Protein 1W25 (pdb70)

B-factor: mean 27.78, std 6.46, range [9.83, 86.11]

Radius of gyration: 30.54 Å; Cα contacts (8 Å, |Δi|>4): 1745; chains: 2; bounding box: 68×76×74 Å

Structure (mmCIF, N/CA/C/O backbone):
data_1W25
#
_entry.id   1W25
#
_cell.length_a   135.870
_cell.length_b   135.870
_cell.length_c   169.247
_cell.angle_alpha   90.00
_cell.angle_beta   90.00
_cell.angle_gamma   90.00
#
_symmetry.space_group_name_H-M   'P 42 21 2'
#
loop_
_entity.id
_entity.type
_entity.pdbx_description
1 polymer 'STALKED-CELL DIFFERENTIATION CONTROLLING PROTEIN'
2 non-polymer 'ZINC ION'
3 non-polymer 'MAGNESIUM ION'
4 non-polymer "9,9'-[(2R,3R,3aS,5S,7aR,9R,10R,10aS,12S,14aR)-3,5,10,12-tetrahydroxy-5,12-dioxidooctahydro-2H,7H-difuro[3,2-d:3',2'-j][1,3,7,9,2,8]tetraoxadiphosphacyclododecine-2,9-diyl]bis(2-amino-1,9-dihydro-6H-purin-6-one)"
5 water water
#
loop_
_atom_site.group_PDB
_atom_site.id
_atom_site.type_symbol
_atom_site.label_atom_id
_atom_site.label_alt_id
_atom_site.label_comp_id
_atom_site.label_asym_id
_atom_site.label_entity_id
_atom_site.label_seq_id
_atom_site.pdbx_PDB_ins_code
_atom_site.Cartn_x
_atom_site.Cartn_y
_atom_site.Cartn_z
_atom_site.occupancy
_atom_site.B_iso_or_equiv
_atom_site.auth_seq_id
_atom_site.auth_comp_id
_atom_site.auth_asym_id
_atom_site.auth_atom_id
_atom_site.pdbx_PDB_model_num
ATOM 1 N N . SER A 1 1 ? 113.040 32.000 41.158 1.00 32.97 2 SER A N 1
ATOM 2 C CA . SER A 1 1 ? 112.349 31.356 42.319 1.00 32.42 2 SER A CA 1
ATOM 3 C C . SER A 1 1 ? 113.280 30.446 43.114 1.00 32.09 2 SER A C 1
ATOM 4 O O . SER A 1 1 ? 113.196 30.394 44.347 1.00 33.78 2 SER A O 1
ATOM 7 N N . ALA A 1 2 ? 114.155 29.725 42.415 1.00 29.02 3 ALA A N 1
ATOM 8 C CA . ALA A 1 2 ? 115.071 28.814 43.075 1.00 26.86 3 ALA A CA 1
ATOM 9 C C . ALA A 1 2 ? 116.401 28.683 42.350 1.00 24.87 3 ALA A C 1
ATOM 10 O O . ALA A 1 2 ? 116.529 29.022 41.182 1.00 22.84 3 ALA A O 1
ATOM 12 N N . ARG A 1 3 ? 117.386 28.181 43.080 1.00 23.52 4 ARG A N 1
ATOM 13 C CA . ARG A 1 3 ? 118.695 27.893 42.545 1.00 22.42 4 ARG A CA 1
ATOM 14 C C . ARG A 1 3 ? 118.764 26.388 42.266 1.00 21.37 4 ARG A C 1
ATOM 15 O O . ARG A 1 3 ? 118.516 25.572 43.153 1.00 19.31 4 ARG A O 1
ATOM 23 N N . ILE A 1 4 ? 119.067 26.042 41.015 1.00 21.06 5 ILE A N 1
ATOM 24 C CA . ILE A 1 4 ? 119.105 24.654 40.548 1.00 20.97 5 ILE A CA 1
ATOM 25 C C . ILE A 1 4 ? 120.501 24.296 40.050 1.00 20.38 5 ILE A C 1
ATOM 26 O O . ILE A 1 4 ? 121.110 25.057 39.294 1.00 19.81 5 ILE A O 1
ATOM 31 N N . LEU A 1 5 ? 120.990 23.137 40.478 1.00 19.92 6 LEU A N 1
ATOM 32 C CA . LEU A 1 5 ? 122.243 22.579 39.987 1.00 20.09 6 LEU A CA 1
ATOM 33 C C . LEU A 1 5 ? 121.944 21.386 39.076 1.00 20.21 6 LEU A C 1
ATOM 34 O O . LEU A 1 5 ? 121.386 20.381 39.518 1.00 20.88 6 LEU A O 1
ATOM 39 N N . VAL A 1 6 ? 122.335 21.495 37.812 1.00 20.48 7 VAL A N 1
ATOM 40 C CA . VAL A 1 6 ? 122.095 20.452 36.823 1.00 20.43 7 VAL A CA 1
ATOM 41 C C . VAL A 1 6 ? 123.394 19.693 36.607 1.00 20.25 7 VAL A C 1
ATOM 42 O O . VAL A 1 6 ? 124.449 20.305 36.484 1.00 19.90 7 VAL A O 1
ATOM 46 N N . VAL A 1 7 ? 123.314 18.362 36.564 1.00 20.99 8 VAL A N 1
ATOM 47 C CA . VAL A 1 7 ? 124.507 17.507 36.467 1.00 21.77 8 VAL A CA 1
ATOM 48 C C . VAL A 1 7 ? 124.367 16.415 35.413 1.00 22.65 8 VAL A C 1
ATOM 49 O O . VAL A 1 7 ? 123.543 15.522 35.543 1.00 22.46 8 VAL A O 1
ATOM 53 N N . ASP A 1 8 ? 125.185 16.484 34.373 1.00 24.66 9 ASP A N 1
ATOM 54 C CA . ASP A 1 8 ? 125.198 15.450 33.348 1.00 25.38 9 ASP A CA 1
ATOM 55 C C . ASP A 1 8 ? 126.539 15.525 32.632 1.00 25.10 9 ASP A C 1
ATOM 56 O O . ASP A 1 8 ? 127.147 16.588 32.571 1.00 24.83 9 ASP A O 1
ATOM 61 N N . ASP A 1 9 ? 127.015 14.402 32.109 1.00 25.93 10 ASP A N 1
ATOM 62 C CA . ASP A 1 9 ? 128.343 14.382 31.463 1.00 27.04 10 ASP A CA 1
ATOM 63 C C . ASP A 1 9 ? 128.338 14.859 30.009 1.00 27.07 10 ASP A C 1
ATOM 64 O O . ASP A 1 9 ? 129.394 15.135 29.472 1.00 27.25 10 ASP A O 1
ATOM 69 N N . ILE A 1 10 ? 127.164 14.959 29.384 1.00 28.35 11 ILE A N 1
ATOM 70 C CA . ILE A 1 10 ? 127.052 15.366 27.979 1.00 29.05 11 ILE A CA 1
ATOM 71 C C . ILE A 1 10 ? 126.724 16.860 27.892 1.00 29.31 11 ILE A C 1
ATOM 72 O O . ILE A 1 10 ? 125.600 17.272 28.180 1.00 29.07 11 ILE A O 1
ATOM 77 N N . GLU A 1 11 ? 127.705 17.656 27.480 1.00 30.24 12 GLU A N 1
ATOM 78 C CA . GLU A 1 11 ? 127.553 19.108 27.387 1.00 31.01 12 GLU A CA 1
ATOM 79 C C . GLU A 1 11 ? 126.666 19.504 26.204 1.00 31.48 12 GLU A C 1
ATOM 80 O O . GLU A 1 11 ? 127.153 19.921 25.150 1.00 34.26 12 GLU A O 1
ATOM 86 N N . ALA A 1 12 ? 125.363 19.397 26.405 1.00 30.72 13 ALA A N 1
ATOM 87 C CA . ALA A 1 12 ? 124.368 19.572 25.345 1.00 30.47 13 ALA A CA 1
ATOM 88 C C . ALA A 1 12 ? 123.016 19.237 25.950 1.00 30.91 13 ALA A C 1
ATOM 89 O O . ALA A 1 12 ? 122.048 19.984 25.779 1.00 31.27 13 ALA A O 1
ATOM 91 N N . ASN A 1 13 ? 122.966 18.105 26.654 1.00 30.54 14 ASN A N 1
ATOM 92 C CA . ASN A 1 13 ? 121.870 17.818 27.567 1.00 31.11 14 ASN A CA 1
ATOM 93 C C . ASN A 1 13 ? 121.849 18.856 28.688 1.00 30.95 14 ASN A C 1
ATOM 94 O O . ASN A 1 13 ? 120.787 19.287 29.133 1.00 31.21 14 ASN A O 1
ATOM 99 N N . VAL A 1 14 ? 123.033 19.248 29.140 1.00 30.32 15 VAL A N 1
ATOM 100 C CA . VAL A 1 14 ? 123.168 20.260 30.186 1.00 30.06 15 VAL A CA 1
ATOM 101 C C . VAL A 1 14 ? 122.730 21.641 29.696 1.00 29.97 15 VAL A C 1
ATOM 102 O O . VAL A 1 14 ? 122.060 22.375 30.424 1.00 30.38 15 VAL A O 1
ATOM 106 N N . ARG A 1 15 ? 123.108 21.990 28.470 1.00 30.04 16 ARG A N 1
ATOM 107 C CA . ARG A 1 15 ? 122.739 23.285 27.898 1.00 30.00 16 ARG A CA 1
ATOM 108 C C . ARG A 1 15 ? 121.236 23.386 27.631 1.00 29.54 16 ARG A C 1
ATOM 109 O O . ARG A 1 15 ? 120.638 24.429 27.871 1.00 29.20 16 ARG A O 1
ATOM 117 N N . LEU A 1 16 ? 120.631 22.298 27.156 1.00 29.66 17 LEU A N 1
ATOM 118 C CA . LEU A 1 16 ? 119.198 22.271 26.872 1.00 29.59 17 LEU A CA 1
ATOM 119 C C . LEU A 1 16 ? 118.375 22.438 28.149 1.00 29.38 17 LEU A C 1
ATOM 120 O O . LEU A 1 16 ? 117.425 23.219 28.171 1.00 30.11 17 LEU A O 1
ATOM 125 N N . LEU A 1 17 ? 118.735 21.698 29.199 1.00 28.53 18 LEU A N 1
ATOM 126 C CA . LEU A 1 17 ? 118.104 21.851 30.510 1.00 27.95 18 LEU A CA 1
ATOM 127 C C . LEU A 1 17 ? 118.364 23.229 31.105 1.00 27.68 18 LEU A C 1
ATOM 128 O O . LEU A 1 17 ? 117.464 23.838 31.681 1.00 27.70 18 LEU A O 1
ATOM 133 N N . GLU A 1 18 ? 119.594 23.714 30.982 1.00 26.93 19 GLU A N 1
ATOM 134 C CA . GLU A 1 18 ? 119.923 25.033 31.494 1.00 27.26 19 GLU A CA 1
ATOM 135 C C . GLU A 1 18 ? 119.051 26.092 30.827 1.00 26.90 19 GLU A C 1
ATOM 136 O O . GLU A 1 18 ? 118.493 26.959 31.503 1.00 28.22 19 GLU A O 1
ATOM 142 N N . ALA A 1 19 ? 118.930 26.009 29.505 1.00 26.18 20 ALA A N 1
ATOM 143 C CA . ALA A 1 19 ? 118.157 26.982 28.736 1.00 25.38 20 ALA A CA 1
ATOM 144 C C . ALA A 1 19 ? 116.681 26.971 29.112 1.00 24.75 20 ALA A C 1
ATOM 145 O O . ALA A 1 19 ? 116.112 28.029 29.344 1.00 24.84 20 ALA A O 1
ATOM 147 N N . LYS A 1 20 ? 116.073 25.790 29.175 1.00 24.20 21 LYS A N 1
ATOM 148 C CA . LYS A 1 20 ? 114.661 25.662 29.563 1.00 24.87 21 LYS A CA 1
ATOM 149 C C . LYS A 1 20 ? 114.383 26.246 30.949 1.00 24.12 21 LYS A C 1
ATOM 150 O O . LYS A 1 20 ? 113.401 26.970 31.134 1.00 24.50 21 LYS A O 1
ATOM 156 N N . LEU A 1 21 ? 115.262 25.956 31.905 1.00 23.21 22 LEU A N 1
ATOM 157 C CA . LEU A 1 21 ? 115.083 26.405 33.280 1.00 23.09 22 LEU A CA 1
ATOM 158 C C . LEU A 1 21 ? 115.272 27.918 33.453 1.00 23.22 22 LEU A C 1
ATOM 159 O O . LEU A 1 21 ? 114.470 28.551 34.136 1.00 22.45 22 LEU A O 1
ATOM 164 N N . THR A 1 22 ? 116.294 28.508 32.832 1.00 23.46 23 THR A N 1
ATOM 165 C CA . THR A 1 22 ? 116.509 29.958 32.975 1.00 24.46 23 THR A CA 1
ATOM 166 C C . THR A 1 22 ? 115.486 30.774 32.171 1.00 23.84 23 THR A C 1
ATOM 167 O O . THR A 1 22 ? 115.265 31.934 32.466 1.00 23.31 23 THR A O 1
ATOM 171 N N . ALA A 1 23 ? 114.861 30.159 31.173 1.00 23.99 24 ALA A N 1
ATOM 172 C CA . ALA A 1 23 ? 113.744 30.773 30.467 1.00 24.06 24 ALA A CA 1
ATOM 173 C C . ALA A 1 23 ? 112.534 30.944 31.391 1.00 24.65 24 ALA A C 1
ATOM 174 O O . ALA A 1 23 ? 111.703 31.816 31.158 1.00 25.42 24 ALA A O 1
ATOM 176 N N . GLU A 1 24 ? 112.431 30.109 32.426 1.00 25.18 25 GLU A N 1
ATOM 177 C CA . GLU A 1 24 ? 111.428 30.295 33.482 1.00 25.41 25 GLU A CA 1
ATOM 178 C C . GLU A 1 24 ? 111.980 31.009 34.727 1.00 25.37 25 GLU A C 1
ATOM 179 O O . GLU A 1 24 ? 111.397 30.917 35.807 1.00 27.18 25 GLU A O 1
ATOM 185 N N . TYR A 1 25 ? 113.101 31.712 34.563 1.00 24.36 26 TYR A N 1
ATOM 186 C CA . TYR A 1 25 ? 113.688 32.582 35.590 1.00 23.42 26 TYR A CA 1
ATOM 187 C C . TYR A 1 25 ? 114.245 31.889 36.845 1.00 23.03 26 TYR A C 1
ATOM 188 O O . TYR A 1 25 ? 114.398 32.514 37.894 1.00 23.18 26 TYR A O 1
ATOM 197 N N . TYR A 1 26 ? 114.574 30.604 36.725 1.00 22.40 27 TYR A N 1
ATOM 198 C CA . TYR A 1 26 ? 115.377 29.912 37.740 1.00 22.18 27 TYR A CA 1
ATOM 199 C C . TYR A 1 26 ? 116.848 30.291 37.587 1.00 21.72 27 TYR A C 1
ATOM 200 O O . TYR A 1 26 ? 117.295 30.644 36.500 1.00 21.10 27 TYR A O 1
ATOM 209 N N . GLU A 1 27 ? 117.590 30.222 38.687 1.00 22.35 28 GLU A N 1
ATOM 210 C CA . GLU A 1 27 ? 119.028 30.466 38.681 1.00 22.79 28 GLU A CA 1
ATOM 211 C C . GLU A 1 27 ? 119.775 29.130 38.576 1.00 21.44 28 GLU A C 1
ATOM 212 O O . GLU A 1 27 ? 119.775 28.330 39.508 1.00 21.15 28 GLU A O 1
ATOM 218 N N . VAL A 1 28 ? 120.417 28.896 37.439 1.00 20.55 29 VAL A N 1
ATOM 219 C CA . VAL A 1 28 ? 120.950 27.577 37.112 1.00 19.82 29 VAL A CA 1
ATOM 220 C C . VAL A 1 28 ? 122.475 27.548 37.069 1.00 18.85 29 VAL A C 1
ATOM 221 O O . VAL A 1 28 ? 123.098 28.363 36.409 1.00 18.72 29 VAL A O 1
ATOM 225 N N . SER A 1 29 ? 123.065 26.596 37.776 1.00 18.66 30 SER A N 1
ATOM 226 C CA . SER A 1 29 ? 124.478 26.275 37.627 1.00 18.86 30 SER A CA 1
ATOM 227 C C . SER A 1 29 ? 124.629 24.836 37.117 1.00 19.21 30 SER A C 1
ATOM 228 O O . SER A 1 29 ? 123.695 24.030 37.215 1.00 18.56 30 SER A O 1
ATOM 231 N N . THR A 1 30 ? 125.804 24.514 36.573 1.00 19.51 31 THR A N 1
ATOM 232 C CA . THR A 1 30 ? 126.034 23.203 35.953 1.00 19.93 31 THR A CA 1
ATOM 233 C C . THR A 1 30 ? 127.322 22.525 36.390 1.00 19.87 31 THR A C 1
ATOM 234 O O . THR A 1 30 ? 128.259 23.162 36.831 1.00 19.61 31 THR A O 1
ATOM 238 N N . ALA A 1 31 ? 127.356 21.212 36.235 1.00 21.06 32 ALA A N 1
ATOM 239 C CA . ALA A 1 31 ? 128.543 20.422 36.516 1.00 21.58 32 ALA A CA 1
ATOM 240 C C . ALA A 1 31 ? 128.573 19.243 35.555 1.00 21.80 32 ALA A C 1
ATOM 241 O O . ALA A 1 31 ? 127.547 18.626 35.302 1.00 21.39 32 ALA A O 1
ATOM 243 N N . MET A 1 32 ? 129.750 18.933 35.026 1.00 23.00 33 MET A N 1
ATOM 244 C CA . MET A 1 32 ? 129.880 17.931 33.973 1.00 23.82 33 MET A CA 1
ATOM 245 C C . MET A 1 32 ? 130.368 16.585 34.502 1.00 23.72 33 MET A C 1
ATOM 246 O O . MET A 1 32 ? 130.556 15.651 33.726 1.00 24.02 33 MET A O 1
ATOM 251 N N . ASP A 1 33 ? 130.571 16.487 35.815 1.00 23.13 34 ASP A N 1
ATOM 252 C CA . ASP A 1 33 ? 131.032 15.248 36.440 1.00 22.32 34 ASP A CA 1
ATOM 253 C C . ASP A 1 33 ? 130.751 15.266 37.940 1.00 21.55 34 ASP A C 1
ATOM 254 O O . ASP A 1 33 ? 130.350 16.295 38.482 1.00 21.04 34 ASP A O 1
ATOM 259 N N . GLY A 1 34 ? 130.990 14.130 38.595 1.00 20.76 35 GLY A N 1
ATOM 260 C CA . GLY A 1 34 ? 130.605 13.917 39.992 1.00 19.92 35 GLY A CA 1
ATOM 261 C C . GLY A 1 34 ? 131.332 14.767 41.017 1.00 19.28 35 GLY A C 1
ATOM 262 O O . GLY A 1 34 ? 130.699 15.487 41.791 1.00 20.08 35 GLY A O 1
ATOM 263 N N . PRO A 1 35 ? 132.656 14.682 41.057 1.00 18.50 36 PRO A N 1
ATOM 264 C CA . PRO A 1 35 ? 133.444 15.518 41.959 1.00 18.49 36 PRO A CA 1
ATOM 265 C C . PRO A 1 35 ? 133.116 17.013 41.868 1.00 17.85 36 PRO A C 1
ATOM 266 O O . PRO A 1 35 ? 132.997 17.665 42.899 1.00 17.69 36 PRO A O 1
ATOM 270 N N . THR A 1 36 ? 132.944 17.537 40.656 1.00 17.20 37 THR A N 1
ATOM 271 C CA . THR A 1 36 ? 132.527 18.925 40.469 1.00 17.63 37 THR A CA 1
ATOM 272 C C . THR A 1 36 ? 131.181 19.193 41.142 1.00 18.15 37 THR A C 1
ATOM 273 O O . THR A 1 36 ? 131.034 20.180 41.860 1.00 17.75 37 THR A O 1
ATOM 277 N N . ALA A 1 37 ? 130.210 18.314 40.905 1.00 18.23 38 ALA A N 1
ATOM 278 C CA . ALA A 1 37 ? 128.863 18.493 41.452 1.00 18.97 38 ALA A CA 1
ATOM 279 C C . ALA A 1 37 ? 128.859 18.534 42.985 1.00 19.58 38 ALA A C 1
ATOM 280 O O . ALA A 1 37 ? 128.164 19.354 43.599 1.00 19.08 38 ALA A O 1
ATOM 282 N N . LEU A 1 38 ? 129.638 17.647 43.593 1.00 19.01 39 LEU A N 1
ATOM 283 C CA . LEU A 1 38 ? 129.711 17.568 45.048 1.00 18.43 39 LEU A CA 1
ATOM 284 C C . LEU A 1 38 ? 130.336 18.813 45.649 1.00 18.45 39 LEU A C 1
ATOM 285 O O . LEU A 1 38 ? 129.877 19.303 46.682 1.00 18.66 39 LEU A O 1
ATOM 290 N N . ALA A 1 39 ? 131.383 19.317 44.999 1.00 18.20 40 ALA A N 1
ATOM 291 C CA . ALA A 1 39 ? 132.049 20.545 45.422 1.00 17.79 40 ALA A CA 1
ATOM 292 C C . ALA A 1 39 ? 131.122 21.759 45.301 1.00 17.05 40 ALA A C 1
ATOM 293 O O . ALA A 1 39 ? 131.087 22.599 46.195 1.00 17.69 40 ALA A O 1
ATOM 295 N N . MET A 1 40 ? 130.377 21.838 44.200 1.00 16.94 41 MET A N 1
ATOM 296 C CA . MET A 1 40 ? 129.446 22.949 43.945 1.00 17.39 41 MET A CA 1
ATOM 297 C C . MET A 1 40 ? 128.221 22.915 44.851 1.00 16.86 41 MET A C 1
ATOM 298 O O . MET A 1 40 ? 127.759 23.956 45.307 1.00 15.95 41 MET A O 1
ATOM 303 N N . ALA A 1 41 ? 127.703 21.724 45.118 1.00 17.13 42 ALA A N 1
ATOM 304 C CA . ALA A 1 41 ? 126.576 21.589 46.022 1.00 17.92 42 ALA A CA 1
ATOM 305 C C . ALA A 1 41 ? 126.953 22.062 47.425 1.00 18.31 42 ALA A C 1
ATOM 306 O O . ALA A 1 41 ? 126.190 22.776 48.062 1.00 19.78 42 ALA A O 1
ATOM 308 N N . ALA A 1 42 ? 128.131 21.673 47.899 1.00 18.59 43 ALA A N 1
ATOM 309 C CA . ALA A 1 42 ? 128.602 22.080 49.224 1.00 18.95 43 ALA A CA 1
ATOM 310 C C . ALA A 1 42 ? 128.877 23.583 49.300 1.00 19.62 43 ALA A C 1
ATOM 311 O O . ALA A 1 42 ? 128.593 24.209 50.313 1.00 20.34 43 ALA A O 1
ATOM 313 N N . ARG A 1 43 ? 129.417 24.149 48.222 1.00 20.20 44 ARG A N 1
ATOM 314 C CA . ARG A 1 43 ? 129.752 25.568 48.147 1.00 20.05 44 ARG A CA 1
ATOM 315 C C . ARG A 1 43 ? 128.517 26.467 47.970 1.00 20.84 44 ARG A C 1
ATOM 316 O O . ARG A 1 43 ? 128.418 27.510 48.616 1.00 21.39 44 ARG A O 1
ATOM 324 N N . ASP A 1 44 ? 127.591 26.070 47.091 1.00 21.15 45 ASP A N 1
ATOM 325 C CA . ASP A 1 44 ? 126.425 26.895 46.729 1.00 21.11 45 ASP A CA 1
ATOM 326 C C . ASP A 1 44 ? 125.161 26.586 47.520 1.00 21.91 45 ASP A C 1
ATOM 327 O O . ASP A 1 44 ? 124.284 27.435 47.632 1.00 22.67 45 ASP A O 1
ATOM 332 N N . LEU A 1 45 ? 125.044 25.368 48.039 1.00 22.68 46 LEU A N 1
ATOM 333 C CA . LEU A 1 45 ? 123.816 24.918 48.724 1.00 22.38 46 LEU A CA 1
ATOM 334 C C . LEU A 1 45 ? 122.549 25.181 47.892 1.00 22.23 46 LEU A C 1
ATOM 335 O O . LEU A 1 45 ? 121.657 25.888 48.334 1.00 21.79 46 LEU A O 1
ATOM 340 N N . PRO A 1 46 ? 122.462 24.592 46.701 1.00 22.12 47 PRO A N 1
ATOM 341 C CA . PRO A 1 46 ? 121.340 24.842 45.811 1.00 22.31 47 PRO A CA 1
ATOM 342 C C . PRO A 1 46 ? 120.002 24.379 46.412 1.00 22.79 47 PRO A C 1
ATOM 343 O O . PRO A 1 46 ? 119.984 23.612 47.371 1.00 23.12 47 PRO A O 1
ATOM 347 N N . ASP A 1 47 ? 118.894 24.851 45.846 1.00 22.79 48 ASP A N 1
ATOM 348 C CA . ASP A 1 47 ? 117.581 24.475 46.345 1.00 23.82 48 ASP A CA 1
ATOM 349 C C . ASP A 1 47 ? 117.218 23.065 45.892 1.00 24.49 48 ASP A C 1
ATOM 350 O O . ASP A 1 47 ? 116.664 22.299 46.675 1.00 24.54 48 ASP A O 1
ATOM 355 N N . ILE A 1 48 ? 117.509 22.720 44.637 1.00 24.02 49 ILE A N 1
ATOM 356 C CA . ILE A 1 48 ? 117.400 21.323 44.196 1.00 25.02 49 ILE A CA 1
ATOM 357 C C . ILE A 1 48 ? 118.500 20.942 43.198 1.00 23.61 49 ILE A C 1
ATOM 358 O O . ILE A 1 48 ? 119.129 21.818 42.608 1.00 21.60 49 ILE A O 1
ATOM 363 N N . ILE A 1 49 ? 118.713 19.633 43.032 1.00 22.57 50 ILE A N 1
ATOM 364 C CA . ILE A 1 49 ? 119.739 19.089 42.144 1.00 22.26 50 ILE A CA 1
ATOM 365 C C . ILE A 1 49 ? 119.108 18.129 41.141 1.00 21.33 50 ILE A C 1
ATOM 366 O O . ILE A 1 49 ? 118.443 17.163 41.526 1.00 19.84 50 ILE A O 1
ATOM 371 N N . LEU A 1 50 ? 119.319 18.407 39.857 1.00 21.67 51 LEU A N 1
ATOM 372 C CA . LEU A 1 50 ? 118.901 17.510 38.776 1.00 22.52 51 LEU A CA 1
ATOM 373 C C . LEU A 1 50 ? 120.129 16.724 38.354 1.00 22.29 51 LEU A C 1
ATOM 374 O O . LEU A 1 50 ? 121.120 17.307 37.927 1.00 21.54 51 LEU A O 1
ATOM 379 N N . LEU A 1 51 ? 120.053 15.404 38.460 1.00 22.74 52 LEU A N 1
ATOM 380 C CA . LEU A 1 51 ? 121.234 14.546 38.395 1.00 23.11 52 LEU A CA 1
ATOM 381 C C . LEU A 1 51 ? 121.019 13.375 37.459 1.00 23.18 52 LEU A C 1
ATOM 382 O O . LEU A 1 51 ? 120.146 12.561 37.698 1.00 22.93 52 LEU A O 1
ATOM 387 N N . ASP A 1 52 ? 121.825 13.279 36.409 1.00 25.23 53 ASP A N 1
ATOM 388 C CA . ASP A 1 52 ? 121.766 12.142 35.494 1.00 25.72 53 ASP A CA 1
ATOM 389 C C . ASP A 1 52 ? 122.412 10.917 36.138 1.00 26.13 53 ASP A C 1
ATOM 390 O O . ASP A 1 52 ? 123.463 11.019 36.766 1.00 25.87 53 ASP A O 1
ATOM 395 N N . VAL A 1 53 ? 121.785 9.755 35.979 1.00 26.57 54 VAL A N 1
ATOM 396 C CA . VAL A 1 53 ? 122.327 8.517 36.560 1.00 27.35 54 VAL A CA 1
ATOM 397 C C . VAL A 1 53 ? 123.576 7.983 35.840 1.00 27.58 54 VAL A C 1
ATOM 398 O O . VAL A 1 53 ? 124.440 7.399 36.486 1.00 27.45 54 VAL A O 1
ATOM 402 N N . MET A 1 54 ? 123.674 8.197 34.526 1.00 28.75 55 MET A N 1
ATOM 403 C CA . MET A 1 54 ? 124.790 7.669 33.707 1.00 29.94 55 MET A CA 1
ATOM 404 C C . MET A 1 54 ? 125.945 8.652 33.613 1.00 28.50 55 MET A C 1
ATOM 405 O O . MET A 1 54 ? 125.825 9.675 32.925 1.00 29.31 55 MET A O 1
ATOM 410 N N . MET A 1 55 ? 127.060 8.346 34.274 1.00 27.14 56 MET A N 1
ATOM 411 C CA . MET A 1 55 ? 128.301 9.116 34.095 1.00 26.67 56 MET A CA 1
ATOM 412 C C . MET A 1 55 ? 129.507 8.205 34.270 1.00 24.69 56 MET A C 1
ATOM 413 O O . MET A 1 55 ? 129.511 7.345 35.142 1.00 24.85 56 MET A O 1
ATOM 418 N N . PRO A 1 56 ? 130.540 8.399 33.461 1.00 23.60 57 PRO A N 1
ATOM 419 C CA . PRO A 1 56 ? 131.737 7.582 33.562 1.00 23.21 57 PRO A CA 1
ATOM 420 C C . PRO A 1 56 ? 132.570 7.949 34.800 1.00 22.21 57 PRO A C 1
ATOM 421 O O . PRO A 1 56 ? 132.612 9.117 35.190 1.00 20.31 57 PRO A O 1
ATOM 425 N N . GLY A 1 57 ? 133.201 6.951 35.416 1.00 21.92 58 GLY A N 1
ATOM 426 C CA . GLY A 1 57 ? 134.012 7.163 36.619 1.00 22.08 58 GLY A CA 1
ATOM 427 C C . GLY A 1 57 ? 133.186 7.169 37.901 1.00 22.23 58 GLY A C 1
ATOM 428 O O . GLY A 1 57 ? 133.330 6.293 38.752 1.00 22.49 58 GLY A O 1
ATOM 429 N N . MET A 1 58 ? 132.325 8.165 38.053 1.00 21.49 59 MET A N 1
ATOM 430 C CA . MET A 1 58 ? 131.431 8.230 39.204 1.00 21.64 59 MET A CA 1
ATOM 431 C C . MET A 1 58 ? 129.998 8.513 38.732 1.00 21.69 59 MET A C 1
ATOM 432 O O . MET A 1 58 ? 129.697 9.607 38.246 1.00 21.39 59 MET A O 1
ATOM 437 N N . ASP A 1 59 ? 129.122 7.517 38.867 1.00 21.61 60 ASP A N 1
ATOM 438 C CA . ASP A 1 59 ? 127.761 7.631 38.344 1.00 21.27 60 ASP A CA 1
ATOM 439 C C . ASP A 1 59 ? 126.837 8.401 39.307 1.00 20.52 60 ASP A C 1
ATOM 440 O O . ASP A 1 59 ? 127.204 8.694 40.446 1.00 20.09 60 ASP A O 1
ATOM 445 N N . GLY A 1 60 ? 125.639 8.722 38.836 1.00 19.55 61 GLY A N 1
ATOM 446 C CA . GLY A 1 60 ? 124.692 9.507 39.609 1.00 19.43 61 GLY A CA 1
ATOM 447 C C . GLY A 1 60 ? 124.267 8.877 40.921 1.00 19.10 61 GLY A C 1
ATOM 448 O O . GLY A 1 60 ? 123.993 9.578 41.891 1.00 19.71 61 GLY A O 1
ATOM 449 N N . PHE A 1 61 ? 124.195 7.555 40.964 1.00 19.26 62 PHE A N 1
ATOM 450 C CA . PHE A 1 61 ? 123.838 6.870 42.202 1.00 19.77 62 PHE A CA 1
ATOM 451 C C . PHE A 1 61 ? 124.887 7.144 43.282 1.00 20.14 62 PHE A C 1
ATOM 452 O O . PHE A 1 61 ? 124.536 7.464 44.422 1.00 20.05 62 PHE A O 1
ATOM 460 N N . THR A 1 62 ? 126.168 7.024 42.915 1.00 20.09 63 THR A N 1
ATOM 461 C CA . THR A 1 62 ? 127.270 7.346 43.820 1.00 19.97 63 THR A CA 1
ATOM 462 C C . THR A 1 62 ? 127.197 8.806 44.291 1.00 20.23 63 THR A C 1
ATOM 463 O O . THR A 1 62 ? 127.304 9.087 45.481 1.00 19.84 63 THR A O 1
ATOM 467 N N . VAL A 1 63 ? 127.013 9.724 43.348 1.00 20.35 64 VAL A N 1
ATOM 468 C CA . VAL A 1 63 ? 126.907 11.149 43.659 1.00 21.14 64 VAL A CA 1
ATOM 469 C C . VAL A 1 63 ? 125.760 11.412 44.631 1.00 21.36 64 VAL A C 1
ATOM 470 O O . VAL A 1 63 ? 125.918 12.092 45.641 1.00 20.43 64 VAL A O 1
ATOM 474 N N . CYS A 1 64 ? 124.596 10.875 44.303 1.00 22.87 65 CYS A N 1
ATOM 475 C CA . CYS A 1 64 ? 123.431 10.965 45.176 1.00 23.63 65 CYS A CA 1
ATOM 476 C C . CYS A 1 64 ? 123.710 10.457 46.591 1.00 24.31 65 CYS A C 1
ATOM 477 O O . CYS A 1 64 ? 123.414 11.141 47.557 1.00 23.94 65 CYS A O 1
ATOM 480 N N . ARG A 1 65 ? 124.282 9.261 46.708 1.00 26.11 66 ARG A N 1
ATOM 481 C CA . ARG A 1 65 ? 124.676 8.732 48.013 1.00 27.85 66 ARG A CA 1
ATOM 482 C C . ARG A 1 65 ? 125.615 9.681 48.732 1.00 26.64 66 ARG A C 1
ATOM 483 O O . ARG A 1 65 ? 125.388 10.003 49.890 1.00 26.72 66 ARG A O 1
ATOM 491 N N . LYS A 1 66 ? 126.659 10.133 48.043 1.00 26.25 67 LYS A N 1
ATOM 492 C CA . LYS A 1 66 ? 127.628 11.054 48.643 1.00 25.76 67 LYS A CA 1
ATOM 493 C C . LYS A 1 66 ? 126.986 12.379 49.085 1.00 24.86 67 LYS A C 1
ATOM 494 O O . LYS A 1 66 ? 127.363 12.921 50.105 1.00 24.45 67 LYS A O 1
ATOM 500 N N . LEU A 1 67 ? 126.000 12.874 48.345 1.00 25.34 68 LEU A N 1
ATOM 501 C CA . LEU A 1 67 ? 125.257 14.085 48.757 1.00 25.94 68 LEU A CA 1
ATOM 502 C C . LEU A 1 67 ? 124.510 13.896 50.071 1.00 27.02 68 LEU A C 1
ATOM 503 O O . LEU A 1 67 ? 124.312 14.863 50.817 1.00 25.83 68 LEU A O 1
ATOM 508 N N . LYS A 1 68 ? 124.069 12.660 50.331 1.00 28.81 69 LYS A N 1
ATOM 509 C CA . LYS A 1 68 ? 123.396 12.325 51.590 1.00 29.61 69 LYS A CA 1
ATOM 510 C C . LYS A 1 68 ? 124.393 12.007 52.715 1.00 31.30 69 LYS A C 1
ATOM 511 O O . LYS A 1 68 ? 124.056 12.149 53.881 1.00 33.22 69 LYS A O 1
ATOM 517 N N . ASP A 1 69 ? 125.615 11.596 52.381 1.00 31.84 70 ASP A N 1
ATOM 518 C CA . ASP A 1 69 ? 126.638 11.354 53.405 1.00 32.83 70 ASP A CA 1
ATOM 519 C C . ASP A 1 69 ? 127.124 12.662 54.022 1.00 33.25 70 ASP A C 1
ATOM 520 O O . ASP A 1 69 ? 127.493 12.702 55.191 1.00 34.21 70 ASP A O 1
ATOM 525 N N . ASP A 1 70 ? 127.148 13.723 53.225 1.00 33.48 71 ASP A N 1
ATOM 526 C CA . ASP A 1 70 ? 127.603 15.021 53.689 1.00 32.60 71 ASP A CA 1
ATOM 527 C C . ASP A 1 70 ? 126.465 15.667 54.494 1.00 31.67 71 ASP A C 1
ATOM 528 O O . ASP A 1 70 ? 125.373 15.871 53.962 1.00 31.54 71 ASP A O 1
ATOM 533 N N . PRO A 1 71 ? 126.700 15.981 55.770 1.00 30.84 72 PRO A N 1
ATOM 534 C CA . PRO A 1 71 ? 125.661 16.623 56.599 1.00 30.46 72 PRO A CA 1
ATOM 535 C C . PRO A 1 71 ? 125.233 18.011 56.087 1.00 29.39 72 PRO A C 1
ATOM 536 O O . PRO A 1 71 ? 124.144 18.467 56.410 1.00 28.63 72 PRO A O 1
ATOM 540 N N . THR A 1 72 ? 126.093 18.652 55.293 1.00 29.17 73 THR A N 1
ATOM 541 C CA . THR A 1 72 ? 125.821 19.954 54.679 1.00 28.21 73 THR A CA 1
ATOM 542 C C . THR A 1 72 ? 124.807 19.925 53.527 1.00 27.26 73 THR A C 1
ATOM 543 O O . THR A 1 72 ? 124.103 20.910 53.311 1.00 26.84 73 THR A O 1
ATOM 547 N N . THR A 1 73 ? 124.757 18.821 52.772 1.00 26.63 74 THR A N 1
ATOM 548 C CA . THR A 1 73 ? 123.922 18.729 51.554 1.00 25.99 74 THR A CA 1
ATOM 549 C C . THR A 1 73 ? 122.774 17.728 51.663 1.00 25.57 74 THR A C 1
ATOM 550 O O . THR A 1 73 ? 121.901 17.677 50.798 1.00 23.85 74 THR A O 1
ATOM 554 N N . ARG A 1 74 ? 122.787 16.934 52.727 1.00 26.68 75 ARG A N 1
ATOM 555 C CA . ARG A 1 74 ? 121.755 15.922 53.010 1.00 26.69 75 ARG A CA 1
ATOM 556 C C . ARG A 1 74 ? 120.338 16.412 52.744 1.00 25.55 75 ARG A C 1
ATOM 557 O O . ARG A 1 74 ? 119.513 15.699 52.185 1.00 25.36 75 ARG A O 1
ATOM 565 N N . HIS A 1 75 ? 120.068 17.645 53.151 1.00 25.39 76 HIS A N 1
ATOM 566 C CA . HIS A 1 75 ? 118.718 18.213 53.091 1.00 24.76 76 HIS A CA 1
ATOM 567 C C . HIS A 1 75 ? 118.214 18.591 51.687 1.00 24.40 76 HIS A C 1
ATOM 568 O O . HIS A 1 75 ? 117.027 18.899 51.528 1.00 24.43 76 HIS A O 1
ATOM 575 N N . ILE A 1 76 ? 119.098 18.590 50.685 1.00 22.97 77 ILE A N 1
ATOM 576 C CA . ILE A 1 76 ? 118.741 19.071 49.349 1.00 22.02 77 ILE A CA 1
ATOM 577 C C . ILE A 1 76 ? 118.081 17.980 48.510 1.00 21.33 77 ILE A C 1
ATOM 578 O O . ILE A 1 76 ? 118.688 16.939 48.267 1.00 22.39 77 ILE A O 1
ATOM 583 N N . PRO A 1 77 ? 116.845 18.210 48.072 1.00 20.64 78 PRO A N 1
ATOM 584 C CA . PRO A 1 77 ? 116.156 17.285 47.167 1.00 20.95 78 PRO A CA 1
ATOM 585 C C . PRO A 1 77 ? 116.922 16.995 45.877 1.00 20.89 78 PRO A C 1
ATOM 586 O O . PRO A 1 77 ? 117.372 17.920 45.192 1.00 21.54 78 PRO A O 1
ATOM 590 N N . VAL A 1 78 ? 117.043 15.714 45.552 1.00 20.80 79 VAL A N 1
ATOM 591 C CA . VAL A 1 78 ? 117.752 15.270 44.362 1.00 21.13 79 VAL A CA 1
ATOM 592 C C . VAL A 1 78 ? 116.764 14.563 43.441 1.00 21.22 79 VAL A C 1
ATOM 593 O O . VAL A 1 78 ? 116.063 13.649 43.863 1.00 21.94 79 VAL A O 1
ATOM 597 N N . VAL A 1 79 ? 116.703 15.004 42.192 1.00 21.30 80 VAL A N 1
ATOM 598 C CA . VAL A 1 79 ? 115.920 14.332 41.172 1.00 21.50 80 VAL A CA 1
ATOM 599 C C . VAL A 1 79 ? 116.873 13.580 40.255 1.00 21.93 80 VAL A C 1
ATOM 600 O O . VAL A 1 79 ? 117.791 14.173 39.711 1.00 21.54 80 VAL A O 1
ATOM 604 N N . LEU A 1 80 ? 116.659 12.282 40.070 1.00 23.72 81 LEU A N 1
ATOM 605 C CA . LEU A 1 80 ? 117.472 11.508 39.134 1.00 24.85 81 LEU A CA 1
ATOM 606 C C . LEU A 1 80 ? 116.833 11.451 37.745 1.00 25.70 81 LEU A C 1
ATOM 607 O O . LEU A 1 80 ? 115.620 11.248 37.612 1.00 24.58 81 LEU A O 1
ATOM 612 N N . ILE A 1 81 ? 117.663 11.642 36.720 1.00 26.94 82 ILE A N 1
ATOM 613 C CA . ILE A 1 81 ? 117.231 11.546 35.328 1.00 28.27 82 ILE A CA 1
ATOM 614 C C . ILE A 1 81 ? 117.570 10.144 34.838 1.00 28.65 82 ILE A C 1
ATOM 615 O O . ILE A 1 81 ? 118.733 9.791 34.738 1.00 28.39 82 ILE A O 1
ATOM 620 N N . THR A 1 82 ? 116.551 9.354 34.529 1.00 31.02 83 THR A N 1
ATOM 621 C CA . THR A 1 82 ? 116.731 7.963 34.099 1.00 32.35 83 THR A CA 1
ATOM 622 C C . THR A 1 82 ? 116.438 7.811 32.623 1.00 33.79 83 THR A C 1
ATOM 623 O O . THR A 1 82 ? 115.889 8.705 31.992 1.00 34.83 83 THR A O 1
ATOM 627 N N . ALA A 1 83 ? 116.782 6.652 32.080 1.00 35.89 84 ALA A N 1
ATOM 628 C CA . ALA A 1 83 ? 116.417 6.308 30.706 1.00 36.37 84 ALA A CA 1
ATOM 629 C C . ALA A 1 83 ? 114.935 5.900 30.624 1.00 37.79 84 ALA A C 1
ATOM 630 O O . ALA A 1 83 ? 114.230 5.848 31.645 1.00 37.30 84 ALA A O 1
ATOM 632 N N . LEU A 1 84 ? 114.477 5.618 29.402 1.00 39.76 85 LEU A N 1
ATOM 633 C CA . LEU A 1 84 ? 113.067 5.270 29.130 1.00 40.05 85 LEU A CA 1
ATOM 634 C C . LEU A 1 84 ? 112.619 4.058 29.967 1.00 40.77 85 LEU A C 1
ATOM 635 O O . LEU A 1 84 ? 111.680 4.154 30.782 1.00 41.75 85 LEU A O 1
ATOM 640 N N . ASP A 1 85 ? 113.315 2.939 29.777 1.00 40.26 86 ASP A N 1
ATOM 641 C CA . ASP A 1 85 ? 113.120 1.749 30.604 1.00 39.96 86 ASP A CA 1
ATOM 642 C C . ASP A 1 85 ? 113.985 1.861 31.858 1.00 39.51 86 ASP A C 1
ATOM 643 O O . ASP A 1 85 ? 115.095 1.330 31.909 1.00 39.78 86 ASP A O 1
ATOM 648 N N . GLY A 1 86 ? 113.462 2.545 32.871 1.00 38.65 87 GLY A N 1
ATOM 649 C CA . GLY A 1 86 ? 114.264 2.938 34.023 1.00 37.84 87 GLY A CA 1
ATOM 650 C C . GLY A 1 86 ? 113.874 2.280 35.327 1.00 37.10 87 GLY A C 1
ATOM 651 O O . GLY A 1 86 ? 114.079 2.861 36.396 1.00 37.87 87 GLY A O 1
ATOM 652 N N . ARG A 1 87 ? 113.318 1.074 35.252 1.00 35.74 88 ARG A N 1
ATOM 653 C CA . ARG A 1 87 ? 112.860 0.383 36.452 1.00 34.96 88 ARG A CA 1
ATOM 654 C C . ARG A 1 87 ? 114.037 0.116 37.381 1.00 33.84 88 ARG A C 1
ATOM 655 O O . ARG A 1 87 ? 114.011 0.505 38.551 1.00 34.05 88 ARG A O 1
ATOM 663 N N . GLY A 1 88 ? 115.069 -0.536 36.850 1.00 32.84 89 GLY A N 1
ATOM 664 C CA . GLY A 1 88 ? 116.286 -0.810 37.607 1.00 32.12 89 GLY A CA 1
ATOM 665 C C . GLY A 1 88 ? 116.881 0.458 38.191 1.00 31.55 89 GLY A C 1
ATOM 666 O O . GLY A 1 88 ? 117.275 0.476 39.358 1.00 31.48 89 GLY A O 1
ATOM 667 N N . ASP A 1 89 ? 116.929 1.514 37.376 1.00 30.85 90 ASP A N 1
ATOM 668 C CA . ASP A 1 89 ? 117.449 2.821 37.793 1.00 30.95 90 ASP A CA 1
ATOM 669 C C . ASP A 1 89 ? 116.646 3.446 38.937 1.00 30.85 90 ASP A C 1
ATOM 670 O O . ASP A 1 89 ? 117.225 3.985 39.884 1.00 31.32 90 ASP A O 1
ATOM 675 N N . ARG A 1 90 ? 115.319 3.395 38.843 1.00 30.01 91 ARG A N 1
ATOM 676 C CA . ARG A 1 90 ? 114.462 3.961 39.887 1.00 29.64 91 ARG A CA 1
ATOM 677 C C . ARG A 1 90 ? 114.540 3.205 41.205 1.00 28.71 91 ARG A C 1
ATOM 678 O O . ARG A 1 90 ? 114.483 3.812 42.273 1.00 27.37 91 ARG A O 1
ATOM 686 N N . ILE A 1 91 ? 114.655 1.881 41.135 1.00 28.23 92 ILE A N 1
ATOM 687 C CA . ILE A 1 91 ? 114.801 1.080 42.347 1.00 28.38 92 ILE A CA 1
ATOM 688 C C . ILE A 1 91 ? 116.130 1.394 43.029 1.00 27.63 92 ILE A C 1
ATOM 689 O O . ILE A 1 91 ? 116.172 1.592 44.243 1.00 26.79 92 ILE A O 1
ATOM 694 N N . GLN A 1 92 ? 117.204 1.450 42.249 1.00 27.29 93 GLN A N 1
ATOM 695 C CA . GLN A 1 92 ? 118.512 1.841 42.781 1.00 28.08 93 GLN A CA 1
ATOM 696 C C . GLN A 1 92 ? 118.542 3.306 43.221 1.00 27.74 93 GLN A C 1
ATOM 697 O O . GLN A 1 92 ? 119.240 3.659 44.171 1.00 27.49 93 GLN A O 1
ATOM 703 N N . GLY A 1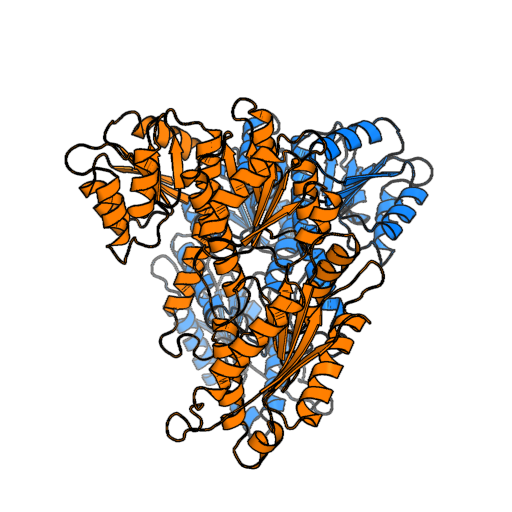 93 ? 117.794 4.152 42.520 1.00 27.16 94 GLY A N 1
ATOM 704 C CA . GLY A 1 93 ? 117.697 5.556 42.878 1.00 28.06 94 GLY A CA 1
ATOM 705 C C . GLY A 1 93 ? 117.079 5.754 44.248 1.00 28.47 94 GLY A C 1
ATOM 706 O O . GLY A 1 93 ? 117.529 6.599 45.015 1.00 27.56 94 GLY A O 1
ATOM 707 N N . LEU A 1 94 ? 116.036 4.980 44.545 1.00 29.59 95 LEU A N 1
ATOM 708 C CA . LEU A 1 94 ? 115.373 5.038 45.851 1.00 30.37 95 LEU A CA 1
ATOM 709 C C . LEU A 1 94 ? 116.334 4.635 46.966 1.00 31.47 95 LEU A C 1
ATOM 710 O O . LEU A 1 94 ? 116.446 5.334 47.968 1.00 32.99 95 LEU A O 1
ATOM 715 N N . GLU A 1 95 ? 117.049 3.526 46.806 1.00 32.45 96 GLU A N 1
ATOM 716 C CA . GLU A 1 95 ? 117.963 3.121 47.873 1.00 33.27 96 GLU A CA 1
ATOM 717 C C . GLU A 1 95 ? 119.191 4.047 47.993 1.00 32.92 96 GLU A C 1
ATOM 718 O O . GLU A 1 95 ? 119.859 4.039 49.023 1.00 34.46 96 GLU A O 1
ATOM 724 N N . SER A 1 96 ? 119.484 4.857 46.976 1.00 31.72 97 SER A N 1
ATOM 725 C CA . SER A 1 96 ? 120.625 5.771 47.075 1.00 31.59 97 SER A CA 1
ATOM 726 C C . SER A 1 96 ? 120.228 7.166 47.560 1.00 30.62 97 SER A C 1
ATOM 727 O O . SER A 1 96 ? 121.085 8.009 47.761 1.00 31.46 97 SER A O 1
ATOM 730 N N . GLY A 1 97 ? 118.936 7.398 47.761 1.00 29.69 98 GLY A N 1
ATOM 731 C CA . GLY A 1 97 ? 118.448 8.577 48.472 1.00 28.34 98 GLY A CA 1
ATOM 732 C C . GLY A 1 97 ? 117.663 9.596 47.665 1.00 27.99 98 GLY A C 1
ATOM 733 O O . GLY A 1 97 ? 117.348 10.677 48.178 1.00 27.56 98 GLY A O 1
ATOM 734 N N . ALA A 1 98 ? 117.324 9.276 46.419 1.00 27.37 99 ALA A N 1
ATOM 735 C CA . ALA A 1 98 ? 116.678 10.247 45.528 1.00 26.96 99 ALA A CA 1
ATOM 736 C C . ALA A 1 98 ? 115.277 10.622 45.982 1.00 27.37 99 ALA A C 1
ATOM 737 O O . ALA A 1 98 ? 114.554 9.800 46.527 1.00 27.85 99 ALA A O 1
ATOM 739 N N . SER A 1 99 ? 114.900 11.870 45.717 1.00 27.46 100 SER A N 1
ATOM 740 C CA . SER A 1 99 ? 113.611 12.410 46.111 1.00 27.01 100 SER A CA 1
ATOM 741 C C . SER A 1 99 ? 112.529 12.124 45.075 1.00 27.74 100 SER A C 1
ATOM 742 O O . SER A 1 99 ? 111.353 11.947 45.425 1.00 28.25 100 SER A O 1
ATOM 745 N N . ASP A 1 100 ? 112.913 12.108 43.801 1.00 27.38 101 ASP A N 1
ATOM 746 C CA . ASP A 1 100 ? 111.967 11.816 42.725 1.00 26.89 101 ASP A CA 1
ATOM 747 C C . ASP A 1 100 ? 112.702 11.573 41.417 1.00 25.45 101 ASP A C 1
ATOM 748 O O . ASP A 1 100 ? 113.925 11.527 41.393 1.00 24.57 101 ASP A O 1
ATOM 753 N N . PHE A 1 101 ? 111.948 11.433 40.332 1.00 24.95 102 PHE A N 1
ATOM 754 C CA . PHE A 1 101 ? 112.509 11.049 39.050 1.00 25.98 102 PHE A CA 1
ATOM 755 C C . PHE A 1 101 ? 111.958 11.822 37.872 1.00 26.36 102 PHE A C 1
ATOM 756 O O . PHE A 1 101 ? 110.894 12.419 37.944 1.00 27.35 102 PHE A O 1
ATOM 764 N N . LEU A 1 102 ? 112.708 11.764 36.781 1.00 27.46 103 LEU A N 1
ATOM 765 C CA . LEU A 1 102 ? 112.343 12.325 35.494 1.00 28.30 103 LEU A CA 1
ATOM 766 C C . LEU A 1 102 ? 112.864 11.356 34.435 1.00 29.36 103 LEU A C 1
ATOM 767 O O . LEU A 1 102 ? 113.951 10.781 34.587 1.00 28.61 103 LEU A O 1
ATOM 772 N N . THR A 1 103 ? 112.090 11.179 33.368 1.00 31.17 104 THR A N 1
ATOM 773 C CA . THR A 1 103 ? 112.416 10.219 32.311 1.00 31.78 104 THR A CA 1
ATOM 774 C C . THR A 1 103 ? 112.864 10.933 31.047 1.00 32.28 104 THR A C 1
ATOM 775 O O . THR A 1 103 ? 112.225 11.893 30.619 1.00 32.60 104 THR A O 1
ATOM 779 N N . LYS A 1 104 ? 113.966 10.473 30.460 1.00 33.20 105 LYS A N 1
ATOM 780 C CA . LYS A 1 104 ? 114.387 10.935 29.133 1.00 34.17 105 LYS A CA 1
ATOM 781 C C . LYS A 1 104 ? 113.591 10.186 28.061 1.00 34.48 105 LYS A C 1
ATOM 782 O O . LYS A 1 104 ? 113.287 9.008 28.249 1.00 34.84 105 LYS A O 1
ATOM 788 N N . PRO A 1 105 ? 113.244 10.846 26.948 1.00 35.25 106 PRO A N 1
ATOM 789 C CA . PRO A 1 105 ? 113.537 12.273 26.714 1.00 34.65 106 PRO A CA 1
ATOM 790 C C . PRO A 1 105 ? 112.624 13.154 27.565 1.00 34.01 106 PRO A C 1
ATOM 791 O O . PRO A 1 105 ? 111.473 12.792 27.809 1.00 34.43 106 PRO A O 1
ATOM 795 N N . ILE A 1 106 ? 113.144 14.286 28.022 1.00 33.32 107 ILE A N 1
ATOM 796 C CA . ILE A 1 106 ? 112.481 15.050 29.070 1.00 32.58 107 ILE A CA 1
ATOM 797 C C . ILE A 1 106 ? 111.245 15.785 28.573 1.00 31.77 107 ILE A C 1
ATOM 798 O O . ILE A 1 106 ? 111.284 16.502 27.573 1.00 31.27 107 ILE A O 1
ATOM 803 N N . ASP A 1 107 ? 110.154 15.576 29.305 1.00 31.24 108 ASP A N 1
ATOM 804 C CA . ASP A 1 107 ? 108.895 16.253 29.081 1.00 30.29 108 ASP A CA 1
ATOM 805 C C . ASP A 1 107 ? 108.887 17.541 29.904 1.00 29.12 108 ASP A C 1
ATOM 806 O O . ASP A 1 107 ? 109.040 17.514 31.129 1.00 26.78 108 ASP A O 1
ATOM 811 N N . ASP A 1 108 ? 108.703 18.664 29.218 1.00 29.02 109 ASP A N 1
ATOM 812 C CA . ASP A 1 108 ? 108.733 19.983 29.852 1.00 29.27 109 ASP A CA 1
ATOM 813 C C . ASP A 1 108 ? 107.695 20.122 30.961 1.00 28.24 109 ASP A C 1
ATOM 814 O O . ASP A 1 108 ? 107.992 20.681 32.015 1.00 28.42 109 ASP A O 1
ATOM 819 N N . VAL A 1 109 ? 106.490 19.610 30.745 1.00 26.79 110 VAL A N 1
ATOM 820 C CA . VAL A 1 109 ? 105.465 19.713 31.776 1.00 26.89 110 VAL A CA 1
ATOM 821 C C . VAL A 1 109 ? 105.859 18.901 33.017 1.00 26.23 110 VAL A C 1
ATOM 822 O O . VAL A 1 109 ? 105.684 19.369 34.138 1.00 25.34 110 VAL A O 1
ATOM 826 N N . MET A 1 110 ? 106.391 17.695 32.828 1.00 26.68 111 MET A N 1
ATOM 827 C CA . MET A 1 110 ? 106.888 16.930 33.976 1.00 27.53 111 MET A CA 1
ATOM 828 C C . MET A 1 110 ? 108.038 17.690 34.647 1.00 27.42 111 MET A C 1
ATOM 829 O O . MET A 1 110 ? 108.052 17.860 35.868 1.00 28.34 111 MET A O 1
ATOM 834 N N . LEU A 1 111 ? 108.988 18.158 33.845 1.00 26.14 112 LEU A N 1
ATOM 835 C CA . LEU A 1 111 ? 110.126 18.889 34.372 1.00 25.38 112 LEU A CA 1
ATOM 836 C C . LEU A 1 111 ? 109.684 19.943 35.376 1.00 25.02 112 LEU A C 1
ATOM 837 O O . LEU A 1 111 ? 110.127 19.930 36.517 1.00 24.73 112 LEU A O 1
ATOM 842 N N . PHE A 1 112 ? 108.781 20.829 34.968 1.00 24.96 113 PHE A N 1
ATOM 843 C CA . PHE A 1 112 ? 108.406 21.955 35.811 1.00 25.20 113 PHE A CA 1
ATOM 844 C C . PHE A 1 112 ? 107.452 21.570 36.923 1.00 25.36 113 PHE A C 1
ATOM 845 O O . PHE A 1 112 ? 107.479 22.155 38.003 1.00 25.70 113 PHE A O 1
ATOM 853 N N . ALA A 1 113 ? 106.617 20.572 36.677 1.00 26.30 114 ALA A N 1
ATOM 854 C CA . ALA A 1 113 ? 105.784 20.036 37.745 1.00 26.61 114 ALA A CA 1
ATOM 855 C C . ALA A 1 113 ? 106.696 19.564 38.869 1.00 26.81 114 ALA A C 1
ATOM 856 O O . ALA A 1 113 ? 106.485 19.888 40.038 1.00 28.02 114 ALA A O 1
ATOM 858 N N . ARG A 1 114 ? 107.741 18.843 38.492 1.00 26.24 115 ARG A N 1
ATOM 859 C CA . ARG A 1 114 ? 108.677 18.307 39.459 1.00 26.63 115 ARG A CA 1
ATOM 860 C C . ARG A 1 114 ? 109.497 19.355 40.209 1.00 26.50 115 ARG A C 1
ATOM 861 O O . ARG A 1 114 ? 109.721 19.225 41.419 1.00 26.20 115 ARG A O 1
ATOM 869 N N . VAL A 1 115 ? 109.949 20.381 39.496 1.00 26.03 116 VAL A N 1
ATOM 870 C CA . VAL A 1 115 ? 110.746 21.427 40.110 1.00 26.04 116 VAL A CA 1
ATOM 871 C C . VAL A 1 115 ? 109.881 22.257 41.058 1.00 26.37 116 VAL A C 1
ATOM 872 O O . VAL A 1 115 ? 110.307 22.576 42.170 1.00 26.12 116 VAL A O 1
ATOM 876 N N . ARG A 1 116 ? 108.674 22.608 40.619 1.00 27.11 117 ARG A N 1
ATOM 877 C CA . ARG A 1 116 ? 107.775 23.414 41.448 1.00 27.60 117 ARG A CA 1
ATOM 878 C C . ARG A 1 116 ? 107.429 22.673 42.728 1.00 26.26 117 ARG A C 1
ATOM 879 O O . ARG A 1 116 ? 107.494 23.225 43.814 1.00 26.04 117 ARG A O 1
ATOM 887 N N . SER A 1 117 ? 107.105 21.399 42.598 1.00 25.91 118 SER A N 1
ATOM 888 C CA . SER A 1 117 ? 106.781 20.581 43.749 1.00 25.66 118 SER A CA 1
ATOM 889 C C . SER A 1 117 ? 107.895 20.567 44.796 1.00 25.71 118 SER A C 1
ATOM 890 O O . SER A 1 117 ? 107.644 20.863 45.968 1.00 25.66 118 SER A O 1
ATOM 893 N N . LEU A 1 118 ? 109.121 20.251 44.367 1.00 25.57 119 LEU A N 1
ATOM 894 C CA . LEU A 1 118 ? 110.253 20.104 45.289 1.00 25.34 119 LEU A CA 1
ATOM 895 C C . LEU A 1 118 ? 110.768 21.443 45.805 1.00 25.66 119 LEU A C 1
ATOM 896 O O . LEU A 1 118 ? 111.317 21.526 46.897 1.00 26.34 119 LEU A O 1
ATOM 901 N N . THR A 1 119 ? 110.594 22.484 45.004 1.00 26.55 120 THR A N 1
ATOM 902 C CA . THR A 1 119 ? 110.852 23.852 45.423 1.00 27.18 120 THR A CA 1
ATOM 903 C C . THR A 1 119 ? 109.989 24.231 46.621 1.00 27.18 120 THR A C 1
ATOM 904 O O . THR A 1 119 ? 110.467 24.759 47.621 1.00 27.08 120 THR A O 1
ATOM 908 N N . ARG A 1 120 ? 108.702 23.964 46.491 1.00 28.59 121 ARG A N 1
ATOM 909 C CA . ARG A 1 120 ? 107.741 24.235 47.546 1.00 29.65 121 ARG A CA 1
ATOM 910 C C . ARG A 1 120 ? 108.114 23.461 48.811 1.00 27.86 121 ARG A C 1
ATOM 911 O O . ARG A 1 120 ? 108.063 23.996 49.914 1.00 29.30 121 ARG A O 1
ATOM 919 N N . PHE A 1 121 ? 108.519 22.211 48.635 1.00 26.03 122 PHE A N 1
ATOM 920 C CA . PHE A 1 121 ? 108.997 21.389 49.737 1.00 25.22 122 PHE A CA 1
ATOM 921 C C . PHE A 1 121 ? 110.283 21.955 50.365 1.00 24.94 122 PHE A C 1
ATOM 922 O O . PHE A 1 121 ? 110.449 21.916 51.583 1.00 26.21 122 PHE A O 1
ATOM 930 N N . LYS A 1 122 ? 111.172 22.500 49.538 1.00 23.90 123 LYS A N 1
ATOM 931 C CA . LYS A 1 122 ? 112.432 23.053 50.013 1.00 23.62 123 LYS A CA 1
ATOM 932 C C . LYS A 1 122 ? 112.221 24.245 50.951 1.00 23.37 123 LYS A C 1
ATOM 933 O O . LYS A 1 122 ? 112.973 24.435 51.908 1.00 22.09 123 LYS A O 1
ATOM 939 N N . LEU A 1 123 ? 111.195 25.045 50.681 1.00 24.35 124 LEU A N 1
ATOM 940 C CA . LEU A 1 123 ? 110.845 26.163 51.566 1.00 24.79 124 LEU A CA 1
ATOM 941 C C . LEU A 1 123 ? 110.652 25.700 53.001 1.00 24.66 124 LEU A C 1
ATOM 942 O O . LEU A 1 123 ? 111.231 26.273 53.920 1.00 23.75 124 LEU A O 1
ATOM 947 N N . VAL A 1 124 ? 109.865 24.641 53.180 1.00 25.40 125 VAL A N 1
ATOM 948 C CA . VAL A 1 124 ? 109.569 24.131 54.517 1.00 26.51 125 VAL A CA 1
ATOM 949 C C . VAL A 1 124 ? 110.764 23.391 55.131 1.00 26.08 125 VAL A C 1
ATOM 950 O O . VAL A 1 124 ? 110.962 23.451 56.344 1.00 25.34 125 VAL A O 1
ATOM 954 N N . ILE A 1 125 ? 111.555 22.700 54.306 1.00 25.26 126 ILE A N 1
ATOM 955 C CA . ILE A 1 125 ? 112.798 22.077 54.780 1.00 26.00 126 ILE A CA 1
ATOM 956 C C . ILE A 1 125 ? 113.713 23.122 55.408 1.00 25.85 126 ILE A C 1
ATOM 957 O O . ILE A 1 125 ? 114.252 22.910 56.489 1.00 25.81 126 ILE A O 1
ATOM 962 N N . ASP A 1 126 ? 113.889 24.244 54.716 1.00 26.67 127 ASP A N 1
ATOM 963 C CA . ASP A 1 126 ? 114.735 25.331 55.208 1.00 27.56 127 ASP A CA 1
ATOM 964 C C . ASP A 1 126 ? 114.198 25.963 56.484 1.00 27.43 127 ASP A C 1
ATOM 965 O O . ASP A 1 126 ? 114.957 26.281 57.396 1.00 27.55 127 ASP A O 1
ATOM 970 N N . GLU A 1 127 ? 112.888 26.148 56.539 1.00 28.58 128 GLU A N 1
ATOM 971 C CA . GLU A 1 127 ? 112.253 26.746 57.703 1.00 29.75 128 GLU A CA 1
ATOM 972 C C . GLU A 1 127 ? 112.445 25.852 58.928 1.00 30.12 128 GLU A C 1
ATOM 973 O O . GLU A 1 127 ? 112.830 26.329 59.988 1.00 29.75 128 GLU A O 1
ATOM 979 N N . LEU A 1 128 ? 112.213 24.551 58.772 1.00 31.72 129 LEU A N 1
ATOM 980 C CA . LEU A 1 128 ? 112.407 23.606 59.870 1.00 32.41 129 LEU A CA 1
ATOM 981 C C . LEU A 1 128 ? 113.862 23.565 60.339 1.00 33.25 129 LEU A C 1
ATOM 982 O O . LEU A 1 128 ? 114.125 23.478 61.543 1.00 33.72 129 LEU A O 1
ATOM 987 N N . ARG A 1 129 ? 114.799 23.627 59.394 1.00 34.02 130 ARG A N 1
ATOM 988 C CA . ARG A 1 129 ? 116.226 23.660 59.727 1.00 35.02 130 ARG A CA 1
ATOM 989 C C . ARG A 1 129 ? 116.614 24.903 60.535 1.00 35.38 130 ARG A C 1
ATOM 990 O O . ARG A 1 129 ? 117.472 24.824 61.417 1.00 36.06 130 ARG A O 1
ATOM 998 N N . GLN A 1 130 ? 115.985 26.039 60.239 1.00 36.37 131 GLN A N 1
ATOM 999 C CA . GLN A 1 130 ? 116.205 27.265 61.016 1.00 38.03 131 GLN A CA 1
ATOM 1000 C C . GLN A 1 130 ? 115.792 27.105 62.472 1.00 37.97 131 GLN A C 1
ATOM 1001 O O . GLN A 1 130 ? 116.516 27.535 63.363 1.00 38.37 131 GLN A O 1
ATOM 1007 N N . ARG A 1 131 ? 114.621 26.506 62.703 1.00 38.85 132 ARG A N 1
ATOM 1008 C CA . ARG A 1 131 ? 114.135 26.242 64.063 1.00 39.61 132 ARG A CA 1
ATOM 1009 C C . ARG A 1 131 ? 115.179 25.431 64.816 1.00 39.96 132 ARG A C 1
ATOM 1010 O O . ARG A 1 131 ? 115.699 25.872 65.843 1.00 40.46 132 ARG A O 1
ATOM 1018 N N . GLU A 1 132 ? 115.504 24.259 64.275 1.00 40.22 133 GLU A N 1
ATOM 1019 C CA . GLU A 1 132 ? 116.457 23.340 64.902 1.00 40.98 133 GLU A CA 1
ATOM 1020 C C . GLU A 1 132 ? 117.818 23.990 65.188 1.00 40.93 133 GLU A C 1
ATOM 1021 O O . GLU A 1 132 ? 118.507 23.590 66.125 1.00 41.69 133 GLU A O 1
ATOM 1027 N N . ALA A 1 133 ? 118.181 25.013 64.413 1.00 41.16 134 ALA A N 1
ATOM 1028 C CA . ALA A 1 133 ? 119.406 25.784 64.667 1.00 41.37 134 ALA A CA 1
ATOM 1029 C C . ALA A 1 133 ? 119.324 26.731 65.880 1.00 41.91 134 ALA A C 1
ATOM 1030 O O . ALA A 1 133 ? 120.288 27.443 66.159 1.00 42.62 134 ALA A O 1
ATOM 1032 N N . SER A 1 134 ? 118.188 26.751 66.587 1.00 42.77 135 SER A N 1
ATOM 1033 C CA . SER A 1 134 ? 118.012 27.580 67.800 1.00 43.23 135 SER A CA 1
ATOM 1034 C C . SER A 1 134 ? 118.250 26.781 69.096 1.00 43.82 135 SER A C 1
ATOM 1035 O O . SER A 1 134 ? 118.993 27.231 69.980 1.00 44.17 135 SER A O 1
ATOM 1038 N N . GLY A 1 135 ? 117.613 25.608 69.203 1.00 43.99 136 GLY A N 1
ATOM 1039 C CA . GLY A 1 135 ? 117.745 24.742 70.384 1.00 43.65 136 GLY A CA 1
ATOM 1040 C C . GLY A 1 135 ? 119.170 24.280 70.649 1.00 43.42 136 GLY A C 1
ATOM 1041 O O . GLY A 1 135 ? 119.882 23.868 69.731 1.00 42.82 136 GLY A O 1
ATOM 1042 N N . ARG A 1 136 ? 119.294 24.135 71.288 0.0000 25.00 137 ARG A N 1
ATOM 1043 C CA . ARG A 1 136 ? 120.282 23.326 71.970 0.0000 25.00 137 ARG A CA 1
ATOM 1044 C C . ARG A 1 136 ? 119.786 23.385 73.380 0.0000 25.00 137 ARG A C 1
ATOM 1045 O O . ARG A 1 136 ? 119.787 22.370 74.090 0.0000 25.00 137 ARG A O 1
ATOM 1053 N N . ARG A 1 137 ? 119.360 24.557 73.803 0.0000 20.00 138 ARG A N 1
ATOM 1054 C CA . ARG A 1 137 ? 118.842 24.748 75.132 0.0000 20.00 138 ARG A CA 1
ATOM 1055 C C . ARG A 1 137 ? 117.761 23.758 75.422 0.0000 20.00 138 ARG A C 1
ATOM 1056 O O . ARG A 1 137 ? 117.978 22.942 76.328 0.0000 20.00 138 ARG A O 1
ATOM 1064 N N . MET A 1 138 ? 116.593 23.719 74.812 0.0000 20.00 139 MET A N 1
ATOM 1065 C CA . MET A 1 138 ? 115.895 22.547 75.316 0.0000 20.00 139 MET A CA 1
ATOM 1066 C C . MET A 1 138 ? 115.299 21.684 74.223 0.0000 20.00 139 MET A C 1
ATOM 1067 O O . MET A 1 138 ? 114.329 20.953 74.420 0.0000 20.00 139 MET A O 1
ATOM 1072 N N . GLY A 1 139 ? 115.931 21.794 73.068 0.0000 20.00 140 GLY A N 1
ATOM 1073 C CA . GLY A 1 139 ? 115.538 21.049 71.872 0.0000 20.00 140 GLY A CA 1
ATOM 1074 C C . GLY A 1 139 ? 114.111 20.585 71.981 0.0000 20.00 140 GLY A C 1
ATOM 1075 O O . GLY A 1 139 ? 113.786 19.411 71.818 0.0000 20.00 140 GLY A O 1
ATOM 1076 N N . VAL A 1 140 ? 113.240 21.581 72.278 0.0000 20.00 141 VAL A N 1
ATOM 1077 C CA . VAL A 1 140 ? 111.798 21.482 72.528 0.0000 20.00 141 VAL A CA 1
ATOM 1078 C C . VAL A 1 140 ? 111.503 20.460 73.637 0.0000 20.00 141 VAL A C 1
ATOM 1079 O O . VAL A 1 140 ? 110.434 19.844 73.588 0.0000 20.00 141 VAL A O 1
ATOM 1083 N N . ILE A 1 141 ? 112.405 20.257 74.589 0.0000 20.00 142 ILE A N 1
ATOM 1084 C CA . ILE A 1 141 ? 112.047 19.262 75.591 0.0000 20.00 142 ILE A CA 1
ATOM 1085 C C . ILE A 1 141 ? 110.614 19.484 76.033 0.0000 20.00 142 ILE A C 1
ATOM 1086 O O . ILE A 1 141 ? 110.079 18.700 76.813 0.0000 20.00 142 ILE A O 1
ATOM 1091 N N . ALA A 1 142 ? 109.969 20.549 75.546 0.0000 20.00 143 ALA A N 1
ATOM 1092 C CA . ALA A 1 142 ? 108.596 20.854 75.978 0.0000 20.00 143 ALA A CA 1
ATOM 1093 C C . ALA A 1 142 ? 107.587 20.292 75.003 0.0000 20.00 143 ALA A C 1
ATOM 1094 O O . ALA A 1 142 ? 106.436 20.712 74.943 0.0000 20.00 143 ALA A O 1
ATOM 1096 N N . GLY A 1 143 ? 108.065 19.336 74.243 0.0000 20.00 144 GLY A N 1
ATOM 1097 C CA . GLY A 1 143 ? 107.257 18.708 73.233 0.0000 20.00 144 GLY A CA 1
ATOM 1098 C C . GLY A 1 143 ? 107.808 17.365 72.764 0.0000 20.00 144 GLY A C 1
ATOM 1099 O O . GLY A 1 143 ? 109.010 17.151 72.560 0.0000 20.00 144 GLY A O 1
ATOM 1100 N N . ALA A 1 144 ? 106.829 16.494 72.612 0.0000 20.00 145 ALA A N 1
ATOM 1101 C CA . ALA A 1 144 ? 107.075 15.150 72.250 0.0000 20.00 145 ALA A CA 1
ATOM 1102 C C . ALA A 1 144 ? 105.882 14.399 71.763 0.0000 20.00 145 ALA A C 1
ATOM 1103 O O . ALA A 1 144 ? 104.780 14.290 72.312 0.0000 20.00 145 ALA A O 1
ATOM 1105 N N . ALA A 1 145 ? 106.329 13.896 70.669 0.0000 20.00 146 ALA A N 1
ATOM 1106 C CA . ALA A 1 145 ? 105.690 13.097 69.720 0.0000 20.00 146 ALA A CA 1
ATOM 1107 C C . ALA A 1 145 ? 105.782 13.890 68.458 0.0000 20.00 146 ALA A C 1
ATOM 1108 O O . ALA A 1 145 ? 105.152 14.929 68.335 0.0000 20.00 146 ALA A O 1
ATOM 1110 N N . ALA A 1 146 ? 106.544 13.235 67.711 1.00 36.54 147 ALA A N 1
ATOM 1111 C CA . ALA A 1 146 ? 106.708 14.120 66.557 1.00 36.55 147 ALA A CA 1
ATOM 1112 C C . ALA A 1 146 ? 107.232 13.359 65.329 1.00 36.25 147 ALA A C 1
ATOM 1113 O O . ALA A 1 146 ? 108.452 13.208 65.144 1.00 36.31 147 ALA A O 1
ATOM 1115 N N . ARG A 1 147 ? 106.311 12.894 64.489 1.00 35.42 148 ARG A N 1
ATOM 1116 C CA . ARG A 1 147 ? 106.667 12.053 63.345 1.00 35.07 148 ARG A CA 1
ATOM 1117 C C . ARG A 1 147 ? 106.926 12.855 62.066 1.00 34.66 148 ARG A C 1
ATOM 1118 O O . ARG A 1 147 ? 106.048 13.578 61.599 1.00 33.95 148 ARG A O 1
ATOM 1126 N N . LEU A 1 148 ? 108.120 12.703 61.491 1.00 34.55 149 LEU A N 1
ATOM 1127 C CA . LEU A 1 148 ? 108.535 13.519 60.338 1.00 34.64 149 LEU A CA 1
ATOM 1128 C C . LEU A 1 148 ? 109.077 12.719 59.147 1.00 34.62 149 LEU A C 1
ATOM 1129 O O . LEU A 1 148 ? 109.653 13.298 58.228 1.00 34.79 149 LEU A O 1
ATOM 1134 N N . ASP A 1 149 ? 108.875 11.401 59.159 1.00 35.21 150 ASP A N 1
ATOM 1135 C CA . ASP A 1 149 ? 109.012 10.566 57.960 1.00 35.70 150 ASP A CA 1
ATOM 1136 C C . ASP A 1 149 ? 108.035 11.040 56.899 1.00 34.55 150 ASP A C 1
ATOM 1137 O O . ASP A 1 149 ? 107.162 11.872 57.160 1.00 34.33 150 ASP A O 1
ATOM 1142 N N . GLY A 1 150 ? 108.140 10.449 55.719 1.00 33.19 151 GLY A N 1
ATOM 1143 C CA . GLY A 1 150 ? 107.063 10.504 54.746 1.00 32.74 151 GLY A CA 1
ATOM 1144 C C . GLY A 1 150 ? 106.212 9.241 54.760 1.00 32.44 151 GLY A C 1
ATOM 1145 O O . GLY A 1 150 ? 105.366 9.059 53.884 1.00 33.58 151 GLY A O 1
ATOM 1146 N N . LEU A 1 151 ? 106.417 8.396 55.772 1.00 31.35 152 LEU A N 1
ATOM 1147 C CA . LEU A 1 151 ? 105.886 7.041 55.825 1.00 29.99 152 LEU A CA 1
ATOM 1148 C C . LEU A 1 151 ? 104.739 6.917 56.820 1.00 28.81 152 LEU A C 1
ATOM 1149 O O . LEU A 1 151 ? 104.537 7.794 57.647 1.00 28.84 152 LEU A O 1
ATOM 1154 N N . GLY A 1 152 ? 104.002 5.812 56.754 1.00 28.15 153 GLY A N 1
ATOM 1155 C CA . GLY A 1 152 ? 102.723 5.700 57.465 1.00 27.77 153 GLY A CA 1
ATOM 1156 C C . GLY A 1 152 ? 101.785 6.581 56.680 1.00 28.13 153 GLY A C 1
ATOM 1157 O O . GLY A 1 152 ? 101.974 6.791 55.482 1.00 33.16 153 GLY A O 1
ATOM 1158 N N . GLY A 1 153 ? 100.774 7.134 57.299 1.00 25.97 154 GLY A N 1
ATOM 1159 C CA . GLY A 1 153 ? 99.992 8.119 56.552 1.00 24.96 154 GLY A CA 1
ATOM 1160 C C . GLY A 1 153 ? 98.809 7.576 55.772 1.00 23.16 154 GLY A C 1
ATOM 1161 O O . GLY A 1 153 ? 98.902 6.574 55.065 1.00 22.62 154 GLY A O 1
ATOM 1162 N N . ARG A 1 154 ? 97.689 8.273 55.917 1.00 21.85 155 ARG A N 1
ATOM 1163 C CA . ARG A 1 154 ? 96.410 7.849 55.378 1.00 21.63 155 ARG A CA 1
ATOM 1164 C C . ARG A 1 154 ? 96.198 8.462 54.004 1.00 20.59 155 ARG A C 1
ATOM 1165 O O . ARG A 1 154 ? 96.083 9.680 53.871 1.00 20.62 155 ARG A O 1
ATOM 1173 N N . VAL A 1 155 ? 96.139 7.609 52.988 1.00 19.12 156 VAL A N 1
ATOM 1174 C CA . VAL A 1 155 ? 96.094 8.059 51.619 1.00 18.29 156 VAL A CA 1
ATOM 1175 C C . VAL A 1 155 ? 94.735 7.718 51.026 1.00 17.01 156 VAL A C 1
ATOM 1176 O O . VAL A 1 155 ? 94.380 6.558 50.904 1.00 15.84 156 VAL A O 1
ATOM 1180 N N . LEU A 1 156 ? 93.989 8.752 50.657 1.00 17.28 157 LEU A N 1
ATOM 1181 C CA . LEU A 1 156 ? 92.651 8.612 50.094 1.00 17.97 157 LEU A CA 1
ATOM 1182 C C . LEU A 1 156 ? 92.716 8.531 48.562 1.00 17.70 157 LEU A C 1
ATOM 1183 O O . LEU A 1 156 ? 93.142 9.483 47.915 1.00 18.58 157 LEU A O 1
ATOM 1188 N N . ILE A 1 157 ? 92.314 7.392 47.994 1.00 17.28 158 ILE A N 1
ATOM 1189 C CA . ILE A 1 157 ? 92.369 7.176 46.552 1.00 18.06 158 ILE A CA 1
ATOM 1190 C C . ILE A 1 157 ? 90.991 7.380 45.975 1.00 19.12 158 ILE A C 1
ATOM 1191 O O . ILE A 1 157 ? 90.080 6.606 46.246 1.00 19.57 158 ILE A O 1
ATOM 1196 N N . VAL A 1 158 ? 90.835 8.429 45.182 1.00 20.84 159 VAL A N 1
ATOM 1197 C CA . VAL A 1 158 ? 89.536 8.801 44.641 1.00 21.82 159 VAL A CA 1
ATOM 1198 C C . VAL A 1 158 ? 89.499 8.416 43.168 1.00 22.67 159 VAL A C 1
ATOM 1199 O O . VAL A 1 158 ? 89.996 9.139 42.316 1.00 22.16 159 VAL A O 1
ATOM 1203 N N . ASP A 1 159 ? 88.923 7.252 42.885 1.00 25.28 160 ASP A N 1
ATOM 1204 C CA . ASP A 1 159 ? 88.970 6.662 41.552 1.00 25.45 160 ASP A CA 1
ATOM 1205 C C . ASP A 1 159 ? 87.831 5.666 41.366 1.00 25.20 160 ASP A C 1
ATOM 1206 O O . ASP A 1 159 ? 87.551 4.878 42.260 1.00 25.95 160 ASP A O 1
ATOM 1211 N N . ASP A 1 160 ? 87.182 5.708 40.205 1.00 25.47 161 ASP A N 1
ATOM 1212 C CA . ASP A 1 160 ? 86.098 4.757 39.877 1.00 25.40 161 ASP A CA 1
ATOM 1213 C C . ASP A 1 160 ? 86.589 3.578 39.018 1.00 25.16 161 ASP A C 1
ATOM 1214 O O . ASP A 1 160 ? 85.815 2.674 38.708 1.00 25.12 161 ASP A O 1
ATOM 1219 N N . ASN A 1 161 ? 87.872 3.609 38.644 1.00 24.82 162 ASN A N 1
ATOM 1220 C CA . ASN A 1 161 ? 88.551 2.491 38.009 1.00 24.66 162 ASN A CA 1
ATOM 1221 C C . ASN A 1 161 ? 89.006 1.507 39.097 1.00 24.40 162 ASN A C 1
ATOM 1222 O O . ASN A 1 161 ? 90.107 1.608 39.638 1.00 23.90 162 ASN A O 1
ATOM 1227 N N . GLU A 1 162 ? 88.120 0.568 39.405 1.00 25.73 163 GLU A N 1
ATOM 1228 C CA . GLU A 1 162 ? 88.306 -0.455 40.435 1.00 25.74 163 GLU A CA 1
ATOM 1229 C C . GLU A 1 162 ? 89.676 -1.137 40.370 1.00 25.28 163 GLU A C 1
ATOM 1230 O O . GLU A 1 162 ? 90.411 -1.180 41.350 1.00 24.04 163 GLU A O 1
ATOM 1236 N N . ARG A 1 163 ? 89.993 -1.663 39.196 1.00 26.85 164 ARG A N 1
ATOM 1237 C CA . ARG A 1 163 ? 91.249 -2.360 38.943 1.00 26.85 164 ARG A CA 1
ATOM 1238 C C . ARG A 1 163 ? 92.470 -1.520 39.351 1.00 25.86 164 ARG A C 1
ATOM 1239 O O . ARG A 1 163 ? 93.292 -1.968 40.144 1.00 26.27 164 ARG A O 1
ATOM 1247 N N . GLN A 1 164 ? 92.565 -0.301 38.823 1.00 24.93 165 GLN A N 1
ATOM 1248 C CA . GLN A 1 164 ? 93.695 0.605 39.079 1.00 24.16 165 GLN A CA 1
ATOM 1249 C C . GLN A 1 164 ? 93.739 1.076 40.534 1.00 22.86 165 GLN A C 1
ATOM 1250 O O . GLN A 1 164 ? 94.805 1.140 41.148 1.00 22.75 165 GLN A O 1
ATOM 1256 N N . ALA A 1 165 ? 92.582 1.430 41.079 1.00 22.00 166 ALA A N 1
ATOM 1257 C CA . ALA A 1 165 ? 92.501 1.899 42.467 1.00 21.95 166 ALA A CA 1
ATOM 1258 C C . ALA A 1 165 ? 93.060 0.859 43.416 1.00 21.29 166 ALA A C 1
ATOM 1259 O O . ALA A 1 165 ? 93.761 1.167 44.375 1.00 21.22 166 ALA A O 1
ATOM 1261 N N . GLN A 1 166 ? 92.729 -0.382 43.114 1.00 21.24 167 GLN A N 1
ATOM 1262 C CA . GLN A 1 166 ? 93.079 -1.512 43.928 1.00 21.07 167 GLN A CA 1
ATOM 1263 C C . GLN A 1 166 ? 94.581 -1.803 43.818 1.00 20.46 167 GLN A C 1
ATOM 1264 O O . GLN A 1 166 ? 95.213 -2.156 44.809 1.00 20.84 167 GLN A O 1
ATOM 1270 N N . ARG A 1 167 ? 95.143 -1.651 42.620 1.00 19.35 168 ARG A N 1
ATOM 1271 C CA . ARG A 1 167 ? 96.585 -1.804 42.426 1.00 19.63 168 ARG A CA 1
ATOM 1272 C C . ARG A 1 167 ? 97.347 -0.704 43.179 1.00 19.47 168 ARG A C 1
ATOM 1273 O O . ARG A 1 167 ? 98.325 -0.989 43.861 1.00 19.83 168 ARG A O 1
ATOM 1281 N N . VAL A 1 168 ? 96.895 0.543 43.068 1.00 19.40 169 VAL A N 1
ATOM 1282 C CA . VAL A 1 168 ? 97.554 1.653 43.759 1.00 19.65 169 VAL A CA 1
ATOM 1283 C C . VAL A 1 168 ? 97.528 1.417 45.276 1.00 20.02 169 VAL A C 1
ATOM 1284 O O . VAL A 1 168 ? 98.545 1.586 45.953 1.00 19.31 169 VAL A O 1
ATOM 1288 N N . ALA A 1 169 ? 96.377 0.995 45.800 1.00 20.05 170 ALA A N 1
ATOM 1289 C CA . ALA A 1 169 ? 96.262 0.650 47.229 1.00 20.02 170 ALA A CA 1
ATOM 1290 C C . ALA A 1 169 ? 97.256 -0.430 47.668 1.00 20.02 170 ALA A C 1
ATOM 1291 O O . ALA A 1 169 ? 97.863 -0.324 48.727 1.00 20.31 170 ALA A O 1
ATOM 1293 N N . ALA A 1 170 ? 97.409 -1.468 46.857 1.00 20.76 171 ALA A N 1
ATOM 1294 C CA . ALA A 1 170 ? 98.322 -2.569 47.163 1.00 20.58 171 ALA A CA 1
ATOM 1295 C C . ALA A 1 170 ? 99.778 -2.111 47.145 1.00 21.62 171 ALA A C 1
ATOM 1296 O O . ALA A 1 170 ? 100.581 -2.534 47.974 1.00 22.85 171 ALA A O 1
ATOM 1298 N N . GLU A 1 171 ? 100.121 -1.233 46.209 1.00 22.06 172 GLU A N 1
ATOM 1299 C CA . GLU A 1 171 ? 101.476 -0.692 46.153 1.00 23.12 172 GLU A CA 1
ATOM 1300 C C . GLU A 1 171 ? 101.779 0.157 47.397 1.00 23.12 172 GLU A C 1
ATOM 1301 O O . GLU A 1 171 ? 102.815 -0.012 48.022 1.00 24.81 172 GLU A O 1
ATOM 1307 N N . LEU A 1 172 ? 100.868 1.056 47.757 1.00 22.35 173 LEU A N 1
ATOM 1308 C CA . LEU A 1 172 ? 101.058 1.931 48.915 1.00 22.57 173 LEU A CA 1
ATOM 1309 C C . LEU A 1 172 ? 100.830 1.239 50.247 1.00 22.07 173 LEU A C 1
ATOM 1310 O O . LEU A 1 172 ? 101.136 1.805 51.283 1.00 21.97 173 LEU A O 1
ATOM 1315 N N . GLY A 1 173 ? 100.289 0.028 50.223 1.00 23.15 174 GLY A N 1
ATOM 1316 C CA . GLY A 1 173 ? 99.875 -0.666 51.441 1.00 24.20 174 GLY A CA 1
ATOM 1317 C C . GLY A 1 173 ? 100.958 -1.203 52.349 1.00 24.26 174 GLY A C 1
ATOM 1318 O O . GLY A 1 173 ? 100.681 -1.567 53.474 1.00 25.46 174 GLY A O 1
ATOM 1319 N N . VAL A 1 174 ? 102.183 -1.290 51.859 1.00 26.20 175 VAL A N 1
ATOM 1320 C CA . VAL A 1 174 ? 103.293 -1.751 52.679 1.00 27.73 175 VAL A CA 1
ATOM 1321 C C . VAL A 1 174 ? 103.803 -0.629 53.588 1.00 28.69 175 VAL A C 1
ATOM 1322 O O . VAL A 1 174 ? 104.116 -0.866 54.751 1.00 29.92 175 VAL A O 1
ATOM 1326 N N . GLU A 1 175 ? 103.882 0.582 53.047 1.00 28.79 176 GLU A N 1
ATOM 1327 C CA . GLU A 1 175 ? 104.418 1.733 53.763 1.00 29.55 176 GLU A CA 1
ATOM 1328 C C . GLU A 1 175 ? 103.375 2.770 54.177 1.00 28.38 176 GLU A C 1
ATOM 1329 O O . GLU A 1 175 ? 103.708 3.740 54.861 1.00 29.48 176 GLU A O 1
ATOM 1335 N N . HIS A 1 176 ? 102.133 2.606 53.733 1.00 26.67 177 HIS A N 1
ATOM 1336 C CA . HIS A 1 176 ? 101.072 3.559 54.068 1.00 25.58 177 HIS A CA 1
ATOM 1337 C C . HIS A 1 176 ? 99.802 2.813 54.427 1.00 24.66 177 HIS A C 1
ATOM 1338 O O . HIS A 1 176 ? 99.791 1.590 54.485 1.00 23.17 177 HIS A O 1
ATOM 1345 N N . ARG A 1 177 ? 98.753 3.587 54.690 1.00 24.50 178 ARG A N 1
ATOM 1346 C CA . ARG A 1 177 ? 97.450 3.094 55.084 1.00 23.51 178 ARG A CA 1
ATOM 1347 C C . ARG A 1 177 ? 96.419 3.620 54.084 1.00 22.52 178 ARG A C 1
ATOM 1348 O O . ARG A 1 177 ? 95.760 4.613 54.349 1.00 23.65 178 ARG A O 1
ATOM 1356 N N . PRO A 1 178 ? 96.301 3.003 52.915 1.00 22.58 179 PRO A N 1
ATOM 1357 C CA . PRO A 1 178 ? 95.416 3.537 51.874 1.00 22.05 179 PRO A CA 1
ATOM 1358 C C . PRO A 1 178 ? 93.925 3.284 52.113 1.00 22.18 179 PRO A C 1
ATOM 1359 O O . PRO A 1 178 ? 93.557 2.367 52.836 1.00 22.92 179 PRO A O 1
ATOM 1363 N N . VAL A 1 179 ? 93.090 4.112 51.492 1.00 22.54 180 VAL A N 1
ATOM 1364 C CA . VAL A 1 179 ? 91.638 4.034 51.585 1.00 22.11 180 VAL A CA 1
ATOM 1365 C C . VAL A 1 179 ? 91.073 4.413 50.222 1.00 21.85 180 VAL A C 1
ATOM 1366 O O . VAL A 1 179 ? 91.514 5.390 49.638 1.00 22.21 180 VAL A O 1
ATOM 1370 N N . ILE A 1 180 ? 90.088 3.663 49.728 1.00 21.95 181 ILE A N 1
ATOM 1371 C CA . ILE A 1 180 ? 89.506 3.904 48.406 1.00 22.04 181 ILE A CA 1
ATOM 1372 C C . ILE A 1 180 ? 88.065 4.444 48.470 1.00 22.76 181 ILE A C 1
ATOM 1373 O O . ILE A 1 180 ? 87.233 3.930 49.209 1.00 23.01 181 ILE A O 1
ATOM 1378 N N . GLU A 1 181 ? 87.790 5.473 47.668 1.00 23.05 182 GLU A N 1
ATOM 1379 C CA . GLU A 1 181 ? 86.448 6.019 47.471 1.00 23.22 182 GLU A CA 1
ATOM 1380 C C . GLU A 1 181 ? 86.169 6.145 45.984 1.00 23.30 182 GLU A C 1
ATOM 1381 O O . GLU A 1 181 ? 86.946 6.765 45.261 1.00 22.81 182 GLU A O 1
ATOM 1387 N N . SER A 1 182 ? 85.056 5.589 45.525 1.00 23.67 183 SER A N 1
ATOM 1388 C CA . SER A 1 182 ? 84.668 5.725 44.122 1.00 24.01 183 SER A CA 1
ATOM 1389 C C . SER A 1 182 ? 83.536 6.744 43.930 1.00 23.88 183 SER A C 1
ATOM 1390 O O . SER A 1 182 ? 83.317 7.224 42.821 1.00 23.82 183 SER A O 1
ATOM 1393 N N . ASP A 1 183 ? 82.819 7.061 45.005 1.00 25.07 184 ASP A N 1
ATOM 1394 C CA . ASP A 1 183 ? 81.800 8.122 44.990 1.00 25.23 184 ASP A CA 1
ATOM 1395 C C . ASP A 1 183 ? 82.458 9.455 45.405 1.00 25.08 184 ASP A C 1
ATOM 1396 O O . ASP A 1 183 ? 82.987 9.560 46.515 1.00 23.72 184 ASP A O 1
ATOM 1401 N N . PRO A 1 184 ? 82.438 10.465 44.530 1.00 25.73 185 PRO A N 1
ATOM 1402 C CA . PRO A 1 184 ? 83.089 11.743 44.837 1.00 26.33 185 PRO A CA 1
ATOM 1403 C C . PRO A 1 184 ? 82.410 12.531 45.967 1.00 26.76 185 PRO A C 1
ATOM 1404 O O . PRO A 1 184 ? 83.099 13.236 46.714 1.00 26.80 185 PRO A O 1
ATOM 1408 N N . GLU A 1 185 ? 81.090 12.414 46.104 1.00 26.14 186 GLU A N 1
ATOM 1409 C CA . GLU A 1 185 ? 80.406 13.065 47.224 1.00 27.01 186 GLU A CA 1
ATOM 1410 C C . GLU A 1 185 ? 80.816 12.446 48.569 1.00 26.73 186 GLU A C 1
ATOM 1411 O O . GLU A 1 185 ? 81.054 13.176 49.538 1.00 27.90 186 GLU A O 1
ATOM 1417 N N . LYS A 1 186 ? 80.915 11.119 48.630 1.00 25.40 187 LYS A N 1
ATOM 1418 C CA . LYS A 1 186 ? 81.427 10.448 49.831 1.00 25.07 187 LYS A CA 1
ATOM 1419 C C . LYS A 1 186 ? 82.894 10.804 50.096 1.00 24.38 187 LYS A C 1
ATOM 1420 O O . LYS A 1 186 ? 83.297 10.958 51.248 1.00 24.19 187 LYS A O 1
ATOM 1426 N N . ALA A 1 187 ? 83.686 10.932 49.032 1.00 23.87 188 ALA A N 1
ATOM 1427 C CA . ALA A 1 187 ? 85.104 11.296 49.164 1.00 23.53 188 ALA A CA 1
ATOM 1428 C C . ALA A 1 187 ? 85.303 12.681 49.766 1.00 23.48 188 ALA A C 1
ATOM 1429 O O . ALA A 1 187 ? 86.280 12.899 50.485 1.00 22.30 188 ALA A O 1
ATOM 1431 N N . LYS A 1 188 ? 84.388 13.610 49.462 1.00 23.84 189 LYS A N 1
ATOM 1432 C CA . LYS A 1 188 ? 84.448 14.972 50.011 1.00 24.73 189 LYS A CA 1
ATOM 1433 C C . LYS A 1 188 ? 84.402 14.959 51.533 1.00 24.24 189 LYS A C 1
ATOM 1434 O O . LYS A 1 188 ? 85.061 15.769 52.193 1.00 24.53 189 LYS A O 1
ATOM 1440 N N . ILE A 1 189 ? 83.624 14.034 52.081 1.00 23.84 190 ILE A N 1
ATOM 1441 C CA . ILE A 1 189 ? 83.469 13.906 53.524 1.00 23.97 190 ILE A CA 1
ATOM 1442 C C . ILE A 1 189 ? 84.731 13.288 54.129 1.00 24.08 190 ILE A C 1
ATOM 1443 O O . ILE A 1 189 ? 85.367 13.895 54.985 1.00 25.78 190 ILE A O 1
ATOM 1448 N N . SER A 1 190 ? 85.103 12.095 53.672 1.00 23.71 191 SER A N 1
ATOM 1449 C CA . SER A 1 190 ? 86.355 11.455 54.095 1.00 23.10 191 SER A CA 1
ATOM 1450 C C . SER A 1 190 ? 87.531 12.419 54.101 1.00 22.70 191 SER A C 1
ATOM 1451 O O . SER A 1 190 ? 88.343 12.406 55.026 1.00 22.37 191 SER A O 1
ATOM 1454 N N . ALA A 1 191 ? 87.617 13.242 53.061 1.00 22.68 192 ALA A N 1
ATOM 1455 C CA . ALA A 1 191 ? 88.772 14.108 52.848 1.00 23.86 192 ALA A CA 1
ATOM 1456 C C . ALA A 1 191 ? 88.913 15.207 53.905 1.00 24.46 192 ALA A C 1
ATOM 1457 O O . ALA A 1 191 ? 90.008 15.721 54.124 1.00 23.91 192 ALA A O 1
ATOM 1459 N N . GLY A 1 192 ? 87.807 15.572 54.550 1.00 25.03 193 GLY A N 1
ATOM 1460 C CA . GLY A 1 192 ? 87.846 16.526 55.663 1.00 25.07 193 GLY A CA 1
ATOM 1461 C C . GLY A 1 192 ? 88.234 15.887 56.989 1.00 25.14 193 GLY A C 1
ATOM 1462 O O . GLY A 1 192 ? 88.477 16.582 57.970 1.00 25.53 193 GLY A O 1
ATOM 1463 N N . GLY A 1 193 ? 88.243 14.558 57.028 1.00 25.23 194 GLY A N 1
ATOM 1464 C CA . GLY A 1 193 ? 88.793 13.811 58.158 1.00 25.08 194 GLY A CA 1
ATOM 1465 C C . GLY A 1 193 ? 90.311 13.716 58.076 1.00 24.61 194 GLY A C 1
ATOM 1466 O O . GLY A 1 193 ? 90.935 14.362 57.232 1.00 23.61 194 GLY A O 1
ATOM 1467 N N . PRO A 1 194 ? 90.905 12.892 58.936 1.00 24.53 195 PRO A N 1
ATOM 1468 C CA . PRO A 1 194 ? 92.360 12.808 59.049 1.00 24.44 195 PRO A CA 1
ATOM 1469 C C . PRO A 1 194 ? 93.000 12.097 57.844 1.00 24.65 195 PRO A C 1
ATOM 1470 O O . PRO A 1 194 ? 93.211 10.879 57.845 1.00 22.79 195 PRO A O 1
ATOM 1474 N N . VAL A 1 195 ? 93.289 12.892 56.819 1.00 24.95 196 VAL A N 1
ATOM 1475 C CA . VAL A 1 195 ? 93.869 12.412 55.579 1.00 24.24 196 VAL A CA 1
ATOM 1476 C C . VAL A 1 195 ? 95.153 13.185 55.338 1.00 24.07 196 VAL A C 1
ATOM 1477 O O . VAL A 1 195 ? 95.209 14.388 55.549 1.00 25.39 196 VAL A O 1
ATOM 1481 N N . ASP A 1 196 ? 96.180 12.475 54.893 1.00 24.46 197 ASP A N 1
ATOM 1482 C CA . ASP A 1 196 ? 97.495 13.059 54.642 1.00 24.32 197 ASP A CA 1
ATOM 1483 C C . ASP A 1 196 ? 97.710 13.404 53.181 1.00 23.25 197 ASP A C 1
ATOM 1484 O O . ASP A 1 196 ? 98.523 14.271 52.860 1.00 24.12 197 ASP A O 1
ATOM 1489 N N . LEU A 1 197 ? 96.990 12.724 52.303 1.00 21.74 198 LEU A N 1
ATOM 1490 C CA . LEU A 1 197 ? 97.163 12.900 50.878 1.00 21.57 198 LEU A CA 1
ATOM 1491 C C . LEU A 1 197 ? 95.954 12.345 50.148 1.00 20.51 198 LEU A C 1
ATOM 1492 O O . LEU A 1 197 ? 95.418 11.305 50.523 1.00 20.89 198 LEU A O 1
ATOM 1497 N N . VAL A 1 198 ? 95.526 13.057 49.115 1.00 20.14 199 VAL A N 1
ATOM 1498 C CA . VAL A 1 198 ? 94.500 12.590 48.203 1.00 20.32 199 VAL A CA 1
ATOM 1499 C C . VAL A 1 198 ? 95.162 12.252 46.869 1.00 20.48 199 VAL A C 1
ATOM 1500 O O . VAL A 1 198 ? 95.952 13.037 46.358 1.00 20.55 199 VAL A O 1
ATOM 1504 N N . ILE A 1 199 ? 94.862 11.077 46.317 1.00 21.34 200 ILE A N 1
ATOM 1505 C CA . ILE A 1 199 ? 95.257 10.741 44.938 1.00 21.22 200 ILE A CA 1
ATOM 1506 C C . ILE A 1 199 ? 93.988 10.640 44.122 1.00 21.28 200 ILE A C 1
ATOM 1507 O O . ILE A 1 199 ? 93.134 9.807 44.436 1.00 21.39 200 ILE A O 1
ATOM 1512 N N . VAL A 1 200 ? 93.872 11.476 43.085 1.00 20.85 201 VAL A N 1
ATOM 1513 C CA . VAL A 1 200 ? 92.653 11.564 42.280 1.00 21.82 201 VAL A CA 1
ATOM 1514 C C . VAL A 1 200 ? 92.894 11.133 40.852 1.00 21.75 201 VAL A C 1
ATOM 1515 O O . VAL A 1 200 ? 93.889 11.527 40.239 1.00 20.35 201 VAL A O 1
ATOM 1519 N N . ASN A 1 201 ? 91.957 10.367 40.307 1.00 21.78 202 ASN A N 1
ATOM 1520 C CA . ASN A 1 201 ? 92.015 10.021 38.902 1.00 22.77 202 ASN A CA 1
ATOM 1521 C C . ASN A 1 201 ? 91.463 11.177 38.081 1.00 23.54 202 ASN A C 1
ATOM 1522 O O . ASN A 1 201 ? 90.266 11.465 38.133 1.00 25.20 202 ASN A O 1
ATOM 1527 N N . ALA A 1 202 ? 92.336 11.837 37.324 1.00 23.82 203 ALA A N 1
ATOM 1528 C CA . ALA A 1 202 ? 91.934 12.954 36.472 1.00 23.05 203 ALA A CA 1
ATOM 1529 C C . ALA A 1 202 ? 91.329 12.478 35.168 1.00 23.32 203 ALA A C 1
ATOM 1530 O O . ALA A 1 202 ? 90.908 13.293 34.367 1.00 24.24 203 ALA A O 1
ATOM 1532 N N . ALA A 1 203 ? 91.299 11.168 34.942 1.00 24.00 204 ALA A N 1
ATOM 1533 C CA . ALA A 1 203 ? 90.714 10.606 33.728 1.00 23.91 204 ALA A CA 1
ATOM 1534 C C . ALA A 1 203 ? 89.558 9.663 34.042 1.00 23.97 204 ALA A C 1
ATOM 1535 O O . ALA A 1 203 ? 89.309 8.729 33.289 1.00 24.14 204 ALA A O 1
ATOM 1537 N N . ALA A 1 204 ? 88.847 9.915 35.140 1.00 24.60 205 ALA A N 1
ATOM 1538 C CA . ALA A 1 204 ? 87.721 9.069 35.550 1.00 25.03 205 ALA A CA 1
ATOM 1539 C C . ALA A 1 204 ? 86.532 9.167 34.586 1.00 25.98 205 ALA A C 1
ATOM 1540 O O . ALA A 1 204 ? 86.415 10.125 33.822 1.00 25.64 205 ALA A O 1
ATOM 1542 N N . LYS A 1 205 ? 85.657 8.161 34.635 1.00 26.40 206 LYS A N 1
ATOM 1543 C CA . LYS A 1 205 ? 84.562 8.037 33.686 1.00 26.06 206 LYS A CA 1
ATOM 1544 C C . LYS A 1 205 ? 83.292 8.683 34.211 1.00 26.57 206 LYS A C 1
ATOM 1545 O O . LYS A 1 205 ? 82.526 9.247 33.431 1.00 26.41 206 LYS A O 1
ATOM 1551 N N . ASN A 1 206 ? 83.068 8.612 35.525 1.00 26.71 207 ASN A N 1
ATOM 1552 C CA . ASN A 1 206 ? 81.793 9.054 36.121 1.00 26.32 207 ASN A CA 1
ATOM 1553 C C . ASN A 1 206 ? 81.844 10.386 36.882 1.00 26.22 207 ASN A C 1
ATOM 1554 O O . ASN A 1 206 ? 80.805 10.922 37.270 1.00 27.24 207 ASN A O 1
ATOM 1559 N N . PHE A 1 207 ? 83.035 10.928 37.091 1.00 25.66 208 PHE A N 1
ATOM 1560 C CA . PHE A 1 207 ? 83.159 12.263 37.664 1.00 25.01 208 PHE A CA 1
ATOM 1561 C C . PHE A 1 207 ? 84.377 12.974 37.095 1.00 24.65 208 PHE A C 1
ATOM 1562 O O . PHE A 1 207 ? 85.287 12.329 36.562 1.00 24.79 208 PHE A O 1
ATOM 1570 N N . ASP A 1 208 ? 84.376 14.300 37.205 1.00 23.58 209 ASP A N 1
ATOM 1571 C CA . ASP A 1 208 ? 85.524 15.117 36.830 1.00 23.46 209 ASP A CA 1
ATOM 1572 C C . ASP A 1 208 ? 86.429 15.287 38.061 1.00 23.26 209 ASP A C 1
ATOM 1573 O O . ASP A 1 208 ? 86.094 16.013 39.000 1.00 22.90 209 ASP A O 1
ATOM 1578 N N . GLY A 1 209 ? 87.566 14.595 38.052 1.00 23.48 210 GLY A N 1
ATOM 1579 C CA . GLY A 1 209 ? 88.549 14.650 39.143 1.00 23.34 210 GLY A CA 1
ATOM 1580 C C . GLY A 1 209 ? 89.208 16.007 39.349 1.00 23.00 210 GLY A C 1
ATOM 1581 O O . GLY A 1 209 ? 89.701 16.301 40.434 1.00 21.95 210 GLY A O 1
ATOM 1582 N N . LEU A 1 210 ? 89.224 16.836 38.311 1.00 23.28 211 LEU A N 1
ATOM 1583 C CA . LEU A 1 210 ? 89.667 18.226 38.456 1.00 23.95 211 LEU A CA 1
ATOM 1584 C C . LEU A 1 210 ? 88.595 19.093 39.136 1.00 23.38 211 LEU A C 1
ATOM 1585 O O . LEU A 1 210 ? 88.914 19.916 39.985 1.00 23.67 211 LEU A O 1
ATOM 1590 N N . ARG A 1 211 ? 87.333 18.895 38.781 1.00 23.57 212 ARG A N 1
ATOM 1591 C CA . ARG A 1 211 ? 86.228 19.556 39.489 1.00 24.17 212 ARG A CA 1
ATOM 1592 C C . ARG A 1 211 ? 86.199 19.160 40.971 1.00 23.12 212 ARG A C 1
ATOM 1593 O O . ARG A 1 211 ? 85.805 19.949 41.825 1.00 23.39 212 ARG A O 1
ATOM 1601 N N . PHE A 1 212 ? 86.606 17.931 41.265 1.00 21.39 213 PHE A N 1
ATOM 1602 C CA . PHE A 1 212 ? 86.677 17.464 42.636 1.00 21.08 213 PHE A CA 1
ATOM 1603 C C . PHE A 1 212 ? 87.830 18.151 43.378 1.00 21.36 213 PHE A C 1
ATOM 1604 O O . PHE A 1 212 ? 87.692 18.521 44.542 1.00 20.90 213 PHE A O 1
ATOM 1612 N N . THR A 1 213 ? 88.964 18.320 42.707 1.00 21.72 214 THR A N 1
ATOM 1613 C CA . THR A 1 213 ? 90.098 19.009 43.309 1.00 21.71 214 THR A CA 1
ATOM 1614 C C . THR A 1 213 ? 89.757 20.468 43.646 1.00 22.55 214 THR A C 1
ATOM 1615 O O . THR A 1 213 ? 90.010 20.926 44.764 1.00 22.97 214 THR A O 1
ATOM 1619 N N . ALA A 1 214 ? 89.189 21.183 42.672 1.00 22.00 215 ALA A N 1
ATOM 1620 C CA . ALA A 1 214 ? 88.721 22.564 42.862 1.00 21.56 215 ALA A CA 1
ATOM 1621 C C . ALA A 1 214 ? 87.782 22.683 44.061 1.00 21.33 215 ALA A C 1
ATOM 1622 O O . ALA A 1 214 ? 87.840 23.655 44.810 1.00 20.24 215 ALA A O 1
ATOM 1624 N N . ALA A 1 215 ? 86.915 21.689 44.232 1.00 21.98 216 ALA A N 1
ATOM 1625 C CA . ALA A 1 215 ? 86.016 21.644 45.385 1.00 21.96 216 ALA A CA 1
ATOM 1626 C C . ALA A 1 215 ? 86.826 21.561 46.680 1.00 22.16 216 ALA A C 1
ATOM 1627 O O . ALA A 1 215 ? 86.568 22.309 47.614 1.00 23.85 216 ALA A O 1
ATOM 1629 N N . LEU A 1 216 ? 87.817 20.676 46.729 1.00 21.91 217 LEU A N 1
ATOM 1630 C CA . LEU A 1 216 ? 88.665 20.553 47.914 1.00 22.70 217 LEU A CA 1
ATOM 1631 C C . LEU A 1 216 ? 89.311 21.878 48.255 1.00 23.12 217 LEU A C 1
ATOM 1632 O O . LEU A 1 216 ? 89.402 22.243 49.421 1.00 23.25 217 LEU A O 1
ATOM 1637 N N . ARG A 1 217 ? 89.744 22.591 47.219 1.00 23.47 218 ARG A N 1
ATOM 1638 C CA . ARG A 1 217 ? 90.442 23.868 47.368 1.00 23.31 218 ARG A CA 1
ATOM 1639 C C . ARG A 1 217 ? 89.568 25.040 47.820 1.00 22.89 218 ARG A C 1
ATOM 1640 O O . ARG A 1 217 ? 90.098 26.045 48.271 1.00 22.84 218 ARG A O 1
ATOM 1648 N N . SER A 1 218 ? 88.248 24.914 47.719 1.00 23.42 219 SER A N 1
ATOM 1649 C CA . SER A 1 218 ? 87.349 26.013 48.060 1.00 24.84 219 SER A CA 1
ATOM 1650 C C . SER A 1 218 ? 86.692 25.891 49.450 1.00 25.22 219 SER A C 1
ATOM 1651 O O . SER A 1 218 ? 85.807 26.675 49.793 1.00 24.31 219 SER A O 1
ATOM 1654 N N . GLU A 1 219 ? 87.127 24.921 50.246 1.00 27.56 220 GLU A N 1
ATOM 1655 C CA . GLU A 1 219 ? 86.599 24.731 51.598 1.00 28.98 220 GLU A CA 1
ATOM 1656 C C . GLU A 1 219 ? 87.739 24.645 52.617 1.00 29.72 220 GLU A C 1
ATOM 1657 O O . GLU A 1 219 ? 88.745 23.958 52.399 1.00 30.32 220 GLU A O 1
ATOM 1663 N N . GLU A 1 220 ? 87.565 25.364 53.721 1.00 30.31 221 GLU A N 1
ATOM 1664 C CA . GLU A 1 220 ? 88.575 25.497 54.771 1.00 31.10 221 GLU A CA 1
ATOM 1665 C C . GLU A 1 220 ? 89.232 24.172 55.175 1.00 29.96 221 GLU A C 1
ATOM 1666 O O . GLU A 1 220 ? 90.444 24.079 55.250 1.00 27.61 221 GLU A O 1
ATOM 1672 N N . ARG A 1 221 ? 88.413 23.158 55.427 1.00 31.05 222 ARG A N 1
ATOM 1673 C CA . ARG A 1 221 ? 88.883 21.891 55.987 1.00 31.33 222 ARG A CA 1
ATOM 1674 C C . ARG A 1 221 ? 89.785 21.088 55.049 1.00 30.84 222 ARG A C 1
ATOM 1675 O O . ARG A 1 221 ? 90.554 20.263 55.522 1.00 31.01 222 ARG A O 1
ATOM 1683 N N . THR A 1 222 ? 89.689 21.321 53.738 1.00 29.95 223 THR A N 1
ATOM 1684 C CA . THR A 1 222 ? 90.465 20.563 52.743 1.00 29.32 223 THR A CA 1
ATOM 1685 C C . THR A 1 222 ? 91.419 21.418 51.904 1.00 28.59 223 THR A C 1
ATOM 1686 O O . THR A 1 222 ? 92.077 20.910 50.998 1.00 26.60 223 THR A O 1
ATOM 1690 N N . ARG A 1 223 ? 91.499 22.712 52.195 1.00 28.96 224 ARG A N 1
ATOM 1691 C CA . ARG A 1 223 ? 92.224 23.628 51.327 1.00 28.87 224 ARG A CA 1
ATOM 1692 C C . ARG A 1 223 ? 93.723 23.352 51.276 1.00 29.14 224 ARG A C 1
ATOM 1693 O O . ARG A 1 223 ? 94.326 23.492 50.222 1.00 30.57 224 ARG A O 1
ATOM 1701 N N . GLN A 1 224 ? 94.313 22.942 52.400 1.00 29.58 225 GLN A N 1
ATOM 1702 C CA . GLN A 1 224 ? 95.766 22.678 52.491 1.00 29.10 225 GLN A CA 1
ATOM 1703 C C . GLN A 1 224 ? 96.134 21.220 52.210 1.00 28.99 225 GLN A C 1
ATOM 1704 O O . GLN A 1 224 ? 97.290 20.828 52.348 1.00 30.77 225 GLN A O 1
ATOM 1710 N N . LEU A 1 225 ? 95.154 20.416 51.828 1.00 28.11 226 LEU A N 1
ATOM 1711 C CA . LEU A 1 225 ? 95.343 18.986 51.647 1.00 26.86 226 LEU A CA 1
ATOM 1712 C C . LEU A 1 225 ? 96.108 18.693 50.358 1.00 25.48 226 LEU A C 1
ATOM 1713 O O . LEU A 1 225 ? 95.670 19.073 49.281 1.00 24.16 226 LEU A O 1
ATOM 1718 N N . PRO A 1 226 ? 97.247 18.017 50.450 1.00 25.36 227 PRO A N 1
ATOM 1719 C CA . PRO A 1 226 ? 97.996 17.633 49.256 1.00 25.08 227 PRO A CA 1
ATOM 1720 C C . PRO A 1 226 ? 97.190 16.752 48.310 1.00 25.21 227 PRO A C 1
ATOM 1721 O O . PRO A 1 226 ? 96.393 15.921 48.760 1.00 24.55 227 PRO A O 1
ATOM 1725 N N . VAL A 1 227 ? 97.413 16.933 47.008 1.00 24.73 228 VAL A N 1
ATOM 1726 C CA . VAL A 1 227 ? 96.692 16.198 45.979 1.00 23.54 228 VAL A CA 1
ATOM 1727 C C . VAL A 1 227 ? 97.642 15.808 44.870 1.00 22.97 228 VAL A C 1
ATOM 1728 O O . VAL A 1 227 ? 98.275 16.668 44.276 1.00 22.44 228 VAL A O 1
ATOM 1732 N N . LEU A 1 228 ? 97.726 14.509 44.595 1.00 22.70 229 LEU A N 1
ATOM 1733 C CA . LEU A 1 228 ? 98.355 14.004 43.383 1.00 23.45 229 LEU A CA 1
ATOM 1734 C C . LEU A 1 228 ? 97.260 13.604 42.420 1.00 23.01 229 LEU A C 1
ATOM 1735 O O . LEU A 1 228 ? 96.309 12.961 42.821 1.00 23.27 229 LEU A O 1
ATOM 1740 N N . ALA A 1 229 ? 97.402 13.985 41.156 1.00 23.70 230 ALA A N 1
ATOM 1741 C CA . ALA A 1 229 ? 96.464 13.592 40.114 1.00 24.25 230 ALA A CA 1
ATOM 1742 C C . ALA A 1 229 ? 97.092 12.555 39.190 1.00 24.37 230 ALA A C 1
ATOM 1743 O O . ALA A 1 229 ? 98.220 12.719 38.745 1.00 24.56 230 ALA A O 1
ATOM 1745 N N . MET A 1 230 ? 96.350 11.493 38.904 1.00 25.65 231 MET A N 1
ATOM 1746 C CA . MET A 1 230 ? 96.756 10.499 37.916 1.00 27.11 231 MET A CA 1
ATOM 1747 C C . MET A 1 230 ? 96.236 10.990 36.572 1.00 27.57 231 MET A C 1
ATOM 1748 O O . MET A 1 230 ? 95.061 11.340 36.461 1.00 28.32 231 MET A O 1
ATOM 1753 N N . VAL A 1 231 ? 97.089 11.028 35.554 1.00 28.33 232 VAL A N 1
ATOM 1754 C CA . VAL A 1 231 ? 96.704 11.609 34.258 1.00 28.85 232 VAL A CA 1
ATOM 1755 C C . VAL A 1 231 ? 97.096 10.725 33.081 1.00 29.78 232 VAL A C 1
ATOM 1756 O O . VAL A 1 231 ? 98.038 9.948 33.171 1.00 29.56 232 VAL A O 1
ATOM 1760 N N . ASP A 1 232 ? 96.371 10.861 31.975 1.00 31.60 233 ASP A N 1
ATOM 1761 C CA . ASP A 1 232 ? 96.744 10.205 30.725 1.00 32.92 233 ASP A CA 1
ATOM 1762 C C . ASP A 1 232 ? 97.866 11.005 30.062 1.00 33.97 233 ASP A C 1
ATOM 1763 O O . ASP A 1 232 ? 97.733 12.222 29.887 1.00 33.53 233 ASP A O 1
ATOM 1768 N N . PRO A 1 233 ? 98.952 10.332 29.666 1.00 35.49 234 PRO A N 1
ATOM 1769 C CA . PRO A 1 233 ? 100.144 11.027 29.155 1.00 36.04 234 PRO A CA 1
ATOM 1770 C C . PRO A 1 233 ? 99.943 11.629 27.758 1.00 36.54 234 PRO A C 1
ATOM 1771 O O . PRO A 1 233 ? 100.689 12.528 27.358 1.00 37.26 234 PRO A O 1
ATOM 1775 N N . ASP A 1 234 ? 98.943 11.143 27.035 1.00 36.42 235 ASP A N 1
ATOM 1776 C CA . ASP A 1 234 ? 98.604 11.688 25.718 1.00 37.87 235 ASP A CA 1
ATOM 1777 C C . ASP A 1 234 ? 97.772 12.995 25.765 1.00 38.18 235 ASP A C 1
ATOM 1778 O O . ASP A 1 234 ? 97.719 13.725 24.770 1.00 38.76 235 ASP A O 1
ATOM 1783 N N . ASP A 1 235 ? 97.128 13.286 26.901 1.00 37.34 236 ASP A N 1
ATOM 1784 C CA . ASP A 1 235 ? 96.260 14.466 27.024 1.00 36.28 236 ASP A CA 1
ATOM 1785 C C . ASP A 1 235 ? 96.959 15.601 27.785 1.00 35.26 236 ASP A C 1
ATOM 1786 O O . ASP A 1 235 ? 96.887 15.705 29.011 1.00 34.69 236 ASP A O 1
ATOM 1791 N N . ARG A 1 236 ? 97.596 16.478 27.024 1.00 34.40 237 ARG A N 1
ATOM 1792 C CA . ARG A 1 236 ? 98.555 17.426 27.563 1.00 34.27 237 ARG A CA 1
ATOM 1793 C C . ARG A 1 236 ? 97.877 18.636 28.211 1.00 32.99 237 ARG A C 1
ATOM 1794 O O . ARG A 1 236 ? 98.326 19.130 29.251 1.00 32.73 237 ARG A O 1
ATOM 1802 N N . GLY A 1 237 ? 96.805 19.121 27.590 1.00 31.25 238 GLY A N 1
ATOM 1803 C CA . GLY A 1 237 ? 96.049 20.240 28.140 1.00 30.30 238 GLY A CA 1
ATOM 1804 C C . GLY A 1 237 ? 95.505 19.903 29.514 1.00 29.26 238 GLY A C 1
ATOM 1805 O O . GLY A 1 237 ? 95.535 20.724 30.430 1.00 30.08 238 GLY A O 1
ATOM 1806 N N . ARG A 1 238 ? 95.022 18.677 29.648 1.00 27.44 239 ARG A N 1
ATOM 1807 C CA . ARG A 1 238 ? 94.497 18.173 30.898 1.00 27.38 239 ARG A CA 1
ATOM 1808 C C . ARG A 1 238 ? 95.541 18.155 32.022 1.00 26.69 239 ARG A C 1
ATOM 1809 O O . ARG A 1 238 ? 95.212 18.439 33.168 1.00 25.77 239 ARG A O 1
ATOM 1817 N N . MET A 1 239 ? 96.787 17.811 31.699 1.00 27.73 240 MET A N 1
ATOM 1818 C CA . MET A 1 239 ? 97.883 17.833 32.684 1.00 28.65 240 MET A CA 1
ATOM 1819 C C . MET A 1 239 ? 98.201 19.261 33.112 1.00 28.10 240 MET A C 1
ATOM 1820 O O . MET A 1 239 ? 98.445 19.535 34.292 1.00 28.52 240 MET A O 1
ATOM 1825 N N . VAL A 1 240 ? 98.229 20.159 32.134 1.00 26.74 241 VAL A N 1
ATOM 1826 C CA . VAL A 1 240 ? 98.435 21.570 32.404 1.00 26.13 241 VAL A CA 1
ATOM 1827 C C . VAL A 1 240 ? 97.309 22.103 33.287 1.00 25.31 241 VAL A C 1
ATOM 1828 O O . VAL A 1 240 ? 97.567 22.751 34.297 1.00 25.46 241 VAL A O 1
ATOM 1832 N N . LYS A 1 241 ? 96.067 21.814 32.920 1.00 24.60 242 LYS A N 1
ATOM 1833 C CA . LYS A 1 241 ? 94.923 22.248 33.722 1.00 25.11 242 LYS A CA 1
ATOM 1834 C C . LYS A 1 241 ? 95.058 21.849 35.181 1.00 24.29 242 LYS A C 1
ATOM 1835 O O . LYS A 1 241 ? 94.867 22.665 36.078 1.00 22.79 242 LYS A O 1
ATOM 1841 N N . ALA A 1 242 ? 95.365 20.578 35.406 1.00 24.05 243 ALA A N 1
ATOM 1842 C CA . ALA A 1 242 ? 95.435 20.036 36.754 1.00 24.41 243 ALA A CA 1
ATOM 1843 C C . ALA A 1 242 ? 96.422 20.817 37.627 1.00 23.89 243 ALA A C 1
ATOM 1844 O O . ALA A 1 242 ? 96.130 21.129 38.777 1.00 22.48 243 ALA A O 1
ATOM 1846 N N . LEU A 1 243 ? 97.581 21.143 37.064 1.00 24.67 244 LEU A N 1
ATOM 1847 C CA . LEU A 1 243 ? 98.592 21.931 37.767 1.00 25.28 244 LEU A CA 1
ATOM 1848 C C . LEU A 1 243 ? 98.141 23.379 38.022 1.00 25.36 244 LEU A C 1
ATOM 1849 O O . LEU A 1 243 ? 98.418 23.914 39.084 1.00 26.24 244 LEU A O 1
ATOM 1854 N N . GLU A 1 244 ? 97.438 23.995 37.069 1.00 26.21 245 GLU A N 1
ATOM 1855 C CA . GLU A 1 244 ? 96.845 25.343 37.258 1.00 27.63 245 GLU A CA 1
ATOM 1856 C C . GLU A 1 244 ? 95.790 25.402 38.370 1.00 28.53 245 GLU A C 1
ATOM 1857 O O . GLU A 1 244 ? 95.584 26.456 38.967 1.00 30.27 245 GLU A O 1
ATOM 1863 N N . ILE A 1 245 ? 95.095 24.290 38.603 1.00 29.16 246 ILE A N 1
ATOM 1864 C CA . ILE A 1 245 ? 93.968 24.220 39.544 1.00 29.40 246 ILE A CA 1
ATOM 1865 C C . ILE A 1 245 ? 94.430 23.967 40.986 1.00 29.66 246 ILE A C 1
ATOM 1866 O O . ILE A 1 245 ? 93.622 24.014 41.924 1.00 29.54 246 ILE A O 1
ATOM 1871 N N . GLY A 1 246 ? 95.726 23.699 41.157 1.00 29.77 247 GLY A N 1
ATOM 1872 C CA . GLY A 1 246 ? 96.302 23.437 42.475 1.00 29.88 247 GLY A CA 1
ATOM 1873 C C . GLY A 1 246 ? 96.585 21.975 42.794 1.00 30.59 247 GLY A C 1
ATOM 1874 O O . GLY A 1 246 ? 96.675 21.603 43.960 1.00 31.89 247 GLY A O 1
ATOM 1875 N N . VAL A 1 247 ? 96.714 21.129 41.775 1.00 29.79 248 VAL A N 1
ATOM 1876 C CA . VAL A 1 247 ? 97.232 19.788 41.989 1.00 28.45 248 VAL A CA 1
ATOM 1877 C C . VAL A 1 247 ? 98.710 19.973 42.311 1.00 28.13 248 VAL A C 1
ATOM 1878 O O . VAL A 1 247 ? 99.396 20.730 41.641 1.00 29.21 248 VAL A O 1
ATOM 1882 N N . ASN A 1 248 ? 99.193 19.296 43.342 1.00 28.00 249 ASN A N 1
ATOM 1883 C CA . ASN A 1 248 ? 100.571 19.465 43.788 1.00 27.89 249 ASN A CA 1
ATOM 1884 C C . ASN A 1 248 ? 101.573 18.833 42.839 1.00 29.00 249 ASN A C 1
ATOM 1885 O O . ASN A 1 248 ? 102.636 19.408 42.569 1.00 30.62 249 ASN A O 1
ATOM 1890 N N . ASP A 1 249 ? 101.240 17.650 42.333 1.00 28.85 250 ASP A N 1
ATOM 1891 C CA . ASP A 1 249 ? 102.074 16.981 41.339 1.00 28.04 250 ASP A CA 1
ATOM 1892 C C . ASP A 1 249 ? 101.233 15.942 40.613 1.00 26.84 250 ASP A C 1
ATOM 1893 O O . ASP A 1 249 ? 100.130 15.640 41.036 1.00 25.55 250 ASP A O 1
ATOM 1898 N N . ILE A 1 250 ? 101.761 15.400 39.524 1.00 26.52 251 ILE A N 1
ATOM 1899 C CA . ILE A 1 250 ? 101.002 14.489 38.680 1.00 27.26 251 ILE A CA 1
ATOM 1900 C C . ILE A 1 250 ? 101.726 13.162 38.480 1.00 26.64 251 ILE A C 1
ATOM 1901 O O . ILE A 1 250 ? 102.950 13.115 38.454 1.00 26.04 251 ILE A O 1
ATOM 1906 N N . LEU A 1 251 ? 100.939 12.095 38.348 1.00 27.38 252 LEU A N 1
ATOM 1907 C CA . LEU A 1 251 ? 101.438 10.739 38.094 1.00 27.54 252 LEU A CA 1
ATOM 1908 C C . LEU A 1 251 ? 100.935 10.261 36.763 1.00 26.20 252 LEU A C 1
ATOM 1909 O O . LEU A 1 251 ? 99.743 10.061 36.581 1.00 26.20 252 LEU A O 1
ATOM 1914 N N . SER A 1 252 ? 101.849 10.054 35.834 1.00 26.94 253 SER A N 1
ATOM 1915 C CA . SER A 1 252 ? 101.485 9.541 34.531 1.00 28.52 253 SER A CA 1
ATOM 1916 C C . SER A 1 252 ? 101.039 8.077 34.612 1.00 28.33 253 SER A C 1
ATOM 1917 O O . SER A 1 252 ? 101.561 7.299 35.416 1.00 28.18 253 SER A O 1
ATOM 1920 N N . ARG A 1 253 ? 100.072 7.706 33.782 1.00 28.31 254 ARG A N 1
ATOM 1921 C CA . ARG A 1 253 ? 99.627 6.324 33.708 1.00 29.16 254 ARG A CA 1
ATOM 1922 C C . ARG A 1 253 ? 100.337 5.641 32.544 1.00 28.99 254 ARG A C 1
ATOM 1923 O O . ARG A 1 253 ? 100.721 6.314 31.588 1.00 30.70 254 ARG A O 1
ATOM 1931 N N . PRO A 1 254 ? 100.573 4.332 32.634 1.00 28.40 255 PRO A N 1
ATOM 1932 C CA . PRO A 1 254 ? 100.270 3.521 33.829 1.00 27.79 255 PRO A CA 1
ATOM 1933 C C . PRO A 1 254 ? 101.180 3.898 34.990 1.00 26.88 255 PRO A C 1
ATOM 1934 O O . PRO A 1 254 ? 102.323 4.312 34.773 1.00 26.04 255 PRO A O 1
ATOM 1938 N N . ILE A 1 255 ? 100.672 3.740 36.205 1.00 26.21 256 ILE A N 1
ATOM 1939 C CA . ILE A 1 255 ? 101.359 4.227 37.386 1.00 26.80 256 ILE A CA 1
ATOM 1940 C C . ILE A 1 255 ? 102.576 3.399 37.764 1.00 26.03 256 ILE A C 1
ATOM 1941 O O . ILE A 1 255 ? 102.482 2.200 38.007 1.00 26.83 256 ILE A O 1
ATOM 1946 N N . ASP A 1 256 ? 103.725 4.062 37.794 1.00 26.30 257 ASP A N 1
ATOM 1947 C CA . ASP A 1 256 ? 104.972 3.414 38.139 1.00 26.51 257 ASP A CA 1
ATOM 1948 C C . ASP A 1 256 ? 105.130 3.310 39.656 1.00 26.31 257 ASP A C 1
ATOM 1949 O O . ASP A 1 256 ? 105.086 4.326 40.354 1.00 27.09 257 ASP A O 1
ATOM 1954 N N . PRO A 1 257 ? 105.326 2.098 40.171 1.00 25.58 258 PRO A N 1
ATOM 1955 C CA . PRO A 1 257 ? 105.432 1.895 41.622 1.00 25.51 258 PRO A CA 1
ATOM 1956 C C . PRO A 1 257 ? 106.478 2.778 42.313 1.00 24.69 258 PRO A C 1
ATOM 1957 O O . PRO A 1 257 ? 106.215 3.311 43.382 1.00 23.28 258 PRO A O 1
ATOM 1961 N N . GLN A 1 258 ? 107.640 2.942 41.689 1.00 25.56 259 GLN A N 1
ATOM 1962 C CA . GLN A 1 258 ? 108.726 3.737 42.268 1.00 25.66 259 GLN A CA 1
ATOM 1963 C C . GLN A 1 258 ? 108.450 5.247 42.210 1.00 25.60 259 GLN A C 1
ATOM 1964 O O . GLN A 1 258 ? 108.744 5.956 43.171 1.00 25.38 259 GLN A O 1
ATOM 1970 N N . GLU A 1 259 ? 107.893 5.735 41.100 1.00 25.41 260 GLU A N 1
ATOM 1971 C CA . GLU A 1 259 ? 107.414 7.125 41.024 1.00 26.63 260 GLU A CA 1
ATOM 1972 C C . GLU A 1 259 ? 106.320 7.392 42.063 1.00 25.39 260 GLU A C 1
ATOM 1973 O O . GLU A 1 259 ? 106.297 8.443 42.718 1.00 24.24 260 GLU A O 1
ATOM 1979 N N . LEU A 1 260 ? 105.391 6.447 42.178 1.00 24.12 261 LEU A N 1
ATOM 1980 C CA . LEU A 1 260 ? 104.294 6.568 43.133 1.00 23.97 261 LEU A CA 1
ATOM 1981 C C . LEU A 1 260 ? 104.847 6.689 44.552 1.00 23.44 261 LEU A C 1
ATOM 1982 O O . LEU A 1 260 ? 104.501 7.608 45.278 1.00 24.20 261 LEU A O 1
ATOM 1987 N N . SER A 1 261 ? 105.729 5.769 44.923 1.00 23.90 262 SER A N 1
ATOM 1988 C CA . SER A 1 261 ? 106.352 5.753 46.250 1.00 23.97 262 SER A CA 1
ATOM 1989 C C . SER A 1 261 ? 107.047 7.071 46.570 1.00 24.19 262 SER A C 1
ATOM 1990 O O . SER A 1 261 ? 106.957 7.583 47.682 1.00 26.20 262 SER A O 1
ATOM 1993 N N . ALA A 1 262 ? 107.726 7.616 45.569 1.00 24.49 263 ALA A N 1
ATOM 1994 C CA . ALA A 1 262 ? 108.489 8.837 45.707 1.00 23.54 263 ALA A CA 1
ATOM 1995 C C . ALA A 1 262 ? 107.624 10.084 45.834 1.00 23.58 263 ALA A C 1
ATOM 1996 O O . ALA A 1 262 ? 107.843 10.864 46.757 1.00 24.58 263 ALA A O 1
ATOM 1998 N N . ARG A 1 263 ? 106.651 10.288 44.937 1.00 23.81 264 ARG A N 1
ATOM 1999 C CA . ARG A 1 263 ? 105.824 11.514 44.997 1.00 24.33 264 ARG A CA 1
ATOM 2000 C C . ARG A 1 263 ? 105.018 11.538 46.272 1.00 24.41 264 ARG A C 1
ATOM 2001 O O . ARG A 1 263 ? 104.803 12.594 46.850 1.00 25.67 264 ARG A O 1
ATOM 2009 N N . VAL A 1 264 ? 104.532 10.368 46.670 1.00 24.06 265 VAL A N 1
ATOM 2010 C CA . VAL A 1 264 ? 103.757 10.226 47.891 1.00 24.57 265 VAL A CA 1
ATOM 2011 C C . VAL A 1 264 ? 104.571 10.594 49.138 1.00 24.50 265 VAL A C 1
ATOM 2012 O O . VAL A 1 264 ? 104.104 11.395 49.934 1.00 24.60 265 VAL A O 1
ATOM 2016 N N . LYS A 1 265 ? 105.771 10.033 49.300 1.00 24.98 266 LYS A N 1
ATOM 2017 C CA . LYS A 1 265 ? 106.672 10.441 50.391 1.00 26.45 266 LYS A CA 1
ATOM 2018 C C . LYS A 1 265 ? 106.864 11.960 50.435 1.00 24.90 266 LYS A C 1
ATOM 2019 O O . LYS A 1 265 ? 106.820 12.567 51.500 1.00 23.77 266 LYS A O 1
ATOM 2025 N N . THR A 1 266 ? 107.103 12.558 49.272 1.00 24.90 267 THR A N 1
ATOM 2026 C CA . THR A 1 266 ? 107.351 13.989 49.185 1.00 25.04 267 THR A CA 1
ATOM 2027 C C . THR A 1 266 ? 106.200 14.747 49.817 1.00 24.77 267 THR A C 1
ATOM 2028 O O . THR A 1 266 ? 106.396 15.528 50.745 1.00 25.04 267 THR A O 1
ATOM 2032 N N . GLN A 1 267 ? 104.995 14.503 49.307 1.00 24.28 268 GLN A N 1
ATOM 2033 C CA . GLN A 1 267 ? 103.834 15.275 49.712 1.00 24.33 268 GLN A CA 1
ATOM 2034 C C . GLN A 1 267 ? 103.481 15.059 51.182 1.00 24.16 268 GLN A C 1
ATOM 2035 O O . GLN A 1 267 ? 103.115 15.999 51.877 1.00 23.33 268 GLN A O 1
ATOM 2041 N N . ILE A 1 268 ? 103.587 13.824 51.655 1.00 24.60 269 ILE A N 1
ATOM 2042 C CA . ILE A 1 268 ? 103.309 13.553 53.054 1.00 25.30 269 ILE A CA 1
ATOM 2043 C C . ILE A 1 268 ? 104.346 14.247 53.965 1.00 26.54 269 ILE A C 1
ATOM 2044 O O . ILE A 1 268 ? 103.977 14.912 54.945 1.00 26.56 269 ILE A O 1
ATOM 2049 N N . GLN A 1 269 ? 105.626 14.145 53.622 1.00 26.86 270 GLN A N 1
ATOM 2050 C CA . GLN A 1 269 ? 106.665 14.860 54.379 1.00 26.45 270 GLN A CA 1
ATOM 2051 C C . GLN A 1 269 ? 106.461 16.390 54.373 1.00 26.30 270 GLN A C 1
ATOM 2052 O O . GLN A 1 269 ? 106.619 17.055 55.410 1.00 25.51 270 GLN A O 1
ATOM 2058 N N . ARG A 1 270 ? 106.092 16.951 53.224 1.00 25.47 271 ARG A N 1
ATOM 2059 C CA . ARG A 1 270 ? 105.862 18.387 53.156 1.00 25.50 271 ARG A CA 1
ATOM 2060 C C . ARG A 1 270 ? 104.763 18.779 54.134 1.00 25.73 271 ARG A C 1
ATOM 2061 O O . ARG A 1 270 ? 104.901 19.741 54.887 1.00 26.30 271 ARG A O 1
ATOM 2069 N N . LYS A 1 271 ? 103.672 18.020 54.113 1.00 26.25 272 LYS A N 1
ATOM 2070 C CA . LYS A 1 271 ? 102.539 18.246 54.998 1.00 25.84 272 LYS A CA 1
ATOM 2071 C C . LYS A 1 271 ? 102.972 18.180 56.462 1.00 25.42 272 LYS A C 1
ATOM 2072 O O . LYS A 1 271 ? 102.652 19.074 57.242 1.00 24.80 272 LYS A O 1
ATOM 2078 N N . ARG A 1 272 ? 103.721 17.146 56.834 1.00 24.27 273 ARG A N 1
ATOM 2079 C CA . ARG A 1 272 ? 104.062 16.958 58.245 1.00 24.97 273 ARG A CA 1
ATOM 2080 C C . ARG A 1 272 ? 104.985 18.037 58.788 1.00 25.56 273 ARG A C 1
ATOM 2081 O O . ARG A 1 272 ? 104.800 18.498 59.915 1.00 25.41 273 ARG A O 1
ATOM 2089 N N . TYR A 1 273 ? 105.985 18.412 57.993 1.00 26.87 274 TYR A N 1
ATOM 2090 C CA . TYR A 1 273 ? 106.848 19.549 58.311 1.00 26.71 274 TYR A CA 1
ATOM 2091 C C . TYR A 1 273 ? 105.991 20.790 58.469 1.00 26.51 274 TYR A C 1
ATOM 2092 O O . TYR A 1 273 ? 106.130 21.513 59.444 1.00 27.07 274 TYR A O 1
ATOM 2101 N N . THR A 1 274 ? 105.109 21.040 57.504 1.00 26.84 275 THR A N 1
ATOM 2102 C CA . THR A 1 274 ? 104.241 22.223 57.550 1.00 28.17 275 THR A CA 1
ATOM 2103 C C . THR A 1 274 ? 103.431 22.251 58.840 1.00 28.32 275 THR A C 1
ATOM 2104 O O . THR A 1 274 ? 103.418 23.262 59.533 1.00 28.93 275 THR A O 1
ATOM 2108 N N . ASP A 1 275 ? 102.784 21.132 59.159 1.00 29.24 276 ASP A N 1
ATOM 2109 C CA . ASP A 1 275 ? 101.969 21.018 60.370 1.00 30.11 276 ASP A CA 1
ATOM 2110 C C . ASP A 1 275 ? 102.807 21.247 61.622 1.00 30.68 276 ASP A C 1
ATOM 2111 O O . ASP A 1 275 ? 102.405 21.992 62.522 1.00 31.07 276 ASP A O 1
ATOM 2116 N N . TYR A 1 276 ? 103.970 20.611 61.668 1.00 31.50 277 TYR A N 1
ATOM 2117 C CA . TYR A 1 276 ? 104.868 20.718 62.815 1.00 32.33 277 TYR A CA 1
ATOM 2118 C C . TYR A 1 276 ? 105.272 22.154 63.096 1.00 33.14 277 TYR A C 1
ATOM 2119 O O . TYR A 1 276 ? 105.399 22.560 64.256 1.00 33.46 277 TYR A O 1
ATOM 2128 N N . LEU A 1 277 ? 105.487 22.910 62.024 1.00 33.50 278 LEU A N 1
ATOM 2129 C CA . LEU A 1 277 ? 105.793 24.322 62.137 1.00 34.00 278 LEU A CA 1
ATOM 2130 C C . LEU A 1 277 ? 104.584 25.087 62.658 1.00 34.20 278 LEU A C 1
ATOM 2131 O O . LEU A 1 277 ? 104.695 25.780 63.662 1.00 33.85 278 LEU A O 1
ATOM 2136 N N . ARG A 1 278 ? 103.431 24.940 62.005 1.00 35.38 279 ARG A N 1
ATOM 2137 C CA . ARG A 1 278 ? 102.200 25.615 62.467 1.00 36.47 279 ARG A CA 1
ATOM 2138 C C . ARG A 1 278 ? 102.001 25.454 63.974 1.00 37.00 279 ARG A C 1
ATOM 2139 O O . ARG A 1 278 ? 101.637 26.409 64.643 1.00 37.04 279 ARG A O 1
ATOM 2147 N N . ASN A 1 279 ? 102.258 24.256 64.499 1.00 37.99 280 ASN A N 1
ATOM 2148 C CA . ASN A 1 279 ? 102.069 23.970 65.924 1.00 38.60 280 ASN A CA 1
ATOM 2149 C C . ASN A 1 279 ? 103.326 24.387 66.712 1.00 39.94 280 ASN A C 1
ATOM 2150 O O . ASN A 1 279 ? 103.755 25.538 66.589 1.00 41.34 280 ASN A O 1
ATOM 2155 N N . ASN A 1 280 ? 103.925 23.507 67.512 1.00 40.27 281 ASN A N 1
ATOM 2156 C CA . ASN A 1 280 ? 105.132 23.881 68.276 1.00 40.12 281 ASN A CA 1
ATOM 2157 C C . ASN A 1 280 ? 105.031 25.275 68.922 1.00 40.50 281 ASN A C 1
ATOM 2158 O O . ASN A 1 280 ? 105.612 26.255 68.436 1.00 40.61 281 ASN A O 1
ATOM 2163 N N . LEU A 1 281 ? 105.157 25.670 68.243 0.0000 29.83 282 LEU A N 1
ATOM 2164 C CA . LEU A 1 281 ? 105.846 26.968 68.236 0.0000 29.12 282 LEU A CA 1
ATOM 2165 C C . LEU A 1 281 ? 104.914 28.021 68.872 0.0000 29.14 282 LEU A C 1
ATOM 2166 O O . LEU A 1 281 ? 104.071 28.656 68.193 0.0000 29.23 282 LEU A O 1
ATOM 2171 N N . ASP A 1 282 ? 105.132 28.218 70.171 0.0000 25.00 283 ASP A N 1
ATOM 2172 C CA . ASP A 1 282 ? 104.319 29.183 70.933 0.0000 25.00 283 ASP A CA 1
ATOM 2173 C C . ASP A 1 282 ? 102.941 28.567 71.214 0.0000 25.00 283 ASP A C 1
ATOM 2174 O O . ASP A 1 282 ? 102.663 27.361 71.135 0.0000 25.00 283 ASP A O 1
ATOM 2179 N N . HIS A 1 283 ? 101.921 29.663 71.387 0.0000 25.00 284 HIS A N 1
ATOM 2180 C CA . HIS A 1 283 ? 100.614 29.328 71.979 0.0000 25.00 284 HIS A CA 1
ATOM 2181 C C . HIS A 1 283 ? 99.437 30.108 71.374 0.0000 25.00 284 HIS A C 1
ATOM 2182 O O . HIS A 1 283 ? 99.663 31.111 70.653 0.0000 25.00 284 HIS A O 1
ATOM 2189 N N . SER A 1 284 ? 98.201 29.681 71.664 0.0000 25.00 285 SER A N 1
ATOM 2190 C CA . SER A 1 284 ? 96.961 30.405 71.236 0.0000 25.00 285 SER A CA 1
ATOM 2191 C C . SER A 1 284 ? 95.637 29.639 71.387 0.0000 25.00 285 SER A C 1
ATOM 2192 O O . SER A 1 284 ? 95.690 28.402 71.574 0.0000 25.00 285 SER A O 1
ATOM 2195 N N . LEU A 1 285 ? 94.491 30.353 71.390 0.0000 27.76 286 LEU A N 1
ATOM 2196 C CA . LEU A 1 285 ? 93.127 29.886 71.632 0.0000 27.82 286 LEU A CA 1
ATOM 2197 C C . LEU A 1 285 ? 92.572 28.848 70.686 0.0000 28.30 286 LEU A C 1
ATOM 2198 O O . LEU A 1 285 ? 92.969 27.695 70.615 0.0000 28.72 286 LEU A O 1
ATOM 2203 N N . GLU A 1 286 ? 91.626 29.389 69.973 0.0000 28.75 287 GLU A N 1
ATOM 2204 C CA . GLU A 1 286 ? 90.830 28.682 68.990 0.0000 29.08 287 GLU A CA 1
ATOM 2205 C C . GLU A 1 286 ? 91.614 28.234 67.827 0.0000 30.07 287 GLU A C 1
ATOM 2206 O O . GLU A 1 286 ? 91.189 27.440 66.992 0.0000 30.54 287 GLU A O 1
ATOM 2212 N N . LEU A 1 287 ? 92.786 28.783 67.821 0.0000 31.16 288 LEU A N 1
ATOM 2213 C CA . LEU A 1 287 ? 93.775 28.635 66.747 0.0000 31.46 288 LEU A CA 1
ATOM 2214 C C . LEU A 1 287 ? 94.302 27.242 66.714 0.0000 32.24 288 LEU A C 1
ATOM 2215 O O . LEU A 1 287 ? 94.454 26.591 65.670 0.0000 33.10 288 LEU A O 1
ATOM 2220 N N . ALA A 1 288 ? 94.335 26.902 67.907 1.00 33.63 289 ALA A N 1
ATOM 2221 C CA . ALA A 1 288 ? 95.286 25.958 68.499 1.00 33.91 289 ALA A CA 1
ATOM 2222 C C . ALA A 1 288 ? 94.770 24.534 68.353 1.00 33.56 289 ALA A C 1
ATOM 2223 O O . ALA A 1 288 ? 93.594 24.282 68.607 1.00 33.71 289 ALA A O 1
ATOM 2225 N N . VAL A 1 289 ? 95.649 23.612 67.952 1.00 33.44 290 VAL A N 1
ATOM 2226 C CA . VAL A 1 289 ? 95.247 22.219 67.666 1.00 33.32 290 VAL A CA 1
ATOM 2227 C C . VAL A 1 289 ? 96.017 21.127 68.412 1.00 32.60 290 VAL A C 1
ATOM 2228 O O . VAL A 1 289 ? 95.652 19.958 68.304 1.00 32.82 290 VAL A O 1
ATOM 2232 N N . THR A 1 290 ? 97.071 21.479 69.147 1.00 32.36 291 THR A N 1
ATOM 2233 C CA . THR A 1 290 ? 97.762 20.499 69.998 1.00 32.48 291 THR A CA 1
ATOM 2234 C C . THR A 1 290 ? 97.700 20.889 71.466 1.00 31.84 291 THR A C 1
ATOM 2235 O O . THR A 1 290 ? 97.437 22.042 71.804 1.00 31.68 291 THR A O 1
ATOM 2239 N N . ASP A 1 291 ? 97.939 19.903 72.325 1.00 31.64 292 ASP A N 1
ATOM 2240 C CA . ASP A 1 291 ? 98.035 20.107 73.767 1.00 31.36 292 ASP A CA 1
ATOM 2241 C C . ASP A 1 291 ? 99.486 20.465 74.115 1.00 31.03 292 ASP A C 1
ATOM 2242 O O . ASP A 1 291 ? 100.416 19.768 73.697 1.00 31.12 292 ASP A O 1
ATOM 2247 N N . GLN A 1 292 ? 99.673 21.547 74.872 1.00 30.63 293 GLN A N 1
ATOM 2248 C CA . GLN A 1 292 ? 101.010 22.066 75.186 1.00 29.79 293 GLN A CA 1
ATOM 2249 C C . GLN A 1 292 ? 101.850 21.052 75.961 1.00 29.10 293 GLN A C 1
ATOM 2250 O O . GLN A 1 292 ? 102.982 20.759 75.582 1.00 28.31 293 GLN A O 1
ATOM 2256 N N . LEU A 1 293 ? 101.276 20.505 77.029 1.00 28.56 294 LEU A N 1
ATOM 2257 C CA . LEU A 1 293 ? 101.987 19.575 77.914 1.00 28.09 294 LEU A CA 1
ATOM 2258 C C . LEU A 1 293 ? 102.408 18.259 77.248 1.00 27.50 294 LEU A C 1
ATOM 2259 O O . LEU A 1 293 ? 103.563 17.853 77.380 1.00 27.72 294 LEU A O 1
ATOM 2264 N N . THR A 1 294 ? 101.480 17.591 76.560 1.00 26.58 295 THR A N 1
ATOM 2265 C CA . THR A 1 294 ? 101.730 16.229 76.038 1.00 26.19 295 THR A CA 1
ATOM 2266 C C . THR A 1 294 ? 102.193 16.193 74.590 1.00 25.46 295 THR A C 1
ATOM 2267 O O . THR A 1 294 ? 102.860 15.251 74.184 1.00 23.51 295 THR A O 1
ATOM 2271 N N . GLY A 1 295 ? 101.811 17.201 73.812 1.00 25.88 296 GLY A N 1
ATOM 2272 C CA . GLY A 1 295 ? 102.045 17.191 72.378 1.00 26.28 296 GLY A CA 1
ATOM 2273 C C . GLY A 1 295 ? 101.100 16.256 71.643 1.00 27.05 296 GLY A C 1
ATOM 2274 O O . GLY A 1 295 ? 101.385 15.829 70.534 1.00 28.10 296 GLY A O 1
ATOM 2275 N N . LEU A 1 296 ? 99.979 15.914 72.263 1.00 27.58 297 LEU A N 1
ATOM 2276 C CA . LEU A 1 296 ? 98.931 15.195 71.570 1.00 27.69 297 LEU A CA 1
ATOM 2277 C C . LEU A 1 296 ? 97.989 16.233 70.979 1.00 28.28 297 LEU A C 1
ATOM 2278 O O . LEU A 1 296 ? 98.158 17.433 71.196 1.00 27.89 297 LEU A O 1
ATOM 2283 N N . HIS A 1 297 ? 96.994 15.763 70.238 1.00 29.14 298 HIS A N 1
ATOM 2284 C CA . HIS A 1 297 ? 95.976 16.631 69.660 1.00 29.36 298 HIS A CA 1
ATOM 2285 C C . HIS A 1 297 ? 95.045 17.185 70.739 1.00 29.05 298 HIS A C 1
ATOM 2286 O O . HIS A 1 297 ? 94.885 16.584 71.801 1.00 29.14 298 HIS A O 1
ATOM 2293 N N . ASN A 1 298 ? 94.448 18.341 70.450 1.00 29.73 299 ASN A N 1
ATOM 2294 C CA . ASN A 1 298 ? 93.366 18.938 71.256 1.00 29.71 299 ASN A CA 1
ATOM 2295 C C . ASN A 1 298 ? 92.102 18.108 71.246 1.00 29.06 299 ASN A C 1
ATOM 2296 O O . ASN A 1 298 ? 91.942 17.227 70.415 1.00 29.05 299 ASN A O 1
ATOM 2301 N N . ARG A 1 299 ? 91.179 18.434 72.140 1.00 29.13 300 ARG A N 1
ATOM 2302 C CA . ARG A 1 299 ? 89.813 17.958 72.000 1.00 29.63 300 ARG A CA 1
ATOM 2303 C C . ARG A 1 299 ? 89.140 18.674 70.820 1.00 29.31 300 ARG A C 1
ATOM 2304 O O . ARG A 1 299 ? 88.468 18.038 70.008 1.00 29.22 300 ARG A O 1
ATOM 2312 N N . ARG A 1 300 ? 89.326 19.991 70.747 1.00 29.62 301 ARG A N 1
ATOM 2313 C CA . ARG A 1 300 ? 88.815 20.820 69.650 1.00 29.81 301 ARG A CA 1
ATOM 2314 C C . ARG A 1 300 ? 89.121 20.197 68.292 1.00 29.99 301 ARG A C 1
ATOM 2315 O O . ARG A 1 300 ? 88.226 19.995 67.465 1.00 29.78 301 ARG A O 1
ATOM 2323 N N . TYR A 1 301 ? 90.393 19.878 68.079 1.00 29.82 302 TYR A N 1
ATOM 2324 C CA . TYR A 1 301 ? 90.841 19.294 66.824 1.00 29.86 302 TYR A CA 1
ATOM 2325 C C . TYR A 1 301 ? 90.221 17.922 66.591 1.00 30.12 302 TYR A C 1
ATOM 2326 O O . TYR A 1 301 ? 89.828 17.594 65.470 1.00 31.07 302 TYR A O 1
ATOM 2335 N N . MET A 1 302 ? 90.144 17.129 67.658 1.00 30.00 303 MET A N 1
ATOM 2336 C CA . MET A 1 302 ? 89.632 15.761 67.592 1.00 29.13 303 MET A CA 1
ATOM 2337 C C . MET A 1 302 ? 88.158 15.715 67.196 1.00 28.38 303 MET A C 1
ATOM 2338 O O . MET A 1 302 ? 87.792 14.969 66.294 1.00 27.60 303 MET A O 1
ATOM 2343 N N . THR A 1 303 ? 87.320 16.502 67.870 1.00 27.75 304 THR A N 1
ATOM 2344 C CA . THR A 1 303 ? 85.886 16.517 67.566 1.00 27.83 304 THR A CA 1
ATOM 2345 C C . THR A 1 303 ? 85.620 16.978 66.124 1.00 27.24 304 THR A C 1
ATOM 2346 O O . THR A 1 303 ? 84.710 16.469 65.470 1.00 27.03 304 THR A O 1
ATOM 2350 N N . GLY A 1 304 ? 86.419 17.918 65.627 1.00 26.30 305 GLY A N 1
ATOM 2351 C CA . GLY A 1 304 ? 86.359 18.283 64.220 1.00 26.16 305 GLY A CA 1
ATOM 2352 C C . GLY A 1 304 ? 86.567 17.064 63.335 1.00 26.04 305 GLY A C 1
ATOM 2353 O O . GLY A 1 304 ? 85.741 16.759 62.482 1.00 26.06 305 GLY A O 1
ATOM 2354 N N . GLN A 1 305 ? 87.660 16.346 63.563 1.00 25.95 306 GLN A N 1
ATOM 2355 C CA . GLN A 1 305 ? 87.995 15.172 62.757 1.00 25.76 306 GLN A CA 1
ATOM 2356 C C . GLN A 1 305 ? 86.988 14.028 62.932 1.00 25.52 306 GLN A C 1
ATOM 2357 O O . GLN A 1 305 ? 86.672 13.319 61.972 1.00 24.91 306 GLN A O 1
ATOM 2363 N N . LEU A 1 306 ? 86.484 13.863 64.153 1.00 25.15 307 LEU A N 1
ATOM 2364 C CA . LEU A 1 306 ? 85.548 12.788 64.478 1.00 25.65 307 LEU A CA 1
ATOM 2365 C C . LEU A 1 306 ? 84.198 13.030 63.823 1.00 25.83 307 LEU A C 1
ATOM 2366 O O . LEU A 1 306 ? 83.473 12.093 63.524 1.00 25.61 307 LEU A O 1
ATOM 2371 N N . ASP A 1 307 ? 83.853 14.298 63.634 1.00 27.34 308 ASP A N 1
ATOM 2372 C CA . ASP A 1 307 ? 82.620 14.677 62.957 1.00 27.11 308 ASP A CA 1
ATOM 2373 C C . ASP A 1 307 ? 82.576 14.089 61.542 1.00 27.34 308 ASP A C 1
ATOM 2374 O O . ASP A 1 307 ? 81.604 13.429 61.170 1.00 27.68 308 ASP A O 1
ATOM 2379 N N . SER A 1 308 ? 83.635 14.325 60.767 1.00 26.53 309 SER A N 1
ATOM 2380 C CA . SER A 1 308 ? 83.734 13.823 59.401 1.00 25.53 309 SER A CA 1
ATOM 2381 C C . SER A 1 308 ? 83.776 12.288 59.377 1.00 25.94 309 SER A C 1
ATOM 2382 O O . SER A 1 308 ? 83.069 11.641 58.600 1.00 26.18 309 SER A O 1
ATOM 2385 N N . LEU A 1 309 ? 84.605 11.704 60.230 1.00 25.19 310 LEU A N 1
ATOM 2386 C CA . LEU A 1 309 ? 84.712 10.252 60.303 1.00 24.76 310 LEU A CA 1
ATOM 2387 C C . LEU A 1 309 ? 83.368 9.544 60.552 1.00 24.34 310 LEU A C 1
ATOM 2388 O O . LEU A 1 309 ? 83.049 8.559 59.885 1.00 23.67 310 LEU A O 1
ATOM 2393 N N . VAL A 1 310 ? 82.585 10.039 61.507 1.00 25.17 311 VAL A N 1
ATOM 2394 C CA . VAL A 1 310 ? 81.299 9.406 61.845 1.00 25.44 311 VAL A CA 1
ATOM 2395 C C . VAL A 1 310 ? 80.269 9.640 60.741 1.00 25.34 311 VAL A C 1
ATOM 2396 O O . VAL A 1 310 ? 79.479 8.749 60.426 1.00 24.99 311 VAL A O 1
ATOM 2400 N N . LYS A 1 311 ? 80.296 10.830 60.151 1.00 25.74 312 LYS A N 1
ATOM 2401 C CA . LYS A 1 311 ? 79.429 11.152 59.027 1.00 26.16 312 LYS A CA 1
ATOM 2402 C C . LYS A 1 311 ? 79.669 10.195 57.858 1.00 26.10 312 LYS A C 1
ATOM 2403 O O . LYS A 1 311 ? 78.712 9.716 57.249 1.00 25.92 312 LYS A O 1
ATOM 2409 N N . ARG A 1 312 ? 80.941 9.914 57.558 1.00 25.83 313 ARG A N 1
ATOM 2410 C CA . ARG A 1 312 ? 81.295 8.975 56.496 1.00 25.22 313 ARG A CA 1
ATOM 2411 C C . ARG A 1 312 ? 80.833 7.564 56.821 1.00 24.95 313 ARG A C 1
ATOM 2412 O O . ARG A 1 312 ? 80.369 6.855 55.938 1.00 24.05 313 ARG A O 1
ATOM 2420 N N . ALA A 1 313 ? 80.958 7.155 58.080 1.00 25.20 314 ALA A N 1
ATOM 2421 C CA . ALA A 1 313 ? 80.542 5.811 58.479 1.00 26.72 314 ALA A CA 1
ATOM 2422 C C . ALA A 1 313 ? 79.021 5.583 58.400 1.00 27.80 314 ALA A C 1
ATOM 2423 O O . ALA A 1 313 ? 78.585 4.454 58.153 1.00 27.62 314 ALA A O 1
ATOM 2425 N N . THR A 1 314 ? 78.223 6.637 58.600 1.00 28.90 315 THR A N 1
ATOM 2426 C CA . THR A 1 314 ? 76.755 6.511 58.533 1.00 29.90 315 THR A CA 1
ATOM 2427 C C . THR A 1 314 ? 76.213 6.390 57.106 1.00 30.82 315 THR A C 1
ATOM 2428 O O . THR A 1 314 ? 75.051 6.029 56.920 1.00 31.37 315 THR A O 1
ATOM 2432 N N . LEU A 1 315 ? 77.041 6.698 56.110 1.00 31.81 316 LEU A N 1
ATOM 2433 C CA . LEU A 1 315 ? 76.682 6.500 54.702 1.00 32.49 316 LEU A CA 1
ATOM 2434 C C . LEU A 1 315 ? 77.211 5.164 54.162 1.00 33.22 316 LEU A C 1
ATOM 2435 O O . LEU A 1 315 ? 77.616 5.079 52.998 1.00 33.93 316 LEU A O 1
ATOM 2440 N N . GLY A 1 316 ? 77.205 4.126 54.999 1.00 33.62 317 GLY A N 1
ATOM 2441 C CA . GLY A 1 316 ? 77.855 2.855 54.665 1.00 34.12 317 GLY A CA 1
ATOM 2442 C C . GLY A 1 316 ? 79.374 2.938 54.795 1.00 35.10 317 GLY A C 1
ATOM 2443 O O . GLY A 1 316 ? 79.930 3.974 55.177 1.00 35.55 317 GLY A O 1
ATOM 2444 N N . GLY A 1 317 ? 80.060 1.846 54.484 1.00 35.10 318 GLY A N 1
ATOM 2445 C CA . GLY A 1 317 ? 81.519 1.843 54.562 1.00 35.22 318 GLY A CA 1
ATOM 2446 C C . GLY A 1 317 ? 82.041 1.643 55.975 1.00 35.31 318 GLY A C 1
ATOM 2447 O O . GLY A 1 317 ? 81.263 1.481 56.915 1.00 35.56 318 GLY A O 1
ATOM 2448 N N . ASP A 1 318 ? 83.367 1.670 56.121 1.00 34.73 319 ASP A N 1
ATOM 2449 C CA . ASP A 1 318 ? 84.020 1.180 57.341 1.00 33.51 319 ASP A CA 1
ATOM 2450 C C . ASP A 1 318 ? 83.662 1.977 58.608 1.00 31.69 319 ASP A C 1
ATOM 2451 O O . ASP A 1 318 ? 83.448 3.194 58.553 1.00 29.75 319 ASP A O 1
ATOM 2456 N N . PRO A 1 319 ? 83.587 1.277 59.741 1.00 29.89 320 PRO A N 1
ATOM 2457 C CA . PRO A 1 319 ? 83.313 1.916 61.019 1.00 29.12 320 PRO A CA 1
ATOM 2458 C C . PRO A 1 319 ? 84.528 2.623 61.625 1.00 28.33 320 PRO A C 1
ATOM 2459 O O . PRO A 1 319 ? 85.673 2.336 61.255 1.00 26.07 320 PRO A O 1
ATOM 2463 N N . VAL A 1 320 ? 84.249 3.540 62.551 1.00 27.52 321 VAL A N 1
ATOM 2464 C CA . VAL A 1 320 ? 85.266 4.211 63.347 1.00 27.18 321 VAL A CA 1
ATOM 2465 C C . VAL A 1 320 ? 85.204 3.673 64.758 1.00 26.24 321 VAL A C 1
ATOM 2466 O O . VAL A 1 320 ? 84.126 3.443 65.283 1.00 26.96 321 VAL A O 1
ATOM 2470 N N . SER A 1 321 ? 86.359 3.495 65.381 1.00 25.79 322 SER A N 1
ATOM 2471 C CA . SER A 1 321 ? 86.414 3.088 66.775 1.00 25.16 322 SER A CA 1
ATOM 2472 C C . SER A 1 321 ? 86.983 4.196 67.656 1.00 24.47 322 SER A C 1
ATOM 2473 O O . SER A 1 321 ? 87.744 5.049 67.194 1.00 23.50 322 SER A O 1
ATOM 2476 N N . ALA A 1 322 ? 86.575 4.191 68.921 1.00 23.97 323 ALA A N 1
ATOM 2477 C CA . ALA A 1 322 ? 86.991 5.207 69.873 1.00 23.80 323 ALA A CA 1
ATOM 2478 C C . ALA A 1 322 ? 87.423 4.549 71.166 1.00 23.29 323 ALA A C 1
ATOM 2479 O O . ALA A 1 322 ? 86.744 3.658 71.665 1.00 23.28 323 ALA A O 1
ATOM 2481 N N . LEU A 1 323 ? 88.566 4.982 71.687 1.00 23.41 324 LEU A N 1
ATOM 2482 C CA . LEU A 1 323 ? 89.050 4.551 72.997 1.00 24.12 324 LEU A CA 1
ATOM 2483 C C . LEU A 1 323 ? 88.964 5.727 73.940 1.00 24.13 324 LEU A C 1
ATOM 2484 O O . LEU A 1 323 ? 89.313 6.841 73.569 1.00 25.19 324 LEU A O 1
ATOM 2489 N N . LEU A 1 324 ? 88.495 5.480 75.154 1.00 24.18 325 LEU A N 1
ATOM 2490 C CA . LEU A 1 324 ? 88.520 6.485 76.200 1.00 24.00 325 LEU A CA 1
ATOM 2491 C C . LEU A 1 324 ? 89.372 5.906 77.317 1.00 23.64 325 LEU A C 1
ATOM 2492 O O . LEU A 1 324 ? 89.006 4.911 77.925 1.00 23.55 325 LEU A O 1
ATOM 2497 N N . ILE A 1 325 ? 90.536 6.508 77.539 1.00 23.68 326 ILE A N 1
ATOM 2498 C CA . ILE A 1 325 ? 91.488 6.035 78.530 1.00 23.49 326 ILE A CA 1
ATOM 2499 C C . ILE A 1 325 ? 91.389 6.927 79.744 1.00 23.43 326 ILE A C 1
ATOM 2500 O O . ILE A 1 325 ? 91.334 8.147 79.621 1.00 23.23 326 ILE A O 1
ATOM 2505 N N . ASP A 1 326 ? 91.383 6.318 80.920 1.00 23.81 327 ASP A N 1
ATOM 2506 C CA . ASP A 1 326 ? 91.567 7.067 82.146 1.00 23.91 327 ASP A CA 1
ATOM 2507 C C . ASP A 1 326 ? 92.712 6.441 82.930 1.00 23.17 327 ASP A C 1
ATOM 2508 O O . ASP A 1 326 ? 92.756 5.226 83.107 1.00 23.04 327 ASP A O 1
ATOM 2513 N N . ILE A 1 327 ? 93.647 7.276 83.368 1.00 22.17 328 ILE A N 1
ATOM 2514 C CA . ILE A 1 327 ? 94.749 6.822 84.210 1.00 22.01 328 ILE A CA 1
ATOM 2515 C C . ILE A 1 327 ? 94.225 6.582 85.627 1.00 21.37 328 ILE A C 1
ATOM 2516 O O . ILE A 1 327 ? 93.584 7.454 86.214 1.00 21.01 328 ILE A O 1
ATOM 2521 N N . ASP A 1 328 ? 94.498 5.399 86.168 1.00 20.96 329 ASP A N 1
ATOM 2522 C CA . ASP A 1 328 ? 93.941 5.005 87.459 1.00 21.01 329 ASP A CA 1
ATOM 2523 C C . ASP A 1 328 ? 94.533 5.820 88.606 1.00 20.25 329 ASP A C 1
ATOM 2524 O O . ASP A 1 328 ? 95.738 6.046 88.656 1.00 19.42 329 ASP A O 1
ATOM 2529 N N . PHE A 1 329 ? 93.664 6.264 89.514 1.00 20.00 330 PHE A N 1
ATOM 2530 C CA . PHE A 1 329 ? 94.063 7.022 90.702 1.00 19.85 330 PHE A CA 1
ATOM 2531 C C . PHE A 1 329 ? 94.979 8.197 90.380 1.00 19.21 330 PHE A C 1
ATOM 2532 O O . PHE A 1 329 ? 95.928 8.463 91.118 1.00 19.19 330 PHE A O 1
ATOM 2540 N N . PHE A 1 330 ? 94.702 8.902 89.288 1.00 18.41 331 PHE A N 1
ATOM 2541 C CA . PHE A 1 330 ? 95.580 9.992 88.875 1.00 18.71 331 PHE A CA 1
ATOM 2542 C C . PHE A 1 330 ? 95.495 11.199 89.812 1.00 18.73 331 PHE A C 1
ATOM 2543 O O . PHE A 1 330 ? 96.515 11.814 90.120 1.00 18.88 331 PHE A O 1
ATOM 2551 N N . LYS A 1 331 ? 94.290 11.545 90.255 1.00 19.14 332 LYS A N 1
ATOM 2552 C CA . LYS A 1 331 ? 94.131 12.644 91.207 1.00 19.18 332 LYS A CA 1
ATOM 2553 C C . LYS A 1 331 ? 94.887 12.344 92.503 1.00 19.08 332 LYS A C 1
ATOM 2554 O O . LYS A 1 331 ? 95.499 13.244 93.082 1.00 19.12 332 LYS A O 1
ATOM 2560 N N . LYS A 1 332 ? 94.875 11.079 92.929 1.00 19.03 333 LYS A N 1
ATOM 2561 C CA . LYS A 1 332 ? 95.619 10.645 94.121 1.00 19.39 333 LYS A CA 1
ATOM 2562 C C . LYS A 1 332 ? 97.144 10.756 93.930 1.00 19.61 333 LYS A C 1
ATOM 2563 O O . LYS A 1 332 ? 97.885 10.882 94.903 1.00 20.07 333 LYS A O 1
ATOM 2569 N N . ILE A 1 333 ? 97.606 10.713 92.682 1.00 19.99 334 ILE A N 1
ATOM 2570 C CA . ILE A 1 333 ? 99.019 10.955 92.365 1.00 20.31 334 ILE A CA 1
ATOM 2571 C C . ILE A 1 333 ? 99.371 12.435 92.487 1.00 20.50 334 ILE A C 1
ATOM 2572 O O . ILE A 1 333 ? 100.449 12.779 92.962 1.00 20.45 334 ILE A O 1
ATOM 2577 N N . ASN A 1 334 ? 98.469 13.304 92.037 1.00 21.17 335 ASN A N 1
ATOM 2578 C CA . ASN A 1 334 ? 98.663 14.749 92.171 1.00 21.62 335 ASN A CA 1
ATOM 2579 C C . ASN A 1 334 ? 98.673 15.235 93.623 1.00 22.22 335 ASN A C 1
ATOM 2580 O O . ASN A 1 334 ? 99.183 16.321 93.893 1.00 22.60 335 ASN A O 1
ATOM 2585 N N . ASP A 1 335 ? 98.120 14.445 94.547 1.00 22.46 336 ASP A N 1
ATOM 2586 C CA . ASP A 1 335 ? 98.079 14.819 95.967 1.00 23.05 336 ASP A CA 1
ATOM 2587 C C . ASP A 1 335 ? 99.279 14.297 96.748 1.00 23.36 336 ASP A C 1
ATOM 2588 O O . ASP A 1 335 ? 100.015 15.082 97.345 1.00 23.72 336 ASP A O 1
ATOM 2593 N N . THR A 1 336 ? 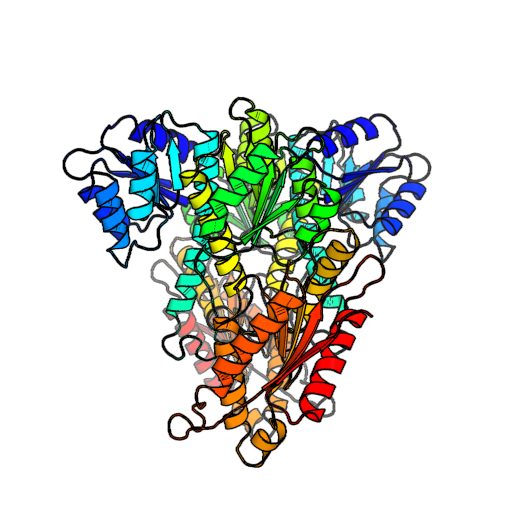99.467 12.978 96.755 1.00 23.57 337 THR A N 1
ATOM 2594 C CA . THR A 1 336 ? 100.533 12.359 97.552 1.00 23.54 337 THR A CA 1
ATOM 2595 C C . THR A 1 336 ? 101.922 12.589 96.944 1.00 23.54 337 THR A C 1
ATOM 2596 O O . THR A 1 336 ? 102.915 12.593 97.666 1.00 23.64 337 THR A O 1
ATOM 2600 N N . PHE A 1 337 ? 101.986 12.775 95.626 1.00 23.57 338 PHE A N 1
ATOM 2601 C CA . PHE A 1 337 ? 103.181 13.318 94.963 1.00 23.97 338 PHE A CA 1
ATOM 2602 C C . PHE A 1 337 ? 102.811 14.687 94.390 1.00 24.31 338 PHE A C 1
ATOM 2603 O O . PHE A 1 337 ? 101.655 15.092 94.473 1.00 25.17 338 PHE A O 1
ATOM 2611 N N . GLY A 1 338 ? 103.775 15.401 93.814 1.00 24.15 339 GLY A N 1
ATOM 2612 C CA . GLY A 1 338 ? 103.522 16.763 93.323 1.00 24.35 339 GLY A CA 1
ATOM 2613 C C . GLY A 1 338 ? 102.736 16.820 92.021 1.00 24.72 339 GLY A C 1
ATOM 2614 O O . GLY A 1 338 ? 102.482 15.791 91.396 1.00 24.66 339 GLY A O 1
ATOM 2615 N N . HIS A 1 339 ? 102.341 18.030 91.619 1.00 25.08 340 HIS A N 1
ATOM 2616 C CA . HIS A 1 339 ? 101.795 18.268 90.273 1.00 24.99 340 HIS A CA 1
ATOM 2617 C C . HIS A 1 339 ? 102.886 18.167 89.209 1.00 25.07 340 HIS A C 1
ATOM 2618 O O . HIS A 1 339 ? 102.589 17.896 88.049 1.00 25.43 340 HIS A O 1
ATOM 2625 N N . ASP A 1 340 ? 104.139 18.400 89.599 1.00 25.08 341 ASP A N 1
ATOM 2626 C CA . ASP A 1 340 ? 105.281 18.231 88.689 1.00 25.09 341 ASP A CA 1
ATOM 2627 C C . ASP A 1 340 ? 105.507 16.752 88.367 1.00 24.90 341 ASP A C 1
ATOM 2628 O O . ASP A 1 340 ? 105.822 16.395 87.229 1.00 24.31 341 ASP A O 1
ATOM 2633 N N . ILE A 1 341 ? 105.338 15.903 89.379 1.00 24.63 342 ILE A N 1
ATOM 2634 C CA . ILE A 1 341 ? 105.341 14.454 89.184 1.00 24.64 342 ILE A CA 1
ATOM 2635 C C . ILE A 1 341 ? 104.163 14.050 88.294 1.00 24.70 342 ILE A C 1
ATOM 2636 O O . ILE A 1 341 ? 104.295 13.168 87.450 1.00 24.53 342 ILE A O 1
ATOM 2641 N N . GLY A 1 342 ? 103.015 14.698 88.498 1.00 24.65 343 GLY A N 1
ATOM 2642 C CA . GLY A 1 342 ? 101.826 14.472 87.679 1.00 24.38 343 GLY A CA 1
ATOM 2643 C C . GLY A 1 342 ? 102.059 14.738 86.203 1.00 24.09 343 GLY A C 1
ATOM 2644 O O . GLY A 1 342 ? 101.610 13.970 85.358 1.00 23.90 343 GLY A O 1
ATOM 2645 N N . ASP A 1 343 ? 102.762 15.828 85.897 1.00 24.17 344 ASP A N 1
ATOM 2646 C CA . ASP A 1 343 ? 103.122 16.164 84.513 1.00 24.29 344 ASP A CA 1
ATOM 2647 C C . ASP A 1 343 ? 103.991 15.082 83.894 1.00 24.20 344 ASP A C 1
ATOM 2648 O O . ASP A 1 343 ? 103.774 14.677 82.749 1.00 24.39 344 ASP A O 1
ATOM 2653 N N . GLU A 1 344 ? 104.981 14.627 84.658 1.00 24.02 345 GLU A N 1
ATOM 2654 C CA . GLU A 1 344 ? 105.883 13.574 84.209 1.00 24.06 345 GLU A CA 1
ATOM 2655 C C . GLU A 1 344 ? 105.101 12.327 83.805 1.00 23.25 345 GLU A C 1
ATOM 2656 O O . GLU A 1 344 ? 105.378 11.737 82.758 1.00 23.83 345 GLU A O 1
ATOM 2662 N N . VAL A 1 345 ? 104.110 11.953 84.614 1.00 22.56 346 VAL A N 1
ATOM 2663 C CA . VAL A 1 345 ? 103.262 10.796 84.319 1.00 22.39 346 VAL A CA 1
ATOM 2664 C C . VAL A 1 345 ? 102.419 11.032 83.066 1.00 22.16 346 VAL A C 1
ATOM 2665 O O . VAL A 1 345 ? 102.326 10.154 82.208 1.00 21.81 346 VAL A O 1
ATOM 2669 N N . LEU A 1 346 ? 101.814 12.213 82.959 1.00 22.37 347 LEU A N 1
ATOM 2670 C CA . LEU A 1 346 ? 101.014 12.556 81.778 1.00 22.90 347 LEU A CA 1
ATOM 2671 C C . LEU A 1 346 ? 101.839 12.532 80.487 1.00 23.13 347 LEU A C 1
ATOM 2672 O O . LEU A 1 346 ? 101.372 12.023 79.471 1.00 22.63 347 LEU A O 1
ATOM 2677 N N . ARG A 1 347 ? 103.057 13.071 80.534 1.00 24.29 348 ARG A N 1
ATOM 2678 C CA . ARG A 1 347 ? 103.955 13.069 79.372 1.00 25.07 348 ARG A CA 1
ATOM 2679 C C . ARG A 1 347 ? 104.387 11.657 78.994 1.00 25.20 348 ARG A C 1
ATOM 2680 O O . ARG A 1 347 ? 104.399 11.300 77.817 1.00 24.59 348 ARG A O 1
ATOM 2688 N N . GLU A 1 348 ? 104.760 10.865 79.993 1.00 25.61 349 GLU A N 1
ATOM 2689 C CA . GLU A 1 348 ? 105.183 9.488 79.753 1.00 26.38 349 GLU A CA 1
ATOM 2690 C C . GLU A 1 348 ? 104.064 8.659 79.141 1.00 26.16 349 GLU A C 1
ATOM 2691 O O . GLU A 1 348 ? 104.300 7.863 78.227 1.00 25.91 349 GLU A O 1
ATOM 2697 N N . PHE A 1 349 ? 102.849 8.841 79.649 1.00 26.13 350 PHE A N 1
ATOM 2698 C CA . PHE A 1 349 ? 101.707 8.117 79.119 1.00 26.24 350 PHE A CA 1
ATOM 2699 C C . PHE A 1 349 ? 101.458 8.494 77.665 1.00 26.08 350 PHE A C 1
ATOM 2700 O O . PHE A 1 349 ? 101.245 7.623 76.821 1.00 26.08 350 PHE A O 1
ATOM 2708 N N . ALA A 1 350 ? 101.476 9.795 77.386 1.00 26.04 351 ALA A N 1
ATOM 2709 C CA . ALA A 1 350 ? 101.273 10.311 76.027 1.00 26.45 351 ALA A CA 1
ATOM 2710 C C . ALA A 1 350 ? 102.265 9.718 75.032 1.00 26.20 351 ALA A C 1
ATOM 2711 O O . ALA A 1 350 ? 101.925 9.439 73.887 1.00 25.67 351 ALA A O 1
ATOM 2713 N N . LEU A 1 351 ? 103.491 9.525 75.491 1.00 27.13 352 LEU A N 1
ATOM 2714 C CA . LEU A 1 351 ? 104.547 8.982 74.661 1.00 27.37 352 LEU A CA 1
ATOM 2715 C C . LEU A 1 351 ? 104.292 7.509 74.347 1.00 27.15 352 LEU A C 1
ATOM 2716 O O . LEU A 1 351 ? 104.337 7.103 73.186 1.00 27.54 352 LEU A O 1
ATOM 2721 N N . ARG A 1 352 ? 104.012 6.713 75.375 1.00 26.34 353 ARG A N 1
ATOM 2722 C CA . ARG A 1 352 ? 103.726 5.292 75.176 1.00 25.92 353 ARG A CA 1
ATOM 2723 C C . ARG A 1 352 ? 102.470 5.089 74.338 1.00 25.48 353 ARG A C 1
ATOM 2724 O O . ARG A 1 352 ? 102.441 4.229 73.462 1.00 25.51 353 ARG A O 1
ATOM 2732 N N . LEU A 1 353 ? 101.436 5.880 74.612 1.00 25.16 354 LEU A N 1
ATOM 2733 C CA . LEU A 1 353 ? 100.198 5.811 73.846 1.00 25.70 354 LEU A CA 1
ATOM 2734 C C . LEU A 1 353 ? 100.466 6.017 72.356 1.00 26.26 354 LEU A C 1
ATOM 2735 O O . LEU A 1 353 ? 100.138 5.154 71.541 1.00 26.55 354 LEU A O 1
ATOM 2740 N N . ALA A 1 354 ? 101.072 7.155 72.020 1.00 26.63 355 ALA A N 1
ATOM 2741 C CA . ALA A 1 354 ? 101.331 7.527 70.626 1.00 27.33 355 ALA A CA 1
ATOM 2742 C C . ALA A 1 354 ? 102.290 6.563 69.925 1.00 28.40 355 ALA A C 1
ATOM 2743 O O . ALA A 1 354 ? 102.200 6.362 68.715 1.00 30.06 355 ALA A O 1
ATOM 2745 N N . SER A 1 355 ? 103.201 5.970 70.690 1.00 29.02 356 SER A N 1
ATOM 2746 C CA . SER A 1 355 ? 104.127 4.961 70.169 1.00 28.62 356 SER A CA 1
ATOM 2747 C C . SER A 1 355 ? 103.434 3.678 69.727 1.00 28.50 356 SER A C 1
ATOM 2748 O O . SER A 1 355 ? 103.893 3.031 68.795 1.00 29.60 356 SER A O 1
ATOM 2751 N N . ASN A 1 356 ? 102.361 3.290 70.415 1.00 27.39 357 ASN A N 1
ATOM 2752 C CA . ASN A 1 356 ? 101.757 1.966 70.221 1.00 26.64 357 ASN A CA 1
ATOM 2753 C C . ASN A 1 356 ? 100.446 1.992 69.469 1.00 24.77 357 ASN A C 1
ATOM 2754 O O . ASN A 1 356 ? 99.711 1.013 69.441 1.00 23.62 357 ASN A O 1
ATOM 2759 N N . VAL A 1 357 ? 100.181 3.124 68.845 1.00 23.64 358 VAL A N 1
ATOM 2760 C CA . VAL A 1 357 ? 98.982 3.331 68.068 1.00 23.12 358 VAL A CA 1
ATOM 2761 C C . VAL A 1 357 ? 99.457 3.942 66.750 1.00 22.27 358 VAL A C 1
ATOM 2762 O O . VAL A 1 357 ? 100.541 4.517 66.694 1.00 23.08 358 VAL A O 1
ATOM 2766 N N . ARG A 1 358 ? 98.682 3.788 65.685 1.00 21.16 359 ARG A N 1
ATOM 2767 C CA . ARG A 1 358 ? 99.135 4.240 64.371 1.00 20.55 359 ARG A CA 1
ATOM 2768 C C . ARG A 1 358 ? 99.219 5.749 64.284 1.00 19.51 359 ARG A C 1
ATOM 2769 O O . ARG A 1 358 ? 98.490 6.463 64.976 1.00 18.98 359 ARG A O 1
ATOM 2777 N N . ALA A 1 359 ? 100.101 6.226 63.410 1.00 19.48 360 ALA A N 1
ATOM 2778 C CA . ALA A 1 359 ? 100.185 7.659 63.080 1.00 19.31 360 ALA A CA 1
ATOM 2779 C C . ALA A 1 359 ? 98.859 8.199 62.502 1.00 18.75 360 ALA A C 1
ATOM 2780 O O . ALA A 1 359 ? 98.499 9.338 62.747 1.00 20.26 360 ALA A O 1
ATOM 2782 N N . ILE A 1 360 ? 98.121 7.372 61.767 1.00 18.38 361 ILE A N 1
ATOM 2783 C CA . ILE A 1 360 ? 96.818 7.782 61.233 1.00 19.21 361 ILE A CA 1
ATOM 2784 C C . ILE A 1 360 ? 95.686 7.787 62.270 1.00 20.22 361 ILE A C 1
ATOM 2785 O O . ILE A 1 360 ? 94.590 8.241 61.978 1.00 21.37 361 ILE A O 1
ATOM 2790 N N . ASP A 1 361 ? 95.930 7.258 63.461 1.00 21.74 362 ASP A N 1
ATOM 2791 C CA . ASP A 1 361 ? 94.963 7.382 64.542 1.00 23.23 362 ASP A CA 1
ATOM 2792 C C . ASP A 1 361 ? 95.140 8.739 65.174 1.00 23.07 362 ASP A C 1
ATOM 2793 O O . ASP A 1 361 ? 96.081 9.443 64.855 1.00 24.45 362 ASP A O 1
ATOM 2798 N N . LEU A 1 362 ? 94.230 9.084 66.073 1.00 23.88 363 LEU A N 1
ATOM 2799 C CA . LEU A 1 362 ? 94.187 10.399 66.690 1.00 24.89 363 LEU A CA 1
ATOM 2800 C C . LEU A 1 362 ? 94.196 10.252 68.201 1.00 24.77 363 LEU A C 1
ATOM 2801 O O . LEU A 1 362 ? 93.140 10.174 68.806 1.00 24.04 363 LEU A O 1
ATOM 2806 N N . PRO A 1 363 ? 95.375 10.173 68.814 1.00 25.11 364 PRO A N 1
ATOM 2807 C CA . PRO A 1 363 ? 95.470 10.200 70.272 1.00 25.50 364 PRO A CA 1
ATOM 2808 C C . PRO A 1 363 ? 95.344 11.636 70.788 1.00 25.71 364 PRO A C 1
ATOM 2809 O O . PRO A 1 363 ? 96.029 12.509 70.283 1.00 26.03 364 PRO A O 1
ATOM 2813 N N . CYS A 1 364 ? 94.466 11.873 71.765 1.00 27.12 365 CYS A N 1
ATOM 2814 C CA . CYS A 1 364 ? 94.158 13.227 72.247 1.00 28.90 365 CYS A CA 1
ATOM 2815 C C . CYS A 1 364 ? 94.115 13.365 73.744 1.00 28.12 365 CYS A C 1
ATOM 2816 O O . CYS A 1 364 ? 93.675 12.467 74.449 1.00 26.88 365 CYS A O 1
ATOM 2819 N N . ARG A 1 365 ? 94.543 14.533 74.208 1.00 28.86 366 ARG A N 1
ATOM 2820 C CA . ARG A 1 365 ? 94.227 14.991 75.539 1.00 28.63 366 ARG A CA 1
ATOM 2821 C C . ARG A 1 365 ? 92.767 15.425 75.461 1.00 28.41 366 ARG A C 1
ATOM 2822 O O . ARG A 1 365 ? 92.452 16.513 74.973 1.00 28.28 366 ARG A O 1
ATOM 2830 N N . TYR A 1 366 ? 91.881 14.541 75.906 1.00 28.47 367 TYR A N 1
ATOM 2831 C CA . TYR A 1 366 ? 90.445 14.773 75.822 1.00 28.35 367 TYR A CA 1
ATOM 2832 C C . TYR A 1 366 ? 90.000 15.690 76.951 1.00 28.04 367 TYR A C 1
ATOM 2833 O O . TYR A 1 366 ? 89.131 16.543 76.769 1.00 27.86 367 TYR A O 1
ATOM 2842 N N . GLY A 1 367 ? 90.599 15.492 78.118 1.00 27.71 368 GLY A N 1
ATOM 2843 C CA . GLY A 1 367 ? 90.417 16.380 79.259 1.00 27.68 368 GLY A CA 1
ATOM 2844 C C . GLY A 1 367 ? 91.707 16.476 80.049 1.00 27.46 368 GLY A C 1
ATOM 2845 O O . GLY A 1 367 ? 92.763 16.068 79.580 1.00 27.41 368 GLY A O 1
ATOM 2846 N N . GLY A 1 368 ? 91.618 17.008 81.259 1.00 27.45 369 GLY A N 1
ATOM 2847 C CA . GLY A 1 368 ? 92.783 17.166 82.122 1.00 27.32 369 GLY A CA 1
ATOM 2848 C C . GLY A 1 368 ? 93.523 15.869 82.395 1.00 26.91 369 GLY A C 1
ATOM 2849 O O . GLY A 1 368 ? 94.752 15.821 82.332 1.00 26.27 369 GLY A O 1
ATOM 2850 N N . GLU A 1 369 ? 92.758 14.821 82.698 1.00 26.92 370 GLU A N 1
ATOM 2851 C CA . GLU A 1 369 ? 93.307 13.517 83.082 1.00 27.47 370 GLU A CA 1
ATOM 2852 C C . GLU A 1 369 ? 92.907 12.361 82.159 1.00 27.20 370 GLU A C 1
ATOM 2853 O O . GLU A 1 369 ? 93.447 11.261 82.287 1.00 27.60 370 GLU A O 1
ATOM 2859 N N . GLU A 1 370 ? 91.972 12.605 81.242 1.00 26.91 371 GLU A N 1
ATOM 2860 C CA . GLU A 1 370 ? 91.463 11.554 80.351 1.00 26.43 371 GLU A CA 1
ATOM 2861 C C . GLU A 1 370 ? 91.964 11.731 78.918 1.00 24.98 371 GLU A C 1
ATOM 2862 O O . GLU A 1 370 ? 92.127 12.846 78.433 1.00 24.53 371 GLU A O 1
ATOM 2868 N N . PHE A 1 371 ? 92.213 10.612 78.254 1.00 24.03 372 PHE A N 1
ATOM 2869 C CA . PHE A 1 371 ? 92.735 10.608 76.894 1.00 23.35 372 PHE A CA 1
ATOM 2870 C C . PHE A 1 371 ? 91.800 9.838 75.984 1.00 22.83 372 PHE A C 1
ATOM 2871 O O . PHE A 1 371 ? 91.107 8.925 76.429 1.00 23.54 372 PHE A O 1
ATOM 2879 N N . VAL A 1 372 ? 91.782 10.204 74.709 1.00 22.28 373 VAL A N 1
ATOM 2880 C CA . VAL A 1 372 ? 90.954 9.514 73.729 1.00 22.08 373 VAL A CA 1
ATOM 2881 C C . VAL A 1 372 ? 91.770 9.134 72.497 1.00 21.47 373 VAL A C 1
ATOM 2882 O O . VAL A 1 372 ? 92.613 9.898 72.061 1.00 21.39 373 VAL A O 1
ATOM 2886 N N . VAL A 1 373 ? 91.525 7.946 71.951 1.00 21.25 374 VAL A N 1
ATOM 2887 C CA . VAL A 1 373 ? 92.086 7.571 70.658 1.00 21.56 374 VAL A CA 1
ATOM 2888 C C . VAL A 1 373 ? 90.970 7.264 69.671 1.00 21.98 374 VAL A C 1
ATOM 2889 O O . VAL A 1 373 ? 90.197 6.327 69.888 1.00 21.95 374 VAL A O 1
ATOM 2893 N N . ILE A 1 374 ? 90.885 8.059 68.601 1.00 22.15 375 ILE A N 1
ATOM 2894 C CA . ILE A 1 374 ? 90.004 7.753 67.479 1.00 22.53 375 ILE A CA 1
ATOM 2895 C C . ILE A 1 374 ? 90.803 6.966 66.450 1.00 22.69 375 ILE A C 1
ATOM 2896 O O . ILE A 1 374 ? 91.924 7.342 66.087 1.00 22.00 375 ILE A O 1
ATOM 2901 N N . MET A 1 375 ? 90.202 5.883 65.975 1.00 23.24 376 MET A N 1
ATOM 2902 C CA . MET A 1 375 ? 90.847 4.987 65.034 1.00 24.30 376 MET A CA 1
ATOM 2903 C C . MET A 1 375 ? 89.975 4.784 63.802 1.00 23.96 376 MET A C 1
ATOM 2904 O O . MET A 1 375 ? 88.979 4.065 63.861 1.00 22.44 376 MET A O 1
ATOM 2909 N N . PRO A 1 376 ? 90.337 5.439 62.698 1.00 24.20 377 PRO A N 1
ATOM 2910 C CA . PRO A 1 376 ? 89.651 5.252 61.424 1.00 24.62 377 PRO A CA 1
ATOM 2911 C C . PRO A 1 376 ? 89.629 3.806 60.933 1.00 24.46 377 PRO A C 1
ATOM 2912 O O . PRO A 1 376 ? 90.560 3.050 61.186 1.00 24.75 377 PRO A O 1
ATOM 2916 N N . ASP A 1 377 ? 88.556 3.441 60.242 1.00 24.79 378 ASP A N 1
ATOM 2917 C CA . ASP A 1 377 ? 88.457 2.156 59.544 1.00 24.89 378 ASP A CA 1
ATOM 2918 C C . ASP A 1 377 ? 88.799 0.972 60.444 1.00 24.30 378 ASP A C 1
ATOM 2919 O O . ASP A 1 377 ? 89.557 0.092 60.068 1.00 26.01 378 ASP A O 1
ATOM 2924 N N . THR A 1 378 ? 88.222 0.961 61.635 1.00 23.93 379 THR A N 1
ATOM 2925 C CA . THR A 1 378 ? 88.513 -0.048 62.628 1.00 23.90 379 THR A CA 1
ATOM 2926 C C . THR A 1 378 ? 87.211 -0.542 63.244 1.00 24.89 379 THR A C 1
ATOM 2927 O O . THR A 1 378 ? 86.358 0.264 63.648 1.00 25.23 379 THR A O 1
ATOM 2931 N N . ALA A 1 379 ? 87.062 -1.865 63.310 1.00 25.23 380 ALA A N 1
ATOM 2932 C CA . ALA A 1 379 ? 85.895 -2.503 63.923 1.00 25.34 380 ALA A CA 1
ATOM 2933 C C . ALA A 1 379 ? 86.119 -2.736 65.415 1.00 25.49 380 ALA A C 1
ATOM 2934 O O . ALA A 1 379 ? 87.255 -2.870 65.868 1.00 24.88 380 ALA A O 1
ATOM 2936 N N . LEU A 1 380 ? 85.024 -2.803 66.165 1.00 26.27 381 LEU A N 1
ATOM 2937 C CA . LEU A 1 380 ? 85.068 -3.044 67.609 1.00 26.73 381 LEU A CA 1
ATOM 2938 C C . LEU A 1 380 ? 86.022 -4.173 68.006 1.00 27.04 381 LEU A C 1
ATOM 2939 O O . LEU A 1 380 ? 86.845 -4.004 68.909 1.00 27.15 381 LEU A O 1
ATOM 2944 N N . ALA A 1 381 ? 85.911 -5.317 67.331 1.00 27.10 382 ALA A N 1
ATOM 2945 C CA . ALA A 1 381 ? 86.722 -6.488 67.671 1.00 27.66 382 ALA A CA 1
ATOM 2946 C C . ALA A 1 381 ? 88.226 -6.176 67.624 1.00 28.45 382 ALA A C 1
ATOM 2947 O O . ALA A 1 381 ? 88.994 -6.666 68.454 1.00 28.90 382 ALA A O 1
ATOM 2949 N N . ASP A 1 382 ? 88.639 -5.351 66.663 1.00 29.11 383 ASP A N 1
ATOM 2950 C CA . ASP A 1 382 ? 90.042 -4.926 66.555 1.00 28.86 383 ASP A CA 1
ATOM 2951 C C . ASP A 1 382 ? 90.413 -3.892 67.618 1.00 28.06 383 ASP A C 1
ATOM 2952 O O . ASP A 1 382 ? 91.509 -3.927 68.166 1.00 26.98 383 ASP A O 1
ATOM 2957 N N . ALA A 1 383 ? 89.494 -2.975 67.905 1.00 28.11 384 ALA A N 1
ATOM 2958 C CA . ALA A 1 383 ? 89.736 -1.919 68.891 1.00 28.31 384 ALA A CA 1
ATOM 2959 C C . ALA A 1 383 ? 89.935 -2.456 70.307 1.00 28.18 384 ALA A C 1
ATOM 2960 O O . ALA A 1 383 ? 90.714 -1.888 71.069 1.00 27.95 384 ALA A O 1
ATOM 2962 N N . LEU A 1 384 ? 89.229 -3.533 70.659 1.00 28.68 385 LEU A N 1
ATOM 2963 C CA . LEU A 1 384 ? 89.434 -4.211 71.947 1.00 28.96 385 LEU A CA 1
ATOM 2964 C C . LEU A 1 384 ? 90.872 -4.708 72.063 1.00 29.17 385 LEU A C 1
ATOM 2965 O O . LEU A 1 384 ? 91.539 -4.517 73.082 1.00 29.60 385 LEU A O 1
ATOM 2970 N N . ARG A 1 385 ? 91.338 -5.345 70.995 1.00 29.13 386 ARG A N 1
ATOM 2971 C CA . ARG A 1 385 ? 92.687 -5.889 70.930 1.00 29.41 386 ARG A CA 1
ATOM 2972 C C . ARG A 1 385 ? 93.750 -4.785 71.044 1.00 28.76 386 ARG A C 1
ATOM 2973 O O . ARG A 1 385 ? 94.762 -4.966 71.726 1.00 28.64 386 ARG A O 1
ATOM 2981 N N . ILE A 1 386 ? 93.511 -3.644 70.388 1.00 27.66 387 ILE A N 1
ATOM 2982 C CA . ILE A 1 386 ? 94.428 -2.491 70.448 1.00 27.00 387 ILE A CA 1
ATOM 2983 C C . ILE A 1 386 ? 94.478 -1.929 71.865 1.00 26.41 387 ILE A C 1
ATOM 2984 O O . ILE A 1 386 ? 95.542 -1.558 72.360 1.00 24.91 387 ILE A O 1
ATOM 2989 N N . ALA A 1 387 ? 93.316 -1.866 72.510 1.00 26.45 388 ALA A N 1
ATOM 2990 C CA . ALA A 1 387 ? 93.225 -1.369 73.879 1.00 27.23 388 ALA A CA 1
ATOM 2991 C C . ALA A 1 387 ? 94.032 -2.250 74.820 1.00 27.08 388 ALA A C 1
ATOM 2992 O O . ALA A 1 387 ? 94.740 -1.742 75.686 1.00 26.73 388 ALA A O 1
ATOM 2994 N N . GLU A 1 388 ? 93.938 -3.565 74.642 1.00 27.78 389 GLU A N 1
ATOM 2995 C CA . GLU A 1 388 ? 94.730 -4.498 75.451 1.00 28.09 389 GLU A CA 1
ATOM 2996 C C . GLU A 1 388 ? 96.230 -4.283 75.227 1.00 27.89 389 GLU A C 1
ATOM 2997 O O . GLU A 1 388 ? 97.025 -4.398 76.156 1.00 28.04 389 GLU A O 1
ATOM 3003 N N . ARG A 1 389 ? 96.603 -3.968 73.992 1.00 27.29 390 ARG A N 1
ATOM 3004 C CA . ARG A 1 389 ? 97.988 -3.668 73.655 1.00 27.62 390 ARG A CA 1
ATOM 3005 C C . ARG A 1 389 ? 98.490 -2.433 74.396 1.00 27.97 390 ARG A C 1
ATOM 3006 O O . ARG A 1 389 ? 99.603 -2.431 74.928 1.00 28.73 390 ARG A O 1
ATOM 3014 N N . ILE A 1 390 ? 97.671 -1.385 74.422 1.00 27.69 391 ILE A N 1
ATOM 3015 C CA . ILE A 1 390 ? 98.020 -0.164 75.144 1.00 27.79 391 ILE A CA 1
ATOM 3016 C C . ILE A 1 390 ? 98.098 -0.458 76.641 1.00 27.86 391 ILE A C 1
ATOM 3017 O O . ILE A 1 390 ? 99.033 -0.035 77.318 1.00 27.83 391 ILE A O 1
ATOM 3022 N N . ARG A 1 391 ? 97.121 -1.203 77.142 1.00 28.45 392 ARG A N 1
ATOM 3023 C CA . ARG A 1 391 ? 97.042 -1.529 78.561 1.00 29.67 392 ARG A CA 1
ATOM 3024 C C . ARG A 1 391 ? 98.296 -2.239 79.076 1.00 30.25 392 ARG A C 1
ATOM 3025 O O . ARG A 1 391 ? 98.767 -1.953 80.174 1.00 29.78 392 ARG A O 1
ATOM 3033 N N . MET A 1 392 ? 98.825 -3.164 78.280 1.00 31.79 393 MET A N 1
ATOM 3034 C CA . MET A 1 392 ? 100.025 -3.906 78.651 1.00 33.40 393 MET A CA 1
ATOM 3035 C C . MET A 1 392 ? 101.287 -3.043 78.665 1.00 33.24 393 MET A C 1
ATOM 3036 O O . MET A 1 392 ? 102.134 -3.202 79.544 1.00 33.23 393 MET A O 1
ATOM 3041 N N . HIS A 1 393 ? 101.426 -2.141 77.699 1.00 33.37 394 HIS A N 1
ATOM 3042 C CA . HIS A 1 393 ? 102.623 -1.304 77.642 1.00 34.00 394 HIS A CA 1
ATOM 3043 C C . HIS A 1 393 ? 102.727 -0.332 78.808 1.00 34.00 394 HIS A C 1
ATOM 3044 O O . HIS A 1 393 ? 103.833 -0.046 79.258 1.00 34.19 394 HIS A O 1
ATOM 3051 N N . VAL A 1 394 ? 101.594 0.160 79.309 1.00 33.65 395 VAL A N 1
ATOM 3052 C CA . VAL A 1 394 ? 101.619 1.041 80.480 1.00 33.62 395 VAL A CA 1
ATOM 3053 C C . VAL A 1 394 ? 101.797 0.257 81.781 1.00 33.12 395 VAL A C 1
ATOM 3054 O O . VAL A 1 394 ? 102.583 0.657 82.634 1.00 33.61 395 VAL A O 1
ATOM 3058 N N . SER A 1 395 ? 101.087 -0.860 81.927 1.00 32.67 396 SER A N 1
ATOM 3059 C CA . SER A 1 395 ? 101.165 -1.666 83.158 1.00 32.60 396 SER A CA 1
ATOM 3060 C C . SER A 1 395 ? 102.424 -2.533 83.214 1.00 32.16 396 SER A C 1
ATOM 3061 O O . SER A 1 395 ? 102.885 -2.891 84.294 1.00 31.91 396 SER A O 1
ATOM 3064 N N . GLY A 1 396 ? 102.980 -2.855 82.051 1.00 32.12 397 GLY A N 1
ATOM 3065 C CA . GLY A 1 396 ? 104.130 -3.745 81.963 1.00 31.78 397 GLY A CA 1
ATOM 3066 C C . GLY A 1 396 ? 105.477 -3.128 82.294 1.00 31.54 397 GLY A C 1
ATOM 3067 O O . GLY A 1 396 ? 106.491 -3.823 82.265 1.00 31.99 397 GLY A O 1
ATOM 3068 N N . SER A 1 397 ? 105.507 -1.837 82.614 1.00 31.13 398 SER A N 1
ATOM 3069 C CA . SER A 1 397 ? 106.770 -1.141 82.859 1.00 30.73 398 SER A CA 1
ATOM 3070 C C . SER A 1 397 ? 106.545 0.062 83.782 1.00 30.17 398 SER A C 1
ATOM 3071 O O . SER A 1 397 ? 105.658 0.868 83.521 1.00 30.03 398 SER A O 1
ATOM 3074 N N . PRO A 1 398 ? 107.310 0.187 84.866 1.00 29.82 399 PRO A N 1
ATOM 3075 C CA . PRO A 1 398 ? 107.153 1.335 85.766 1.00 29.72 399 PRO A CA 1
ATOM 3076 C C . PRO A 1 398 ? 107.523 2.664 85.111 1.00 29.30 399 PRO A C 1
ATOM 3077 O O . PRO A 1 398 ? 108.387 2.698 84.240 1.00 28.96 399 PRO A O 1
ATOM 3081 N N . PHE A 1 399 ? 106.860 3.738 85.535 1.00 29.12 400 PHE A N 1
ATOM 3082 C CA . PHE A 1 399 ? 107.133 5.088 85.039 1.00 29.18 400 PHE A CA 1
ATOM 3083 C C . PHE A 1 399 ? 108.287 5.698 85.830 1.00 29.16 400 PHE A C 1
ATOM 3084 O O . PHE A 1 399 ? 108.477 5.379 87.000 1.00 29.27 400 PHE A O 1
ATOM 3092 N N . THR A 1 400 ? 109.043 6.585 85.188 1.00 29.82 401 THR A N 1
ATOM 3093 C CA . THR A 1 400 ? 110.132 7.308 85.845 1.00 30.18 401 THR A CA 1
ATOM 3094 C C . THR A 1 400 ? 109.636 8.670 86.332 1.00 30.42 401 THR A C 1
ATOM 3095 O O . THR A 1 400 ? 109.552 9.627 85.557 1.00 30.23 401 THR A O 1
ATOM 3099 N N . VAL A 1 401 ? 109.308 8.753 87.618 1.00 31.06 402 VAL A N 1
ATOM 3100 C CA . VAL A 1 401 ? 108.787 9.989 88.196 1.00 31.76 402 VAL A CA 1
ATOM 3101 C C . VAL A 1 401 ? 109.935 10.946 88.565 1.00 32.42 402 VAL A C 1
ATOM 3102 O O . VAL A 1 401 ? 110.608 11.468 87.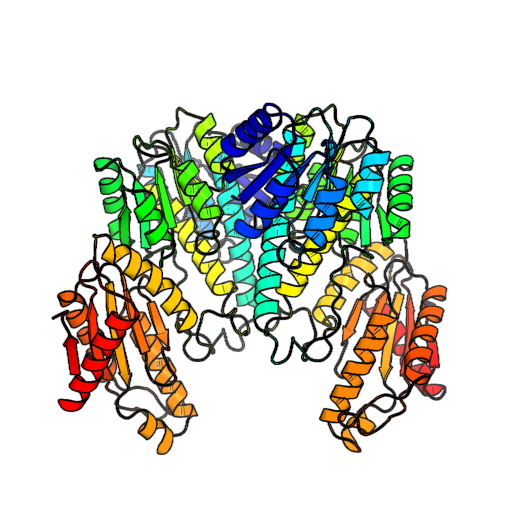676 1.00 32.81 402 VAL A O 1
ATOM 3106 N N . ALA A 1 402 ? 110.172 11.138 89.863 1.00 33.24 403 ALA A N 1
ATOM 3107 C CA . ALA A 1 402 ? 111.031 12.217 90.381 1.00 33.81 403 ALA A CA 1
ATOM 3108 C C . ALA A 1 402 ? 112.365 12.393 89.645 1.00 34.47 403 ALA A C 1
ATOM 3109 O O . ALA A 1 402 ? 113.384 11.815 90.029 1.00 34.57 403 ALA A O 1
ATOM 3111 N N . HIS A 1 403 ? 112.338 13.215 88.598 1.00 35.63 404 HIS A N 1
ATOM 3112 C CA . HIS A 1 403 ? 113.504 13.500 87.757 1.00 35.91 404 HIS A CA 1
ATOM 3113 C C . HIS A 1 403 ? 114.597 12.421 87.860 1.00 36.25 404 HIS A C 1
ATOM 3114 O O . HIS A 1 403 ? 115.699 12.665 88.361 1.00 36.13 404 HIS A O 1
ATOM 3121 N N . GLY A 1 404 ? 114.252 11.216 87.407 1.00 36.24 405 GLY A N 1
ATOM 3122 C CA . GLY A 1 404 ? 115.195 10.103 87.320 1.00 36.03 405 GLY A CA 1
ATOM 3123 C C . GLY A 1 404 ? 115.332 9.216 88.549 1.00 35.99 405 GLY A C 1
ATOM 3124 O O . GLY A 1 404 ? 115.738 8.060 88.430 1.00 36.25 405 GLY A O 1
ATOM 3125 N N . ARG A 1 405 ? 114.989 9.731 89.726 1.00 35.68 406 ARG A N 1
ATOM 3126 C CA . ARG A 1 405 ? 115.336 9.058 90.980 1.00 35.60 406 ARG A CA 1
ATOM 3127 C C . ARG A 1 405 ? 114.265 8.122 91.558 1.00 34.95 406 ARG A C 1
ATOM 3128 O O . ARG A 1 405 ? 114.509 7.482 92.577 1.00 35.17 406 ARG A O 1
ATOM 3136 N N . GLU A 1 406 ? 113.100 8.021 90.923 1.00 34.61 407 GLU A N 1
ATOM 3137 C CA . GLU A 1 406 ? 112.040 7.133 91.423 1.00 34.35 407 GLU A CA 1
ATOM 3138 C C . GLU A 1 406 ? 111.228 6.443 90.321 1.00 34.26 407 GLU A C 1
ATOM 3139 O O . GLU A 1 406 ? 111.052 6.979 89.222 1.00 33.75 407 GLU A O 1
ATOM 3145 N N . MET A 1 407 ? 110.741 5.244 90.649 1.00 34.33 408 MET A N 1
ATOM 3146 C CA . MET A 1 407 ? 109.907 4.436 89.759 1.00 33.91 408 MET A CA 1
ATOM 3147 C C . MET A 1 407 ? 108.479 4.504 90.275 1.00 33.13 408 MET A C 1
ATOM 3148 O O . MET A 1 407 ? 108.262 4.663 91.479 1.00 32.43 408 MET A O 1
ATOM 3153 N N . LEU A 1 408 ? 107.512 4.365 89.372 1.00 31.97 409 LEU A N 1
ATOM 3154 C CA . LEU A 1 408 ? 106.102 4.462 89.741 1.00 31.18 409 LEU A CA 1
ATOM 3155 C C . LEU A 1 408 ? 105.220 3.583 88.856 1.00 30.27 409 LEU A C 1
ATOM 3156 O O . LEU A 1 408 ? 105.162 3.779 87.644 1.00 30.16 409 LEU A O 1
ATOM 3161 N N . ASN A 1 409 ? 104.535 2.619 89.469 1.00 29.28 410 ASN A N 1
ATOM 3162 C CA . ASN A 1 409 ? 103.625 1.737 88.740 1.00 28.69 410 ASN A CA 1
ATOM 3163 C C . ASN A 1 409 ? 102.330 2.454 88.406 1.00 28.14 410 ASN A C 1
ATOM 3164 O O . ASN A 1 409 ? 101.764 3.145 89.246 1.00 28.20 410 ASN A O 1
ATOM 3169 N N . VAL A 1 410 ? 101.875 2.282 87.169 1.00 27.91 411 VAL A N 1
ATOM 3170 C CA . VAL A 1 410 ? 100.690 2.960 86.660 1.00 27.64 411 VAL A CA 1
ATOM 3171 C C . VAL A 1 410 ? 99.837 1.965 85.877 1.00 27.38 411 VAL A C 1
ATOM 3172 O O . VAL A 1 410 ? 100.368 1.141 85.132 1.00 27.91 411 VAL A O 1
ATOM 3176 N N . THR A 1 411 ? 98.521 2.046 86.051 1.00 26.96 412 THR A N 1
ATOM 3177 C CA . THR A 1 411 ? 97.571 1.242 85.282 1.00 26.87 412 THR A CA 1
ATOM 3178 C C . THR A 1 411 ? 96.482 2.141 84.708 1.00 26.93 412 THR A C 1
ATOM 3179 O O . THR A 1 411 ? 96.269 3.258 85.190 1.00 27.19 412 THR A O 1
ATOM 3183 N N . ILE A 1 412 ? 95.790 1.650 83.684 1.00 26.41 413 ILE A N 1
ATOM 3184 C CA . ILE A 1 412 ? 94.708 2.410 83.061 1.00 26.12 413 ILE A CA 1
ATOM 3185 C C . ILE A 1 412 ? 93.447 1.569 82.888 1.00 25.98 413 ILE A C 1
ATOM 3186 O O . ILE A 1 412 ? 93.513 0.346 82.781 1.00 25.88 413 ILE A O 1
ATOM 3191 N N . SER A 1 413 ? 92.300 2.244 82.883 1.00 25.85 414 SER A N 1
ATOM 3192 C CA . SER A 1 413 ? 91.035 1.647 82.480 1.00 25.58 414 SER A CA 1
ATOM 3193 C C . SER A 1 413 ? 90.699 2.186 81.096 1.00 25.51 414 SER A C 1
ATOM 3194 O O . SER A 1 413 ? 90.920 3.370 80.817 1.00 25.69 414 SER A O 1
ATOM 3197 N N . ILE A 1 414 ? 90.186 1.318 80.227 1.00 24.95 415 ILE A N 1
ATOM 3198 C CA . ILE A 1 414 ? 89.845 1.703 78.862 1.00 24.63 415 ILE A CA 1
ATOM 3199 C C . ILE A 1 414 ? 88.418 1.291 78.538 1.00 24.50 415 ILE A C 1
ATOM 3200 O O . ILE A 1 414 ? 88.006 0.168 78.829 1.00 23.87 415 ILE A O 1
ATOM 3205 N N . GLY A 1 415 ? 87.673 2.216 77.936 1.00 24.59 416 GLY A N 1
ATOM 3206 C CA . GLY A 1 415 ? 86.356 1.930 77.375 1.00 24.66 416 GLY A CA 1
ATOM 3207 C C . GLY A 1 415 ? 86.453 1.998 75.867 1.00 24.52 416 GLY A C 1
ATOM 3208 O O . GLY A 1 415 ? 87.171 2.843 75.332 1.00 24.85 416 GLY A O 1
ATOM 3209 N N . VAL A 1 416 ? 85.741 1.107 75.182 1.00 24.60 417 VAL A N 1
ATOM 3210 C CA . VAL A 1 416 ? 85.868 0.968 73.734 1.00 24.88 417 VAL A CA 1
ATOM 3211 C C . VAL A 1 416 ? 84.509 0.924 73.050 1.00 25.27 417 VAL A C 1
ATOM 3212 O O . VAL A 1 416 ? 83.557 0.350 73.575 1.00 25.83 417 VAL A O 1
ATOM 3216 N N . SER A 1 417 ? 84.418 1.539 71.878 1.00 25.53 418 SER A N 1
ATOM 3217 C CA . SER A 1 417 ? 83.218 1.416 71.061 1.00 25.83 418 SER A CA 1
ATOM 3218 C C . SER A 1 417 ? 83.501 1.693 69.595 1.00 26.00 418 SER A C 1
ATOM 3219 O O . SER A 1 417 ? 84.578 2.170 69.244 1.00 25.75 418 SER A O 1
ATOM 3222 N N . ALA A 1 418 ? 82.516 1.393 68.752 1.00 26.33 419 ALA A N 1
ATOM 3223 C CA . ALA A 1 418 ? 82.621 1.584 67.308 1.00 26.91 419 ALA A CA 1
ATOM 3224 C C . ALA A 1 418 ? 81.303 2.105 66.744 1.00 27.25 419 ALA A C 1
ATOM 3225 O O . ALA A 1 418 ? 80.253 1.878 67.327 1.00 27.94 419 ALA A O 1
ATOM 3227 N N . THR A 1 419 ? 81.346 2.786 65.603 1.00 27.85 420 THR A N 1
ATOM 3228 C CA . THR A 1 419 ? 80.113 3.304 64.998 1.00 28.57 420 THR A CA 1
ATOM 3229 C C . THR A 1 419 ? 79.209 2.177 64.519 1.00 28.97 420 THR A C 1
ATOM 3230 O O . THR A 1 419 ? 79.657 1.051 64.320 1.00 28.30 420 THR A O 1
ATOM 3234 N N . ALA A 1 420 ? 77.938 2.506 64.314 1.00 30.79 421 ALA A N 1
ATOM 3235 C CA . ALA A 1 420 ? 76.921 1.505 63.996 1.00 31.98 421 ALA A CA 1
ATOM 3236 C C . ALA A 1 420 ? 75.771 2.084 63.174 1.00 33.01 421 ALA A C 1
ATOM 3237 O O . ALA A 1 420 ? 74.713 2.423 63.707 1.00 32.56 421 ALA A O 1
ATOM 3239 N N . GLY A 1 421 ? 75.993 2.206 61.870 1.00 34.25 422 GLY A N 1
ATOM 3240 C CA . GLY A 1 421 ? 74.908 2.471 60.935 1.00 34.99 422 GLY A CA 1
ATOM 3241 C C . GLY A 1 421 ? 74.471 3.917 60.815 1.00 35.68 422 GLY A C 1
ATOM 3242 O O . GLY A 1 421 ? 75.197 4.841 61.190 1.00 35.83 422 GLY A O 1
ATOM 3243 N N . GLU A 1 422 ? 73.255 4.092 60.305 1.00 36.29 423 GLU A N 1
ATOM 3244 C CA . GLU A 1 422 ? 72.803 5.374 59.758 1.00 36.28 423 GLU A CA 1
ATOM 3245 C C . GLU A 1 422 ? 72.461 6.413 60.834 1.00 35.84 423 GLU A C 1
ATOM 3246 O O . GLU A 1 422 ? 72.628 7.619 60.618 1.00 35.53 423 GLU A O 1
ATOM 3252 N N . GLY A 1 423 ? 71.993 5.949 61.989 1.00 35.25 424 GLY A N 1
ATOM 3253 C CA . GLY A 1 423 ? 71.578 6.848 63.067 1.00 34.61 424 GLY A CA 1
ATOM 3254 C C . GLY A 1 423 ? 72.686 7.370 63.968 1.00 34.18 424 GLY A C 1
ATOM 3255 O O . GLY A 1 423 ? 72.472 8.330 64.707 1.00 33.83 424 GLY A O 1
ATOM 3256 N N . ASP A 1 424 ? 73.872 6.762 63.902 1.00 33.39 425 ASP A N 1
ATOM 3257 C CA . ASP A 1 424 ? 74.886 6.950 64.947 1.00 32.59 425 ASP A CA 1
ATOM 3258 C C . ASP A 1 424 ? 75.503 8.353 64.951 1.00 31.54 425 ASP A C 1
ATOM 3259 O O . ASP A 1 424 ? 75.509 9.037 63.932 1.00 31.53 425 ASP A O 1
ATOM 3264 N N . THR A 1 425 ? 76.020 8.757 66.111 1.00 30.58 426 THR A N 1
ATOM 3265 C CA . THR A 1 425 ? 76.478 10.131 66.362 1.00 30.17 426 THR A CA 1
ATOM 3266 C C . THR A 1 425 ? 77.845 10.129 67.066 1.00 29.29 426 THR A C 1
ATOM 3267 O O . THR A 1 425 ? 78.166 9.181 67.785 1.00 29.07 426 THR A O 1
ATOM 3271 N N . PRO A 1 426 ? 78.665 11.160 66.860 1.00 28.71 427 PRO A N 1
ATOM 3272 C CA . PRO A 1 426 ? 79.874 11.333 67.677 1.00 28.89 427 PRO A CA 1
ATOM 3273 C C . PRO A 1 426 ? 79.577 11.340 69.179 1.00 28.45 427 PRO A C 1
ATOM 3274 O O . PRO A 1 426 ? 80.276 10.686 69.950 1.00 28.39 427 PRO A O 1
ATOM 3278 N N . GLU A 1 427 ? 78.538 12.072 69.571 1.00 28.67 428 GLU A N 1
ATOM 3279 C CA . GLU A 1 427 ? 78.061 12.118 70.959 1.00 28.74 428 GLU A CA 1
ATOM 3280 C C . GLU A 1 427 ? 77.753 10.709 71.484 1.00 27.96 428 GLU A C 1
ATOM 3281 O O . GLU A 1 427 ? 78.199 10.327 72.567 1.00 27.35 428 GLU A O 1
ATOM 3287 N N . ALA A 1 428 ? 77.003 9.947 70.692 1.00 27.25 429 ALA A N 1
ATOM 3288 C CA . ALA A 1 428 ? 76.588 8.589 71.049 1.00 26.91 429 ALA A CA 1
ATOM 3289 C C . ALA A 1 428 ? 77.756 7.595 71.138 1.00 26.71 429 ALA A C 1
ATOM 3290 O O . ALA A 1 428 ? 77.752 6.707 71.995 1.00 26.33 429 ALA A O 1
ATOM 3292 N N . LEU A 1 429 ? 78.740 7.742 70.248 1.00 26.35 430 LEU A N 1
ATOM 3293 C CA . LEU A 1 429 ? 79.931 6.881 70.243 1.00 25.64 430 LEU A CA 1
ATOM 3294 C C . LEU A 1 429 ? 80.763 7.064 71.503 1.00 24.80 430 LEU A C 1
ATOM 3295 O O . LEU A 1 429 ? 81.130 6.093 72.154 1.00 23.77 430 LEU A O 1
ATOM 3300 N N . LEU A 1 430 ? 81.065 8.317 71.826 1.00 24.73 431 LEU A N 1
ATOM 3301 C CA . LEU A 1 430 ? 81.820 8.645 73.031 1.00 24.66 431 LEU A CA 1
ATOM 3302 C C . LEU A 1 430 ? 81.041 8.345 74.315 1.00 24.72 431 LEU A C 1
ATOM 3303 O O . LEU A 1 430 ? 81.652 8.047 75.336 1.00 25.00 431 LEU A O 1
ATOM 3308 N N . LYS A 1 431 ? 79.708 8.415 74.272 1.00 24.54 432 LYS A N 1
ATOM 3309 C CA . LYS A 1 431 ? 78.891 8.057 75.438 1.00 24.56 432 LYS A CA 1
ATOM 3310 C C . LYS A 1 431 ? 78.995 6.559 75.722 1.00 24.70 432 LYS A C 1
ATOM 3311 O O . LYS A 1 431 ? 79.043 6.150 76.879 1.00 24.79 432 LYS A O 1
ATOM 3317 N N . ARG A 1 432 ? 79.037 5.750 74.665 1.00 25.07 433 ARG A N 1
ATOM 3318 C CA . ARG A 1 432 ? 79.241 4.301 74.795 1.00 25.71 433 ARG A CA 1
ATOM 3319 C C . ARG A 1 432 ? 80.617 3.963 75.352 1.00 26.36 433 ARG A C 1
ATOM 3320 O O . ARG A 1 432 ? 80.747 3.074 76.195 1.00 27.27 433 ARG A O 1
ATOM 3328 N N . ALA A 1 433 ? 81.638 4.666 74.866 1.00 27.03 434 ALA A N 1
ATOM 3329 C CA . ALA A 1 433 ? 83.003 4.528 75.375 1.00 27.18 434 ALA A CA 1
ATOM 3330 C C . ALA A 1 433 ? 83.085 4.949 76.843 1.00 27.47 434 ALA A C 1
ATOM 3331 O O . ALA A 1 433 ? 83.817 4.346 77.628 1.00 26.77 434 ALA A O 1
ATOM 3333 N N . ASP A 1 434 ? 82.322 5.984 77.196 1.00 28.05 435 ASP A N 1
ATOM 3334 C CA . ASP A 1 434 ? 82.267 6.506 78.565 1.00 28.34 435 ASP A CA 1
ATOM 3335 C C . ASP A 1 434 ? 81.635 5.496 79.526 1.00 28.50 435 ASP A C 1
ATOM 3336 O O . ASP A 1 434 ? 82.118 5.311 80.640 1.00 28.73 435 ASP A O 1
ATOM 3341 N N . GLU A 1 435 ? 80.558 4.849 79.089 1.00 28.72 436 GLU A N 1
ATOM 3342 C CA . GLU A 1 435 ? 79.958 3.748 79.843 1.00 29.18 436 GLU A CA 1
ATOM 3343 C C . GLU A 1 435 ? 80.967 2.617 80.038 1.00 29.22 436 GLU A C 1
ATOM 3344 O O . GLU A 1 435 ? 81.019 1.993 81.099 1.00 28.97 436 GLU A O 1
ATOM 3350 N N . GLY A 1 436 ? 81.761 2.362 78.999 1.00 29.39 437 GLY A N 1
ATOM 3351 C CA . GLY A 1 436 ? 82.786 1.324 79.025 1.00 29.40 437 GLY A CA 1
ATOM 3352 C C . GLY A 1 436 ? 83.869 1.565 80.059 1.00 29.60 437 GLY A C 1
ATOM 3353 O O . GLY A 1 436 ? 84.322 0.622 80.711 1.00 29.81 437 GLY A O 1
ATOM 3354 N N . VAL A 1 437 ? 84.291 2.821 80.209 1.00 29.56 438 VAL A N 1
ATOM 3355 C CA . VAL A 1 437 ? 85.266 3.184 81.243 1.00 29.78 438 VAL A CA 1
ATOM 3356 C C . VAL A 1 437 ? 84.658 3.041 82.640 1.00 29.79 438 VAL A C 1
ATOM 3357 O O . VAL A 1 437 ? 85.327 2.574 83.564 1.00 29.50 438 VAL A O 1
ATOM 3361 N N . TYR A 1 438 ? 83.396 3.442 82.785 1.00 29.90 439 TYR A N 1
ATOM 3362 C CA . TYR A 1 438 ? 82.699 3.360 84.071 1.00 30.02 439 TYR A CA 1
ATOM 3363 C C . TYR A 1 438 ? 82.612 1.906 84.562 1.00 30.10 439 TYR A C 1
ATOM 3364 O O . TYR A 1 438 ? 82.841 1.633 85.740 1.00 29.95 439 TYR A O 1
ATOM 3373 N N . GLN A 1 439 ? 82.309 0.982 83.652 1.00 30.28 440 GLN A N 1
ATOM 3374 C CA . GLN A 1 439 ? 82.236 -0.444 83.986 1.00 30.41 440 GLN A CA 1
ATOM 3375 C C . GLN A 1 439 ? 83.617 -1.077 84.204 1.00 30.35 440 GLN A C 1
ATOM 3376 O O . GLN A 1 439 ? 83.738 -2.068 84.924 1.00 30.20 440 GLN A O 1
ATOM 3382 N N . ALA A 1 440 ? 84.648 -0.513 83.577 1.00 30.67 441 ALA A N 1
ATOM 3383 C CA . ALA A 1 440 ? 86.021 -1.001 83.750 1.00 30.69 441 ALA A CA 1
ATOM 3384 C C . ALA A 1 440 ? 86.566 -0.700 85.151 1.00 30.82 441 ALA A C 1
ATOM 3385 O O . ALA A 1 440 ? 87.405 -1.443 85.663 1.00 31.16 441 ALA A O 1
ATOM 3387 N N . LYS A 1 441 ? 86.089 0.385 85.761 1.00 30.94 442 LYS A N 1
ATOM 3388 C CA . LYS A 1 441 ? 86.419 0.713 87.154 1.00 30.87 442 LYS A CA 1
ATOM 3389 C C . LYS A 1 441 ? 85.519 -0.035 88.145 1.00 31.00 442 LYS A C 1
ATOM 3390 O O . LYS A 1 441 ? 85.898 -0.235 89.300 1.00 31.31 442 LYS A O 1
ATOM 3396 N N . ALA A 1 442 ? 84.330 -0.436 87.692 1.00 30.93 443 ALA A N 1
ATOM 3397 C CA . ALA A 1 442 ? 83.427 -1.282 88.482 1.00 30.58 443 ALA A CA 1
ATOM 3398 C C . ALA A 1 442 ? 83.952 -2.719 88.640 1.00 30.44 443 ALA A C 1
ATOM 3399 O O . ALA A 1 442 ? 83.712 -3.353 89.667 1.00 30.89 443 ALA A O 1
ATOM 3401 N N . SER A 1 443 ? 84.653 -3.227 87.625 1.00 30.29 444 SER A N 1
ATOM 3402 C CA . SER A 1 443 ? 85.253 -4.567 87.683 1.00 30.11 444 SER A CA 1
ATOM 3403 C C . SER A 1 443 ? 86.510 -4.596 88.558 1.00 30.19 444 SER A C 1
ATOM 3404 O O . SER A 1 443 ? 86.908 -5.661 89.033 1.00 30.59 444 SER A O 1
ATOM 3407 N N . GLY A 1 444 ? 87.128 -3.432 88.762 1.00 30.06 445 GLY A N 1
ATOM 3408 C CA . GLY A 1 444 ? 88.317 -3.303 89.614 1.00 29.93 445 GLY A CA 1
ATOM 3409 C C . GLY A 1 444 ? 89.523 -2.643 88.960 1.00 30.03 445 GLY A C 1
ATOM 3410 O O . GLY A 1 444 ? 90.660 -2.928 89.340 1.00 29.70 445 GLY A O 1
ATOM 3411 N N . ARG A 1 445 ? 89.276 -1.761 87.987 1.00 30.05 446 ARG A N 1
ATOM 3412 C CA . ARG A 1 445 ? 90.322 -1.004 87.279 1.00 30.10 446 ARG A CA 1
ATOM 3413 C C . ARG A 1 445 ? 91.298 -1.892 86.498 1.00 29.59 446 ARG A C 1
ATOM 3414 O O . ARG A 1 445 ? 91.201 -3.114 86.537 1.00 29.59 446 ARG A O 1
ATOM 3422 N N . ASN A 1 446 ? 92.214 -1.261 85.765 1.00 29.17 447 ASN A N 1
ATOM 3423 C CA . ASN A 1 446 ? 93.210 -1.967 84.956 1.00 29.26 447 ASN A CA 1
ATOM 3424 C C . ASN A 1 446 ? 92.584 -3.023 84.037 1.00 29.37 447 ASN A C 1
ATOM 3425 O O . ASN A 1 446 ? 92.946 -4.200 84.085 1.00 29.58 447 ASN A O 1
ATOM 3430 N N . ALA A 1 447 ? 91.645 -2.591 83.199 1.00 29.22 448 ALA A N 1
ATOM 3431 C CA . ALA A 1 447 ? 90.934 -3.505 82.305 1.00 28.74 448 ALA A CA 1
ATOM 3432 C C . ALA A 1 447 ? 90.375 -2.796 81.066 1.00 28.18 448 ALA A C 1
ATOM 3433 O O . ALA A 1 447 ? 90.470 -1.575 80.933 1.00 26.42 448 ALA A O 1
ATOM 3435 N N . VAL A 1 448 ? 89.797 -3.596 80.171 1.00 28.32 449 VAL A N 1
ATOM 3436 C CA . VAL A 1 448 ? 89.179 -3.123 78.937 1.00 28.63 449 VAL A CA 1
ATOM 3437 C C . VAL A 1 448 ? 87.735 -3.621 78.869 1.00 28.77 449 VAL A C 1
ATOM 3438 O O . VAL A 1 448 ? 87.472 -4.792 79.128 1.00 29.05 449 VAL A O 1
ATOM 3442 N N . VAL A 1 449 ? 86.810 -2.730 78.518 1.00 28.90 450 VAL A N 1
ATOM 3443 C CA . VAL A 1 449 ? 85.404 -3.092 78.348 1.00 28.94 450 VAL A CA 1
ATOM 3444 C C . VAL A 1 449 ? 84.851 -2.435 77.083 1.00 28.83 450 VAL A C 1
ATOM 3445 O O . VAL A 1 449 ? 84.893 -1.213 76.945 1.00 28.31 450 VAL A O 1
ATOM 3449 N N . GLY A 1 450 ? 84.343 -3.258 76.167 1.00 29.17 451 GLY A N 1
ATOM 3450 C CA . GLY A 1 450 ? 83.691 -2.775 74.953 1.00 29.90 451 GLY A CA 1
ATOM 3451 C C . GLY A 1 450 ? 82.201 -2.580 75.152 1.00 30.13 451 GLY A C 1
ATOM 3452 O O . GLY A 1 450 ? 81.577 -3.301 75.922 1.00 30.01 451 GLY A O 1
ATOM 3453 N N . LYS A 1 451 ? 81.639 -1.591 74.464 1.00 31.26 452 LYS A N 1
ATOM 3454 C CA . LYS A 1 451 ? 80.201 -1.321 74.496 1.00 32.17 452 LYS A CA 1
ATOM 3455 C C . LYS A 1 451 ? 79.698 -1.110 73.076 1.00 33.18 452 LYS A C 1
ATOM 3456 O O . LYS A 1 451 ? 80.106 -0.156 72.404 1.00 33.72 452 LYS A O 1
ATOM 3462 N N . ALA A 1 452 ? 78.815 -2.005 72.630 1.00 34.01 453 ALA A N 1
ATOM 3463 C CA . ALA A 1 452 ? 78.254 -1.968 71.277 1.00 34.09 453 ALA A CA 1
ATOM 3464 C C . ALA A 1 452 ? 76.814 -1.457 71.287 1.00 34.71 453 ALA A C 1
ATOM 3465 O O . ALA A 1 452 ? 76.151 -1.452 72.326 1.00 35.00 453 ALA A O 1
ATOM 3467 N N . ALA A 1 453 ? 76.346 -1.028 70.117 1.00 34.77 454 ALA A N 1
ATOM 3468 C CA . ALA A 1 453 ? 74.960 -0.620 69.927 1.00 34.42 454 ALA A CA 1
ATOM 3469 C C . ALA A 1 453 ? 74.095 -1.841 69.626 1.00 33.87 454 ALA A C 1
ATOM 3470 O O . ALA A 1 453 ? 73.140 -2.124 70.348 1.00 33.90 454 ALA A O 1
ATOM 3472 N N . HIS A 1 454 ? 73.932 -2.575 70.251 0.0000 25.00 455 HIS A N 1
ATOM 3473 C CA . HIS A 1 454 ? 72.840 -2.563 71.169 0.0000 25.00 455 HIS A CA 1
ATOM 3474 C C . HIS A 1 454 ? 72.481 -3.893 71.802 0.0000 25.00 455 HIS A C 1
ATOM 3475 O O . HIS A 1 454 ? 72.590 -4.059 73.022 0.0000 25.00 455 HIS A O 1
ATOM 3482 N N . SER B 1 1 ? 87.742 26.674 43.060 1.00 32.88 2 SER B N 1
ATOM 3483 C CA . SER B 1 1 ? 88.565 27.465 44.030 1.00 32.50 2 SER B CA 1
ATOM 3484 C C . SER B 1 1 ? 87.710 28.476 44.796 1.00 32.13 2 SER B C 1
ATOM 3485 O O . SER B 1 1 ? 87.924 28.706 45.995 1.00 33.88 2 SER B O 1
ATOM 3488 N N . ALA B 1 2 ? 86.767 29.103 44.102 1.00 28.96 3 ALA B N 1
ATOM 3489 C CA . ALA B 1 2 ? 85.943 30.122 44.726 1.00 26.99 3 ALA B CA 1
ATOM 3490 C C . ALA B 1 2 ? 84.528 30.165 44.159 1.00 25.01 3 ALA B C 1
ATOM 3491 O O . ALA B 1 2 ? 84.243 29.616 43.094 1.00 22.80 3 ALA B O 1
ATOM 3493 N N . ARG B 1 3 ? 83.649 30.817 44.913 1.00 23.54 4 ARG B N 1
ATOM 3494 C CA . ARG B 1 3 ? 82.266 31.037 44.513 1.00 22.46 4 ARG B CA 1
ATOM 3495 C C . ARG B 1 3 ? 82.116 32.487 44.033 1.00 21.30 4 ARG B C 1
ATOM 3496 O O . ARG B 1 3 ? 82.377 33.430 44.778 1.00 19.30 4 ARG B O 1
ATOM 3504 N N . ILE B 1 4 ? 81.723 32.641 42.772 1.00 20.96 5 ILE B N 1
ATOM 3505 C CA . ILE B 1 4 ? 81.632 33.935 42.120 1.00 20.81 5 ILE B CA 1
ATOM 3506 C C . ILE B 1 4 ? 80.189 34.231 41.757 1.00 20.37 5 ILE B C 1
ATOM 3507 O O . ILE B 1 4 ? 79.503 33.378 41.196 1.00 19.72 5 ILE B O 1
ATOM 3512 N N . LEU B 1 5 ? 79.743 35.447 42.077 1.00 20.09 6 LEU B N 1
ATOM 3513 C CA . LEU B 1 5 ? 78.434 35.936 41.665 1.00 20.08 6 LEU B CA 1
ATOM 3514 C C . LEU B 1 5 ? 78.643 36.973 40.567 1.00 20.13 6 LEU B C 1
ATOM 3515 O O . LEU B 1 5 ? 79.301 37.981 40.785 1.00 20.85 6 LEU B O 1
ATOM 3520 N N . VAL B 1 6 ? 78.073 36.716 39.392 1.00 20.59 7 VAL B N 1
ATOM 3521 C CA . VAL B 1 6 ? 78.189 37.606 38.236 1.00 20.47 7 VAL B CA 1
ATOM 3522 C C . VAL B 1 6 ? 76.868 38.328 38.043 1.00 20.31 7 VAL B C 1
ATOM 3523 O O . VAL B 1 6 ? 75.816 37.704 38.109 1.00 20.16 7 VAL B O 1
ATOM 3527 N N . VAL B 1 7 ? 76.924 39.634 37.792 1.00 20.96 8 VAL B N 1
ATOM 3528 C CA . VAL B 1 7 ? 75.722 40.465 37.715 1.00 21.80 8 VAL B CA 1
ATOM 3529 C C . VAL B 1 7 ? 75.751 41.390 36.502 1.00 22.88 8 VAL B C 1
ATOM 3530 O O . VAL B 1 7 ? 76.602 42.265 36.398 1.00 22.65 8 VAL B O 1
ATOM 3534 N N . ASP B 1 8 ? 74.797 41.206 35.598 1.00 24.93 9 ASP B N 1
ATOM 3535 C CA . ASP B 1 8 ? 74.666 42.071 34.430 1.00 25.36 9 ASP B CA 1
ATOM 3536 C C . ASP B 1 8 ? 73.269 41.880 33.849 1.00 25.01 9 ASP B C 1
ATOM 3537 O O . ASP B 1 8 ? 72.711 40.792 33.927 1.00 24.68 9 ASP B O 1
ATOM 3542 N N . ASP B 1 9 ? 72.703 42.939 33.281 1.00 25.85 10 ASP B N 1
ATOM 3543 C CA . ASP B 1 9 ? 71.316 42.894 32.804 1.00 27.11 10 ASP B CA 1
ATOM 3544 C C . ASP B 1 9 ? 71.153 42.202 31.449 1.00 27.19 10 ASP B C 1
ATOM 3545 O O . ASP B 1 9 ? 70.046 41.843 31.087 1.00 27.20 10 ASP B O 1
ATOM 3550 N N . ILE B 1 10 ? 72.246 42.004 30.717 1.00 28.29 11 ILE B N 1
ATOM 3551 C CA . ILE B 1 10 ? 72.179 41.402 29.384 1.00 29.00 11 ILE B CA 1
ATOM 3552 C C . ILE B 1 10 ? 72.491 39.909 29.458 1.00 29.36 11 ILE B C 1
ATOM 3553 O O . ILE B 1 10 ? 73.638 39.524 29.659 1.00 29.06 11 ILE B O 1
ATOM 3558 N N . GLU B 1 11 ? 71.465 39.075 29.296 1.00 30.46 12 GLU B N 1
ATOM 3559 C CA . GLU B 1 11 ? 71.609 37.622 29.420 1.00 30.97 12 GLU B CA 1
ATOM 3560 C C . GLU B 1 11 ? 72.334 37.055 28.211 1.00 31.44 12 GLU B C 1
ATOM 3561 O O . GLU B 1 11 ? 71.704 36.521 27.295 1.00 34.27 12 GLU B O 1
ATOM 3567 N N . ALA B 1 12 ? 73.655 37.164 28.231 1.00 30.56 13 ALA B N 1
ATOM 3568 C CA . ALA B 1 12 ? 74.516 36.829 27.095 1.00 30.31 13 ALA B CA 1
ATOM 3569 C C . ALA B 1 12 ? 75.933 37.229 27.471 1.00 30.83 13 ALA B C 1
ATOM 3570 O O . ALA B 1 12 ? 76.875 36.463 27.293 1.00 31.21 13 ALA B O 1
ATOM 3572 N N . ASN B 1 13 ? 76.073 38.446 27.984 1.00 30.61 14 ASN B N 1
ATOM 3573 C CA . ASN B 1 13 ? 77.277 38.839 28.698 1.00 31.09 14 ASN B CA 1
ATOM 3574 C C . ASN B 1 13 ? 77.440 37.965 29.938 1.00 30.91 14 ASN B C 1
ATOM 3575 O O . ASN B 1 13 ? 78.554 37.585 30.293 1.00 31.11 14 ASN B O 1
ATOM 3580 N N . VAL B 1 14 ? 76.322 37.670 30.599 1.00 30.24 15 VAL B N 1
ATOM 3581 C CA . VAL B 1 14 ? 76.319 36.835 31.796 1.00 29.99 15 VAL B CA 1
ATOM 3582 C C . VAL B 1 14 ? 76.713 35.397 31.460 1.00 30.13 15 VAL B C 1
ATOM 3583 O O . VAL B 1 14 ? 77.506 34.784 32.177 1.00 30.53 15 VAL B O 1
ATOM 3587 N N . ARG B 1 15 ? 76.169 34.866 30.367 1.00 30.16 16 ARG B N 1
ATOM 3588 C CA . ARG B 1 15 ? 76.474 33.501 29.945 1.00 29.85 16 ARG B CA 1
ATOM 3589 C C . ARG B 1 15 ? 77.936 33.342 29.497 1.00 29.48 16 ARG B C 1
ATOM 3590 O O . ARG B 1 15 ? 78.568 32.330 29.777 1.00 29.08 16 ARG B O 1
ATOM 3598 N N . LEU B 1 16 ? 78.475 34.344 28.818 1.00 29.57 17 LEU B N 1
ATOM 3599 C CA . LEU B 1 16 ? 79.866 34.303 28.365 1.00 29.61 17 LEU B CA 1
ATOM 3600 C C . LEU B 1 16 ? 80.859 34.316 29.543 1.00 29.49 17 LEU B C 1
ATOM 3601 O O . LEU B 1 16 ? 81.818 33.540 29.572 1.00 29.97 17 LEU B O 1
ATOM 3606 N N . LEU B 1 17 ? 80.627 35.209 30.504 1.00 28.69 18 LEU B N 1
ATOM 3607 C CA . LEU B 1 17 ? 81.410 35.236 31.740 1.00 27.91 18 LEU B CA 1
ATOM 3608 C C . LEU B 1 17 ? 81.233 33.950 32.543 1.00 27.68 18 LEU B C 1
ATOM 3609 O O . LEU B 1 17 ? 82.207 33.424 33.072 1.00 27.56 18 LEU B O 1
ATOM 3614 N N . GLU B 1 18 ? 79.996 33.460 32.646 1.00 26.89 19 GLU B N 1
ATOM 3615 C CA . GLU B 1 18 ? 79.729 32.241 33.395 1.00 27.12 19 GLU B CA 1
ATOM 3616 C C . GLU B 1 18 ? 80.519 31.085 32.792 1.00 26.92 19 GLU B C 1
ATOM 3617 O O . GLU B 1 18 ? 81.171 30.336 33.507 1.00 28.16 19 GLU B O 1
ATOM 3623 N N . ALA B 1 19 ? 80.474 30.962 31.469 1.00 26.38 20 ALA B N 1
ATOM 3624 C CA . ALA B 1 19 ? 81.154 29.877 30.763 1.00 25.27 20 ALA B CA 1
ATOM 3625 C C . ALA B 1 19 ? 82.672 29.938 30.965 1.00 24.82 20 ALA B C 1
ATOM 3626 O O . ALA B 1 19 ? 83.292 28.934 31.314 1.00 24.47 20 ALA B O 1
ATOM 3628 N N . LYS B 1 20 ? 83.264 31.114 30.761 1.00 24.31 21 LYS B N 1
ATOM 3629 C CA . LYS B 1 20 ? 84.710 31.280 30.943 1.00 24.88 21 LYS B CA 1
ATOM 3630 C C . LYS B 1 20 ? 85.168 30.886 32.354 1.00 24.18 21 LYS B C 1
ATOM 3631 O O . LYS B 1 20 ? 86.181 30.196 32.516 1.00 24.13 21 LYS B O 1
ATOM 3637 N N . LEU B 1 21 ? 84.406 31.318 33.359 1.00 23.39 22 LEU B N 1
ATOM 3638 C CA . LEU B 1 21 ? 84.752 31.089 34.759 1.00 23.09 22 LEU B CA 1
ATOM 3639 C C . LEU B 1 21 ? 84.592 29.639 35.203 1.00 23.27 22 LEU B C 1
ATOM 3640 O O . LEU B 1 21 ? 85.456 29.126 35.912 1.00 22.29 22 LEU B O 1
ATOM 3645 N N . THR B 1 22 ? 83.514 28.965 34.787 1.00 23.75 23 THR B N 1
ATOM 3646 C CA . THR B 1 22 ? 83.324 27.558 35.175 1.00 24.33 23 THR B CA 1
ATOM 3647 C C . THR B 1 22 ? 84.267 26.638 34.393 1.00 23.90 23 THR B C 1
ATOM 3648 O O . THR B 1 22 ? 84.567 25.533 34.842 1.00 23.31 23 THR B O 1
ATOM 3652 N N . ALA B 1 23 ? 84.746 27.092 33.236 1.00 24.11 24 ALA B N 1
ATOM 3653 C CA . ALA B 1 23 ? 85.763 26.345 32.480 1.00 24.10 24 ALA B CA 1
ATOM 3654 C C . ALA B 1 23 ? 87.072 26.281 33.271 1.00 24.73 24 ALA B C 1
ATOM 3655 O O . ALA B 1 23 ? 87.845 25.340 33.109 1.00 25.65 24 ALA B O 1
ATOM 3657 N N . GLU B 1 24 ? 87.311 27.271 34.132 1.00 25.11 25 GLU B N 1
ATOM 3658 C CA . GLU B 1 24 ? 88.437 27.228 35.072 1.00 25.36 25 GLU B CA 1
ATOM 3659 C C . GLU B 1 24 ? 88.062 26.668 36.466 1.00 25.33 25 GLU B C 1
ATOM 3660 O O . GLU B 1 24 ? 88.806 26.826 37.431 1.00 26.96 25 GLU B O 1
ATOM 3666 N N . TYR B 1 25 ? 86.914 26.001 36.555 1.00 24.44 26 TYR B N 1
ATOM 3667 C CA . TYR B 1 25 ? 86.471 25.303 37.766 1.00 23.46 26 TYR B CA 1
ATOM 3668 C C . TYR B 1 25 ? 86.095 26.182 38.979 1.00 23.06 26 TYR B C 1
ATOM 3669 O O . TYR B 1 25 ? 86.086 25.714 40.122 1.00 23.12 26 TYR B O 1
ATOM 3678 N N . TYR B 1 26 ? 85.742 27.439 38.720 1.00 22.36 27 TYR B N 1
ATOM 3679 C CA . TYR B 1 26 ? 85.047 28.262 39.713 1.00 22.12 27 TYR B CA 1
ATOM 3680 C C . TYR B 1 26 ? 83.561 27.882 39.774 1.00 21.69 27 TYR B C 1
ATOM 3681 O O . TYR B 1 26 ? 82.998 27.379 38.805 1.00 20.82 27 TYR B O 1
ATOM 3690 N N . GLU B 1 27 ? 82.942 28.132 40.922 1.00 22.44 28 GLU B N 1
ATOM 3691 C CA . GLU B 1 27 ? 81.509 27.917 41.123 1.00 22.76 28 GLU B CA 1
ATOM 3692 C C . GLU B 1 27 ? 80.760 29.249 40.930 1.00 21.47 28 GLU B C 1
ATOM 3693 O O . GLU B 1 27 ? 80.888 30.178 41.730 1.00 20.83 28 GLU B O 1
ATOM 3699 N N . VAL B 1 28 ? 79.974 29.332 39.862 1.00 20.67 29 VAL B N 1
ATOM 3700 C CA . VAL B 1 28 ? 79.412 30.603 39.415 1.00 19.80 29 VAL B CA 1
ATOM 3701 C C . VAL B 1 28 ? 77.897 30.616 39.541 1.00 18.89 29 VAL B C 1
ATOM 3702 O O . VAL B 1 28 ? 77.234 29.699 39.078 1.00 18.76 29 VAL B O 1
ATOM 3706 N N . SER B 1 29 ? 77.366 31.655 40.177 1.00 18.54 30 SER B N 1
ATOM 3707 C CA . SER B 1 29 ? 75.945 31.949 40.145 1.00 18.79 30 SER B CA 1
ATOM 3708 C C . SER B 1 29 ? 75.736 33.299 39.440 1.00 19.30 30 SER B C 1
ATOM 3709 O O . SER B 1 29 ? 76.689 34.089 39.300 1.00 18.70 30 SER B O 1
ATOM 3712 N N . THR B 1 30 ? 74.503 33.563 38.999 1.00 19.40 31 THR B N 1
ATOM 3713 C CA . THR B 1 30 ? 74.193 34.782 38.239 1.00 19.96 31 THR B CA 1
ATOM 3714 C C . THR B 1 30 ? 72.948 35.521 38.712 1.00 19.86 31 THR B C 1
ATOM 3715 O O . THR B 1 30 ? 72.063 34.957 39.338 1.00 19.32 31 THR B O 1
ATOM 3719 N N . ALA B 1 31 ? 72.897 36.802 38.374 1.00 21.02 32 ALA B N 1
ATOM 3720 C CA . ALA B 1 31 ? 71.755 37.639 38.666 1.00 21.51 32 ALA B CA 1
ATOM 3721 C C . ALA B 1 31 ? 71.641 38.626 37.526 1.00 21.88 32 ALA B C 1
ATOM 3722 O O . ALA B 1 31 ? 72.652 39.116 37.015 1.00 21.45 32 ALA B O 1
ATOM 3724 N N . MET B 1 32 ? 70.411 38.913 37.125 1.00 22.99 33 MET B N 1
ATOM 3725 C CA . MET B 1 32 ? 70.160 39.766 35.974 1.00 23.83 33 MET B CA 1
ATOM 3726 C C . MET B 1 32 ? 69.760 41.194 36.372 1.00 23.67 33 MET B C 1
ATOM 3727 O O . MET B 1 32 ? 69.489 42.017 35.505 1.00 23.89 33 MET B O 1
ATOM 3732 N N . ASP B 1 33 ? 69.698 41.481 37.672 1.00 23.08 34 ASP B N 1
ATOM 3733 C CA . ASP B 1 33 ? 69.286 42.801 38.153 1.00 22.32 34 ASP B CA 1
ATOM 3734 C C . ASP B 1 33 ? 69.734 42.992 39.594 1.00 21.48 34 ASP B C 1
ATOM 3735 O O . ASP B 1 33 ? 70.177 42.043 40.238 1.00 21.25 34 ASP B O 1
ATOM 3740 N N . GLY B 1 34 ? 69.572 44.212 40.100 1.00 20.91 35 GLY B N 1
ATOM 3741 C CA . GLY B 1 34 ? 70.104 44.608 41.401 1.00 20.03 35 GLY B CA 1
ATOM 3742 C C . GLY B 1 34 ? 69.501 43.895 42.593 1.00 19.21 35 GLY B C 1
ATOM 3743 O O . GLY B 1 34 ? 70.226 43.249 43.344 1.00 19.99 35 GLY B O 1
ATOM 3744 N N . PRO B 1 35 ? 68.190 44.023 42.795 1.00 18.54 36 PRO B N 1
ATOM 3745 C CA . PRO B 1 35 ? 67.515 43.340 43.906 1.00 18.42 36 PRO B CA 1
ATOM 3746 C C . PRO B 1 35 ? 67.810 41.843 44.003 1.00 17.71 36 PRO B C 1
ATOM 3747 O O . PRO B 1 35 ? 67.978 41.337 45.103 1.00 17.73 36 PRO B O 1
ATOM 3751 N N . THR B 1 36 ? 67.880 41.154 42.866 1.00 17.11 37 THR B N 1
ATOM 3752 C CA . THR B 1 36 ? 68.265 39.739 42.834 1.00 17.62 37 THR B CA 1
ATOM 3753 C C . THR B 1 36 ? 69.684 39.530 43.350 1.00 18.13 37 THR B C 1
ATOM 3754 O O . THR B 1 36 ? 69.929 38.636 44.153 1.00 17.83 37 THR B O 1
ATOM 3758 N N . ALA B 1 37 ? 70.617 40.350 42.874 1.00 18.31 38 ALA B N 1
ATOM 3759 C CA . ALA B 1 37 ? 72.022 40.243 43.277 1.00 18.83 38 ALA B CA 1
ATOM 3760 C C . ALA B 1 37 ? 72.186 40.429 44.787 1.00 19.51 38 ALA B C 1
ATOM 3761 O O . ALA B 1 37 ? 72.941 39.687 45.428 1.00 18.69 38 ALA B O 1
ATOM 3763 N N . LEU B 1 38 ? 71.474 41.418 45.345 1.00 19.07 39 LEU B N 1
ATOM 3764 C CA . LEU B 1 38 ? 71.565 41.720 46.778 1.00 18.64 39 LEU B CA 1
ATOM 3765 C C . LEU B 1 38 ? 71.023 40.573 47.622 1.00 18.35 39 LEU B C 1
ATOM 3766 O O . LEU B 1 38 ? 71.600 40.217 48.644 1.00 18.66 39 LEU B O 1
ATOM 3771 N N . ALA B 1 39 ? 69.916 39.996 47.177 1.00 17.95 40 ALA B N 1
ATOM 3772 C CA . ALA B 1 39 ? 69.320 38.852 47.852 1.00 17.92 40 ALA B CA 1
ATOM 3773 C C . ALA B 1 39 ? 70.229 37.619 47.778 1.00 17.23 40 ALA B C 1
ATOM 3774 O O . ALA B 1 39 ? 70.348 36.888 48.752 1.00 17.88 40 ALA B O 1
ATOM 3776 N N . MET B 1 40 ? 70.868 37.405 46.631 1.00 16.82 41 MET B N 1
ATOM 3777 C CA . MET B 1 40 ? 71.764 36.264 46.445 1.00 17.52 41 MET B CA 1
ATOM 3778 C C . MET B 1 40 ? 73.076 36.409 47.202 1.00 16.88 41 MET B C 1
ATOM 3779 O O . MET B 1 40 ? 73.600 35.430 47.725 1.00 16.13 41 MET B O 1
ATOM 3784 N N . ALA B 1 41 ? 73.612 37.621 47.250 1.00 17.14 42 ALA B N 1
ATOM 3785 C CA . ALA B 1 41 ? 74.852 37.858 47.972 1.00 17.94 42 ALA B CA 1
ATOM 3786 C C . ALA B 1 41 ? 74.658 37.585 49.458 1.00 18.36 42 ALA B C 1
ATOM 3787 O O . ALA B 1 41 ? 75.484 36.915 50.085 1.00 19.64 42 ALA B O 1
ATOM 3789 N N . ALA B 1 42 ? 73.554 38.080 50.008 1.00 18.47 43 ALA B N 1
ATOM 3790 C CA . ALA B 1 42 ? 73.236 37.863 51.420 1.00 19.07 43 ALA B CA 1
ATOM 3791 C C . ALA B 1 42 ? 72.963 36.374 51.743 1.00 19.63 43 ALA B C 1
ATOM 3792 O O . ALA B 1 42 ? 73.337 35.888 52.805 1.00 20.42 43 ALA B O 1
ATOM 3794 N N . ARG B 1 43 ? 72.323 35.666 50.819 1.00 19.92 44 ARG B N 1
ATOM 3795 C CA . ARG B 1 43 ? 71.970 34.266 51.014 1.00 20.30 44 ARG B CA 1
ATOM 3796 C C . ARG B 1 43 ? 73.154 33.320 50.813 1.00 20.80 44 ARG B C 1
ATOM 3797 O O . ARG B 1 43 ? 73.294 32.365 51.570 1.00 21.28 44 ARG B O 1
ATOM 3805 N N . ASP B 1 44 ? 73.984 33.585 49.797 1.00 21.20 45 ASP B N 1
ATOM 3806 C CA . ASP B 1 44 ? 75.103 32.700 49.412 1.00 21.20 45 ASP B CA 1
ATOM 3807 C C . ASP B 1 44 ? 76.446 33.098 49.996 1.00 22.07 45 ASP B C 1
ATOM 3808 O O . ASP B 1 44 ? 77.327 32.249 50.126 1.00 22.79 45 ASP B O 1
ATOM 3813 N N . LEU B 1 45 ? 76.619 34.381 50.312 1.00 22.66 46 LEU B N 1
ATOM 3814 C CA . LEU B 1 45 ? 77.909 34.905 50.754 1.00 22.29 46 LEU B CA 1
ATOM 3815 C C . LEU B 1 45 ? 79.045 34.476 49.813 1.00 22.19 46 LEU B C 1
ATOM 3816 O O . LEU B 1 45 ? 79.981 33.810 50.234 1.00 21.99 46 LEU B O 1
ATOM 3821 N N . PRO B 1 46 ? 78.983 34.883 48.547 1.00 22.17 47 PRO B N 1
ATOM 3822 C CA . PRO B 1 46 ? 80.005 34.497 47.577 1.00 22.35 47 PRO B CA 1
ATOM 3823 C C . PRO B 1 46 ? 81.379 35.020 47.962 1.00 22.63 47 PRO B C 1
ATOM 3824 O O . PRO B 1 46 ? 81.478 35.891 48.828 1.00 23.27 47 PRO B O 1
ATOM 3828 N N . ASP B 1 47 ? 82.420 34.489 47.328 1.00 22.88 48 ASP B N 1
ATOM 3829 C CA . ASP B 1 47 ? 83.787 34.929 47.605 1.00 23.90 48 ASP B CA 1
ATOM 3830 C C . ASP B 1 47 ? 84.076 36.273 46.950 1.00 24.49 48 ASP B C 1
ATOM 3831 O O . ASP B 1 47 ? 84.689 37.127 47.587 1.00 24.45 48 ASP B O 1
ATOM 3836 N N . ILE B 1 48 ? 83.664 36.442 45.688 1.00 23.96 49 ILE B N 1
ATOM 3837 C CA . ILE B 1 48 ? 83.712 37.743 45.027 1.00 24.91 49 ILE B CA 1
ATOM 3838 C C . ILE B 1 48 ? 82.500 37.976 44.121 1.00 23.51 49 ILE B C 1
ATOM 3839 O O . ILE B 1 48 ? 81.813 37.036 43.731 1.00 21.26 49 ILE B O 1
ATOM 3844 N N . ILE B 1 49 ? 82.267 39.249 43.793 1.00 22.62 50 ILE B N 1
ATOM 3845 C CA . ILE B 1 49 ? 81.147 39.672 42.958 1.00 22.21 50 ILE B CA 1
ATOM 3846 C C . ILE B 1 49 ? 81.644 40.458 41.750 1.00 21.27 50 ILE B C 1
ATOM 3847 O O . ILE B 1 49 ? 82.343 41.453 41.902 1.00 19.92 50 ILE B O 1
ATOM 3852 N N . LEU B 1 50 ? 81.283 40.004 40.556 1.00 21.43 51 LEU B N 1
ATOM 3853 C CA . LEU B 1 50 ? 81.568 40.736 39.321 1.00 22.44 51 LEU B CA 1
ATOM 3854 C C . LEU B 1 50 ? 80.301 41.469 38.930 1.00 22.25 51 LEU B C 1
ATOM 3855 O O . LEU B 1 50 ? 79.274 40.837 38.727 1.00 21.58 51 LEU B O 1
ATOM 3860 N N . LEU B 1 51 ? 80.381 42.796 38.820 1.00 22.81 52 LEU B N 1
ATOM 3861 C CA . LEU B 1 51 ? 79.195 43.659 38.783 1.00 23.21 52 LEU B CA 1
ATOM 3862 C C . LEU B 1 51 ? 79.285 44.679 37.654 1.00 23.40 52 LEU B C 1
ATOM 3863 O O . LEU B 1 51 ? 80.186 45.509 37.636 1.00 23.16 52 LEU B O 1
ATOM 3868 N N . ASP B 1 52 ? 78.351 44.628 36.716 1.00 25.20 53 ASP B N 1
ATOM 3869 C CA . ASP B 1 52 ? 78.302 45.619 35.647 1.00 25.75 53 ASP B CA 1
ATOM 3870 C C . ASP B 1 52 ? 77.715 46.927 36.173 1.00 26.14 53 ASP B C 1
ATOM 3871 O O . ASP B 1 52 ? 76.735 46.915 36.914 1.00 26.01 53 ASP B O 1
ATOM 3876 N N . VAL B 1 53 ? 78.310 48.051 35.788 1.00 26.51 54 VAL B N 1
ATOM 3877 C CA . VAL B 1 53 ? 77.842 49.362 36.255 1.00 27.28 54 VAL B CA 1
ATOM 3878 C C . VAL B 1 53 ? 76.522 49.831 35.623 1.00 27.58 54 VAL B C 1
ATOM 3879 O O . VAL B 1 53 ? 75.783 50.570 36.258 1.00 27.24 54 VAL B O 1
ATOM 3883 N N . MET B 1 54 ? 76.244 49.402 34.389 1.00 28.68 55 MET B N 1
ATOM 3884 C CA . MET B 1 54 ? 75.035 49.809 33.642 1.00 29.93 55 MET B CA 1
ATOM 3885 C C . MET B 1 54 ? 73.859 48.855 33.798 1.00 28.35 55 MET B C 1
ATOM 3886 O O . MET B 1 54 ? 73.852 47.787 33.192 1.00 29.18 55 MET B O 1
ATOM 3891 N N . MET B 1 55 ? 72.853 49.250 34.567 1.00 27.03 56 MET B N 1
ATOM 3892 C CA . MET B 1 55 ? 71.608 48.481 34.652 1.00 26.69 56 MET B CA 1
ATOM 3893 C C . MET B 1 55 ? 70.436 49.425 34.843 1.00 24.62 56 MET B C 1
ATOM 3894 O O . MET B 1 55 ? 70.548 50.403 35.558 1.00 24.88 56 MET B O 1
ATOM 3899 N N . PRO B 1 56 ? 69.310 49.131 34.215 1.00 23.53 57 PRO B N 1
ATOM 3900 C CA . PRO B 1 56 ? 68.138 49.972 34.343 1.00 23.19 57 PRO B CA 1
ATOM 3901 C C . PRO B 1 56 ? 67.480 49.815 35.721 1.00 22.11 57 PRO B C 1
ATOM 3902 O O . PRO B 1 56 ? 67.507 48.730 36.300 1.00 19.89 57 PRO B O 1
ATOM 3906 N N . GLY B 1 57 ? 66.915 50.906 36.237 1.00 21.89 58 GLY B N 1
ATOM 3907 C CA . GLY B 1 57 ? 66.241 50.904 37.533 1.00 22.06 58 GLY B CA 1
ATOM 3908 C C . GLY B 1 57 ? 67.196 51.092 38.689 1.00 22.09 58 GLY B C 1
ATOM 3909 O O . GLY B 1 57 ? 67.125 52.099 39.395 1.00 21.94 58 GLY B O 1
ATOM 3910 N N . MET B 1 58 ? 68.063 50.101 38.900 1.00 21.38 59 MET B N 1
ATOM 3911 C CA . MET B 1 58 ? 69.098 50.179 39.912 1.00 21.48 59 MET B CA 1
ATOM 3912 C C . MET B 1 58 ? 70.427 49.810 39.262 1.00 21.59 59 MET B C 1
ATOM 3913 O O . MET B 1 58 ? 70.611 48.668 38.838 1.00 21.44 59 MET B O 1
ATOM 3918 N N . ASP B 1 59 ? 71.343 50.779 39.175 1.00 21.53 60 ASP B N 1
ATOM 3919 C CA . ASP B 1 59 ? 72.643 50.563 38.525 1.00 21.10 60 ASP B CA 1
ATOM 3920 C C . ASP B 1 59 ? 73.670 49.927 39.463 1.00 20.31 60 ASP B C 1
ATOM 3921 O O . ASP B 1 59 ? 73.429 49.786 40.660 1.00 19.80 60 ASP B O 1
ATOM 3926 N N . GLY B 1 60 ? 74.819 49.554 38.909 1.00 19.45 61 GLY B N 1
ATOM 3927 C CA . GLY B 1 60 ? 75.850 48.858 39.668 1.00 19.42 61 GLY B CA 1
ATOM 3928 C C . GLY B 1 60 ? 76.409 49.641 40.831 1.00 19.21 61 GLY B C 1
ATOM 3929 O O . GLY B 1 60 ? 76.785 49.048 41.849 1.00 19.70 61 GLY B O 1
ATOM 3930 N N . PHE B 1 61 ? 76.479 50.964 40.683 1.00 19.29 62 PHE B N 1
ATOM 3931 C CA . PHE B 1 61 ? 76.991 51.824 41.749 1.00 19.76 62 PHE B CA 1
ATOM 3932 C C . PHE B 1 61 ? 76.102 51.713 42.971 1.00 19.93 62 PHE B C 1
ATOM 3933 O O . PHE B 1 61 ? 76.594 51.504 44.080 1.00 19.99 62 PHE B O 1
ATOM 3941 N N . THR B 1 62 ? 74.793 51.802 42.749 1.00 19.98 63 THR B N 1
ATOM 3942 C CA . THR B 1 62 ? 73.810 51.647 43.812 1.00 19.90 63 THR B CA 1
ATOM 3943 C C . THR B 1 62 ? 73.930 50.282 44.479 1.00 20.36 63 THR B C 1
ATOM 3944 O O . THR B 1 62 ? 73.934 50.194 45.711 1.00 20.14 63 THR B O 1
ATOM 3948 N N . VAL B 1 63 ? 74.013 49.228 43.665 1.00 20.52 64 VAL B N 1
ATOM 3949 C CA . VAL B 1 63 ? 74.149 47.859 44.164 1.00 21.08 64 VAL B CA 1
ATOM 3950 C C . VAL B 1 63 ? 75.393 47.756 45.036 1.00 21.33 64 VAL B C 1
ATOM 3951 O O . VAL B 1 63 ? 75.323 47.309 46.175 1.00 20.25 64 VAL B O 1
ATOM 3955 N N . CYS B 1 64 ? 76.526 48.178 44.481 1.00 22.81 65 CYS B N 1
ATOM 3956 C CA . CYS B 1 64 ? 77.792 48.193 45.204 1.00 23.60 65 CYS B CA 1
ATOM 3957 C C . CYS B 1 64 ? 77.672 48.896 46.559 1.00 24.40 65 CYS B C 1
ATOM 3958 O O . CYS B 1 64 ? 78.058 48.337 47.581 1.00 23.84 65 CYS B O 1
ATOM 3961 N N . ARG B 1 65 ? 77.131 50.115 46.567 1.00 26.00 66 ARG B N 1
ATOM 3962 C CA . ARG B 1 65 ? 76.896 50.838 47.826 1.00 27.91 66 ARG B CA 1
ATOM 3963 C C . ARG B 1 65 ? 76.046 50.022 48.803 1.00 26.75 66 ARG B C 1
ATOM 3964 O O . ARG B 1 65 ? 76.391 49.886 49.977 1.00 26.68 66 ARG B O 1
ATOM 3972 N N . LYS B 1 66 ? 74.939 49.475 48.310 1.00 26.35 67 LYS B N 1
ATOM 3973 C CA . LYS B 1 66 ? 74.062 48.651 49.144 1.00 25.74 67 LYS B CA 1
ATOM 3974 C C . LYS B 1 66 ? 74.752 47.393 49.681 1.00 24.92 67 LYS B C 1
ATOM 3975 O O . LYS B 1 66 ? 74.470 46.974 50.795 1.00 24.45 67 LYS B O 1
ATOM 3981 N N . LEU B 1 67 ? 75.665 46.809 48.907 1.00 25.44 68 LEU B N 1
ATOM 3982 C CA . LEU B 1 67 ? 76.467 45.675 49.382 1.00 25.87 68 LEU B CA 1
ATOM 3983 C C . LEU B 1 67 ? 77.361 46.044 50.557 1.00 26.82 68 LEU B C 1
ATOM 3984 O O . LEU B 1 67 ? 77.640 45.200 51.408 1.00 26.08 68 LEU B O 1
ATOM 3989 N N . LYS B 1 68 ? 77.819 47.293 50.587 1.00 28.81 69 LYS B N 1
ATOM 3990 C CA . LYS B 1 68 ? 78.641 47.801 51.694 1.00 29.74 69 LYS B CA 1
ATOM 3991 C C . LYS B 1 68 ? 77.805 48.325 52.870 1.00 31.22 69 LYS B C 1
ATOM 3992 O O . LYS B 1 68 ? 78.313 48.421 53.979 1.00 33.13 69 LYS B O 1
ATOM 3998 N N . ASP B 1 69 ? 76.538 48.661 52.640 1.00 31.82 70 ASP B N 1
ATOM 3999 C CA . ASP B 1 69 ? 75.641 49.048 53.750 1.00 32.96 70 ASP B CA 1
ATOM 4000 C C . ASP B 1 69 ? 75.229 47.841 54.606 1.00 33.21 70 ASP B C 1
ATOM 4001 O O . ASP B 1 69 ? 74.985 47.966 55.806 1.00 34.03 70 ASP B O 1
ATOM 4006 N N . ASP B 1 70 ? 75.125 46.680 53.978 1.00 33.38 71 ASP B N 1
ATOM 4007 C CA . ASP B 1 70 ? 74.735 45.465 54.678 1.00 32.70 71 ASP B CA 1
ATOM 4008 C C . ASP B 1 70 ? 75.965 44.919 55.422 1.00 31.69 71 ASP B C 1
ATOM 4009 O O . ASP B 1 70 ? 76.975 44.605 54.788 1.00 31.50 71 ASP B O 1
ATOM 4014 N N . PRO B 1 71 ? 75.894 44.806 56.750 1.00 30.77 72 PRO B N 1
ATOM 4015 C CA . PRO B 1 71 ? 77.024 44.277 57.530 1.00 30.50 72 PRO B CA 1
ATOM 4016 C C . PRO B 1 71 ? 77.367 42.819 57.204 1.00 29.29 72 PRO B C 1
ATOM 4017 O O . PRO B 1 71 ? 78.467 42.374 57.506 1.00 28.59 72 PRO B O 1
ATOM 4021 N N . THR B 1 72 ? 76.427 42.105 56.585 1.00 29.07 73 THR B N 1
ATOM 4022 C CA . THR B 1 72 ? 76.633 40.725 56.120 1.00 28.39 73 THR B CA 1
ATOM 4023 C C . THR B 1 72 ? 77.497 40.568 54.858 1.00 27.20 73 THR B C 1
ATOM 4024 O O . THR B 1 72 ? 78.176 39.553 54.713 1.00 27.03 73 THR B O 1
ATOM 4028 N N . THR B 1 73 ? 77.447 41.548 53.954 1.00 26.38 74 THR B N 1
ATOM 4029 C CA . THR B 1 73 ? 78.131 41.475 52.656 1.00 26.05 74 THR B CA 1
ATOM 4030 C C . THR B 1 73 ? 79.268 42.478 52.468 1.00 25.56 74 THR B C 1
ATOM 4031 O O . THR B 1 73 ? 80.008 42.401 51.491 1.00 23.95 74 THR B O 1
ATOM 4035 N N . ARG B 1 74 ? 79.389 43.412 53.404 1.00 26.58 75 ARG B N 1
ATOM 4036 C CA . ARG B 1 74 ? 80.445 44.428 53.417 1.00 26.58 75 ARG B CA 1
ATOM 4037 C C . ARG B 1 74 ? 81.822 43.891 53.054 1.00 25.48 75 ARG B C 1
ATOM 4038 O O . ARG B 1 74 ? 82.557 44.519 52.298 1.00 25.23 75 ARG B O 1
ATOM 4046 N N . HIS B 1 75 ? 82.153 42.723 53.599 1.00 25.37 76 HIS B N 1
ATOM 4047 C CA . HIS B 1 75 ? 83.478 42.121 53.455 1.00 24.74 76 HIS B CA 1
ATOM 4048 C C . HIS B 1 75 ? 83.796 41.528 52.078 1.00 24.21 76 HIS B C 1
ATOM 4049 O O . HIS B 1 75 ? 84.946 41.190 51.821 1.00 24.65 76 HIS B O 1
ATOM 4056 N N . ILE B 1 76 ? 82.801 41.399 51.205 1.00 22.71 77 ILE B N 1
ATOM 4057 C CA . ILE B 1 76 ? 83.000 40.748 49.910 1.00 22.16 77 ILE B CA 1
ATOM 4058 C C . ILE B 1 76 ? 83.554 41.709 48.847 1.00 21.42 77 ILE B C 1
ATOM 4059 O O . ILE B 1 76 ? 82.916 42.710 48.520 1.00 21.96 77 ILE B O 1
ATOM 4064 N N . PRO B 1 77 ? 84.728 41.395 48.302 1.00 20.55 78 PRO B N 1
ATOM 4065 C CA . PRO B 1 77 ? 85.300 42.173 47.200 1.00 20.97 78 PRO B CA 1
ATOM 4066 C C . PRO B 1 77 ? 84.365 42.274 45.996 1.00 20.75 78 PRO B C 1
ATOM 4067 O O . PRO B 1 77 ? 83.833 41.260 45.539 1.00 21.69 78 PRO B O 1
ATOM 4071 N N . VAL B 1 78 ? 84.194 43.486 45.487 1.00 20.54 79 VAL B N 1
ATOM 4072 C CA . VAL B 1 78 ? 83.333 43.760 44.344 1.00 20.89 79 VAL B CA 1
ATOM 4073 C C . VAL B 1 78 ? 84.161 44.356 43.231 1.00 21.03 79 VAL B C 1
ATOM 4074 O O . VAL B 1 78 ? 84.836 45.357 43.439 1.00 22.01 79 VAL B O 1
ATOM 4078 N N . VAL B 1 79 ? 84.113 43.731 42.059 1.00 21.42 80 VAL B N 1
ATOM 4079 C CA . VAL B 1 79 ? 84.786 44.224 40.864 1.00 21.54 80 VAL B CA 1
ATOM 4080 C C . VAL B 1 79 ? 83.736 44.816 39.951 1.00 21.93 80 VAL B C 1
ATOM 4081 O O . VAL B 1 79 ? 82.777 44.137 39.597 1.00 21.38 80 VAL B O 1
ATOM 4085 N N . LEU B 1 80 ? 83.919 46.077 39.557 1.00 23.79 81 LEU B N 1
ATOM 4086 C CA . LEU B 1 80 ? 83.003 46.724 38.628 1.00 24.75 81 LEU B CA 1
ATOM 4087 C C . LEU B 1 80 ? 83.471 46.569 37.183 1.00 25.70 81 LEU B C 1
ATOM 4088 O O . LEU B 1 80 ? 84.651 46.757 36.883 1.00 24.79 81 LEU B O 1
ATOM 4093 N N . ILE B 1 81 ? 82.536 46.209 36.302 1.00 26.91 82 ILE B N 1
ATOM 4094 C CA . ILE B 1 81 ? 82.799 46.109 34.867 1.00 28.22 82 ILE B CA 1
ATOM 4095 C C . ILE B 1 81 ? 82.396 47.430 34.210 1.00 28.71 82 ILE B C 1
ATOM 4096 O O . ILE B 1 81 ? 81.225 47.770 34.183 1.00 28.47 82 ILE B O 1
ATOM 4101 N N . THR B 1 82 ? 83.367 48.166 33.683 1.00 30.95 83 THR B N 1
ATOM 4102 C CA . THR B 1 82 ? 83.116 49.476 33.077 1.00 32.48 83 THR B CA 1
ATOM 4103 C C . THR B 1 82 ? 83.214 49.406 31.563 1.00 33.99 83 THR B C 1
ATOM 4104 O O . THR B 1 82 ? 83.657 48.403 31.001 1.00 34.94 83 THR B O 1
ATOM 4108 N N . ALA B 1 83 ? 82.819 50.495 30.909 1.00 35.97 84 ALA B N 1
ATOM 4109 C CA . ALA B 1 83 ? 83.000 50.638 29.469 1.00 36.31 84 ALA B CA 1
ATOM 4110 C C . ALA B 1 83 ? 84.455 51.016 29.152 1.00 37.77 84 ALA B C 1
ATOM 4111 O O . ALA B 1 83 ? 85.279 51.213 30.062 1.00 37.31 84 ALA B O 1
ATOM 4113 N N . LEU B 1 84 ? 84.758 51.105 27.856 1.00 39.77 85 LEU B N 1
ATOM 4114 C CA . LEU B 1 84 ? 86.119 51.387 27.360 1.00 39.97 85 LEU B CA 1
ATOM 4115 C C . LEU B 1 84 ? 86.667 52.696 27.941 1.00 40.78 85 LEU B C 1
ATOM 4116 O O . LEU B 1 84 ? 87.715 52.704 28.613 1.00 41.83 85 LEU B O 1
ATOM 4121 N N . ASP B 1 85 ? 85.942 53.788 27.689 1.00 40.40 86 ASP B N 1
ATOM 4122 C CA . ASP B 1 85 ? 86.227 55.084 28.306 1.00 39.98 86 ASP B CA 1
ATOM 4123 C C . ASP B 1 85 ? 85.510 55.148 29.659 1.00 39.62 86 ASP B C 1
ATOM 4124 O O . ASP B 1 85 ? 84.388 55.665 29.769 1.00 39.76 86 ASP B O 1
ATOM 4129 N N . GLY B 1 86 ? 86.166 54.624 30.687 1.00 38.68 87 GLY B N 1
ATOM 4130 C CA . GLY B 1 86 ? 85.514 54.415 31.973 1.00 37.92 87 GLY B CA 1
ATOM 4131 C C . GLY B 1 86 ? 86.044 55.261 33.105 1.00 37.09 87 GLY B C 1
ATOM 4132 O O . GLY B 1 86 ? 85.906 54.880 34.268 1.00 37.91 87 GLY B O 1
ATOM 4133 N N . ARG B 1 87 ? 86.622 56.415 32.785 1.00 35.71 88 ARG B N 1
ATOM 4134 C CA . ARG B 1 87 ? 87.202 57.268 33.812 1.00 34.97 88 ARG B CA 1
ATOM 4135 C C . ARG B 1 87 ? 86.130 57.672 34.832 1.00 33.73 88 ARG B C 1
ATOM 4136 O O . ARG B 1 87 ? 86.282 57.433 36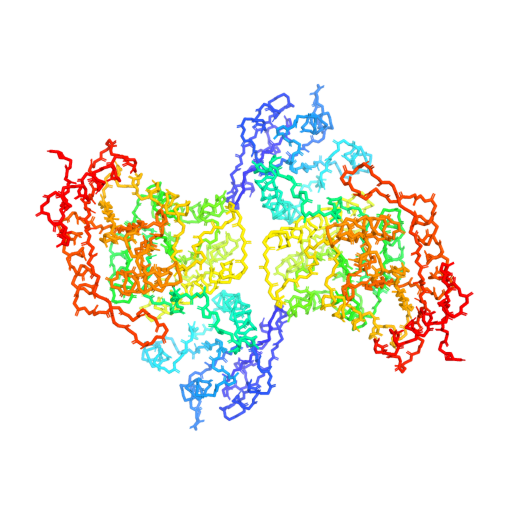.032 1.00 33.99 88 ARG B O 1
ATOM 4144 N N . GLY B 1 88 ? 85.043 58.263 34.346 1.00 32.78 89 GLY B N 1
ATOM 4145 C CA . GLY B 1 88 ? 83.921 58.665 35.199 1.00 32.15 89 GLY B CA 1
ATOM 4146 C C . GLY B 1 88 ? 83.403 57.511 36.026 1.00 31.52 89 GLY B C 1
ATOM 4147 O O . GLY B 1 88 ? 83.183 57.657 37.227 1.00 31.45 89 GLY B O 1
ATOM 4148 N N . ASP B 1 89 ? 83.245 56.355 35.379 1.00 30.95 90 ASP B N 1
ATOM 4149 C CA . ASP B 1 89 ? 82.800 55.130 36.044 1.00 30.90 90 ASP B CA 1
ATOM 4150 C C . ASP B 1 89 ? 83.726 54.693 37.169 1.00 30.73 90 ASP B C 1
ATOM 4151 O O . ASP B 1 89 ? 83.255 54.352 38.250 1.00 31.26 90 ASP B O 1
ATOM 4156 N N . ARG B 1 90 ? 85.036 54.686 36.912 1.00 30.18 91 ARG B N 1
ATOM 4157 C CA . ARG B 1 90 ? 86.016 54.238 37.908 1.00 29.60 91 ARG B CA 1
ATOM 4158 C C . ARG B 1 90 ? 86.072 55.159 39.110 1.00 28.76 91 ARG B C 1
ATOM 4159 O O . ARG B 1 90 ? 86.193 54.684 40.247 1.00 27.36 91 ARG B O 1
ATOM 4167 N N . ILE B 1 91 ? 85.977 56.470 38.861 1.00 28.38 92 ILE B N 1
ATOM 4168 C CA . ILE B 1 91 ? 85.970 57.453 39.949 1.00 28.57 92 ILE B CA 1
ATOM 4169 C C . ILE B 1 91 ? 84.726 57.255 40.828 1.00 27.94 92 ILE B C 1
ATOM 4170 O O . ILE B 1 91 ? 84.825 57.232 42.064 1.00 26.95 92 ILE B O 1
ATOM 4175 N N . GLN B 1 92 ? 83.567 57.099 40.190 1.00 27.38 93 GLN B N 1
ATOM 4176 C CA . GLN B 1 92 ? 82.339 56.816 40.926 1.00 28.04 93 GLN B CA 1
ATOM 4177 C C . GLN B 1 92 ? 82.370 55.440 41.580 1.00 27.70 93 GLN B C 1
ATOM 4178 O O . GLN B 1 92 ? 81.830 55.259 42.668 1.00 27.66 93 GLN B O 1
ATOM 4184 N N . GLY B 1 93 ? 83.004 54.480 40.916 1.00 27.25 94 GLY B N 1
ATOM 4185 C CA . GLY B 1 93 ? 83.180 53.155 41.465 1.00 27.88 94 GLY B CA 1
ATOM 4186 C C . GLY B 1 93 ? 83.985 53.160 42.750 1.00 28.41 94 GLY B C 1
ATOM 4187 O O . GLY B 1 93 ? 83.639 52.460 43.703 1.00 27.76 94 GLY B O 1
ATOM 4188 N N . LEU B 1 94 ? 85.060 53.944 42.783 1.00 29.51 95 LEU B N 1
ATOM 4189 C CA . LEU B 1 94 ? 85.864 54.081 44.006 1.00 30.44 95 LEU B CA 1
ATOM 4190 C C . LEU B 1 94 ? 85.035 54.645 45.161 1.00 31.36 95 LEU B C 1
ATOM 4191 O O . LEU B 1 94 ? 85.062 54.093 46.250 1.00 32.95 95 LEU B O 1
ATOM 4196 N N . GLU B 1 95 ? 84.289 55.724 44.940 1.00 32.28 96 GLU B N 1
ATOM 4197 C CA . GLU B 1 95 ? 83.502 56.295 46.039 1.00 33.26 96 GLU B CA 1
ATOM 4198 C C . GLU B 1 95 ? 82.273 55.453 46.429 1.00 32.75 96 GLU B C 1
ATOM 4199 O O . GLU B 1 95 ? 81.717 55.638 47.500 1.00 34.37 96 GLU B O 1
ATOM 4205 N N . SER B 1 96 ? 81.871 54.504 45.599 1.00 31.68 97 SER B N 1
ATOM 4206 C CA . SER B 1 96 ? 80.781 53.610 45.978 1.00 31.55 97 SER B CA 1
ATOM 4207 C C . SER B 1 96 ? 81.255 52.271 46.576 1.00 30.78 97 SER B C 1
ATOM 4208 O O . SER B 1 96 ? 80.425 51.446 46.955 1.00 31.23 97 SER B O 1
ATOM 4211 N N . GLY B 1 97 ? 82.573 52.060 46.660 1.00 29.60 98 GLY B N 1
ATOM 4212 C CA . GLY B 1 97 ? 83.145 50.979 47.474 1.00 28.46 98 GLY B CA 1
ATOM 4213 C C . GLY B 1 97 ? 83.786 49.804 46.749 1.00 27.89 98 GLY B C 1
ATOM 4214 O O . GLY B 1 97 ? 84.139 48.814 47.377 1.00 27.07 98 GLY B O 1
ATOM 4215 N N . ALA B 1 98 ? 83.966 49.925 45.438 1.00 27.44 99 ALA B N 1
ATOM 4216 C CA . ALA B 1 98 ? 84.506 48.850 44.627 1.00 26.94 99 ALA B CA 1
ATOM 4217 C C . ALA B 1 98 ? 85.946 48.557 44.986 1.00 27.43 99 ALA B C 1
ATOM 4218 O O . ALA B 1 98 ? 86.681 49.455 45.375 1.00 27.82 99 ALA B O 1
ATOM 4220 N N . SER B 1 99 ? 86.327 47.291 44.828 1.00 27.38 100 SER B N 1
ATOM 4221 C CA . SER B 1 99 ? 87.651 46.814 45.143 1.00 26.98 100 SER B CA 1
ATOM 4222 C C . SER B 1 99 ? 88.589 46.945 43.954 1.00 27.78 100 SER B C 1
ATOM 4223 O O . SER B 1 99 ? 89.786 47.189 44.130 1.00 28.58 100 SER B O 1
ATOM 4226 N N . ASP B 1 100 ? 88.068 46.747 42.747 1.00 27.35 101 ASP B N 1
ATOM 4227 C CA . ASP B 1 100 ? 88.891 46.862 41.548 1.00 26.96 101 ASP B CA 1
ATOM 4228 C C . ASP B 1 100 ? 88.003 46.937 40.320 1.00 25.58 101 ASP B C 1
ATOM 4229 O O . ASP B 1 100 ? 86.791 47.018 40.451 1.00 24.72 101 ASP B O 1
ATOM 4234 N N . PHE B 1 101 ? 88.610 46.905 39.138 1.00 25.04 102 PHE B N 1
ATOM 4235 C CA . PHE B 1 101 ? 87.891 47.095 37.893 1.00 26.00 102 PHE B CA 1
ATOM 4236 C C . PHE B 1 101 ? 88.301 46.137 36.788 1.00 26.54 102 PHE B C 1
ATOM 4237 O O . PHE B 1 101 ? 89.354 45.505 36.838 1.00 27.37 102 PHE B O 1
ATOM 4245 N N . LEU B 1 102 ? 87.439 46.069 35.784 1.00 27.62 103 LEU B N 1
ATOM 4246 C CA . LEU B 1 102 ? 87.664 45.319 34.560 1.00 28.43 103 LEU B CA 1
ATOM 4247 C C . LEU B 1 102 ? 87.033 46.139 33.447 1.00 29.30 103 LEU B C 1
ATOM 4248 O O . LEU B 1 102 ? 85.984 46.763 33.655 1.00 28.72 103 LEU B O 1
ATOM 4253 N N . THR B 1 103 ? 87.664 46.136 32.277 1.00 31.07 104 THR B N 1
ATOM 4254 C CA . THR B 1 103 ? 87.196 46.930 31.140 1.00 31.89 104 THR B CA 1
ATOM 4255 C C . THR B 1 103 ? 86.581 46.044 30.066 1.00 32.25 104 THR B C 1
ATOM 4256 O O . THR B 1 103 ? 87.156 45.019 29.715 1.00 32.46 104 THR B O 1
ATOM 4260 N N . LYS B 1 104 ? 85.418 46.442 29.551 1.00 33.20 105 LYS B N 1
ATOM 4261 C CA . LYS B 1 104 ? 84.844 45.807 28.354 1.00 34.23 105 LYS B CA 1
ATOM 4262 C C . LYS B 1 104 ? 85.511 46.382 27.092 1.00 34.51 105 LYS B C 1
ATOM 4263 O O . LYS B 1 104 ? 85.840 47.574 27.064 1.00 34.98 105 LYS B O 1
ATOM 4269 N N . PRO B 1 105 ? 85.722 45.562 26.055 1.00 35.22 106 PRO B N 1
ATOM 4270 C CA . PRO B 1 105 ? 85.416 44.117 26.073 1.00 34.75 106 PRO B CA 1
ATOM 4271 C C . PRO B 1 105 ? 86.434 43.364 26.923 1.00 34.01 106 PRO B C 1
ATOM 4272 O O . PRO B 1 105 ? 87.613 43.735 26.958 1.00 34.32 106 PRO B O 1
ATOM 4276 N N . ILE B 1 106 ? 85.971 42.327 27.611 1.00 33.34 107 ILE B N 1
ATOM 4277 C CA . ILE B 1 106 ? 86.758 41.703 28.671 1.00 32.52 107 ILE B CA 1
ATOM 4278 C C . ILE B 1 106 ? 87.933 40.875 28.151 1.00 31.70 107 ILE B C 1
ATOM 4279 O O . ILE B 1 106 ? 87.792 40.002 27.297 1.00 31.22 107 ILE B O 1
ATOM 4284 N N . ASP B 1 107 ? 89.098 41.181 28.696 1.00 31.18 108 ASP B N 1
ATOM 4285 C CA . ASP B 1 107 ? 90.318 40.471 28.399 1.00 30.23 108 ASP B CA 1
ATOM 4286 C C . ASP B 1 107 ? 90.447 39.316 29.391 1.00 29.27 108 ASP B C 1
ATOM 4287 O O . ASP B 1 107 ? 90.468 39.528 30.611 1.00 26.92 108 ASP B O 1
ATOM 4292 N N . ASP B 1 108 ? 90.536 38.099 28.857 1.00 29.05 109 ASP B N 1
ATOM 4293 C CA . ASP B 1 108 ? 90.588 36.887 29.672 1.00 29.23 109 ASP B CA 1
ATOM 4294 C C . ASP B 1 108 ? 91.748 36.884 30.665 1.00 28.34 109 ASP B C 1
ATOM 4295 O O . ASP B 1 108 ? 91.581 36.474 31.810 1.00 28.44 109 ASP B O 1
ATOM 4300 N N . VAL B 1 109 ? 92.917 37.352 30.246 1.00 27.00 110 VAL B N 1
ATOM 4301 C CA . VAL B 1 109 ? 94.062 37.376 31.151 1.00 26.76 110 VAL B CA 1
ATOM 4302 C C . VAL B 1 109 ? 93.814 38.360 32.304 1.00 26.20 110 VAL B C 1
ATOM 4303 O O . VAL B 1 109 ? 94.097 38.040 33.448 1.00 25.42 110 VAL B O 1
ATOM 4307 N N . MET B 1 110 ? 93.275 39.544 32.016 1.00 26.77 111 MET B N 1
ATOM 4308 C CA . MET B 1 110 ? 92.921 40.477 33.087 1.00 27.50 111 MET B CA 1
ATOM 4309 C C . MET B 1 110 ? 91.881 39.822 33.993 1.00 27.47 111 MET B C 1
ATOM 4310 O O . MET B 1 110 ? 92.025 39.829 35.217 1.00 28.25 111 MET B O 1
ATOM 4315 N N . LEU B 1 111 ? 90.836 39.258 33.387 1.00 26.33 112 LEU B N 1
ATOM 4316 C CA . LEU B 1 111 ? 89.756 38.639 34.148 1.00 25.48 112 LEU B CA 1
ATOM 4317 C C . LEU B 1 111 ? 90.304 37.719 35.228 1.00 24.95 112 LEU B C 1
ATOM 4318 O O . LEU B 1 111 ? 89.976 37.874 36.399 1.00 24.52 112 LEU B O 1
ATOM 4323 N N . PHE B 1 112 ? 91.155 36.779 34.835 1.00 24.87 113 PHE B N 1
ATOM 4324 C CA . PHE B 1 112 ? 91.650 35.774 35.774 1.00 25.28 113 PHE B CA 1
ATOM 4325 C C . PHE B 1 112 ? 92.743 36.301 36.689 1.00 25.52 113 PHE B C 1
ATOM 4326 O O . PHE B 1 112 ? 92.861 35.865 37.829 1.00 25.93 113 PHE B O 1
ATOM 4334 N N . ALA B 1 113 ? 93.536 37.248 36.207 1.00 26.27 114 ALA B N 1
ATOM 4335 C CA . ALA B 1 113 ? 94.478 37.927 37.079 1.00 26.48 114 ALA B CA 1
ATOM 4336 C C . ALA B 1 113 ? 93.699 38.574 38.223 1.00 26.72 114 ALA B C 1
ATOM 4337 O O . ALA B 1 113 ? 94.045 38.420 39.386 1.00 28.00 114 ALA B O 1
ATOM 4339 N N . ARG B 1 114 ? 92.617 39.255 37.882 1.00 26.18 115 ARG B N 1
ATOM 4340 C CA . ARG B 1 114 ? 91.806 39.948 38.871 1.00 26.65 115 ARG B CA 1
ATOM 4341 C C . ARG B 1 114 ? 91.072 39.038 39.855 1.00 26.50 115 ARG B C 1
ATOM 4342 O O . ARG B 1 114 ? 90.978 39.358 41.043 1.00 26.10 115 ARG B O 1
ATOM 4350 N N . VAL B 1 115 ? 90.547 37.920 39.361 1.00 26.16 116 VAL B N 1
ATOM 4351 C CA . VAL B 1 115 ? 89.846 36.970 40.213 1.00 25.93 116 VAL B CA 1
ATOM 4352 C C . VAL B 1 115 ? 90.816 36.278 41.162 1.00 26.25 116 VAL B C 1
ATOM 4353 O O . VAL B 1 115 ? 90.526 36.185 42.353 1.00 25.99 116 VAL B O 1
ATOM 4357 N N . ARG B 1 116 ? 91.955 35.793 40.647 1.00 26.43 117 ARG B N 1
ATOM 4358 C CA . ARG B 1 116 ? 92.942 35.084 41.487 1.00 26.49 117 ARG B CA 1
ATOM 4359 C C . ARG B 1 116 ? 93.458 36.016 42.576 1.00 25.66 117 ARG B C 1
ATOM 4360 O O . ARG B 1 116 ? 93.602 35.611 43.724 1.00 24.98 117 ARG B O 1
ATOM 4368 N N . SER B 1 117 ? 93.702 37.277 42.225 1.00 25.79 118 SER B N 1
ATOM 4369 C CA . SER B 1 117 ? 94.161 38.250 43.203 1.00 25.55 118 SER B CA 1
ATOM 4370 C C . SER B 1 117 ? 93.177 38.466 44.350 1.00 25.63 118 SER B C 1
ATOM 4371 O O . SER B 1 117 ? 93.557 38.405 45.519 1.00 25.84 118 SER B O 1
ATOM 4374 N N . LEU B 1 118 ? 91.916 38.718 44.022 1.00 25.49 119 LEU B N 1
ATOM 4375 C CA . LEU B 1 118 ? 90.918 39.017 45.053 1.00 25.34 119 LEU B CA 1
ATOM 4376 C C . LEU B 1 118 ? 90.480 37.782 45.822 1.00 25.57 119 LEU B C 1
ATOM 4377 O O . LEU B 1 118 ? 90.074 37.873 46.975 1.00 26.05 119 LEU B O 1
ATOM 4382 N N . THR B 1 119 ? 90.568 36.630 45.176 1.00 26.60 120 THR B N 1
ATOM 4383 C CA . THR B 1 119 ? 90.373 35.344 45.833 1.00 27.04 120 THR B CA 1
ATOM 4384 C C . THR B 1 119 ? 91.401 35.125 46.935 1.00 27.02 120 THR B C 1
ATOM 4385 O O . THR B 1 119 ? 91.071 34.775 48.056 1.00 27.00 120 THR B O 1
ATOM 4389 N N . ARG B 1 120 ? 92.660 35.337 46.600 1.00 28.47 121 ARG B N 1
ATOM 4390 C CA . ARG B 1 120 ? 93.741 35.218 47.562 1.00 29.73 121 ARG B CA 1
ATOM 4391 C C . ARG B 1 120 ? 93.529 36.186 48.734 1.00 28.02 121 ARG B C 1
ATOM 4392 O O . ARG B 1 120 ? 93.755 35.829 49.892 1.00 29.37 121 ARG B O 1
ATOM 4400 N N . PHE B 1 121 ? 93.087 37.405 48.428 1.00 25.93 122 PHE B N 1
ATOM 4401 C CA . PHE B 1 121 ? 92.732 38.395 49.451 1.00 25.22 122 PHE B CA 1
ATOM 4402 C C . PHE B 1 121 ? 91.555 37.930 50.309 1.00 24.83 122 PHE B C 1
ATOM 4403 O O . PHE B 1 121 ? 91.550 38.107 51.523 1.00 26.15 122 PHE B O 1
ATOM 4411 N N . LYS B 1 122 ? 90.562 37.318 49.678 1.00 23.94 123 LYS B N 1
ATOM 4412 C CA . LYS B 1 122 ? 89.376 36.880 50.384 1.00 23.69 123 LYS B CA 1
ATOM 4413 C C . LYS B 1 122 ? 89.714 35.812 51.437 1.00 23.46 123 LYS B C 1
ATOM 4414 O O . LYS B 1 122 ? 89.087 35.777 52.496 1.00 22.25 123 LYS B O 1
ATOM 4420 N N . LEU B 1 123 ? 90.701 34.957 51.159 1.00 24.33 124 LEU B N 1
ATOM 4421 C CA . LEU B 1 123 ? 91.160 33.969 52.152 1.00 24.89 124 LEU B CA 1
ATOM 4422 C C . LEU B 1 123 ? 91.500 34.658 53.463 1.00 24.68 124 LEU B C 1
ATOM 4423 O O . LEU B 1 123 ? 91.017 34.270 54.519 1.00 23.97 124 LEU B O 1
ATOM 4428 N N . VAL B 1 124 ? 92.313 35.701 53.380 1.00 25.27 125 VAL B N 1
ATOM 4429 C CA . VAL B 1 124 ? 92.776 36.396 54.574 1.00 26.70 125 VAL B CA 1
ATOM 4430 C C . VAL B 1 124 ? 91.659 37.230 55.218 1.00 26.07 125 VAL B C 1
ATOM 4431 O O . VAL B 1 124 ? 91.627 37.376 56.436 1.00 25.38 125 VAL B O 1
ATOM 4435 N N . ILE B 1 125 ? 90.761 37.780 54.407 1.00 25.15 126 ILE B N 1
ATOM 4436 C CA . ILE B 1 125 ? 89.596 38.481 54.937 1.00 25.88 126 ILE B CA 1
ATOM 4437 C C . ILE B 1 125 ? 88.765 37.547 55.808 1.00 25.80 126 ILE B C 1
ATOM 4438 O O . ILE B 1 125 ? 88.350 37.919 56.899 1.00 25.70 126 ILE B O 1
ATOM 4443 N N . ASP B 1 126 ? 88.512 36.336 55.324 1.00 26.84 127 ASP B N 1
ATOM 4444 C CA . ASP B 1 126 ? 87.718 35.370 56.093 1.00 27.55 127 ASP B CA 1
ATOM 4445 C C . ASP B 1 126 ? 88.445 34.925 57.358 1.00 27.45 127 ASP B C 1
ATOM 4446 O O . ASP B 1 126 ? 87.821 34.777 58.401 1.00 27.51 127 ASP B O 1
ATOM 4451 N N . GLU B 1 127 ? 89.759 34.726 57.264 1.00 28.57 128 GLU B N 1
ATOM 4452 C CA . GLU B 1 127 ? 90.564 34.317 58.413 1.00 29.79 128 GLU B CA 1
ATOM 4453 C C . GLU B 1 127 ? 90.503 35.363 59.523 1.00 30.06 128 GLU B C 1
ATOM 4454 O O . GLU B 1 127 ? 90.261 35.038 60.683 1.00 29.78 128 GLU B O 1
ATOM 4460 N N . LEU B 1 128 ? 90.700 36.623 59.157 1.00 31.65 129 LEU B N 1
ATOM 4461 C CA . LEU B 1 128 ? 90.621 37.717 60.112 1.00 32.28 129 LEU B CA 1
ATOM 4462 C C . LEU B 1 128 ? 89.242 37.804 60.758 1.00 33.15 129 LEU B C 1
ATOM 4463 O O . LEU B 1 128 ? 89.132 38.028 61.962 1.00 33.73 129 LEU B O 1
ATOM 4468 N N . ARG B 1 129 ? 88.193 37.629 59.964 1.00 33.98 130 ARG B N 1
ATOM 4469 C CA . ARG B 1 129 ? 86.831 37.676 60.495 1.00 34.94 130 ARG B CA 1
ATOM 4470 C C . ARG B 1 129 ? 86.564 36.569 61.501 1.00 35.39 130 ARG B C 1
ATOM 4471 O O . ARG B 1 129 ? 85.832 36.786 62.459 1.00 36.11 130 ARG B O 1
ATOM 4479 N N . GLN B 1 130 ? 87.150 35.393 61.291 1.00 36.36 131 GLN B N 1
ATOM 4480 C CA . GLN B 1 130 ? 87.006 34.304 62.253 1.00 38.01 131 GLN B CA 1
ATOM 4481 C C . GLN B 1 130 ? 87.629 34.648 63.599 1.00 37.94 131 GLN B C 1
ATOM 4482 O O . GLN B 1 130 ? 87.032 34.367 64.630 1.00 38.46 131 GLN B O 1
ATOM 4488 N N . ARG B 1 131 ? 88.813 35.258 63.589 1.00 38.80 132 ARG B N 1
ATOM 4489 C CA . ARG B 1 131 ? 89.449 35.723 64.827 1.00 39.61 132 ARG B CA 1
ATOM 4490 C C . ARG B 1 131 ? 88.491 36.628 65.575 1.00 39.96 132 ARG B C 1
ATOM 4491 O O . ARG B 1 131 ? 88.090 36.334 66.703 1.00 40.51 132 ARG B O 1
ATOM 4499 N N . GLU B 1 132 ? 88.106 37.719 64.924 1.00 40.17 133 GLU B N 1
ATOM 4500 C CA . GLU B 1 132 ? 87.242 38.715 65.541 1.00 40.90 133 GLU B CA 1
ATOM 4501 C C . GLU B 1 132 ? 85.953 38.118 66.093 1.00 40.87 133 GLU B C 1
ATOM 4502 O O . GLU B 1 132 ? 85.402 38.640 67.055 1.00 41.74 133 GLU B O 1
ATOM 4508 N N . ALA B 1 133 ? 85.493 37.013 65.510 1.00 41.13 134 ALA B N 1
ATOM 4509 C CA . ALA B 1 133 ? 84.312 36.302 66.012 1.00 41.42 134 ALA B CA 1
ATOM 4510 C C . ALA B 1 133 ? 84.553 35.534 67.332 1.00 41.95 134 ALA B C 1
ATOM 4511 O O . ALA B 1 133 ? 83.638 34.869 67.831 1.00 42.65 134 ALA B O 1
ATOM 4513 N N . SER B 1 134 ? 85.766 35.613 67.888 1.00 42.72 135 SER B N 1
ATOM 4514 C CA . SER B 1 134 ? 86.096 34.971 69.178 1.00 43.22 135 SER B CA 1
ATOM 4515 C C . SER B 1 134 ? 85.990 35.941 70.358 1.00 43.78 135 SER B C 1
ATOM 4516 O O . SER B 1 134 ? 85.350 35.632 71.371 1.00 44.17 135 SER B O 1
ATOM 4519 N N . GLY B 1 135 ? 86.633 37.104 70.225 1.00 44.04 136 GLY B N 1
ATOM 4520 C CA . GLY B 1 135 ? 86.641 38.126 71.280 1.00 43.64 136 GLY B CA 1
ATOM 4521 C C . GLY B 1 135 ? 85.257 38.655 71.615 1.00 43.39 136 GLY B C 1
ATOM 4522 O O . GLY B 1 135 ? 84.462 38.943 70.720 1.00 42.79 136 GLY B O 1
ATOM 4523 N N . ARG B 1 136 ? 85.357 38.808 72.624 0.0000 25.00 137 ARG B N 1
ATOM 4524 C CA . ARG B 1 136 ? 84.428 39.720 73.169 0.0000 25.00 137 ARG B CA 1
ATOM 4525 C C . ARG B 1 136 ? 85.132 39.884 74.432 0.0000 25.00 137 ARG B C 1
ATOM 4526 O O . ARG B 1 136 ? 85.228 40.971 75.006 0.0000 25.00 137 ARG B O 1
ATOM 4534 N N . ARG B 1 137 ? 85.657 38.754 74.874 0.0000 20.00 138 ARG B N 1
ATOM 4535 C CA . ARG B 1 137 ? 86.383 38.726 76.112 0.0000 20.00 138 ARG B CA 1
ATOM 4536 C C . ARG B 1 137 ? 87.450 39.761 76.113 0.0000 20.00 138 ARG B C 1
ATOM 4537 O O . ARG B 1 137 ? 87.326 40.711 76.894 0.0000 20.00 138 ARG B O 1
ATOM 4545 N N . MET B 1 138 ? 88.479 39.712 75.324 0.0000 20.00 139 MET B N 1
ATOM 4546 C CA . MET B 1 138 ? 89.246 40.921 75.591 0.0000 20.00 139 MET B CA 1
ATOM 4547 C C . MET B 1 138 ? 89.736 41.601 74.341 0.0000 20.00 139 MET B C 1
ATOM 4548 O O . MET B 1 138 ? 90.769 42.270 74.333 0.0000 20.00 139 MET B O 1
ATOM 4553 N N . GLY B 1 139 ? 88.947 41.417 73.264 0.0000 20.00 140 GLY B N 1
ATOM 4554 C CA . GLY B 1 139 ? 89.213 41.987 71.927 0.0000 20.00 140 GLY B CA 1
ATOM 4555 C C . GLY B 1 139 ? 90.669 42.382 71.778 0.0000 20.00 140 GLY B C 1
ATOM 4556 O O . GLY B 1 139 ? 90.989 43.482 71.321 0.0000 20.00 140 GLY B O 1
ATOM 4557 N N . VAL B 1 140 ? 91.549 41.464 72.171 0.0000 20.00 141 VAL B N 1
ATOM 4558 C CA . VAL B 1 140 ? 93.030 41.598 72.181 0.0000 20.00 141 VAL B CA 1
ATOM 4559 C C . VAL B 1 140 ? 93.467 42.772 73.061 0.0000 20.00 141 VAL B C 1
ATOM 4560 O O . VAL B 1 140 ? 94.492 43.403 72.823 0.0000 20.00 141 VAL B O 1
ATOM 4564 N N . ILE B 1 141 ? 92.686 43.048 74.070 0.0000 20.00 142 ILE B N 1
ATOM 4565 C CA . ILE B 1 141 ? 93.079 44.086 75.002 0.0000 20.00 142 ILE B CA 1
ATOM 4566 C C . ILE B 1 141 ? 94.585 44.001 75.266 0.0000 20.00 142 ILE B C 1
ATOM 4567 O O . ILE B 1 141 ? 95.189 44.921 75.802 0.0000 20.00 142 ILE B O 1
ATOM 4572 N N . ALA B 1 142 ? 95.204 42.875 74.886 0.0000 20.00 143 ALA B N 1
ATOM 4573 C CA . ALA B 1 142 ? 96.624 42.619 75.113 0.0000 20.00 143 ALA B CA 1
ATOM 4574 C C . ALA B 1 142 ? 97.482 42.951 73.891 0.0000 20.00 143 ALA B C 1
ATOM 4575 O O . ALA B 1 142 ? 98.588 42.453 73.717 0.0000 20.00 143 ALA B O 1
ATOM 4577 N N . GLY B 1 143 ? 96.864 43.818 73.042 0.0000 20.00 144 GLY B N 1
ATOM 4578 C CA . GLY B 1 143 ? 97.435 44.287 71.783 0.0000 20.00 144 GLY B CA 1
ATOM 4579 C C . GLY B 1 143 ? 96.919 45.659 71.375 0.0000 20.00 144 GLY B C 1
ATOM 4580 O O . GLY B 1 143 ? 95.706 45.932 71.336 0.0000 20.00 144 GLY B O 1
ATOM 4581 N N . ALA B 1 144 ? 97.898 46.525 71.063 0.0000 20.00 145 ALA B N 1
ATOM 4582 C CA . ALA B 1 144 ? 97.637 47.903 70.717 0.0000 20.00 145 ALA B CA 1
ATOM 4583 C C . ALA B 1 144 ? 98.662 48.512 69.803 0.0000 20.00 145 ALA B C 1
ATOM 4584 O O . ALA B 1 144 ? 99.824 48.718 70.137 0.0000 20.00 145 ALA B O 1
ATOM 4586 N N . ALA B 1 145 ? 98.106 48.766 68.644 0.0000 20.00 146 ALA B N 1
ATOM 4587 C CA . ALA B 1 145 ? 98.745 49.303 67.484 0.0000 20.00 146 ALA B CA 1
ATOM 4588 C C . ALA B 1 145 ? 98.393 48.360 66.381 0.0000 20.00 146 ALA B C 1
ATOM 4589 O O . ALA B 1 145 ? 98.978 47.272 66.243 0.0000 20.00 146 ALA B O 1
ATOM 4591 N N . ALA B 1 146 ? 97.398 49.004 65.604 1.00 36.51 147 ALA B N 1
ATOM 4592 C CA . ALA B 1 146 ? 97.104 47.964 64.610 1.00 36.56 147 ALA B CA 1
ATOM 4593 C C . ALA B 1 146 ? 96.423 48.565 63.372 1.00 36.27 147 ALA B C 1
ATOM 4594 O O . ALA B 1 146 ? 95.201 48.745 63.337 1.00 36.53 147 ALA B O 1
ATOM 4596 N N . ARG B 1 147 ? 97.222 48.880 62.359 1.00 35.46 148 ARG B N 1
ATOM 4597 C CA . ARG B 1 147 ? 96.708 49.550 61.173 1.00 35.18 148 ARG B CA 1
ATOM 4598 C C . ARG B 1 147 ? 96.315 48.559 60.076 1.00 34.80 148 ARG B C 1
ATOM 4599 O O . ARG B 1 147 ? 97.142 47.744 59.642 1.00 33.81 148 ARG B O 1
ATOM 4607 N N . LEU B 1 148 ? 95.062 48.654 59.618 1.00 34.70 149 LEU B N 1
ATOM 4608 C CA . LEU B 1 148 ? 94.506 47.685 58.655 1.00 34.75 149 LEU B CA 1
ATOM 4609 C C . LEU B 1 148 ? 93.807 48.299 57.432 1.00 34.63 149 LEU B C 1
ATOM 4610 O O 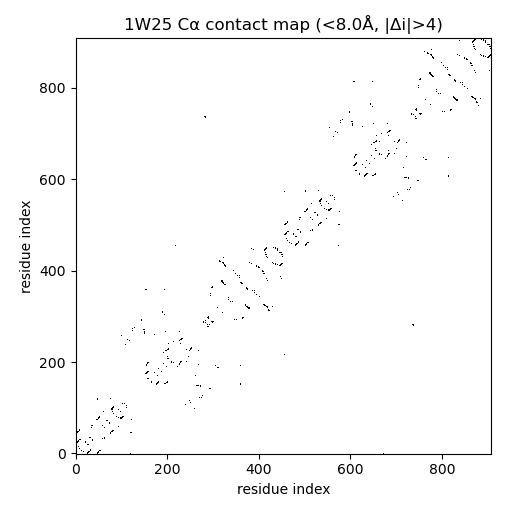. LEU B 1 148 ? 93.119 47.580 56.700 1.00 34.67 149 LEU B O 1
ATOM 4615 N N . ASP B 1 149 ? 93.989 49.608 57.214 1.00 35.23 150 ASP B N 1
ATOM 4616 C CA . ASP B 1 149 ? 93.665 50.259 55.929 1.00 35.74 150 ASP B CA 1
ATOM 4617 C C . ASP B 1 149 ? 94.516 49.629 54.837 1.00 34.50 150 ASP B C 1
ATOM 4618 O O . ASP B 1 149 ? 95.417 48.840 55.103 1.00 34.33 150 ASP B O 1
ATOM 4623 N N . GLY B 1 150 ? 94.276 50.059 53.610 1.00 33.20 151 GLY B N 1
ATOM 4624 C CA . GLY B 1 150 ? 95.229 49.865 52.539 1.00 32.74 151 GLY B CA 1
ATOM 4625 C C . GLY B 1 150 ? 96.078 51.092 52.295 1.00 32.30 151 GLY B C 1
ATOM 4626 O O . GLY B 1 150 ? 96.816 51.137 51.322 1.00 33.69 151 GLY B O 1
ATOM 4627 N N . LEU B 1 151 ? 95.995 52.069 53.195 1.00 31.37 152 LEU B N 1
ATOM 4628 C CA . LEU B 1 151 ? 96.546 53.418 52.987 1.00 30.14 152 LEU B CA 1
ATOM 4629 C C . LEU B 1 151 ? 97.815 53.665 53.791 1.00 28.85 152 LEU B C 1
ATOM 4630 O O . LEU B 1 151 ? 98.141 52.903 54.696 1.00 28.93 152 LEU B O 1
ATOM 4635 N N . GLY B 1 152 ? 98.520 54.748 53.471 1.00 28.12 153 GLY B N 1
ATOM 4636 C CA . GLY B 1 152 ? 99.873 54.976 53.991 1.00 27.66 153 GLY B CA 1
ATOM 4637 C C . GLY B 1 152 ? 100.721 54.007 53.221 1.00 28.10 153 GLY B C 1
ATOM 4638 O O . GLY B 1 152 ? 100.374 53.644 52.095 1.00 33.24 153 GLY B O 1
ATOM 4639 N N . GLY B 1 153 ? 101.803 53.523 53.785 1.00 25.85 154 GLY B N 1
ATOM 4640 C CA . GLY B 1 153 ? 102.476 52.412 53.105 1.00 24.90 154 GLY B CA 1
ATOM 4641 C C . GLY B 1 153 ? 103.537 52.818 52.098 1.00 23.29 154 GLY B C 1
ATOM 4642 O O . GLY B 1 153 ? 103.329 53.703 51.263 1.00 22.79 154 GLY B O 1
ATOM 4643 N N . ARG B 1 154 ? 104.680 52.149 52.198 1.00 21.88 155 ARG B N 1
ATOM 4644 C CA . ARG B 1 154 ? 105.865 52.483 51.446 1.00 21.45 155 ARG B CA 1
ATOM 4645 C C . ARG B 1 154 ? 105.896 51.652 50.176 1.00 20.36 155 ARG B C 1
ATOM 4646 O O . ARG B 1 154 ? 105.991 50.429 50.219 1.00 20.54 155 ARG B O 1
ATOM 4654 N N . VAL B 1 155 ? 105.836 52.338 49.046 1.00 18.95 156 VAL B N 1
ATOM 4655 C CA . VAL B 1 155 ? 105.723 51.704 47.749 1.00 18.28 156 VAL B CA 1
ATOM 4656 C C . VAL B 1 155 ? 106.997 51.939 46.937 1.00 17.02 156 VAL B C 1
ATOM 4657 O O . VAL B 1 155 ? 107.305 53.073 46.552 1.00 15.57 156 VAL B O 1
ATOM 4661 N N . LEU B 1 156 ? 107.712 50.856 46.659 1.00 16.97 157 LEU B N 1
ATOM 4662 C CA . LEU B 1 156 ? 108.958 50.919 45.910 1.00 17.77 157 LEU B CA 1
ATOM 4663 C C . LEU B 1 156 ? 108.657 50.789 44.417 1.00 17.59 157 LEU B C 1
ATOM 4664 O O . LEU B 1 156 ? 108.110 49.780 43.981 1.00 18.56 157 LEU B O 1
ATOM 4669 N N . ILE B 1 157 ? 108.993 51.821 43.646 1.00 17.33 158 ILE B N 1
ATOM 4670 C CA . ILE B 1 157 ? 108.758 51.833 42.198 1.00 18.21 158 ILE B CA 1
ATOM 4671 C C . ILE B 1 157 ? 110.060 51.554 41.451 1.00 19.19 158 ILE B C 1
ATOM 4672 O O . ILE B 1 157 ? 110.964 52.386 41.429 1.00 19.24 158 ILE B O 1
ATOM 4677 N N . VAL B 1 158 ? 110.138 50.376 40.839 1.00 20.82 159 VAL B N 1
ATOM 4678 C CA . VAL B 1 158 ? 111.355 49.902 40.195 1.00 21.95 159 VAL B CA 1
ATOM 4679 C C . VAL B 1 158 ? 111.200 50.069 38.689 1.00 22.90 159 VAL B C 1
ATOM 4680 O O . VAL B 1 158 ? 110.573 49.245 38.015 1.00 22.09 159 VAL B O 1
ATOM 4684 N N . ASP B 1 159 ? 111.771 51.153 38.172 1.00 25.32 160 ASP B N 1
ATOM 4685 C CA . ASP B 1 159 ? 111.539 51.550 36.792 1.00 25.50 160 ASP B CA 1
ATOM 4686 C C . ASP B 1 159 ? 112.619 52.504 36.317 1.00 25.33 160 ASP B C 1
ATOM 4687 O O . ASP B 1 159 ? 112.992 53.423 37.039 1.00 26.23 160 ASP B O 1
ATOM 4692 N N . ASP B 1 160 ? 113.108 52.271 35.101 1.00 25.53 161 ASP B N 1
ATOM 4693 C CA . ASP B 1 160 ? 114.136 53.110 34.471 1.00 25.33 161 ASP B CA 1
ATOM 4694 C C . ASP B 1 160 ? 113.528 54.188 33.576 1.00 25.09 161 ASP B C 1
ATOM 4695 O O . ASP B 1 160 ? 114.244 55.045 33.066 1.00 25.11 161 ASP B O 1
ATOM 4700 N N . ASN B 1 161 ? 112.216 54.119 33.358 1.00 24.79 162 ASN B N 1
ATOM 4701 C CA . ASN B 1 161 ? 111.484 55.183 32.660 1.00 24.81 162 ASN B CA 1
ATOM 4702 C C . ASN B 1 161 ? 111.136 56.346 33.609 1.00 24.44 162 ASN B C 1
ATOM 4703 O O . ASN B 1 161 ? 110.087 56.353 34.261 1.00 23.74 162 ASN B O 1
ATOM 4708 N N . GLU B 1 162 ? 112.049 57.309 33.667 1.00 25.56 163 GLU B N 1
ATOM 4709 C CA . GLU B 1 162 ? 111.953 58.499 34.517 1.00 25.50 163 GLU B CA 1
ATOM 4710 C C . GLU B 1 162 ? 110.550 59.127 34.554 1.00 25.22 163 GLU B C 1
ATOM 4711 O O . GLU B 1 162 ? 109.967 59.313 35.622 1.00 24.23 163 GLU B O 1
ATOM 4717 N N . ARG B 1 163 ? 110.013 59.456 33.384 1.00 24.39 164 ARG B N 1
ATOM 4718 C CA . ARG B 1 163 ? 108.730 60.148 33.293 1.00 24.06 164 ARG B CA 1
ATOM 4719 C C . ARG B 1 163 ? 107.578 59.347 33.876 1.00 24.02 164 ARG B C 1
ATOM 4720 O O . ARG B 1 163 ? 106.733 59.886 34.588 1.00 24.90 164 ARG B O 1
ATOM 4728 N N . GLN B 1 164 ? 107.525 58.062 33.559 1.00 24.82 165 GLN B N 1
ATOM 4729 C CA . GLN B 1 164 ? 106.448 57.228 34.050 1.00 23.82 165 GLN B CA 1
ATOM 4730 C C . GLN B 1 164 ? 106.595 56.955 35.545 1.00 22.89 165 GLN B C 1
ATOM 4731 O O . GLN B 1 164 ? 105.606 57.011 36.279 1.00 22.57 165 GLN B O 1
ATOM 4737 N N . ALA B 1 165 ? 107.815 56.661 35.997 1.00 22.10 166 ALA B N 1
ATOM 4738 C CA . ALA B 1 165 ? 108.060 56.416 37.425 1.00 22.05 166 ALA B CA 1
ATOM 4739 C C . ALA B 1 165 ? 107.592 57.620 38.252 1.00 21.36 166 ALA B C 1
ATOM 4740 O O . ALA B 1 165 ? 106.957 57.493 39.300 1.00 21.02 166 ALA B O 1
ATOM 4742 N N . GLN B 1 166 ? 107.917 58.793 37.744 1.00 20.98 167 GLN B N 1
ATOM 4743 C CA . GLN B 1 166 ? 107.674 60.029 38.448 1.00 20.79 167 GLN B CA 1
ATOM 4744 C C . GLN B 1 166 ? 106.169 60.365 38.460 1.00 20.62 167 GLN B C 1
ATOM 4745 O O . GLN B 1 166 ? 105.658 60.942 39.422 1.00 21.13 167 GLN B O 1
ATOM 4751 N N . ARG B 1 167 ? 105.460 59.987 37.403 1.00 19.87 168 ARG B N 1
ATOM 4752 C CA . ARG B 1 167 ? 104.020 60.198 37.321 1.00 18.77 168 ARG B CA 1
ATOM 4753 C C . ARG B 1 167 ? 103.272 59.248 38.279 1.00 17.70 168 ARG B C 1
ATOM 4754 O O . ARG B 1 167 ? 102.366 59.657 38.994 1.00 15.42 168 ARG B O 1
ATOM 4762 N N . VAL B 1 168 ? 103.652 57.979 38.288 1.00 18.69 169 VAL B N 1
ATOM 4763 C CA . VAL B 1 168 ? 103.116 57.028 39.267 1.00 18.85 169 VAL B CA 1
ATOM 4764 C C . VAL B 1 168 ? 103.349 57.537 40.706 1.00 19.35 169 VAL B C 1
ATOM 4765 O O . VAL B 1 168 ? 102.439 57.520 41.532 1.00 20.11 169 VAL B O 1
ATOM 4769 N N . ALA B 1 169 ? 104.565 57.990 40.997 1.00 18.83 170 ALA B N 1
ATOM 4770 C CA . ALA B 1 169 ? 104.882 58.523 42.313 1.00 19.00 170 ALA B CA 1
ATOM 4771 C C . ALA B 1 169 ? 103.946 59.680 42.711 1.00 19.59 170 ALA B C 1
ATOM 4772 O O . ALA B 1 169 ? 103.535 59.767 43.858 1.00 19.50 170 ALA B O 1
ATOM 4774 N N . ALA B 1 170 ? 103.612 60.557 41.763 1.00 20.39 171 ALA B N 1
ATOM 4775 C CA . ALA B 1 170 ? 102.672 61.656 42.004 1.00 20.16 171 ALA B CA 1
ATOM 4776 C C . ALA B 1 170 ? 101.256 61.164 42.303 1.00 20.77 171 ALA B C 1
ATOM 4777 O O . ALA B 1 170 ? 100.620 61.640 43.226 1.00 22.29 171 ALA B O 1
ATOM 4779 N N . GLU B 1 171 ? 100.756 60.212 41.531 1.00 21.62 172 GLU B N 1
ATOM 4780 C CA . GLU B 1 171 ? 99.457 59.613 41.831 1.00 22.55 172 GLU B CA 1
ATOM 4781 C C . GLU B 1 171 ? 99.444 58.933 43.213 1.00 23.07 172 GLU B C 1
ATOM 4782 O O . GLU B 1 171 ? 98.447 59.001 43.928 1.00 24.19 172 GLU B O 1
ATOM 4788 N N . LEU B 1 172 ? 100.546 58.290 43.588 1.00 22.54 173 LEU B N 1
ATOM 4789 C CA . LEU B 1 172 ? 100.618 57.580 44.865 1.00 22.81 173 LEU B CA 1
ATOM 4790 C C . LEU B 1 172 ? 100.931 58.468 46.055 1.00 22.99 173 LEU B C 1
ATOM 4791 O O . LEU B 1 172 ? 100.740 58.064 47.194 1.00 24.03 173 LEU B O 1
ATOM 4796 N N . GLY B 1 173 ? 101.419 59.670 45.802 1.00 23.67 174 GLY B N 1
ATOM 4797 C CA . GLY B 1 173 ? 101.926 60.520 46.866 1.00 24.90 174 GLY B CA 1
ATOM 4798 C C . GLY B 1 173 ? 100.864 61.192 47.710 1.00 25.78 174 GLY B C 1
ATOM 4799 O O . GLY B 1 173 ? 101.173 61.781 48.735 1.00 27.29 174 GLY B O 1
ATOM 4800 N N . VAL B 1 174 ? 99.613 61.126 47.283 1.00 27.22 175 VAL B N 1
ATOM 4801 C CA . VAL B 1 174 ? 98.525 61.672 48.080 1.00 27.85 175 VAL B CA 1
ATOM 4802 C C . VAL B 1 174 ? 98.184 60.721 49.234 1.00 28.47 175 VAL B C 1
ATOM 4803 O O . VAL B 1 174 ? 98.079 61.145 50.382 1.00 28.85 175 VAL B O 1
ATOM 4807 N N . GLU B 1 175 ? 98.043 59.436 48.928 1.00 28.82 176 GLU B N 1
ATOM 4808 C CA . GLU B 1 175 ? 97.642 58.453 49.925 1.00 29.29 176 GLU B CA 1
ATOM 4809 C C . GLU B 1 175 ? 98.771 57.517 50.387 1.00 28.40 176 GLU B C 1
ATOM 4810 O O . GLU B 1 175 ? 98.557 56.694 51.270 1.00 30.00 176 GLU B O 1
ATOM 4816 N N . HIS B 1 176 ? 99.968 57.635 49.814 1.00 26.77 177 HIS B N 1
ATOM 4817 C CA . HIS B 1 176 ? 101.071 56.734 50.158 1.00 25.53 177 HIS B CA 1
ATOM 4818 C C . HIS B 1 176 ? 102.423 57.445 50.237 1.00 25.25 177 HIS B C 1
ATOM 4819 O O . HIS B 1 176 ? 102.503 58.656 50.089 1.00 25.32 177 HIS B O 1
ATOM 4826 N N . ARG B 1 177 ? 103.476 56.662 50.479 1.00 24.89 178 ARG B N 1
ATOM 4827 C CA . ARG B 1 177 ? 104.848 57.140 50.622 1.00 23.11 178 ARG B CA 1
ATOM 4828 C C . ARG B 1 177 ? 105.751 56.474 49.557 1.00 22.68 178 ARG B C 1
ATOM 4829 O O . ARG B 1 177 ? 106.453 55.503 49.846 1.00 22.26 178 ARG B O 1
ATOM 4837 N N . PRO B 1 178 ? 105.701 56.959 48.316 1.00 22.02 179 PRO B N 1
ATOM 4838 C CA . PRO B 1 178 ? 106.444 56.351 47.215 1.00 21.96 179 PRO B CA 1
ATOM 4839 C C . PRO B 1 178 ? 107.951 56.620 47.192 1.00 21.79 179 PRO B C 1
ATOM 4840 O O . PRO B 1 178 ? 108.400 57.649 47.677 1.00 23.40 179 PRO B O 1
ATOM 4844 N N . VAL B 1 179 ? 108.694 55.686 46.600 1.00 21.89 180 VAL B N 1
ATOM 4845 C CA . VAL B 1 179 ? 110.155 55.696 46.506 1.00 21.82 180 VAL B CA 1
ATOM 4846 C C . VAL B 1 179 ? 110.534 55.138 45.139 1.00 20.82 180 VAL B C 1
ATOM 4847 O O . VAL B 1 179 ? 110.039 54.088 44.758 1.00 21.15 180 VAL B O 1
ATOM 4851 N N . ILE B 1 180 ? 111.419 55.805 44.412 1.00 20.64 181 ILE B N 1
ATOM 4852 C CA . ILE B 1 180 ? 111.808 55.341 43.077 1.00 21.50 181 ILE B CA 1
ATOM 4853 C C . ILE B 1 180 ? 113.247 54.813 43.038 1.00 22.15 181 ILE B C 1
ATOM 4854 O O . ILE B 1 180 ? 114.170 55.484 43.506 1.00 22.67 181 ILE B O 1
ATOM 4859 N N . GLU B 1 181 ? 113.413 53.612 42.478 1.00 22.22 182 GLU B N 1
ATOM 4860 C CA . GLU B 1 181 ? 114.721 53.057 42.127 1.00 22.97 182 GLU B CA 1
ATOM 4861 C C . GLU B 1 181 ? 114.732 52.753 40.642 1.00 22.56 182 GLU B C 1
ATOM 4862 O O . GLU B 1 181 ? 113.842 52.088 40.143 1.00 23.19 182 GLU B O 1
ATOM 4868 N N . SER B 1 182 ? 115.742 53.229 39.933 1.00 23.71 183 SER B N 1
ATOM 4869 C CA . SER B 1 182 ? 115.915 52.889 38.521 1.00 24.06 183 SER B CA 1
ATOM 4870 C C . SER B 1 182 ? 116.942 51.768 38.321 1.00 24.12 183 SER B C 1
ATOM 4871 O O . SER B 1 182 ? 116.942 51.111 37.283 1.00 23.98 183 SER B O 1
ATOM 4874 N N . ASP B 1 183 ? 117.810 51.564 39.310 1.00 24.87 184 ASP B N 1
ATOM 4875 C CA . ASP B 1 183 ? 118.823 50.508 39.266 1.00 25.20 184 ASP B CA 1
ATOM 4876 C C . ASP B 1 183 ? 118.287 49.291 40.016 1.00 25.25 184 ASP B C 1
ATOM 4877 O O . ASP B 1 183 ? 118.042 49.387 41.222 1.00 23.76 184 ASP B O 1
ATOM 4882 N N . PRO B 1 184 ? 118.135 48.152 39.325 1.00 26.06 185 PRO B N 1
ATOM 4883 C CA . PRO B 1 184 ? 117.588 46.935 39.947 1.00 26.36 185 PRO B CA 1
ATOM 4884 C C . PRO B 1 184 ? 118.428 46.420 41.123 1.00 26.84 185 PRO B C 1
ATOM 4885 O O . PRO B 1 184 ? 117.868 45.967 42.128 1.00 26.75 185 PRO B O 1
ATOM 4889 N N . GLU B 1 185 ? 119.753 46.500 40.998 1.00 26.77 186 GLU B N 1
ATOM 4890 C CA . GLU B 1 185 ? 120.648 46.071 42.072 1.00 26.96 186 GLU B CA 1
ATOM 4891 C C . GLU B 1 185 ? 120.455 46.900 43.341 1.00 26.59 186 GLU B C 1
ATOM 4892 O O . GLU B 1 185 ? 120.389 46.340 44.431 1.00 27.48 186 GLU B O 1
ATOM 4898 N N . LYS B 1 186 ? 120.341 48.221 43.205 1.00 26.01 187 LYS B N 1
ATOM 4899 C CA . LYS B 1 186 ? 119.968 49.073 44.347 1.00 25.49 187 LYS B CA 1
ATOM 4900 C C . LYS B 1 186 ? 118.560 48.754 44.875 1.00 25.02 187 LYS B C 1
ATOM 4901 O O . LYS B 1 186 ? 118.327 48.772 46.086 1.00 25.33 187 LYS B O 1
ATOM 4907 N N . ALA B 1 187 ? 117.634 48.442 43.971 1.00 24.34 188 ALA B N 1
ATOM 4908 C CA . ALA B 1 187 ? 116.254 48.114 44.349 1.00 23.69 188 ALA B CA 1
ATOM 4909 C C . ALA B 1 187 ? 116.142 46.795 45.114 1.00 23.09 188 ALA B C 1
ATOM 4910 O O . ALA B 1 187 ? 115.289 46.661 45.993 1.00 21.22 188 ALA B O 1
ATOM 4912 N N . LYS B 1 188 ? 116.994 45.827 44.779 1.00 24.04 189 LYS B N 1
ATOM 4913 C CA . LYS B 1 188 ? 117.038 44.554 45.512 1.00 25.04 189 LYS B CA 1
ATOM 4914 C C . LYS B 1 188 ? 117.281 44.813 46.991 1.00 24.53 189 LYS B C 1
ATOM 4915 O O . LYS B 1 188 ? 116.610 44.240 47.850 1.00 25.54 189 LYS B O 1
ATOM 4921 N N . ILE B 1 189 ? 118.222 45.702 47.275 1.00 23.80 190 ILE B N 1
ATOM 4922 C CA . ILE B 1 189 ? 118.563 46.042 48.648 1.00 24.22 190 ILE B CA 1
ATOM 4923 C C . ILE B 1 189 ? 117.409 46.780 49.311 1.00 24.27 190 ILE B C 1
ATOM 4924 O O . ILE B 1 189 ? 116.953 46.376 50.383 1.00 25.62 190 ILE B O 1
ATOM 4929 N N . SER B 1 190 ? 116.937 47.850 48.669 1.00 23.77 191 SER B N 1
ATOM 4930 C CA . SER B 1 190 ? 115.769 48.603 49.152 1.00 23.33 191 SER B CA 1
ATOM 4931 C C . SER B 1 190 ? 114.594 47.701 49.524 1.00 22.71 191 SER B C 1
ATOM 4932 O O . SER B 1 190 ? 113.946 47.930 50.542 1.00 22.04 191 SER B O 1
ATOM 4935 N N . ALA B 1 191 ? 114.335 46.685 48.698 1.00 22.92 192 ALA B N 1
ATOM 4936 C CA . ALA B 1 191 ? 113.146 45.835 48.842 1.00 23.71 192 ALA B CA 1
ATOM 4937 C C . ALA B 1 191 ? 113.191 44.948 50.082 1.00 24.17 192 ALA B C 1
ATOM 4938 O O . ALA B 1 191 ? 112.148 44.595 50.634 1.00 23.98 192 ALA B O 1
ATOM 4940 N N . GLY B 1 192 ? 114.398 44.583 50.507 1.00 25.23 193 GLY B N 1
ATOM 4941 C CA . GLY B 1 192 ? 114.604 43.876 51.773 1.00 25.11 193 GLY B CA 1
ATOM 4942 C C . GLY B 1 192 ? 114.297 44.742 52.989 1.00 25.68 193 GLY B C 1
ATOM 4943 O O . GLY B 1 192 ? 114.068 44.227 54.083 1.00 26.62 193 GLY B O 1
ATOM 4944 N N . GLY B 1 193 ? 114.297 46.060 52.807 1.00 24.94 194 GLY B N 1
ATOM 4945 C CA . GLY B 1 193 ? 113.893 46.979 53.863 1.00 24.63 194 GLY B CA 1
ATOM 4946 C C . GLY B 1 193 ? 112.382 47.010 54.056 1.00 24.08 194 GLY B C 1
ATOM 4947 O O . GLY B 1 193 ? 111.665 46.169 53.513 1.00 22.45 194 GLY B O 1
ATOM 4948 N N . PRO B 1 194 ? 111.902 47.984 54.834 1.00 24.24 195 PRO B N 1
ATOM 4949 C CA . PRO B 1 194 ? 110.481 48.092 55.183 1.00 24.46 195 PRO B CA 1
ATOM 4950 C C . PRO B 1 194 ? 109.609 48.627 54.036 1.00 24.17 195 PRO B C 1
ATOM 4951 O O . PRO B 1 194 ? 109.306 49.824 53.979 1.00 23.28 195 PRO B O 1
ATOM 4955 N N . VAL B 1 195 ? 109.211 47.709 53.157 1.00 24.00 196 VAL B N 1
ATOM 4956 C CA . VAL B 1 195 ? 108.471 48.003 51.934 1.00 23.64 196 VAL B CA 1
ATOM 4957 C C . VAL B 1 195 ? 107.159 47.218 51.939 1.00 23.79 196 VAL B C 1
ATOM 4958 O O . VAL B 1 195 ? 107.152 46.013 52.202 1.00 25.16 196 VAL B O 1
ATOM 4962 N N . ASP B 1 196 ? 106.063 47.902 51.627 1.00 23.61 197 ASP B N 1
ATOM 4963 C CA . ASP B 1 196 ? 104.725 47.302 51.617 1.00 23.99 197 ASP B CA 1
ATOM 4964 C C . ASP B 1 196 ? 104.301 46.758 50.250 1.00 23.58 197 ASP B C 1
ATOM 4965 O O . ASP B 1 196 ? 103.394 45.926 50.160 1.00 23.91 197 ASP B O 1
ATOM 4970 N N . LEU B 1 197 ? 104.953 47.226 49.192 1.00 22.70 198 LEU B N 1
ATOM 4971 C CA . LEU B 1 197 ? 104.576 46.847 47.840 1.00 22.57 198 LEU B CA 1
ATOM 4972 C C . LEU B 1 197 ? 105.642 47.292 46.866 1.00 21.42 198 LEU B C 1
ATOM 4973 O O . LEU B 1 197 ? 106.144 48.401 46.976 1.00 21.07 198 LEU B O 1
ATOM 4978 N N . VAL B 1 198 ? 105.960 46.428 45.906 1.00 20.67 199 VAL B N 1
ATOM 4979 C CA . VAL B 1 198 ? 106.824 46.780 44.788 1.00 20.59 199 VAL B CA 1
ATOM 4980 C C . VAL B 1 198 ? 105.984 46.903 43.517 1.00 20.45 199 VAL B C 1
ATOM 4981 O O . VAL B 1 198 ? 105.120 46.071 43.256 1.00 20.46 199 VAL B O 1
ATOM 4985 N N . ILE B 1 199 ? 106.230 47.958 42.746 1.00 20.67 200 ILE B N 1
ATOM 4986 C CA . ILE B 1 199 ? 105.691 48.089 41.395 1.00 20.91 200 ILE B CA 1
ATOM 4987 C C . ILE B 1 199 ? 106.875 48.081 40.432 1.00 20.73 200 ILE B C 1
ATOM 4988 O O . ILE B 1 199 ? 107.766 48.911 40.545 1.00 20.28 200 ILE B O 1
ATOM 4993 N N . VAL B 1 200 ? 106.856 47.155 39.480 1.00 20.96 201 VAL B N 1
ATOM 4994 C CA . VAL B 1 200 ? 107.956 46.951 38.541 1.00 21.75 201 VAL B CA 1
ATOM 4995 C C . VAL B 1 200 ? 107.482 47.180 37.128 1.00 21.15 201 VAL B C 1
ATOM 4996 O O . VAL B 1 200 ? 106.419 46.701 36.753 1.00 20.73 201 VAL B O 1
ATOM 5000 N N . ASN B 1 201 ? 108.292 47.859 36.327 1.00 21.90 202 ASN B N 1
ATOM 5001 C CA . ASN B 1 201 ? 108.036 47.930 34.899 1.00 22.45 202 ASN B CA 1
ATOM 5002 C C . ASN B 1 201 ? 108.488 46.636 34.229 1.00 22.77 202 ASN B C 1
ATOM 5003 O O . ASN B 1 201 ? 109.678 46.380 34.101 1.00 23.64 202 ASN B O 1
ATOM 5008 N N . ALA B 1 202 ? 107.529 45.821 33.808 1.00 22.78 203 ALA B N 1
ATOM 5009 C CA . ALA B 1 202 ? 107.833 44.611 33.060 1.00 22.88 203 ALA B CA 1
ATOM 5010 C C . ALA B 1 202 ? 108.247 44.914 31.620 1.00 23.36 203 ALA B C 1
ATOM 5011 O O . ALA B 1 202 ? 108.652 44.007 30.908 1.00 24.50 203 ALA B O 1
ATOM 5013 N N . ALA B 1 203 ? 108.141 46.172 31.192 1.00 23.83 204 ALA B N 1
ATOM 5014 C CA . ALA B 1 203 ? 108.545 46.573 29.843 1.00 23.94 204 ALA B CA 1
ATOM 5015 C C . ALA B 1 203 ? 109.706 47.569 29.858 1.00 24.24 204 ALA B C 1
ATOM 5016 O O . ALA B 1 203 ? 109.845 48.375 28.939 1.00 24.22 204 ALA B O 1
ATOM 5018 N N . ALA B 1 204 ? 110.546 47.493 30.891 1.00 25.13 205 ALA B N 1
ATOM 5019 C CA . ALA B 1 204 ? 111.738 48.344 31.030 1.00 25.23 205 ALA B CA 1
ATOM 5020 C C . ALA B 1 204 ? 112.736 48.134 29.887 1.00 25.77 205 ALA B C 1
ATOM 5021 O O . ALA B 1 204 ? 112.664 47.132 29.187 1.00 26.81 205 ALA B O 1
ATOM 5023 N N . LYS B 1 205 ? 113.669 49.070 29.717 1.00 25.92 206 LYS B N 1
ATOM 5024 C CA . LYS B 1 205 ? 114.640 49.028 28.614 1.00 26.03 206 LYS B CA 1
ATOM 5025 C C . LYS B 1 205 ? 116.019 48.524 29.049 1.00 25.81 206 LYS B C 1
ATOM 5026 O O . LYS B 1 205 ? 116.652 47.776 28.322 1.00 25.71 206 LYS B O 1
ATOM 5032 N N . ASN B 1 206 ? 116.473 48.952 30.227 1.00 26.08 207 ASN B N 1
ATOM 5033 C CA . ASN B 1 206 ? 117.811 48.634 30.739 1.00 25.90 207 ASN B CA 1
ATOM 5034 C C . ASN B 1 206 ? 117.878 47.359 31.566 1.00 25.74 207 ASN B C 1
ATOM 5035 O O . ASN B 1 206 ? 118.960 46.822 31.779 1.00 25.94 207 ASN B O 1
ATOM 5040 N N . PHE B 1 207 ? 116.738 46.897 32.073 1.00 25.81 208 PHE B N 1
ATOM 5041 C CA . PHE B 1 207 ? 116.701 45.667 32.859 1.00 24.93 208 PHE B CA 1
ATOM 5042 C C . PHE B 1 207 ? 115.461 44.839 32.535 1.00 24.13 208 PHE B C 1
ATOM 5043 O O . PHE B 1 207 ? 114.532 45.334 31.900 1.00 23.35 208 PHE B O 1
ATOM 5051 N N . ASP B 1 208 ? 115.486 43.572 32.949 1.00 23.84 209 ASP B N 1
ATOM 5052 C CA . ASP B 1 208 ? 114.333 42.670 32.860 1.00 23.86 209 ASP B CA 1
ATOM 5053 C C . ASP B 1 208 ? 113.584 42.670 34.199 1.00 23.68 209 ASP B C 1
ATOM 5054 O O . ASP B 1 208 ? 114.097 42.166 35.201 1.00 23.15 209 ASP B O 1
ATOM 5059 N N . GLY B 1 209 ? 112.372 43.231 34.207 1.00 23.69 210 GLY B N 1
ATOM 5060 C CA . GLY B 1 209 ? 111.563 43.343 35.428 1.00 23.34 210 GLY B CA 1
ATOM 5061 C C . GLY B 1 209 ? 111.052 42.016 35.964 1.00 22.94 210 GLY B C 1
ATOM 5062 O O . GLY B 1 209 ? 110.753 41.886 37.153 1.00 22.08 210 GLY B O 1
ATOM 5063 N N . LEU B 1 210 ? 110.939 41.028 35.085 1.00 23.57 211 LEU B N 1
ATOM 5064 C CA . LEU B 1 210 ? 110.522 39.685 35.499 1.00 23.90 211 LEU B CA 1
ATOM 5065 C C . LEU B 1 210 ? 111.675 38.940 36.172 1.00 23.85 211 LEU B C 1
ATOM 5066 O O . LEU B 1 210 ? 111.478 38.274 37.189 1.00 24.32 211 LEU B O 1
ATOM 5071 N N . ARG B 1 211 ? 112.876 39.077 35.622 1.00 23.90 212 ARG B N 1
ATOM 5072 C CA . ARG B 1 211 ? 114.088 38.596 36.287 1.00 24.10 212 ARG B CA 1
ATOM 5073 C C . ARG B 1 211 ? 114.236 39.221 37.670 1.00 22.80 212 ARG B C 1
ATOM 5074 O O . ARG B 1 211 ? 114.634 38.554 38.617 1.00 22.97 212 ARG B O 1
ATOM 5082 N N . PHE B 1 212 ? 113.907 40.501 37.787 1.00 21.82 213 PHE B N 1
ATOM 5083 C CA . PHE B 1 212 ? 113.966 41.181 39.074 1.00 21.63 213 PHE B CA 1
ATOM 5084 C C . PHE B 1 212 ? 112.939 40.562 40.051 1.00 21.13 213 PHE B C 1
ATOM 5085 O O . PHE B 1 212 ? 113.274 40.218 41.185 1.00 20.82 213 PHE B O 1
ATOM 5093 N N . THR B 1 213 ? 111.704 40.395 39.592 1.00 21.39 214 THR B N 1
ATOM 5094 C CA . THR B 1 213 ? 110.639 39.777 40.395 1.00 21.71 214 THR B CA 1
ATOM 5095 C C . THR B 1 213 ? 111.002 38.355 40.850 1.00 22.30 214 THR B C 1
ATOM 5096 O O . THR B 1 213 ? 110.884 38.012 42.031 1.00 22.66 214 THR B O 1
ATOM 5100 N N . ALA B 1 214 ? 111.450 37.535 39.904 1.00 21.78 215 ALA B N 1
ATOM 5101 C CA . ALA B 1 214 ? 111.934 36.195 40.212 1.00 21.31 215 ALA B CA 1
ATOM 5102 C C . ALA B 1 214 ? 112.982 36.211 41.319 1.00 21.46 215 ALA B C 1
ATOM 5103 O O . ALA B 1 214 ? 112.960 35.362 42.202 1.00 22.16 215 ALA B O 1
ATOM 5105 N N . ALA B 1 215 ? 113.901 37.172 41.268 1.00 21.60 216 ALA B N 1
ATOM 5106 C CA . ALA B 1 215 ? 114.962 37.268 42.270 1.00 21.47 216 ALA B CA 1
ATOM 5107 C C . ALA B 1 215 ? 114.411 37.617 43.651 1.00 21.93 216 ALA B C 1
ATOM 5108 O O . ALA B 1 215 ? 114.898 37.101 44.653 1.00 22.92 216 ALA B O 1
ATOM 5110 N N . LEU B 1 216 ? 113.402 38.485 43.711 1.00 22.05 217 LEU B N 1
ATOM 5111 C CA . LEU B 1 216 ? 112.732 38.771 44.978 1.00 22.69 217 LEU B CA 1
ATOM 5112 C C . LEU B 1 216 ? 112.118 37.499 45.568 1.00 23.37 217 LEU B C 1
ATOM 5113 O O . LEU B 1 216 ? 112.179 37.272 46.777 1.00 24.04 217 LEU B O 1
ATOM 5118 N N . ARG B 1 217 ? 111.535 36.673 44.701 1.00 23.29 218 ARG B N 1
ATOM 5119 C CA . ARG B 1 217 ? 110.845 35.451 45.122 1.00 23.49 218 ARG B CA 1
ATOM 5120 C C . ARG B 1 217 ? 111.785 34.331 45.611 1.00 23.47 218 ARG B C 1
ATOM 5121 O O . ARG B 1 217 ? 111.343 33.387 46.256 1.00 23.10 218 ARG B O 1
ATOM 5129 N N . SER B 1 218 ? 113.076 34.443 45.325 1.00 23.84 219 SER B N 1
ATOM 5130 C CA . SER B 1 218 ? 114.041 33.412 45.695 1.00 25.04 219 SER B CA 1
ATOM 5131 C C . SER B 1 218 ? 114.900 33.768 46.925 1.00 25.12 219 SER B C 1
ATOM 5132 O O . SER B 1 218 ? 115.922 33.151 47.160 1.00 23.57 219 SER B O 1
ATOM 5135 N N . GLU B 1 219 ? 114.475 34.759 47.706 1.00 27.93 220 GLU B N 1
ATOM 5136 C CA . GLU B 1 219 ? 115.183 35.161 48.932 1.00 29.26 220 GLU B CA 1
ATOM 5137 C C . GLU B 1 219 ? 114.172 35.362 50.063 1.00 29.37 220 GLU B C 1
ATOM 5138 O O . GLU B 1 219 ? 113.130 35.972 49.857 1.00 29.57 220 GLU B O 1
ATOM 5144 N N . GLU B 1 220 ? 114.488 34.858 51.253 1.00 30.41 221 GLU B N 1
ATOM 5145 C CA . GLU B 1 220 ? 113.559 34.910 52.386 1.00 31.35 221 GLU B CA 1
ATOM 5146 C C . GLU B 1 220 ? 113.029 36.309 52.691 1.00 30.73 221 GLU B C 1
ATOM 5147 O O . GLU B 1 220 ? 111.854 36.461 52.997 1.00 30.07 221 GLU B O 1
ATOM 5153 N N . ARG B 1 221 ? 113.895 37.317 52.631 1.00 31.08 222 ARG B N 1
ATOM 5154 C CA . ARG B 1 221 ? 113.513 38.671 53.036 1.00 31.39 222 ARG B CA 1
ATOM 5155 C C . ARG B 1 221 ? 112.447 39.295 52.122 1.00 30.87 222 ARG B C 1
ATOM 5156 O O . ARG B 1 221 ? 111.667 40.125 52.571 1.00 30.58 222 ARG B O 1
ATOM 5164 N N . THR B 1 222 ? 112.413 38.886 50.855 1.00 29.75 223 THR B N 1
ATOM 5165 C CA . THR B 1 222 ? 111.539 39.506 49.866 1.00 28.88 223 THR B CA 1
ATOM 5166 C C . THR B 1 222 ? 110.500 38.557 49.277 1.00 28.09 223 THR B C 1
ATOM 5167 O O . THR B 1 222 ? 109.700 38.959 48.445 1.00 27.04 223 THR B O 1
ATOM 5171 N N . ARG B 1 223 ? 110.490 37.307 49.717 1.00 28.36 224 ARG B N 1
ATOM 5172 C CA . ARG B 1 223 ? 109.627 36.297 49.116 1.00 28.50 224 ARG B CA 1
ATOM 5173 C C . ARG B 1 223 ? 108.141 36.640 49.219 1.00 28.86 224 ARG B C 1
ATOM 5174 O O . ARG B 1 223 ? 107.372 36.360 48.299 1.00 28.22 224 ARG B O 1
ATOM 5182 N N . GLN B 1 224 ? 107.751 37.263 50.330 1.00 29.57 225 GLN B N 1
ATOM 5183 C CA . GLN B 1 224 ? 106.334 37.514 50.648 1.00 29.25 225 GLN B CA 1
ATOM 5184 C C . GLN B 1 224 ? 105.860 38.919 50.272 1.00 28.79 225 GLN B C 1
ATOM 5185 O O . GLN B 1 224 ? 104.758 39.334 50.626 1.00 29.28 225 GLN B O 1
ATOM 5191 N N . LEU B 1 225 ? 106.695 39.638 49.540 1.00 27.93 226 LEU B N 1
ATOM 5192 C CA . LEU B 1 225 ? 106.463 41.035 49.225 1.00 26.79 226 LEU B CA 1
ATOM 5193 C C . LEU B 1 225 ? 105.502 41.120 48.047 1.00 25.55 226 LEU B C 1
ATOM 5194 O O . LEU B 1 225 ? 105.743 40.491 47.021 1.00 25.17 226 LEU B O 1
ATOM 5199 N N . PRO B 1 226 ? 104.401 41.853 48.180 1.00 25.00 227 PRO B N 1
ATOM 5200 C CA . PRO B 1 226 ? 103.490 42.033 47.058 1.00 24.74 227 PRO B CA 1
ATOM 5201 C C . PRO B 1 226 ? 104.168 42.745 45.890 1.00 24.22 227 PRO B C 1
ATOM 5202 O O . PRO B 1 226 ? 104.871 43.724 46.100 1.00 23.79 227 PRO B O 1
ATOM 5206 N N . VAL B 1 227 ? 103.947 42.250 44.676 1.00 23.88 228 VAL B N 1
ATOM 5207 C CA . VAL B 1 227 ? 104.483 42.851 43.465 1.00 23.08 228 VAL B CA 1
ATOM 5208 C C . VAL B 1 227 ? 103.355 43.088 42.454 1.00 23.41 228 VAL B C 1
ATOM 5209 O O . VAL B 1 227 ? 102.499 42.215 42.224 1.00 20.17 228 VAL B O 1
ATOM 5213 N N . LEU B 1 228 ? 103.373 44.289 41.875 1.00 22.81 229 LEU B N 1
ATOM 5214 C CA . LEU B 1 228 ? 102.533 44.650 40.755 1.00 23.28 229 LEU B CA 1
ATOM 5215 C C . LEU B 1 228 ? 103.448 44.929 39.567 1.00 23.14 229 LEU B C 1
ATOM 5216 O O . LEU B 1 228 ? 104.465 45.608 39.707 1.00 23.45 229 LEU B O 1
ATOM 5221 N N . ALA B 1 229 ? 103.093 44.417 38.397 1.00 23.10 230 ALA B N 1
ATOM 5222 C CA . ALA B 1 229 ? 103.879 44.670 37.199 1.00 23.96 230 ALA B CA 1
ATOM 5223 C C . ALA B 1 229 ? 103.113 45.549 36.235 1.00 24.59 230 ALA B C 1
ATOM 5224 O O . ALA B 1 229 ? 101.927 45.333 35.981 1.00 24.13 230 ALA B O 1
ATOM 5226 N N . MET B 1 230 ? 103.798 46.551 35.701 1.00 26.51 231 MET B N 1
ATOM 5227 C CA . MET B 1 230 ? 103.242 47.383 34.643 1.00 27.58 231 MET B CA 1
ATOM 5228 C C . MET B 1 230 ? 103.564 46.700 33.308 1.00 28.25 231 MET B C 1
ATOM 5229 O O . MET B 1 230 ? 104.721 46.346 33.048 1.00 27.95 231 MET B O 1
ATOM 5234 N N . VAL B 1 231 ? 102.546 46.519 32.466 1.00 28.71 232 VAL B N 1
ATOM 5235 C CA . VAL B 1 231 ? 102.688 45.726 31.237 1.00 29.08 232 VAL B CA 1
ATOM 5236 C C . VAL B 1 231 ? 102.142 46.455 30.013 1.00 29.82 232 VAL B C 1
ATOM 5237 O O . VAL B 1 231 ? 101.165 47.195 30.116 1.00 29.84 232 VAL B O 1
ATOM 5241 N N . ASP B 1 232 ? 102.784 46.250 28.863 1.00 31.49 233 ASP B N 1
ATOM 5242 C CA . ASP B 1 232 ? 102.207 46.649 27.581 1.00 33.12 233 ASP B CA 1
ATOM 5243 C C . ASP B 1 232 ? 101.061 45.678 27.315 1.00 33.81 233 ASP B C 1
ATOM 5244 O O . ASP B 1 232 ? 101.271 44.469 27.351 1.00 33.32 233 ASP B O 1
ATOM 5249 N N . PRO B 1 233 ? 99.859 46.192 27.060 1.00 35.40 234 PRO B N 1
ATOM 5250 C CA . PRO B 1 233 ? 98.679 45.335 26.860 1.00 35.80 234 PRO B CA 1
ATOM 5251 C C . PRO B 1 233 ? 98.656 44.610 25.5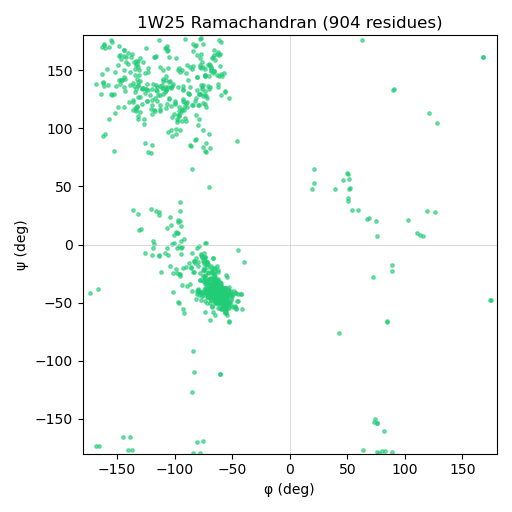07 1.00 36.33 234 PRO B C 1
ATOM 5252 O O . PRO B 1 233 ? 97.974 43.593 25.368 1.00 36.58 234 PRO B O 1
ATOM 5256 N N . ASP B 1 234 ? 99.384 45.128 24.524 1.00 36.69 235 ASP B N 1
ATOM 5257 C CA . ASP B 1 234 ? 99.510 44.449 23.234 1.00 37.77 235 ASP B CA 1
ATOM 5258 C C . ASP B 1 234 ? 100.363 43.164 23.308 1.00 38.16 235 ASP B C 1
ATOM 5259 O O . ASP B 1 234 ? 100.194 42.279 22.465 1.00 39.17 235 ASP B O 1
ATOM 5264 N N . ASP B 1 235 ? 101.250 43.054 24.311 1.00 37.70 236 ASP B N 1
ATOM 5265 C CA . ASP B 1 235 ? 102.149 41.879 24.475 1.00 36.58 236 ASP B CA 1
ATOM 5266 C C . ASP B 1 235 ? 101.633 40.856 25.505 1.00 35.67 236 ASP B C 1
ATOM 5267 O O . ASP B 1 235 ? 101.854 40.988 26.710 1.00 35.15 236 ASP B O 1
ATOM 5272 N N . ARG B 1 236 ? 101.009 39.799 25.002 1.00 34.66 237 ARG B N 1
ATOM 5273 C CA . ARG B 1 236 ? 100.242 38.885 25.831 1.00 34.36 237 ARG B CA 1
ATOM 5274 C C . ARG B 1 236 ? 101.151 37.872 26.514 1.00 33.04 237 ARG B C 1
ATOM 5275 O O . ARG B 1 236 ? 101.029 37.634 27.713 1.00 33.59 237 ARG B O 1
ATOM 5283 N N . GLY B 1 237 ? 102.068 37.285 25.751 1.00 31.33 238 GLY B N 1
ATOM 5284 C CA . GLY B 1 237 ? 103.033 36.341 26.295 1.00 30.39 238 GLY B CA 1
ATOM 5285 C C . GLY B 1 237 ? 103.707 36.878 27.540 1.00 29.60 238 GLY B C 1
ATOM 5286 O O . GLY B 1 237 ? 103.914 36.150 28.515 1.00 30.10 238 GLY B O 1
ATOM 5287 N N . ARG B 1 238 ? 104.025 38.168 27.510 1.00 28.39 239 ARG B N 1
ATOM 5288 C CA . ARG B 1 238 ? 104.705 38.836 28.610 1.00 27.87 239 ARG B CA 1
ATOM 5289 C C . ARG B 1 238 ? 103.810 38.978 29.859 1.00 27.10 239 ARG B C 1
ATOM 5290 O O . ARG B 1 238 ? 104.271 38.764 30.974 1.00 26.56 239 ARG B O 1
ATOM 5298 N N . MET B 1 239 ? 102.535 39.312 29.685 1.00 27.84 240 MET B N 1
ATOM 5299 C CA . MET B 1 239 ? 101.611 39.393 30.837 1.00 28.94 240 MET B CA 1
ATOM 5300 C C . MET B 1 239 ? 101.445 38.036 31.504 1.00 28.35 240 MET B C 1
ATOM 5301 O O . MET B 1 239 ? 101.451 37.931 32.730 1.00 28.68 240 MET B O 1
ATOM 5306 N N . VAL B 1 240 ? 101.265 37.011 30.675 1.00 26.87 241 VAL B N 1
ATOM 5307 C CA . VAL B 1 240 ? 101.067 35.660 31.151 1.00 26.27 241 VAL B CA 1
ATOM 5308 C C . VAL B 1 240 ? 102.294 35.214 31.940 1.00 25.73 241 VAL B C 1
ATOM 5309 O O . VAL B 1 240 ? 102.156 34.666 33.033 1.00 26.02 241 VAL B O 1
ATOM 5313 N N . LYS B 1 241 ? 103.482 35.460 31.390 1.00 25.18 242 LYS B N 1
ATOM 5314 C CA . LYS B 1 241 ? 104.733 35.132 32.077 1.00 25.88 242 LYS B CA 1
ATOM 5315 C C . LYS B 1 241 ? 104.784 35.749 33.476 1.00 25.79 242 LYS B C 1
ATOM 5316 O O . LYS B 1 241 ? 105.025 35.047 34.463 1.00 25.38 242 LYS B O 1
ATOM 5322 N N . ALA B 1 242 ? 104.564 37.060 33.543 1.00 24.71 243 ALA B N 1
ATOM 5323 C CA . ALA B 1 242 ? 104.621 37.804 34.800 1.00 25.19 243 ALA B CA 1
ATOM 5324 C C . ALA B 1 242 ? 103.779 37.136 35.885 1.00 24.40 243 ALA B C 1
ATOM 5325 O O . ALA B 1 242 ? 104.219 36.997 37.031 1.00 22.80 243 ALA B O 1
ATOM 5327 N N . LEU B 1 243 ? 102.574 36.723 35.508 1.00 24.42 244 LEU B N 1
ATOM 5328 C CA . LEU B 1 243 ? 101.673 36.047 36.429 1.00 25.76 244 LEU B CA 1
ATOM 5329 C C . LEU B 1 243 ? 102.203 34.677 36.870 1.00 26.20 244 LEU B C 1
ATOM 5330 O O . LEU B 1 243 ? 102.026 34.313 38.024 1.00 27.36 244 LEU B O 1
ATOM 5335 N N . GLU B 1 244 ? 102.862 33.943 35.974 1.00 26.18 245 GLU B N 1
ATOM 5336 C CA . GLU B 1 244 ? 103.461 32.643 36.322 1.00 28.12 245 GLU B CA 1
ATOM 5337 C C . GLU B 1 244 ? 104.637 32.760 37.304 1.00 28.57 245 GLU B C 1
ATOM 5338 O O . GLU B 1 244 ? 104.833 31.909 38.157 1.00 29.44 245 GLU B O 1
ATOM 5344 N N . ILE B 1 245 ? 105.426 33.811 37.151 1.00 29.36 246 ILE B N 1
ATOM 5345 C CA . ILE B 1 245 ? 106.618 34.045 37.965 1.00 29.52 246 ILE B CA 1
ATOM 5346 C C . ILE B 1 245 ? 106.298 34.521 39.392 1.00 29.96 246 ILE B C 1
ATOM 5347 O O . ILE B 1 245 ? 107.176 34.533 40.250 1.00 31.09 246 ILE B O 1
ATOM 5352 N N . GLY B 1 246 ? 105.055 34.921 39.643 1.00 29.79 247 GLY B N 1
ATOM 5353 C CA . GLY B 1 246 ? 104.639 35.351 40.979 1.00 29.97 247 GLY B CA 1
ATOM 5354 C C . GLY B 1 246 ? 104.218 36.810 41.135 1.00 30.54 247 GLY B C 1
ATOM 5355 O O . GLY B 1 246 ? 104.001 37.265 42.249 1.00 31.56 247 GLY B O 1
ATOM 5356 N N . VAL B 1 247 ? 104.108 37.556 40.042 1.00 29.37 248 VAL B N 1
ATOM 5357 C CA . VAL B 1 247 ? 103.523 38.879 40.111 1.00 28.33 248 VAL B CA 1
ATOM 5358 C C . VAL B 1 247 ? 102.115 38.714 40.637 1.00 28.37 248 VAL B C 1
ATOM 5359 O O . VAL B 1 247 ? 101.366 37.907 40.114 1.00 29.62 248 VAL B O 1
ATOM 5363 N N . ASN B 1 248 ? 101.764 39.477 41.667 1.00 28.20 249 ASN B N 1
ATOM 5364 C CA . ASN B 1 248 ? 100.461 39.356 42.319 1.00 28.17 249 ASN B CA 1
ATOM 5365 C C . ASN B 1 248 ? 99.308 39.863 41.472 1.00 28.80 249 ASN B C 1
ATOM 5366 O O . ASN B 1 248 ? 98.211 39.307 41.506 1.00 30.70 249 ASN B O 1
ATOM 5371 N N . ASP B 1 249 ? 99.547 40.941 40.741 1.00 28.75 250 ASP B N 1
ATOM 5372 C CA . ASP B 1 249 ? 98.572 41.457 39.796 1.00 28.04 250 ASP B CA 1
ATOM 5373 C C . ASP B 1 249 ? 99.280 42.405 38.828 1.00 27.29 250 ASP B C 1
ATOM 5374 O O . ASP B 1 249 ? 100.434 42.774 39.031 1.00 25.72 250 ASP B O 1
ATOM 5379 N N . ILE B 1 250 ? 98.583 42.800 37.775 1.00 27.43 251 ILE B N 1
ATOM 5380 C CA . ILE B 1 250 ? 99.205 43.570 36.714 1.00 27.69 251 ILE B CA 1
ATOM 5381 C C . ILE B 1 250 ? 98.419 44.835 36.440 1.00 26.98 251 ILE B C 1
ATOM 5382 O O . ILE B 1 250 ? 97.246 44.915 36.768 1.00 26.19 251 ILE B O 1
ATOM 5387 N N . LEU B 1 251 ? 99.101 45.821 35.863 1.00 27.94 252 LEU B N 1
ATOM 5388 C CA . LEU B 1 251 ? 98.546 47.150 35.570 1.00 27.69 252 LEU B CA 1
ATOM 5389 C C . LEU B 1 251 ? 98.812 47.494 34.117 1.00 26.72 252 LEU B C 1
ATOM 5390 O O . LEU B 1 251 ? 99.956 47.550 33.681 1.00 26.56 252 LEU B O 1
ATOM 5395 N N . SER B 1 252 ? 97.750 47.727 33.368 1.00 27.36 253 SER B N 1
ATOM 5396 C CA . SER B 1 252 ? 97.864 48.049 31.962 1.00 28.33 253 SER B CA 1
ATOM 5397 C C . SER B 1 252 ? 98.450 49.463 31.761 1.00 28.26 253 SER B C 1
ATOM 5398 O O . SER B 1 252 ? 98.083 50.398 32.479 1.00 27.91 253 SER B O 1
ATOM 5401 N N . ARG B 1 253 ? 99.377 49.610 30.813 1.00 28.04 254 ARG B N 1
ATOM 5402 C CA . ARG B 1 253 ? 99.890 50.931 30.441 1.00 29.10 254 ARG B CA 1
ATOM 5403 C C . ARG B 1 253 ? 99.110 51.446 29.232 1.00 28.69 254 ARG B C 1
ATOM 5404 O O . ARG B 1 253 ? 98.666 50.651 28.411 1.00 29.33 254 ARG B O 1
ATOM 5412 N N . PRO B 1 254 ? 98.920 52.759 29.112 1.00 28.25 255 PRO B N 1
ATOM 5413 C CA . PRO B 1 254 ? 99.343 53.744 30.115 1.00 27.76 255 PRO B CA 1
ATOM 5414 C C . PRO B 1 254 ? 98.532 53.617 31.407 1.00 27.65 255 PRO B C 1
ATOM 5415 O O . PRO B 1 254 ? 97.377 53.168 31.380 1.00 28.48 255 PRO B O 1
ATOM 5419 N N . ILE B 1 255 ? 99.147 53.995 32.523 1.00 26.93 256 ILE B N 1
ATOM 5420 C CA . ILE B 1 255 ? 98.612 53.683 33.839 1.00 26.98 256 ILE B CA 1
ATOM 5421 C C . ILE B 1 255 ? 97.454 54.593 34.208 1.00 26.49 256 ILE B C 1
ATOM 5422 O O . ILE B 1 255 ? 97.541 55.820 34.098 1.00 27.03 256 ILE B O 1
ATOM 5427 N N . ASP B 1 256 ? 96.369 53.961 34.635 1.00 26.45 257 ASP B N 1
ATOM 5428 C CA . ASP B 1 256 ? 95.149 54.649 35.018 1.00 26.45 257 ASP B CA 1
ATOM 5429 C C . ASP B 1 256 ? 95.152 54.925 36.533 1.00 25.71 257 ASP B C 1
ATOM 5430 O O . ASP B 1 256 ? 95.285 54.005 37.334 1.00 26.09 257 ASP B O 1
ATOM 5435 N N . PRO B 1 257 ? 95.012 56.184 36.932 1.00 25.13 258 PRO B N 1
ATOM 5436 C CA . PRO B 1 257 ? 95.062 56.534 38.353 1.00 24.77 258 PRO B CA 1
ATOM 5437 C C . PRO B 1 257 ? 94.117 55.737 39.251 1.00 23.95 258 PRO B C 1
ATOM 5438 O O . PRO B 1 257 ? 94.473 55.428 40.385 1.00 22.53 258 PRO B O 1
ATOM 5442 N N . GLN B 1 258 ? 92.926 55.419 38.755 1.00 24.33 259 GLN B N 1
ATOM 5443 C CA . GLN B 1 258 ? 91.915 54.752 39.576 1.00 24.92 259 GLN B CA 1
ATOM 5444 C C . GLN B 1 258 ? 92.153 53.260 39.684 1.00 24.98 259 GLN B C 1
ATOM 5445 O O . GLN B 1 258 ? 91.943 52.677 40.746 1.00 25.41 259 GLN B O 1
ATOM 5451 N N . GLU B 1 259 ? 92.558 52.637 38.581 1.00 25.05 260 GLU B N 1
ATOM 5452 C CA . GLU B 1 259 ? 93.040 51.261 38.614 1.00 26.06 260 GLU B CA 1
ATOM 5453 C C . GLU B 1 259 ? 94.270 51.138 39.505 1.00 24.60 260 GLU B C 1
ATOM 5454 O O . GLU B 1 259 ? 94.403 50.175 40.259 1.00 24.72 260 GLU B O 1
ATOM 5460 N N . LEU B 1 260 ? 95.176 52.104 39.395 1.00 22.97 261 LEU B N 1
ATOM 5461 C CA . LEU B 1 260 ? 96.386 52.102 40.190 1.00 23.56 261 LEU B CA 1
ATOM 5462 C C . LEU B 1 260 ? 96.060 52.142 41.671 1.00 23.51 261 LEU B C 1
ATOM 5463 O O . LEU B 1 260 ? 96.570 51.347 42.456 1.00 25.18 261 LEU B O 1
ATOM 5468 N N . SER B 1 261 ? 95.188 53.058 42.046 1.00 23.12 262 SER B N 1
ATOM 5469 C CA . SER B 1 261 ? 94.835 53.246 43.436 1.00 23.53 262 SER B CA 1
ATOM 5470 C C . SER B 1 261 ? 94.135 52.038 44.030 1.00 23.86 262 SER B C 1
ATOM 5471 O O . SER B 1 261 ? 94.273 51.752 45.220 1.00 25.13 262 SER B O 1
ATOM 5474 N N . ALA B 1 262 ? 93.367 51.340 43.201 1.00 24.17 263 ALA B N 1
ATOM 5475 C CA . ALA B 1 262 ? 92.597 50.198 43.649 1.00 23.16 263 ALA B CA 1
ATOM 5476 C C . ALA B 1 262 ? 93.486 48.989 43.903 1.00 23.64 263 ALA B C 1
ATOM 5477 O O . ALA B 1 262 ? 93.370 48.363 44.962 1.00 23.40 263 ALA B O 1
ATOM 5479 N N . ARG B 1 263 ? 94.370 48.652 42.956 1.00 23.49 264 ARG B N 1
ATOM 5480 C CA . ARG B 1 263 ? 95.198 47.457 43.124 1.00 24.39 264 ARG B CA 1
ATOM 5481 C C . ARG B 1 263 ? 96.180 47.680 44.248 1.00 25.36 264 ARG B C 1
ATOM 5482 O O . ARG B 1 263 ? 96.496 46.745 44.981 1.00 26.62 264 ARG B O 1
ATOM 5490 N N . VAL B 1 264 ? 96.684 48.908 44.371 1.00 25.29 265 VAL B N 1
ATOM 5491 C CA . VAL B 1 264 ? 97.629 49.222 45.437 1.00 24.93 265 VAL B CA 1
ATOM 5492 C C . VAL B 1 264 ? 96.957 49.035 46.796 1.00 25.13 265 VAL B C 1
ATOM 5493 O O . VAL B 1 264 ? 97.550 48.442 47.688 1.00 26.74 265 VAL B O 1
ATOM 5497 N N . LYS B 1 265 ? 95.724 49.509 46.946 1.00 25.37 266 LYS B N 1
ATOM 5498 C CA . LYS B 1 265 ? 94.947 49.266 48.173 1.00 26.59 266 LYS B CA 1
ATOM 5499 C C . LYS B 1 265 ? 94.792 47.774 48.479 1.00 25.06 266 LYS B C 1
ATOM 5500 O O . LYS B 1 265 ? 94.973 47.352 49.617 1.00 23.82 266 LYS B O 1
ATOM 5506 N N . THR B 1 266 ? 94.439 46.986 47.468 1.00 24.81 267 THR B N 1
ATOM 5507 C CA . THR B 1 266 ? 94.270 45.539 47.639 1.00 24.63 267 THR B CA 1
ATOM 5508 C C . THR B 1 266 ? 95.535 44.907 48.221 1.00 24.63 267 THR B C 1
ATOM 5509 O O . THR B 1 266 ? 95.492 44.234 49.257 1.00 23.60 267 THR B O 1
ATOM 5513 N N . GLN B 1 267 ? 96.660 45.137 47.545 1.00 23.90 268 GLN B N 1
ATOM 5514 C CA . GLN B 1 267 ? 97.892 44.470 47.902 1.00 24.52 268 GLN B CA 1
ATOM 5515 C C . GLN B 1 267 ? 98.352 44.865 49.293 1.00 24.95 268 GLN B C 1
ATOM 5516 O O . GLN B 1 267 ? 98.649 43.997 50.117 1.00 25.38 268 GLN B O 1
ATOM 5522 N N . ILE B 1 268 ? 98.389 46.165 49.567 1.00 24.90 269 ILE B N 1
ATOM 5523 C CA . ILE B 1 268 ? 98.833 46.633 50.874 1.00 24.92 269 ILE B CA 1
ATOM 5524 C C . ILE B 1 268 ? 97.901 46.152 51.985 1.00 24.84 269 ILE B C 1
ATOM 5525 O O . ILE B 1 268 ? 98.351 45.767 53.057 1.00 24.50 269 ILE B O 1
ATOM 5530 N N . GLN B 1 269 ? 96.605 46.142 51.722 1.00 26.26 270 GLN B N 1
ATOM 5531 C CA . GLN B 1 269 ? 95.651 45.659 52.722 1.00 26.64 270 GLN B CA 1
ATOM 5532 C C . GLN B 1 269 ? 95.788 44.156 52.975 1.00 26.55 270 GLN B C 1
ATOM 5533 O O . GLN B 1 269 ? 95.729 43.715 54.121 1.00 27.40 270 GLN B O 1
ATOM 5539 N N . ARG B 1 270 ? 96.000 43.376 51.917 1.00 26.49 271 ARG B N 1
ATOM 5540 C CA . ARG B 1 270 ? 96.217 41.926 52.057 1.00 26.08 271 ARG B CA 1
ATOM 5541 C C . ARG B 1 270 ? 97.468 41.650 52.881 1.00 26.29 271 ARG B C 1
ATOM 5542 O O . ARG B 1 270 ? 97.488 40.728 53.704 1.00 26.72 271 ARG B O 1
ATOM 5550 N N . LYS B 1 271 ? 98.519 42.437 52.643 1.00 26.20 272 LYS B N 1
ATOM 5551 C CA . LYS B 1 271 ? 99.780 42.259 53.349 1.00 25.79 272 LYS B CA 1
ATOM 5552 C C . LYS B 1 271 ? 99.588 42.515 54.836 1.00 25.07 272 LYS B C 1
ATOM 5553 O O . LYS B 1 271 ? 100.079 41.758 55.671 1.00 24.10 272 LYS B O 1
ATOM 5559 N N . ARG B 1 272 ? 98.863 43.578 55.165 1.00 24.35 273 ARG B N 1
ATOM 5560 C CA . ARG B 1 272 ? 98.669 43.954 56.564 1.00 24.71 273 ARG B CA 1
ATOM 5561 C C . ARG B 1 272 ? 97.772 43.007 57.324 1.00 25.06 273 ARG B C 1
ATOM 5562 O O . ARG B 1 272 ? 98.022 42.731 58.500 1.00 24.92 273 ARG B O 1
ATOM 5570 N N . TYR B 1 273 ? 96.715 42.535 56.666 1.00 25.84 274 TYR B N 1
ATOM 5571 C CA . TYR B 1 273 ? 95.855 41.503 57.244 1.00 26.52 274 TYR B CA 1
ATOM 5572 C C . TYR B 1 273 ? 96.675 40.277 57.588 1.00 26.47 274 TYR B C 1
ATOM 5573 O O . TYR B 1 273 ? 96.540 39.733 58.679 1.00 26.33 274 TYR B O 1
ATOM 5582 N N . THR B 1 274 ? 97.530 39.867 56.651 1.00 26.42 275 THR B N 1
ATOM 5583 C CA . THR B 1 274 ? 98.391 38.698 56.813 1.00 27.93 275 THR B CA 1
ATOM 5584 C C . THR B 1 274 ? 99.383 38.851 57.956 1.00 28.15 275 THR B C 1
ATOM 5585 O O . THR B 1 274 ? 99.523 37.948 58.773 1.00 28.95 275 THR B O 1
ATOM 5589 N N . ASP B 1 275 ? 100.053 39.997 58.020 1.00 29.49 276 ASP B N 1
ATOM 5590 C CA . ASP B 1 275 ? 101.074 40.240 59.048 1.00 30.30 276 ASP B CA 1
ATOM 5591 C C . ASP B 1 275 ? 100.463 40.308 60.447 1.00 30.43 276 ASP B C 1
ATOM 5592 O O . ASP B 1 275 ? 101.031 39.797 61.415 1.00 30.45 276 ASP B O 1
ATOM 5597 N N . TYR B 1 276 ? 99.296 40.923 60.548 1.00 31.73 277 TYR B N 1
ATOM 5598 C CA . TYR B 1 276 ? 98.565 40.947 61.801 1.00 32.39 277 TYR B CA 1
ATOM 5599 C C . TYR B 1 276 ? 98.199 39.535 62.280 1.00 33.21 277 TYR B C 1
ATOM 5600 O O . TYR B 1 276 ? 98.221 39.267 63.482 1.00 32.97 277 TYR B O 1
ATOM 5609 N N . LEU B 1 277 ? 97.865 38.648 61.340 1.00 33.33 278 LEU B N 1
ATOM 5610 C CA . LEU B 1 277 ? 97.525 37.258 61.663 1.00 33.78 278 LEU B CA 1
ATOM 5611 C C . LEU B 1 277 ? 98.741 36.423 62.079 1.00 33.69 278 LEU B C 1
ATOM 5612 O O . LEU B 1 277 ? 98.640 35.644 63.008 1.00 33.15 278 LEU B O 1
ATOM 5617 N N . ARG B 1 278 ? 99.876 36.580 61.402 1.00 34.85 279 ARG B N 1
ATOM 5618 C CA . ARG B 1 278 ? 101.117 35.921 61.824 1.00 36.10 279 ARG B CA 1
ATOM 5619 C C . ARG B 1 278 ? 101.499 36.317 63.260 1.00 37.07 279 ARG B C 1
ATOM 5620 O O . ARG B 1 278 ? 101.855 35.464 64.066 1.00 37.15 279 ARG B O 1
ATOM 5628 N N . ASN B 1 279 ? 101.399 37.606 63.575 1.00 38.44 280 ASN B N 1
ATOM 5629 C CA . ASN B 1 279 ? 101.616 38.107 64.937 1.00 38.62 280 ASN B CA 1
ATOM 5630 C C . ASN B 1 279 ? 100.309 37.970 65.745 1.00 39.75 280 ASN B C 1
ATOM 5631 O O . ASN B 1 279 ? 99.304 37.491 65.224 1.00 41.41 280 ASN B O 1
ATOM 5636 N N . ASN B 1 280 ? 100.308 38.383 67.008 1.00 39.88 281 ASN B N 1
ATOM 5637 C CA . ASN B 1 280 ? 99.098 38.314 67.856 1.00 39.86 281 ASN B CA 1
ATOM 5638 C C . ASN B 1 280 ? 98.712 36.895 68.302 1.00 39.89 281 ASN B C 1
ATOM 5639 O O . ASN B 1 280 ? 98.981 35.912 67.617 1.00 39.46 281 ASN B O 1
ATOM 5644 N N . LEU B 1 281 ? 99.034 36.717 67.697 0.0000 29.83 282 LEU B N 1
ATOM 5645 C CA . LEU B 1 281 ? 98.360 35.439 67.963 0.0000 29.12 282 LEU B CA 1
ATOM 5646 C C . LEU B 1 281 ? 99.374 34.476 68.616 0.0000 29.14 282 LEU B C 1
ATOM 5647 O O . LEU B 1 281 ? 100.127 33.742 67.930 0.0000 29.23 282 LEU B O 1
ATOM 5652 N N . ASP B 1 282 ? 99.327 34.467 69.947 0.0000 25.00 283 ASP B N 1
ATOM 5653 C CA . ASP B 1 282 ? 100.239 33.610 70.726 0.0000 25.00 283 ASP B CA 1
ATOM 5654 C C . ASP B 1 282 ? 101.637 34.244 70.737 0.0000 25.00 283 ASP B C 1
ATOM 5655 O O . ASP B 1 282 ? 101.894 35.424 70.453 0.0000 25.00 283 ASP B O 1
ATOM 5660 N N . HIS B 1 283 ? 102.679 33.173 70.930 0.0000 25.00 284 HIS B N 1
ATOM 5661 C CA . HIS B 1 283 ? 104.049 33.574 71.295 0.0000 25.00 284 HIS B CA 1
ATOM 5662 C C . HIS B 1 283 ? 105.144 32.703 70.660 0.0000 25.00 284 HIS B C 1
ATOM 5663 O O . HIS B 1 283 ? 104.834 31.611 70.123 0.0000 25.00 284 HIS B O 1
ATOM 5670 N N . SER B 1 284 ? 106.404 33.153 70.724 0.0000 25.00 285 SER B N 1
ATOM 5671 C CA . SER B 1 284 ? 107.583 32.362 70.246 0.0000 25.00 285 SER B CA 1
ATOM 5672 C C . SER B 1 284 ? 108.910 33.127 70.115 0.0000 25.00 285 SER B C 1
ATOM 5673 O O . SER B 1 284 ? 108.872 34.379 70.131 0.0000 25.00 285 SER B O 1
ATOM 5676 N N . LEU B 1 285 ? 110.052 32.408 70.071 0.0000 27.76 286 LEU B N 1
ATOM 5677 C CA . LEU B 1 285 ? 111.432 32.890 70.067 0.0000 27.82 286 LEU B CA 1
ATOM 5678 C C . LEU B 1 285 ? 111.853 33.777 68.920 0.0000 28.30 286 LEU B C 1
ATOM 5679 O O . LEU B 1 285 ? 111.441 34.913 68.738 0.0000 28.72 286 LEU B O 1
ATOM 5684 N N . GLU B 1 286 ? 112.702 33.131 68.174 0.0000 28.75 287 GLU B N 1
ATOM 5685 C CA . GLU B 1 286 ? 113.359 33.683 67.005 0.0000 29.08 287 GLU B CA 1
ATOM 5686 C C . GLU B 1 286 ? 112.428 33.971 65.901 0.0000 30.07 287 GLU B C 1
ATOM 5687 O O . GLU B 1 286 ? 112.736 34.635 64.916 0.0000 30.54 287 GLU B O 1
ATOM 5693 N N . LEU B 1 287 ? 111.269 33.440 66.124 0.0000 31.16 288 LEU B N 1
ATOM 5694 C CA . LEU B 1 287 ? 110.149 33.446 65.179 0.0000 31.46 288 LEU B CA 1
ATOM 5695 C C . LEU B 1 287 ? 109.612 34.826 65.017 0.0000 32.24 288 LEU B C 1
ATOM 5696 O O . LEU B 1 287 ? 109.321 35.324 63.920 0.0000 33.10 288 LEU B O 1
ATOM 5701 N N . ALA B 1 288 ? 109.086 35.371 65.997 1.00 33.79 289 ALA B N 1
ATOM 5702 C CA . ALA B 1 288 ? 108.339 36.446 66.645 1.00 33.72 289 ALA B CA 1
ATOM 5703 C C . ALA B 1 288 ? 108.991 37.799 66.348 1.00 33.80 289 ALA B C 1
ATOM 5704 O O . ALA B 1 288 ? 110.184 37.996 66.599 1.00 33.90 289 ALA B O 1
ATOM 5706 N N . VAL B 1 289 ? 108.197 38.725 65.823 1.00 33.20 290 VAL B N 1
ATOM 5707 C CA . VAL B 1 289 ? 108.700 40.018 65.374 1.00 33.08 290 VAL B CA 1
ATOM 5708 C C . VAL B 1 289 ? 108.097 41.219 66.108 1.00 32.67 290 VAL B C 1
ATOM 5709 O O . VAL B 1 289 ? 108.500 42.346 65.838 1.00 33.09 290 VAL B O 1
ATOM 5713 N N . THR B 1 290 ? 107.149 40.991 67.022 1.00 32.26 291 THR B N 1
ATOM 5714 C CA . THR B 1 290 ? 106.551 42.076 67.815 1.00 32.36 291 THR B CA 1
ATOM 5715 C C . THR B 1 290 ? 106.689 41.866 69.325 1.00 31.90 291 THR B C 1
ATOM 5716 O O . THR B 1 290 ? 106.687 40.740 69.811 1.00 32.63 291 THR B O 1
ATOM 5720 N N . ASP B 1 291 ? 106.796 42.973 70.052 1.00 31.44 292 ASP B N 1
ATOM 5721 C CA . ASP B 1 291 ? 106.841 42.969 71.506 1.00 31.21 292 ASP B CA 1
ATOM 5722 C C . ASP B 1 291 ? 105.451 42.665 72.057 1.00 31.12 292 ASP B C 1
ATOM 5723 O O . ASP B 1 291 ? 104.465 43.271 71.624 1.00 32.10 292 ASP B O 1
ATOM 5728 N N . GLN B 1 292 ? 105.377 41.742 73.015 1.00 30.53 293 GLN B N 1
ATOM 5729 C CA . GLN B 1 292 ? 104.098 41.306 73.587 1.00 29.84 293 GLN B CA 1
ATOM 5730 C C . GLN B 1 292 ? 103.390 42.424 74.362 1.00 29.33 293 GLN B C 1
ATOM 5731 O O . GLN B 1 292 ? 102.194 42.648 74.181 1.00 29.24 293 GLN B O 1
ATOM 5737 N N . LEU B 1 293 ? 104.133 43.131 75.209 1.00 28.63 294 LEU B N 1
ATOM 5738 C CA . LEU B 1 293 ? 103.545 44.150 76.079 1.00 28.05 294 LEU B CA 1
ATOM 5739 C C . LEU B 1 293 ? 103.037 45.379 75.320 1.00 27.62 294 LEU B C 1
ATOM 5740 O O . LEU B 1 293 ? 101.939 45.865 75.593 1.00 28.08 294 LEU B O 1
ATOM 5745 N N . THR B 1 294 ? 103.832 45.879 74.377 1.00 26.71 295 THR B N 1
ATOM 5746 C CA . THR B 1 294 ? 103.512 47.129 73.680 1.00 26.28 295 THR B CA 1
ATOM 5747 C C . THR B 1 294 ? 102.926 46.944 72.288 1.00 26.13 295 THR B C 1
ATOM 5748 O O . THR B 1 294 ? 102.258 47.840 71.787 1.00 25.21 295 THR B O 1
ATOM 5752 N N . GLY B 1 295 ? 103.206 45.814 71.641 1.00 26.42 296 GLY B N 1
ATOM 5753 C CA . GLY B 1 295 ? 102.778 45.613 70.258 1.00 26.77 296 GLY B CA 1
ATOM 5754 C C . GLY B 1 295 ? 103.605 46.362 69.219 1.00 27.13 296 GLY B C 1
ATOM 5755 O O . GLY B 1 295 ? 103.264 46.375 68.038 1.00 27.33 296 GLY B O 1
ATOM 5756 N N . LEU B 1 296 ? 104.701 46.980 69.648 1.00 27.73 297 LEU B N 1
ATOM 5757 C CA . LEU B 1 296 ? 105.674 47.548 68.722 1.00 27.86 297 LEU B CA 1
ATOM 5758 C C . LEU B 1 296 ? 106.533 46.417 68.155 1.00 28.56 297 LEU B C 1
ATOM 5759 O O . LEU B 1 296 ? 106.340 45.252 68.502 1.00 27.95 297 LEU B O 1
ATOM 5764 N N . HIS B 1 297 ? 107.484 46.759 67.291 1.00 29.16 298 HIS B N 1
ATOM 5765 C CA . HIS B 1 297 ? 108.369 45.760 66.702 1.00 29.61 298 HIS B CA 1
ATOM 5766 C C . HIS B 1 297 ? 109.461 45.323 67.683 1.00 29.80 298 HIS B C 1
ATOM 5767 O O . HIS B 1 297 ? 109.852 46.088 68.566 1.00 29.99 298 HIS B O 1
ATOM 5774 N N . ASN B 1 298 ? 109.929 44.082 67.515 1.00 29.95 299 ASN B N 1
ATOM 5775 C CA . ASN B 1 298 ? 111.097 43.531 68.222 1.00 29.76 299 ASN B CA 1
ATOM 5776 C C . ASN B 1 298 ? 112.345 44.321 67.911 1.00 29.12 299 ASN B C 1
ATOM 5777 O O . ASN B 1 298 ? 112.386 45.042 66.926 1.00 29.46 299 ASN B O 1
ATOM 5782 N N . ARG B 1 299 ? 113.383 44.140 68.719 1.00 29.37 300 ARG B N 1
ATOM 5783 C CA . ARG B 1 299 ? 114.711 44.607 68.343 1.00 29.57 300 ARG B CA 1
ATOM 5784 C C . ARG B 1 299 ? 115.268 43.752 67.207 1.00 29.14 300 ARG B C 1
ATOM 5785 O O . ARG B 1 299 ? 115.827 44.283 66.251 1.00 29.04 300 ARG B O 1
ATOM 5793 N N . ARG B 1 300 ? 115.124 42.432 67.329 1.00 29.49 301 ARG B N 1
ATOM 5794 C CA . ARG B 1 300 ? 115.533 41.491 66.280 1.00 29.50 301 ARG B CA 1
ATOM 5795 C C . ARG B 1 300 ? 114.987 41.928 64.924 1.00 29.41 301 ARG B C 1
ATOM 5796 O O . ARG B 1 300 ? 115.743 42.081 63.967 1.00 28.98 301 ARG B O 1
ATOM 5804 N N . TYR B 1 301 ? 113.678 42.147 64.852 1.00 29.05 302 TYR B N 1
ATOM 5805 C CA . TYR B 1 301 ? 113.048 42.588 63.610 1.00 29.42 302 TYR B CA 1
ATOM 5806 C C . TYR B 1 301 ? 113.608 43.923 63.089 1.00 29.47 302 TYR B C 1
ATOM 5807 O O . TYR B 1 301 ? 113.840 44.087 61.890 1.00 29.42 302 TYR B O 1
ATOM 5816 N N . MET B 1 302 ? 113.809 44.868 63.999 1.00 29.19 303 MET B N 1
ATOM 5817 C CA . MET B 1 302 ? 114.267 46.207 63.650 1.00 28.60 303 MET B CA 1
ATOM 5818 C C . MET B 1 302 ? 115.674 46.195 63.057 1.00 28.00 303 MET B C 1
ATOM 5819 O O . MET B 1 302 ? 115.924 46.841 62.042 1.00 27.09 303 MET B O 1
ATOM 5824 N N . THR B 1 303 ? 116.589 45.465 63.694 1.00 27.50 304 THR B N 1
ATOM 5825 C CA . THR B 1 303 ? 117.979 45.407 63.234 1.00 27.58 304 THR B CA 1
ATOM 5826 C C . THR B 1 303 ? 118.087 44.775 61.852 1.00 26.83 304 THR B C 1
ATOM 5827 O O . THR B 1 303 ? 118.932 45.170 61.059 1.00 26.84 304 THR B O 1
ATOM 5831 N N . GLY B 1 304 ? 117.225 43.805 61.561 1.00 26.69 305 GLY B N 1
ATOM 5832 C CA . GLY B 1 304 ? 117.137 43.245 60.217 1.00 26.88 305 GLY B CA 1
ATOM 5833 C C . GLY B 1 304 ? 116.857 44.334 59.194 1.00 27.26 305 GLY B C 1
ATOM 5834 O O . GLY B 1 304 ? 117.626 44.530 58.250 1.00 28.02 305 GLY B O 1
ATOM 5835 N N . GLN B 1 305 ? 115.767 45.066 59.416 1.00 26.94 306 GLN B N 1
ATOM 5836 C CA . GLN B 1 305 ? 115.346 46.152 58.532 1.00 26.37 306 GLN B CA 1
ATOM 5837 C C . GLN B 1 305 ? 116.384 47.263 58.433 1.00 26.14 306 GLN B C 1
ATOM 5838 O O . GLN B 1 305 ? 116.581 47.847 57.366 1.00 25.60 306 GLN B O 1
ATOM 5844 N N . LEU B 1 306 ? 117.039 47.555 59.553 1.00 26.02 307 LEU B N 1
ATOM 5845 C CA . LEU B 1 306 ? 117.976 48.675 59.628 1.00 26.28 307 LEU B CA 1
ATOM 5846 C C . LEU B 1 306 ? 119.179 48.396 58.739 1.00 26.63 307 LEU B C 1
ATOM 5847 O O . LEU B 1 306 ? 119.684 49.282 58.053 1.00 26.60 307 LEU B O 1
ATOM 5852 N N . ASP B 1 307 ? 119.623 47.145 58.759 1.00 27.86 308 ASP B N 1
ATOM 5853 C CA . ASP B 1 307 ? 120.752 46.698 57.952 1.00 27.63 308 ASP B CA 1
ATOM 5854 C C . ASP B 1 307 ? 120.539 47.006 56.464 1.00 27.58 308 ASP B C 1
ATOM 5855 O O . ASP B 1 307 ? 121.416 47.582 55.817 1.00 27.22 308 ASP B O 1
ATOM 5860 N N . SER B 1 308 ? 119.373 46.632 55.931 1.00 26.55 309 SER B N 1
ATOM 5861 C CA . SER B 1 308 ? 119.062 46.896 54.527 1.00 25.95 309 SER B CA 1
ATOM 5862 C C . SER B 1 308 ? 118.977 48.397 54.260 1.00 25.84 309 SER B C 1
ATOM 5863 O O . SER B 1 308 ? 119.504 48.883 53.257 1.00 25.73 309 SER B O 1
ATOM 5866 N N . LEU B 1 309 ? 118.331 49.125 55.167 1.00 25.32 310 LEU B N 1
ATOM 5867 C CA . LEU B 1 309 ? 118.190 50.574 55.037 1.00 25.18 310 LEU B CA 1
ATOM 5868 C C . LEU B 1 309 ? 119.542 51.283 54.989 1.00 25.50 310 LEU B C 1
ATOM 5869 O O . LEU B 1 309 ? 119.763 52.143 54.141 1.00 26.51 310 LEU B O 1
ATOM 5874 N N . VAL B 1 310 ? 120.449 50.915 55.886 1.00 25.91 311 VAL B N 1
ATOM 5875 C CA . VAL B 1 310 ? 121.773 51.531 55.916 1.00 26.03 311 VAL B CA 1
ATOM 5876 C C . VAL B 1 310 ? 122.635 51.087 54.727 1.00 26.10 311 VAL B C 1
ATOM 5877 O O . VAL B 1 310 ? 123.316 51.913 54.119 1.00 25.71 311 VAL B O 1
ATOM 5881 N N . LYS B 1 311 ? 122.608 49.800 54.390 1.00 26.39 312 LYS B N 1
ATOM 5882 C CA . LYS B 1 311 ? 123.314 49.334 53.198 1.00 26.58 312 LYS B CA 1
ATOM 5883 C C . LYS B 1 311 ? 122.931 50.192 51.993 1.00 26.37 312 LYS B C 1
ATOM 5884 O O . LYS B 1 311 ? 123.800 50.670 51.266 1.00 26.30 312 LYS B O 1
ATOM 5890 N N . ARG B 1 312 ? 121.627 50.406 51.810 1.00 26.24 313 ARG B N 1
ATOM 5891 C CA . ARG B 1 312 ? 121.117 51.204 50.697 1.00 26.00 313 ARG B CA 1
ATOM 5892 C C . ARG B 1 312 ? 121.617 52.650 50.751 1.00 26.13 313 ARG B C 1
ATOM 5893 O O . ARG B 1 312 ? 122.005 53.211 49.730 1.00 25.24 313 ARG B O 1
ATOM 5901 N N . ALA B 1 313 ? 121.613 53.248 51.937 1.00 26.57 314 ALA B N 1
ATOM 5902 C CA . ALA B 1 313 ? 122.050 54.637 52.084 1.00 27.24 314 ALA B CA 1
ATOM 5903 C C . ALA B 1 313 ? 123.552 54.849 51.816 1.00 27.69 314 ALA B C 1
ATOM 5904 O O . ALA B 1 313 ? 123.939 55.915 51.351 1.00 27.88 314 ALA B O 1
ATOM 5906 N N . THR B 1 314 ? 124.389 53.845 52.091 1.00 29.09 315 THR B N 1
ATOM 5907 C CA . THR B 1 314 ? 125.843 53.957 51.841 1.00 30.02 315 THR B CA 1
ATOM 5908 C C . THR B 1 314 ? 126.210 53.866 50.357 1.00 31.10 315 THR B C 1
ATOM 5909 O O . THR B 1 314 ? 127.330 54.217 49.977 1.00 30.58 315 THR B O 1
ATOM 5913 N N . LEU B 1 315 ? 125.280 53.375 49.532 1.00 31.90 316 LEU B N 1
ATOM 5914 C CA . LEU B 1 315 ? 125.474 53.294 48.081 1.00 32.11 316 LEU B CA 1
ATOM 5915 C C . LEU B 1 315 ? 124.882 54.510 47.360 1.00 32.47 316 LEU B C 1
ATOM 5916 O O . LEU B 1 315 ? 124.482 54.408 46.201 1.00 32.69 316 LEU B O 1
ATOM 5921 N N . GLY B 1 316 ? 124.847 55.656 48.040 1.00 33.29 317 GLY B N 1
ATOM 5922 C CA . GLY B 1 316 ? 124.174 56.856 47.531 1.00 33.88 317 GLY B CA 1
ATOM 5923 C C . GLY B 1 316 ? 122.713 56.877 47.941 1.00 34.68 317 GLY B C 1
ATOM 5924 O O . GLY B 1 316 ? 122.242 55.981 48.640 1.00 35.87 317 GLY B O 1
ATOM 5925 N N . GLY B 1 317 ? 121.981 57.898 47.520 1.00 34.97 318 GLY B N 1
ATOM 5926 C CA . GLY B 1 317 ? 120.557 57.959 47.826 1.00 34.77 318 GLY B CA 1
ATOM 5927 C C . GLY B 1 317 ? 120.279 58.405 49.248 1.00 34.74 318 GLY B C 1
ATOM 5928 O O . GLY B 1 317 ? 121.198 58.667 50.018 1.00 35.15 318 GLY B O 1
ATOM 5929 N N . ASP B 1 318 ? 118.995 58.460 49.594 1.00 34.62 319 ASP B N 1
ATOM 5930 C CA . ASP B 1 318 ? 118.523 59.191 50.774 1.00 33.51 319 ASP B CA 1
ATOM 5931 C C . ASP B 1 318 ? 118.956 58.570 52.093 1.00 31.94 319 ASP B C 1
ATOM 5932 O O . ASP B 1 318 ? 119.111 57.354 52.187 1.00 31.10 319 ASP B O 1
ATOM 5937 N N . PRO B 1 319 ? 119.145 59.411 53.110 1.00 30.16 320 PRO B N 1
ATOM 5938 C CA . PRO B 1 319 ? 119.611 58.950 54.408 1.00 29.53 320 PRO B CA 1
ATOM 5939 C C . PRO B 1 319 ? 118.511 58.351 55.292 1.00 28.36 320 PRO B C 1
ATOM 5940 O O . PRO B 1 319 ? 117.320 58.554 55.045 1.00 26.83 320 PRO B O 1
ATOM 5944 N N . VAL B 1 320 ? 118.948 57.617 56.314 1.00 27.83 321 VAL B N 1
ATOM 5945 C CA . VAL B 1 320 ? 118.076 57.018 57.317 1.00 27.38 321 VAL B CA 1
ATOM 5946 C C . VAL B 1 320 ? 118.317 57.698 58.650 1.00 26.43 321 VAL B C 1
ATOM 5947 O O . VAL B 1 320 ? 119.463 57.910 59.030 1.00 27.36 321 VAL B O 1
ATOM 5951 N N . SER B 1 321 ? 117.248 58.019 59.368 1.00 25.57 322 SER B N 1
ATOM 5952 C CA . SER B 1 321 ? 117.371 58.640 60.680 1.00 25.30 322 SER B CA 1
ATOM 5953 C C . SER B 1 321 ? 116.952 57.690 61.796 1.00 24.69 322 SER B C 1
ATOM 5954 O O . SER B 1 321 ? 116.103 56.820 61.600 1.00 23.73 322 SER B O 1
ATOM 5957 N N . ALA B 1 322 ? 117.566 57.863 62.965 1.00 24.34 323 ALA B N 1
ATOM 5958 C CA . ALA B 1 322 ? 117.274 57.031 64.125 1.00 23.95 323 ALA B CA 1
ATOM 5959 C C . ALA B 1 322 ? 117.041 57.894 65.355 1.00 23.64 323 ALA B C 1
ATOM 5960 O O . ALA B 1 322 ? 117.847 58.758 65.684 1.00 23.23 323 ALA B O 1
ATOM 5962 N N . LEU B 1 323 ? 115.910 57.659 66.007 1.00 23.91 324 LEU B N 1
ATOM 5963 C CA . LEU B 1 323 ? 115.608 58.225 67.309 1.00 23.87 324 LEU B CA 1
ATOM 5964 C C . LEU B 1 323 ? 115.855 57.147 68.343 1.00 23.80 324 LEU B C 1
ATOM 5965 O O . LEU B 1 323 ? 115.496 55.993 68.128 1.00 24.81 324 LEU B O 1
ATOM 5970 N N . LEU B 1 324 ? 116.466 57.527 69.458 1.00 23.63 325 LEU B N 1
ATOM 5971 C CA . LEU B 1 324 ? 116.540 56.667 70.625 1.00 23.72 325 LEU B CA 1
ATOM 5972 C C . LEU B 1 324 ? 115.801 57.371 71.752 1.00 23.28 325 LEU B C 1
ATOM 5973 O O . LEU B 1 324 ? 116.215 58.442 72.177 1.00 23.03 325 LEU B O 1
ATOM 5978 N N . ILE B 1 325 ? 114.703 56.778 72.219 1.00 23.41 326 ILE B N 1
ATOM 5979 C CA . ILE B 1 325 ? 113.880 57.383 73.267 1.00 23.51 326 ILE B CA 1
ATOM 5980 C C . ILE B 1 325 ? 114.123 56.697 74.603 1.00 23.52 326 ILE B C 1
ATOM 5981 O O . ILE B 1 325 ? 114.247 55.475 74.672 1.00 23.04 326 ILE B O 1
ATOM 5986 N N . ASP B 1 326 ? 114.164 57.498 75.662 1.00 23.67 327 ASP B N 1
ATOM 5987 C CA . ASP B 1 326 ? 114.399 57.000 77.005 1.00 23.67 327 ASP B CA 1
ATOM 5988 C C . ASP B 1 326 ? 113.411 57.694 77.941 1.00 23.00 327 ASP B C 1
ATOM 5989 O O . ASP B 1 326 ? 113.461 58.914 78.103 1.00 22.92 327 ASP B O 1
ATOM 5994 N N . ILE B 1 327 ? 112.507 56.920 78.540 1.00 22.06 328 ILE B N 1
ATOM 5995 C CA . ILE B 1 327 ? 111.513 57.470 79.463 1.00 21.84 328 ILE B CA 1
ATOM 5996 C C . ILE B 1 327 ? 112.176 57.851 80.784 1.00 21.22 328 ILE B C 1
ATOM 5997 O O . ILE B 1 327 ? 112.706 56.997 81.486 1.00 21.24 328 ILE B O 1
ATOM 6002 N N . ASP B 1 328 ? 112.121 59.135 81.123 1.00 20.96 329 ASP B N 1
ATOM 6003 C CA . ASP B 1 328 ? 112.862 59.675 82.263 1.00 20.85 329 ASP B CA 1
ATOM 6004 C C . ASP B 1 328 ? 112.440 59.055 83.591 1.00 20.29 329 ASP B C 1
ATOM 6005 O O . ASP B 1 328 ? 111.252 58.860 83.839 1.00 20.10 329 ASP B O 1
ATOM 6010 N N . PHE B 1 329 ? 113.425 58.751 84.436 1.00 19.75 330 PHE B N 1
ATOM 6011 C CA . PHE B 1 329 ? 113.187 58.179 85.761 1.00 19.50 330 PHE B CA 1
ATOM 6012 C C . PHE B 1 329 ? 112.258 56.960 85.738 1.00 18.81 330 PHE B C 1
ATOM 6013 O O . PHE B 1 329 ? 111.442 56.793 86.643 1.00 18.21 330 PHE B O 1
ATOM 6021 N N . PHE B 1 330 ? 112.376 56.109 84.718 1.00 18.62 331 PHE B N 1
ATOM 6022 C CA . PHE B 1 330 ? 111.452 54.976 84.575 1.00 18.56 331 PHE B CA 1
ATOM 6023 C C . PHE B 1 330 ? 111.652 53.902 85.643 1.00 18.62 331 PHE B C 1
ATOM 6024 O O . PHE B 1 330 ? 110.681 53.307 86.111 1.00 18.49 331 PHE B O 1
ATOM 6032 N N . LYS B 1 331 ? 112.899 53.643 86.022 1.00 18.88 332 LYS B N 1
ATOM 6033 C CA . LYS B 1 331 ? 113.167 52.694 87.102 1.00 19.09 332 LYS B CA 1
ATOM 6034 C C . LYS B 1 331 ? 112.610 53.210 88.432 1.00 19.04 332 LYS B C 1
ATOM 6035 O O . LYS B 1 331 ? 112.178 52.417 89.267 1.00 19.12 332 LYS B O 1
ATOM 6041 N N . LYS B 1 332 ? 112.595 54.532 88.615 1.00 18.95 333 LYS B N 1
ATOM 6042 C CA . LYS B 1 332 ? 112.006 55.134 89.816 1.00 19.33 333 LYS B CA 1
ATOM 6043 C C . LYS B 1 332 ? 110.488 54.924 89.838 1.00 19.49 333 LYS B C 1
ATOM 6044 O O . LYS B 1 332 ? 109.902 54.722 90.901 1.00 19.82 333 LYS B O 1
ATOM 6050 N N . ILE B 1 333 ? 109.860 54.953 88.664 1.00 19.90 334 ILE B N 1
ATOM 6051 C CA . ILE B 1 333 ? 108.433 54.634 88.547 1.00 20.31 334 ILE B CA 1
ATOM 6052 C C . ILE B 1 333 ? 108.183 53.170 88.926 1.00 20.69 334 ILE B C 1
ATOM 6053 O O . ILE B 1 333 ? 107.178 52.861 89.564 1.00 21.02 334 ILE B O 1
ATOM 6058 N N . ASN B 1 334 ? 109.096 52.279 88.543 1.00 21.00 335 ASN B N 1
ATOM 6059 C CA . ASN B 1 334 ? 108.994 50.863 88.919 1.00 21.52 335 ASN B CA 1
ATOM 6060 C C . ASN B 1 334 ? 109.127 50.591 90.420 1.00 22.17 335 ASN B C 1
ATOM 6061 O O . ASN B 1 334 ? 108.695 49.538 90.885 1.00 22.64 335 ASN B O 1
ATOM 6066 N N . ASP B 1 335 ? 109.716 51.524 91.170 1.00 22.57 336 ASP B N 1
ATOM 6067 C CA . ASP B 1 335 ? 109.960 51.330 92.601 1.00 22.91 336 ASP B CA 1
ATOM 6068 C C . ASP B 1 335 ? 108.838 51.868 93.477 1.00 23.31 336 ASP B C 1
ATOM 6069 O O . ASP B 1 335 ? 108.291 51.142 94.306 1.00 23.46 336 ASP B O 1
ATOM 6074 N N . THR B 1 336 ? 108.515 53.147 93.306 1.00 23.53 337 THR B N 1
ATOM 6075 C CA . THR B 1 336 ? 107.527 53.805 94.158 1.00 23.44 337 THR B CA 1
ATOM 6076 C C . THR B 1 336 ? 106.112 53.346 93.809 1.00 23.46 337 THR B C 1
ATOM 6077 O O . THR B 1 336 ? 105.279 53.175 94.695 1.00 23.85 337 THR B O 1
ATOM 6081 N N . PHE B 1 337 ? 105.850 53.141 92.523 1.00 23.29 338 PHE B N 1
ATOM 6082 C CA . PHE B 1 337 ? 104.608 52.514 92.077 1.00 23.75 338 PHE B CA 1
ATOM 6083 C C . PHE B 1 337 ? 104.950 51.105 91.589 1.00 23.91 338 PHE B C 1
ATOM 6084 O O . PHE B 1 337 ? 106.125 50.776 91.440 1.00 24.43 338 PHE B O 1
ATOM 6092 N N . GLY B 1 338 ? 103.942 50.271 91.348 1.00 23.82 339 GLY B N 1
ATOM 6093 C CA . GLY B 1 338 ? 104.176 48.863 90.998 1.00 24.08 339 GLY B CA 1
ATOM 6094 C C . GLY B 1 338 ? 104.611 48.623 89.560 1.00 24.27 339 GLY B C 1
ATOM 6095 O O . GLY B 1 338 ? 104.452 49.491 88.706 1.00 24.21 339 GLY B O 1
ATOM 6096 N N . HIS B 1 339 ? 105.151 47.434 89.288 1.00 24.64 340 HIS B N 1
ATOM 6097 C CA . HIS B 1 339 ? 105.497 47.022 87.912 1.00 24.84 340 HIS B CA 1
ATOM 6098 C C . HIS B 1 339 ? 104.267 46.959 86.997 1.00 25.04 340 HIS B C 1
ATOM 6099 O O . HIS B 1 339 ? 104.397 47.052 85.773 1.00 25.03 340 HIS B O 1
ATOM 6106 N N . ASP B 1 340 ? 103.085 46.782 87.590 1.00 25.08 341 ASP B N 1
ATOM 6107 C CA . ASP B 1 340 ? 101.820 46.873 86.851 1.00 24.97 341 ASP B CA 1
ATOM 6108 C C . ASP B 1 340 ? 101.566 48.304 86.376 1.00 24.68 341 ASP B C 1
ATOM 6109 O O . ASP B 1 340 ? 101.056 48.514 85.273 1.00 24.35 341 ASP B O 1
ATOM 6114 N N . ILE B 1 341 ? 101.922 49.280 87.210 1.00 24.36 342 ILE B N 1
ATOM 6115 C CA . ILE B 1 341 ? 101.804 50.687 86.832 1.00 24.54 342 ILE B CA 1
ATOM 6116 C C . ILE B 1 341 ? 102.822 51.014 85.732 1.00 24.40 342 ILE B C 1
ATOM 6117 O O . ILE B 1 341 ? 102.527 51.777 84.817 1.00 24.48 342 ILE B O 1
ATOM 6122 N N . GLY B 1 342 ? 104.012 50.425 85.819 1.00 24.38 343 GLY B N 1
ATOM 6123 C CA . GLY B 1 342 ? 105.033 50.589 84.782 1.00 24.28 343 GLY B CA 1
ATOM 6124 C C . GLY B 1 342 ? 104.589 50.058 83.428 1.00 24.16 343 GLY B C 1
ATOM 6125 O O . GLY B 1 342 ? 104.791 50.711 82.403 1.00 23.71 343 GLY B O 1
ATOM 6126 N N . ASP B 1 343 ? 103.983 48.871 83.426 1.00 24.18 344 ASP B N 1
ATOM 6127 C CA . ASP B 1 343 ? 103.437 48.277 82.203 1.00 24.28 344 ASP B CA 1
ATOM 6128 C C . ASP B 1 343 ? 102.453 49.226 81.534 1.00 24.24 344 ASP B C 1
ATOM 6129 O O . ASP B 1 343 ? 102.517 49.443 80.323 1.00 24.93 344 ASP B O 1
ATOM 6134 N N . GLU B 1 344 ? 101.547 49.788 82.330 1.00 24.24 345 GLU B N 1
ATOM 6135 C CA . GLU B 1 344 ? 100.545 50.728 81.827 1.00 24.38 345 GLU B CA 1
ATOM 6136 C C . GLU B 1 344 ? 101.195 51.973 81.206 1.00 23.66 345 GLU B C 1
ATOM 6137 O O . GLU B 1 344 ? 100.698 52.499 80.199 1.00 23.61 345 GLU B O 1
ATOM 6143 N N . VAL B 1 345 ? 102.310 52.418 81.789 1.00 22.85 346 VAL B N 1
ATOM 6144 C CA . VAL B 1 345 ? 103.093 53.527 81.233 1.00 22.68 346 VAL B CA 1
ATOM 6145 C C . VAL B 1 345 ? 103.738 53.134 79.906 1.00 22.46 346 VAL B C 1
ATOM 6146 O O . VAL B 1 345 ? 103.709 53.906 78.953 1.00 22.64 346 VAL B O 1
ATOM 6150 N N . LEU B 1 346 ? 104.316 51.939 79.848 1.00 22.84 347 LEU B N 1
ATOM 6151 C CA . LEU B 1 346 ? 104.952 51.456 78.620 1.00 23.14 347 LEU B CA 1
ATOM 6152 C C . LEU B 1 346 ? 103.957 51.314 77.471 1.00 23.39 347 LEU B C 1
ATOM 6153 O O . LEU B 1 346 ? 104.300 51.604 76.331 1.00 23.17 347 LEU B O 1
ATOM 6158 N N . ARG B 1 347 ? 102.733 50.881 77.777 1.00 24.28 348 ARG B N 1
ATOM 6159 C CA . ARG B 1 347 ? 101.674 50.748 76.765 1.00 25.24 348 ARG B CA 1
ATOM 6160 C C . ARG B 1 347 ? 101.202 52.102 76.236 1.00 25.15 348 ARG B C 1
ATOM 6161 O O . ARG B 1 347 ? 101.073 52.292 75.025 1.00 23.98 348 ARG B O 1
ATOM 6169 N N . GLU B 1 348 ? 100.926 53.025 77.152 1.00 25.66 349 GLU B N 1
ATOM 6170 C CA . GLU B 1 348 ? 100.516 54.377 76.782 1.00 26.48 349 GLU B CA 1
ATOM 6171 C C . GLU B 1 348 ? 101.564 55.034 75.898 1.00 26.30 349 GLU B C 1
ATOM 6172 O O . GLU B 1 348 ? 101.241 55.544 74.829 1.00 26.69 349 GLU B O 1
ATOM 6178 N N . PHE B 1 349 ? 102.819 55.011 76.337 1.00 26.07 350 PHE B N 1
ATOM 6179 C CA . PHE B 1 349 ? 103.890 55.621 75.564 1.00 26.15 350 PHE B CA 1
ATOM 6180 C C . PHE B 1 349 ? 103.992 55.000 74.176 1.00 25.89 350 PHE B C 1
ATOM 6181 O O . PHE B 1 349 ? 104.153 55.712 73.184 1.00 25.60 350 PHE B O 1
ATOM 6189 N N . ALA B 1 350 ? 103.908 53.674 74.118 1.00 25.96 351 ALA B N 1
ATOM 6190 C CA . ALA B 1 350 ? 103.954 52.948 72.851 1.00 26.27 351 ALA B CA 1
ATOM 6191 C C . ALA B 1 350 ? 102.859 53.421 71.904 1.00 26.45 351 ALA B C 1
ATOM 6192 O O . ALA B 1 350 ? 103.106 53.640 70.722 1.00 26.24 351 ALA B O 1
ATOM 6194 N N . LEU B 1 351 ? 101.654 53.579 72.441 1.00 27.46 352 LEU B N 1
ATOM 6195 C CA . LEU B 1 351 ? 100.494 54.009 71.666 1.00 27.41 352 LEU B CA 1
ATOM 6196 C C . LEU B 1 351 ? 100.665 55.438 71.147 1.00 26.97 352 LEU B C 1
ATOM 6197 O O . LEU B 1 351 ? 100.407 55.713 69.976 1.00 27.03 352 LEU B O 1
ATOM 6202 N N . ARG B 1 352 ? 101.100 56.341 72.020 1.00 26.04 353 ARG B N 1
ATOM 6203 C CA . ARG B 1 352 ? 101.338 57.728 71.629 1.00 26.01 353 ARG B CA 1
ATOM 6204 C C . ARG B 1 352 ? 102.460 57.846 70.607 1.00 25.65 353 ARG B C 1
ATOM 6205 O O . ARG B 1 352 ? 102.360 58.629 69.659 1.00 25.99 353 ARG B O 1
ATOM 6213 N N . LEU B 1 353 ? 103.526 57.077 70.807 1.00 25.15 354 LEU B N 1
ATOM 6214 C CA . LEU B 1 353 ? 104.641 57.060 69.872 1.00 25.65 354 LEU B CA 1
ATOM 6215 C C . LEU B 1 353 ? 104.169 56.630 68.483 1.00 26.33 354 LEU B C 1
ATOM 6216 O O . LEU B 1 353 ? 104.362 57.351 67.504 1.00 27.09 354 LEU B O 1
ATOM 6221 N N . ALA B 1 354 ? 103.542 55.461 68.410 1.00 26.43 355 ALA B N 1
ATOM 6222 C CA . ALA B 1 354 ? 103.105 54.891 67.139 1.00 27.19 355 ALA B CA 1
ATOM 6223 C C . ALA B 1 354 ? 102.126 55.793 66.388 1.00 28.12 355 ALA B C 1
ATOM 6224 O O . ALA B 1 354 ? 102.149 55.837 65.158 1.00 29.03 355 ALA B O 1
ATOM 6226 N N . SER B 1 355 ? 101.275 56.498 67.135 1.00 28.56 356 SER B N 1
ATOM 6227 C CA . SER B 1 355 ? 100.256 57.389 66.565 1.00 28.15 356 SER B CA 1
ATOM 6228 C C . SER B 1 355 ? 100.827 58.622 65.886 1.00 27.80 356 SER B C 1
ATOM 6229 O O . SER B 1 355 ? 100.259 59.095 64.908 1.00 28.06 356 SER B O 1
ATOM 6232 N N . ASN B 1 356 ? 101.928 59.147 66.424 1.00 27.22 357 ASN B N 1
ATOM 6233 C CA . ASN B 1 356 ? 102.517 60.401 65.950 1.00 26.46 357 ASN B CA 1
ATOM 6234 C C . ASN B 1 356 ? 103.766 60.227 65.099 1.00 25.20 357 ASN B C 1
ATOM 6235 O O . ASN B 1 356 ? 104.581 61.126 64.977 1.00 24.72 357 ASN B O 1
ATOM 6240 N N . VAL B 1 357 ? 103.891 59.064 64.487 1.00 23.79 358 VAL B N 1
ATOM 6241 C CA . VAL B 1 357 ? 105.000 58.768 63.611 1.00 23.13 358 VAL B CA 1
ATOM 6242 C C . VAL B 1 357 ? 104.369 57.955 62.493 1.00 22.15 358 VAL B C 1
ATOM 6243 O O . VAL B 1 357 ? 103.297 57.395 62.689 1.00 22.97 358 VAL B O 1
ATOM 6247 N N . ARG B 1 358 ? 104.986 57.921 61.314 1.00 21.45 359 ARG B N 1
ATOM 6248 C CA . ARG B 1 358 ? 104.356 57.254 60.160 1.00 20.72 359 ARG B CA 1
ATOM 6249 C C . ARG B 1 358 ? 104.299 55.746 60.329 1.00 19.83 359 ARG B C 1
ATOM 6250 O O . ARG B 1 358 ? 105.114 55.160 61.048 1.00 19.01 359 ARG B O 1
ATOM 6258 N N . ALA B 1 359 ? 103.331 55.134 59.646 1.00 19.32 360 ALA B N 1
ATOM 6259 C CA . ALA B 1 359 ? 103.196 53.680 59.581 1.00 18.91 360 ALA B CA 1
ATOM 6260 C C . ALA B 1 359 ? 104.382 53.047 58.851 1.00 18.58 360 ALA B C 1
ATOM 6261 O O . ALA B 1 359 ? 104.767 51.914 59.144 1.00 19.57 360 ALA B O 1
ATOM 6263 N N . ILE B 1 360 ? 104.972 53.781 57.914 1.00 18.34 361 ILE B N 1
ATOM 6264 C CA . ILE B 1 360 ? 106.188 53.318 57.239 1.00 19.58 361 ILE B CA 1
ATOM 6265 C C . ILE B 1 360 ? 107.472 53.468 58.084 1.00 21.04 361 ILE B C 1
ATOM 6266 O O . ILE B 1 360 ? 108.540 53.017 57.670 1.00 21.59 361 ILE B O 1
ATOM 6271 N N . ASP B 1 361 ? 107.381 54.132 59.236 1.00 22.06 362 ASP B N 1
ATOM 6272 C CA . ASP B 1 361 ? 108.481 54.137 60.191 1.00 23.37 362 ASP B CA 1
ATOM 6273 C C . ASP B 1 361 ? 108.406 52.894 61.071 1.00 24.22 362 ASP B C 1
ATOM 6274 O O . ASP B 1 361 ? 107.389 52.190 61.093 1.00 25.04 362 ASP B O 1
ATOM 6279 N N . LEU B 1 362 ? 109.496 52.639 61.786 1.00 24.20 363 LEU B N 1
ATOM 6280 C CA . LEU B 1 362 ? 109.634 51.460 62.614 1.00 25.03 363 LEU B CA 1
ATOM 6281 C C . LEU B 1 362 ? 109.838 51.863 64.055 1.00 24.47 363 LEU B C 1
ATOM 6282 O O . LEU B 1 362 ? 110.968 51.987 64.488 1.00 23.33 363 LEU B O 1
ATOM 6287 N N . PRO B 1 363 ? 108.760 52.093 64.795 1.00 25.10 364 PRO B N 1
ATOM 6288 C CA . PRO B 1 363 ? 108.873 52.282 66.241 1.00 25.88 364 PRO B CA 1
ATOM 6289 C C . PRO B 1 363 ? 109.090 50.922 66.914 1.00 26.36 364 PRO B C 1
ATOM 6290 O O . PRO B 1 363 ? 108.399 49.969 66.568 1.00 26.12 364 PRO B O 1
ATOM 6294 N N . CYS B 1 364 ? 110.045 50.838 67.845 1.00 27.60 365 CYS B N 1
ATOM 6295 C CA . CYS B 1 364 ? 110.432 49.562 68.469 1.00 29.24 365 CYS B CA 1
ATOM 6296 C C . CYS B 1 364 ? 110.686 49.621 69.962 1.00 28.32 365 CYS B C 1
ATOM 6297 O O . CYS B 1 364 ? 111.149 50.630 70.489 1.00 27.36 365 CYS B O 1
ATOM 6300 N N . ARG B 1 365 ? 110.386 48.507 70.625 1.00 28.58 366 ARG B N 1
ATOM 6301 C CA . ARG B 1 365 ? 110.855 48.256 71.976 1.00 28.56 366 ARG B CA 1
ATOM 6302 C C . ARG B 1 365 ? 112.291 47.775 71.828 1.00 28.07 366 ARG B C 1
ATOM 6303 O O . ARG B 1 365 ? 112.531 46.637 71.438 1.00 27.83 366 ARG B O 1
ATOM 6311 N N . TYR B 1 366 ? 113.244 48.655 72.110 1.00 28.10 367 TYR B N 1
ATOM 6312 C CA . TYR B 1 366 ? 114.649 48.358 71.868 1.00 28.16 367 TYR B CA 1
ATOM 6313 C C . TYR B 1 366 ? 115.259 47.589 73.036 1.00 27.89 367 TYR B C 1
ATOM 6314 O O . TYR B 1 366 ? 116.058 46.675 72.846 1.00 27.16 367 TYR B O 1
ATOM 6323 N N . GLY B 1 367 ? 114.887 47.987 74.245 1.00 27.85 368 GLY B N 1
ATOM 6324 C CA . GLY B 1 367 ? 115.209 47.239 75.451 1.00 27.78 368 GLY B CA 1
ATOM 6325 C C . GLY B 1 367 ? 114.006 47.232 76.370 1.00 27.80 368 GLY B C 1
ATOM 6326 O O . GLY B 1 367 ? 112.894 47.572 75.954 1.00 27.83 368 GLY B O 1
ATOM 6327 N N . GLY B 1 368 ? 114.232 46.849 77.623 1.00 27.48 369 GLY B N 1
ATOM 6328 C CA . GLY B 1 368 ? 113.190 46.871 78.646 1.00 27.61 369 GLY B CA 1
ATOM 6329 C C . GLY B 1 368 ? 112.540 48.236 78.831 1.00 27.84 369 GLY B C 1
ATOM 6330 O O . GLY B 1 368 ? 111.313 48.344 78.909 1.00 28.38 369 GLY B O 1
ATOM 6331 N N . GLU B 1 369 ? 113.369 49.275 78.896 1.00 27.55 370 GLU B N 1
ATOM 6332 C CA . GLU B 1 369 ? 112.898 50.643 79.124 1.00 27.52 370 GLU B CA 1
ATOM 6333 C C . GLU B 1 369 ? 113.070 51.556 77.918 1.00 27.13 370 GLU B C 1
ATOM 6334 O O . GLU B 1 369 ? 112.365 52.554 77.808 1.00 27.63 370 GLU B O 1
ATOM 6340 N N . GLU B 1 370 ? 114.002 51.227 77.025 1.00 26.67 371 GLU B N 1
ATOM 6341 C CA . GLU B 1 370 ? 114.365 52.128 75.921 1.00 26.29 371 GLU B CA 1
ATOM 6342 C C . GLU B 1 370 ? 113.622 51.793 74.615 1.00 25.28 371 GLU B C 1
ATOM 6343 O O . GLU B 1 370 ? 113.224 50.650 74.385 1.00 25.00 371 GLU B O 1
ATOM 6349 N N . PHE B 1 371 ? 113.425 52.814 73.785 1.00 24.16 372 PHE B N 1
ATOM 6350 C CA . PHE B 1 371 ? 112.658 52.701 72.545 1.00 23.32 372 PHE B CA 1
ATOM 6351 C C . PHE B 1 371 ? 113.445 53.301 71.397 1.00 22.75 372 PHE B C 1
ATOM 6352 O O . PHE B 1 371 ? 114.229 54.228 71.597 1.00 23.20 372 PHE B O 1
ATOM 6360 N N . VAL B 1 372 ? 113.230 52.774 70.196 1.00 21.84 373 VAL B N 1
ATOM 6361 C CA . VAL B 1 372 ? 113.889 53.285 69.001 1.00 21.82 373 VAL B CA 1
ATOM 6362 C C . VAL B 1 372 ? 112.873 53.501 67.882 1.00 21.46 373 VAL B C 1
ATOM 6363 O O . VAL B 1 372 ? 111.958 52.704 67.716 1.00 21.44 373 VAL B O 1
ATOM 6367 N N . VAL B 1 373 ? 113.025 54.592 67.133 1.00 21.13 374 VAL B N 1
ATOM 6368 C CA . VAL B 1 373 ? 112.282 54.783 65.893 1.00 21.15 374 VAL B CA 1
ATOM 6369 C C . VAL B 1 373 ? 113.269 54.914 64.739 1.00 21.10 374 VAL B C 1
ATOM 6370 O O . VAL B 1 373 ? 114.112 55.804 64.749 1.00 20.59 374 VAL B O 1
ATOM 6374 N N . ILE B 1 374 ? 113.183 54.014 63.763 1.00 21.67 375 ILE B N 1
ATOM 6375 C CA . ILE B 1 374 ? 113.951 54.158 62.523 1.00 22.55 375 ILE B CA 1
ATOM 6376 C C . ILE B 1 374 ? 113.038 54.799 61.494 1.00 22.96 375 ILE B C 1
ATOM 6377 O O . ILE B 1 374 ? 111.873 54.411 61.361 1.00 22.95 375 ILE B O 1
ATOM 6382 N N . MET B 1 375 ? 113.577 55.776 60.767 1.00 23.71 376 MET B N 1
ATOM 6383 C CA . MET B 1 375 ? 112.812 56.525 59.772 1.00 24.30 376 MET B CA 1
ATOM 6384 C C . MET B 1 375 ? 113.503 56.523 58.421 1.00 23.76 376 MET B C 1
ATOM 6385 O O . MET B 1 375 ? 114.533 57.163 58.244 1.00 22.55 376 MET B O 1
ATOM 6390 N N . PRO B 1 376 ? 112.943 55.778 57.474 1.00 24.47 377 PRO B N 1
ATOM 6391 C CA . PRO B 1 376 ? 113.440 55.773 56.104 1.00 24.62 377 PRO B CA 1
ATOM 6392 C C . PRO B 1 376 ? 113.395 57.156 55.450 1.00 25.42 377 PRO B C 1
ATOM 6393 O O . PRO B 1 376 ? 112.495 57.953 55.750 1.00 24.96 377 PRO B O 1
ATOM 6397 N N . ASP B 1 377 ? 114.364 57.433 54.575 1.00 25.52 378 ASP B N 1
ATOM 6398 C CA . ASP B 1 377 ? 114.306 58.598 53.691 1.00 25.39 378 ASP B CA 1
ATOM 6399 C C . ASP B 1 377 ? 114.043 59.889 54.494 1.00 25.02 378 ASP B C 1
ATOM 6400 O O . ASP B 1 377 ? 113.157 60.685 54.155 1.00 25.34 378 ASP B O 1
ATOM 6405 N N . THR B 1 378 ? 114.815 60.072 55.563 1.00 24.46 379 THR B N 1
ATOM 6406 C CA . THR B 1 378 ? 114.657 61.205 56.478 1.00 24.18 379 THR B CA 1
ATOM 6407 C C . THR B 1 378 ? 116.018 61.813 56.853 1.00 24.36 379 THR B C 1
ATOM 6408 O O . THR B 1 378 ? 116.901 61.121 57.351 1.00 24.36 379 THR B O 1
ATOM 6412 N N . ALA B 1 379 ? 116.170 63.111 56.607 1.00 25.07 380 ALA B N 1
ATOM 6413 C CA . ALA B 1 379 ? 117.397 63.839 56.920 1.00 25.33 380 ALA B CA 1
ATOM 6414 C C . ALA B 1 379 ? 117.403 64.277 58.380 1.00 25.99 380 ALA B C 1
ATOM 6415 O O . ALA B 1 379 ? 116.342 64.469 58.985 1.00 25.93 380 ALA B O 1
ATOM 6417 N N . LEU B 1 380 ? 118.603 64.447 58.934 1.00 26.37 381 LEU B N 1
ATOM 6418 C CA . LEU B 1 380 ? 118.777 64.806 60.344 1.00 26.78 381 LEU B CA 1
ATOM 6419 C C . LEU B 1 380 ? 117.925 66.017 60.761 1.00 27.25 381 LEU B C 1
ATOM 6420 O O . LEU B 1 380 ? 117.295 66.001 61.821 1.00 27.70 381 LEU B O 1
ATOM 6425 N N . ALA B 1 381 ? 117.892 67.050 59.921 1.00 27.20 382 ALA B N 1
ATOM 6426 C CA . ALA B 1 381 ? 117.095 68.247 60.202 1.00 27.92 382 ALA B CA 1
ATOM 6427 C C . ALA B 1 381 ? 115.617 67.927 60.467 1.00 28.71 382 ALA B C 1
ATOM 6428 O O . ALA B 1 381 ? 114.980 68.558 61.317 1.00 29.53 382 ALA B O 1
ATOM 6430 N N . ASP B 1 382 ? 115.074 66.954 59.738 1.00 29.04 383 ASP B N 1
ATOM 6431 C CA . ASP B 1 382 ? 113.670 66.564 59.903 1.00 29.07 383 ASP B CA 1
ATOM 6432 C C . ASP B 1 382 ? 113.455 65.676 61.131 1.00 28.74 383 ASP B C 1
ATOM 6433 O O . ASP B 1 382 ? 112.468 65.838 61.852 1.00 28.15 383 ASP B O 1
ATOM 6438 N N . ALA B 1 383 ? 114.388 64.758 61.377 1.00 28.41 384 ALA B N 1
ATOM 6439 C CA . ALA B 1 383 ? 114.324 63.885 62.549 1.00 28.56 384 ALA B CA 1
ATOM 6440 C C . ALA B 1 383 ? 114.252 64.673 63.857 1.00 28.45 384 ALA B C 1
ATOM 6441 O O . ALA B 1 383 ? 113.483 64.325 64.752 1.00 28.22 384 ALA B O 1
ATOM 6443 N N . LEU B 1 384 ? 115.051 65.734 63.955 1.00 28.93 385 LEU B N 1
ATOM 6444 C CA . LEU B 1 384 ? 115.030 66.632 65.117 1.00 29.07 385 LEU B CA 1
ATOM 6445 C C . LEU B 1 384 ? 113.639 67.211 65.366 1.00 29.01 385 LEU B C 1
ATOM 6446 O O . LEU B 1 384 ? 113.153 67.241 66.499 1.00 28.62 385 LEU B O 1
ATOM 6451 N N . ARG B 1 385 ? 113.007 67.664 64.292 1.00 29.53 386 ARG B N 1
ATOM 6452 C CA . ARG B 1 385 ? 111.657 68.213 64.360 1.00 29.84 386 ARG B CA 1
ATOM 6453 C C . ARG B 1 385 ? 110.642 67.141 64.785 1.00 28.73 386 ARG B C 1
ATOM 6454 O O . ARG B 1 385 ? 109.744 67.411 65.585 1.00 28.04 386 ARG B O 1
ATOM 6462 N N . ILE B 1 386 ? 110.808 65.927 64.259 1.00 27.57 387 ILE B N 1
ATOM 6463 C CA . ILE B 1 386 ? 109.926 64.797 64.587 1.00 27.25 387 ILE B CA 1
ATOM 6464 C C . ILE B 1 386 ? 110.088 64.372 66.050 1.00 26.71 387 ILE B C 1
ATOM 6465 O O . ILE B 1 386 ? 109.105 64.087 66.736 1.00 25.78 387 ILE B O 1
ATOM 6470 N N . ALA B 1 387 ? 111.333 64.319 66.514 1.00 26.82 388 ALA B N 1
ATOM 6471 C CA . ALA B 1 387 ? 111.624 64.050 67.924 1.00 27.39 388 ALA B CA 1
ATOM 6472 C C . ALA B 1 387 ? 110.917 65.043 68.845 1.00 27.26 388 ALA B C 1
ATOM 6473 O O . ALA B 1 387 ? 110.417 64.661 69.903 1.00 26.62 388 ALA B O 1
ATOM 6475 N N . GLU B 1 388 ? 110.876 66.310 68.433 1.00 27.99 389 GLU B N 1
ATOM 6476 C CA . GLU B 1 388 ? 110.213 67.362 69.217 1.00 28.05 389 GLU B CA 1
ATOM 6477 C C . GLU B 1 388 ? 108.699 67.152 69.261 1.00 27.64 389 GLU B C 1
ATOM 6478 O O . GLU B 1 388 ? 108.063 67.389 70.290 1.00 26.89 389 GLU B O 1
ATOM 6484 N N . ARG B 1 389 ? 108.140 66.700 68.143 1.00 27.20 390 ARG B N 1
ATOM 6485 C CA . ARG B 1 389 ? 106.715 66.393 68.046 1.00 27.59 390 ARG B CA 1
ATOM 6486 C C . ARG B 1 389 ? 106.312 65.292 69.021 1.00 27.84 390 ARG B C 1
ATOM 6487 O O . ARG B 1 389 ? 105.276 65.390 69.685 1.00 28.52 390 ARG B O 1
ATOM 6495 N N . ILE B 1 390 ? 107.135 64.249 69.102 1.00 27.73 391 ILE B N 1
ATOM 6496 C CA . ILE B 1 390 ? 106.893 63.136 70.025 1.00 28.13 391 ILE B CA 1
ATOM 6497 C C . ILE B 1 390 ? 107.008 63.617 71.467 1.00 28.14 391 ILE B C 1
ATOM 6498 O O . ILE B 1 390 ? 106.140 63.340 72.294 1.00 27.92 391 ILE B O 1
ATOM 6503 N N . ARG B 1 391 ? 108.087 64.339 71.748 1.00 28.93 392 ARG B N 1
ATOM 6504 C CA . ARG B 1 391 ? 108.353 64.893 73.073 1.00 29.76 392 ARG B CA 1
ATOM 6505 C C . ARG B 1 391 ? 107.180 65.730 73.602 1.00 30.21 392 ARG B C 1
ATOM 6506 O O . ARG B 1 391 ? 106.860 65.677 74.790 1.00 29.11 392 ARG B O 1
ATOM 6514 N N . MET B 1 392 ? 106.539 66.486 72.711 1.00 31.69 393 MET B N 1
ATOM 6515 C CA . MET B 1 392 ? 105.397 67.321 73.078 1.00 33.43 393 MET B CA 1
ATOM 6516 C C . MET B 1 392 ? 104.158 66.513 73.426 1.00 33.30 393 MET B C 1
ATOM 6517 O O . MET B 1 392 ? 103.485 66.814 74.406 1.00 33.40 393 MET B O 1
ATOM 6522 N N . HIS B 1 393 ? 103.837 65.512 72.611 1.00 33.75 394 HIS B N 1
ATOM 6523 C CA . HIS B 1 393 ? 102.634 64.702 72.847 1.00 34.36 394 HIS B CA 1
ATOM 6524 C C . HIS B 1 393 ? 102.679 63.922 74.159 1.00 34.34 394 HIS B C 1
ATOM 6525 O O . HIS B 1 393 ? 101.634 63.693 74.772 1.00 34.61 394 HIS B O 1
ATOM 6532 N N . VAL B 1 394 ? 103.879 63.532 74.588 1.00 33.94 395 VAL B N 1
ATOM 6533 C CA . VAL B 1 394 ? 104.035 62.777 75.832 1.00 33.82 395 VAL B CA 1
ATOM 6534 C C . VAL B 1 394 ? 104.008 63.673 77.071 1.00 33.56 395 VAL B C 1
ATOM 6535 O O . VAL B 1 394 ? 103.367 63.327 78.060 1.00 34.16 395 VAL B O 1
ATOM 6539 N N . SER B 1 395 ? 104.684 64.822 77.014 1.00 33.05 396 SER B N 1
ATOM 6540 C CA . SER B 1 395 ? 104.699 65.764 78.145 1.00 32.69 396 SER B CA 1
ATOM 6541 C C . SER B 1 395 ? 103.522 66.755 78.123 1.00 32.39 396 SER B C 1
ATOM 6542 O O . SER B 1 395 ? 103.228 67.397 79.134 1.00 32.32 396 SER B O 1
ATOM 6545 N N . GLY B 1 396 ? 102.845 66.871 76.982 1.00 32.01 397 GLY B N 1
ATOM 6546 C CA . GLY B 1 396 ? 101.697 67.769 76.848 1.00 31.65 397 GLY B CA 1
ATOM 6547 C C . GLY B 1 396 ? 100.438 67.261 77.525 1.00 31.21 397 GLY B C 1
ATOM 6548 O O . GLY B 1 396 ? 99.470 67.999 77.663 1.00 31.62 397 GLY B O 1
ATOM 6549 N N . SER B 1 397 ? 100.450 65.998 77.939 1.00 30.99 398 SER B N 1
ATOM 6550 C CA . SER B 1 397 ? 99.305 65.378 78.591 1.00 30.77 398 SER B CA 1
ATOM 6551 C C . SER B 1 397 ? 99.786 64.374 79.655 1.00 30.44 398 SER B C 1
ATOM 6552 O O . SER B 1 397 ? 100.792 63.698 79.447 1.00 29.95 398 SER B O 1
ATOM 6555 N N . PRO B 1 398 ? 99.107 64.296 80.802 1.00 30.10 399 PRO B N 1
ATOM 6556 C CA . PRO B 1 398 ? 99.409 63.257 81.793 1.00 29.80 399 PRO B CA 1
ATOM 6557 C C . PRO B 1 398 ? 98.934 61.858 81.383 1.00 29.49 399 PRO B C 1
ATOM 6558 O O . PRO B 1 398 ? 97.947 61.718 80.655 1.00 28.87 399 PRO B O 1
ATOM 6562 N N . PHE B 1 399 ? 99.647 60.843 81.869 1.00 29.26 400 PHE B N 1
ATOM 6563 C CA . PHE B 1 399 ? 99.326 59.437 81.621 1.00 29.21 400 PHE B CA 1
ATOM 6564 C C . PHE B 1 399 ? 98.313 58.970 82.664 1.00 29.28 400 PHE B C 1
ATOM 6565 O O . PHE B 1 399 ? 98.278 59.501 83.776 1.00 29.55 400 PHE B O 1
ATOM 6573 N N . THR B 1 400 ? 97.501 57.977 82.311 1.00 29.55 401 THR B N 1
ATOM 6574 C CA . THR B 1 400 ? 96.519 57.414 83.239 1.00 30.06 401 THR B CA 1
ATOM 6575 C C . THR B 1 400 ? 97.087 56.142 83.867 1.00 30.38 401 THR B C 1
ATOM 6576 O O . THR B 1 400 ? 97.159 55.102 83.215 1.00 30.78 401 THR B O 1
ATOM 6580 N N . VAL B 1 401 ? 97.485 56.224 85.133 1.00 30.86 402 VAL B N 1
ATOM 6581 C CA . VAL B 1 401 ? 98.180 55.121 85.790 1.00 31.40 402 VAL B CA 1
ATOM 6582 C C . VAL B 1 401 ? 97.215 54.079 86.359 1.00 31.95 402 VAL B C 1
ATOM 6583 O O . VAL B 1 401 ? 96.819 53.165 85.650 1.00 32.67 402 VAL B O 1
ATOM 6587 N N . ALA B 1 402 ? 96.820 54.232 87.620 1.00 32.97 403 ALA B N 1
ATOM 6588 C CA . ALA B 1 402 ? 96.163 53.151 88.375 1.00 33.72 403 ALA B CA 1
ATOM 6589 C C . ALA B 1 402 ? 94.751 52.814 87.888 1.00 34.48 403 ALA B C 1
ATOM 6590 O O . ALA B 1 402 ? 93.763 53.285 88.456 1.00 34.80 403 ALA B O 1
ATOM 6592 N N . HIS B 1 403 ? 94.665 51.985 86.848 1.00 35.40 404 HIS B N 1
ATOM 6593 C CA . HIS B 1 403 ? 93.382 51.582 86.259 1.00 35.77 404 HIS B CA 1
ATOM 6594 C C . HIS B 1 403 ? 92.386 52.752 86.198 1.00 36.29 404 HIS B C 1
ATOM 6595 O O . HIS B 1 403 ? 91.231 52.617 86.608 1.00 37.04 404 HIS B O 1
ATOM 6602 N N . GLY B 1 404 ? 92.851 53.903 85.711 1.00 36.13 405 GLY B N 1
ATOM 6603 C CA . GLY B 1 404 ? 92.012 55.098 85.568 1.00 35.87 405 GLY B CA 1
ATOM 6604 C C . GLY B 1 404 ? 91.940 56.037 86.766 1.00 35.70 405 GLY B C 1
ATOM 6605 O O . GLY B 1 404 ? 91.556 57.198 86.616 1.00 35.89 405 GLY B O 1
ATOM 6606 N N . ARG B 1 405 ? 92.321 55.554 87.948 1.00 35.36 406 ARG B N 1
ATOM 6607 C CA . ARG B 1 405 ? 92.070 56.277 89.200 1.00 35.42 406 ARG B CA 1
ATOM 6608 C C . ARG B 1 405 ? 93.217 57.177 89.688 1.00 35.02 406 ARG B C 1
ATOM 6609 O O . ARG B 1 405 ? 93.106 57.788 90.753 1.00 35.09 406 ARG B O 1
ATOM 6617 N N . GLU B 1 406 ? 94.303 57.269 88.921 1.00 34.48 407 GLU B N 1
ATOM 6618 C CA . GLU B 1 406 ? 95.386 58.215 89.231 1.00 34.16 407 GLU B CA 1
ATOM 6619 C C . GLU B 1 406 ? 96.110 58.669 87.960 1.00 33.97 407 GLU B C 1
ATOM 6620 O O . GLU B 1 406 ? 96.405 57.854 87.087 1.00 33.66 407 GLU B O 1
ATOM 6626 N N . MET B 1 407 ? 96.388 59.972 87.876 1.00 34.06 408 MET B N 1
ATOM 6627 C CA . MET B 1 407 ? 97.054 60.582 86.715 1.00 33.85 408 MET B CA 1
ATOM 6628 C C . MET B 1 407 ? 98.546 60.773 87.013 1.00 33.04 408 MET B C 1
ATOM 6629 O O . MET B 1 407 ? 98.948 60.773 88.178 1.00 32.31 408 MET B O 1
ATOM 6634 N N . LEU B 1 408 ? 99.360 60.940 85.968 1.00 32.14 409 LEU B N 1
ATOM 6635 C CA . LEU B 1 408 ? 100.825 60.967 86.124 1.00 31.39 409 LEU B CA 1
ATOM 6636 C C . LEU B 1 408 ? 101.569 61.727 85.013 1.00 30.61 409 LEU B C 1
ATOM 6637 O O . LEU B 1 408 ? 101.355 61.471 83.825 1.00 30.33 409 LEU B O 1
ATOM 6642 N N . ASN B 1 409 ? 102.457 62.639 85.413 1.00 29.49 410 ASN B N 1
ATOM 6643 C CA . ASN B 1 409 ? 103.305 63.377 84.473 1.00 28.71 410 ASN B CA 1
ATOM 6644 C C . ASN B 1 409 ? 104.496 62.534 84.045 1.00 28.22 410 ASN B C 1
ATOM 6645 O O . ASN B 1 409 ? 105.163 61.936 84.885 1.00 28.44 410 ASN B O 1
ATOM 6650 N N . VAL B 1 410 ? 104.763 62.493 82.741 1.00 27.78 411 VAL B N 1
ATOM 6651 C CA . VAL B 1 410 ? 105.902 61.750 82.201 1.00 27.29 411 VAL B CA 1
ATOM 6652 C C . VAL B 1 410 ? 106.590 62.543 81.092 1.00 27.08 411 VAL B C 1
ATOM 6653 O O . VAL B 1 410 ? 105.927 63.138 80.243 1.00 27.39 411 VAL B O 1
ATOM 6657 N N . THR B 1 411 ? 107.921 62.538 81.107 1.00 26.88 412 THR B N 1
ATOM 6658 C CA . THR B 1 411 ? 108.727 63.176 80.066 1.00 26.99 412 THR B CA 1
ATOM 6659 C C . THR B 1 411 ? 109.690 62.163 79.467 1.00 26.91 412 THR B C 1
ATOM 6660 O O . THR B 1 411 ? 109.857 61.068 80.006 1.00 27.05 412 THR B O 1
ATOM 6664 N N . ILE B 1 412 ? 110.328 62.537 78.360 1.00 26.64 413 ILE B N 1
ATOM 6665 C CA . ILE B 1 412 ? 111.303 61.668 77.692 1.00 26.50 413 ILE B CA 1
ATOM 6666 C C . ILE B 1 412 ? 112.560 62.422 77.283 1.00 26.30 413 ILE B C 1
ATOM 6667 O O . ILE B 1 412 ? 112.534 63.637 77.116 1.00 26.73 413 ILE B O 1
ATOM 6672 N N . SER B 1 413 ? 113.654 61.681 77.125 1.00 26.02 414 SER B N 1
ATOM 6673 C CA . SER B 1 413 ? 114.892 62.206 76.558 1.00 25.75 414 SER B CA 1
ATOM 6674 C C . SER B 1 413 ? 115.164 61.486 75.239 1.00 25.43 414 SER B C 1
ATOM 6675 O O . SER B 1 413 ? 115.084 60.257 75.168 1.00 25.32 414 SER B O 1
ATOM 6678 N N . ILE B 1 414 ? 115.480 62.253 74.197 1.00 25.04 415 ILE B N 1
ATOM 6679 C CA . ILE B 1 414 ? 115.665 61.690 72.866 1.00 25.16 415 ILE B CA 1
ATOM 6680 C C . ILE B 1 414 ? 117.020 62.036 72.282 1.00 24.67 415 ILE B C 1
ATOM 6681 O O . ILE B 1 414 ? 117.440 63.188 72.320 1.00 24.41 415 ILE B O 1
ATOM 6686 N N . GLY B 1 415 ? 117.678 61.026 71.720 1.00 24.78 416 GLY B N 1
ATOM 6687 C CA . GLY B 1 415 ? 118.908 61.206 70.955 1.00 24.84 416 GLY B CA 1
ATOM 6688 C C . GLY B 1 415 ? 118.609 60.929 69.498 1.00 24.62 416 GLY B C 1
ATOM 6689 O O . GLY B 1 415 ? 117.859 60.010 69.187 1.00 24.67 416 GLY B O 1
ATOM 6690 N N . VAL B 1 416 ? 119.196 61.723 68.608 1.00 24.78 417 VAL B N 1
ATOM 6691 C CA . VAL B 1 416 ? 118.828 61.705 67.197 1.00 25.20 417 VAL B CA 1
ATOM 6692 C C . VAL B 1 416 ? 120.045 61.626 66.285 1.00 25.11 417 VAL B C 1
ATOM 6693 O O . VAL B 1 416 ? 121.026 62.328 66.482 1.00 24.82 417 VAL B O 1
ATOM 6697 N N . SER B 1 417 ? 119.965 60.780 65.268 1.00 26.15 418 SER B N 1
ATOM 6698 C CA . SER B 1 417 ? 121.058 60.638 64.316 1.00 26.90 418 SER B CA 1
ATOM 6699 C C . SER B 1 417 ? 120.579 60.298 62.908 1.00 27.03 418 SER B C 1
ATOM 6700 O O . SER B 1 417 ? 119.404 59.993 62.688 1.00 27.04 418 SER B O 1
ATOM 6703 N N . ALA B 1 418 ? 121.518 60.350 61.967 1.00 27.09 419 ALA B N 1
ATOM 6704 C CA . ALA B 1 418 ? 121.249 60.091 60.560 1.00 27.50 419 ALA B CA 1
ATOM 6705 C C . ALA B 1 418 ? 122.496 59.548 59.864 1.00 27.83 419 ALA B C 1
ATOM 6706 O O . ALA B 1 418 ? 123.621 59.903 60.220 1.00 28.35 419 ALA B O 1
ATOM 6708 N N . THR B 1 419 ? 122.302 58.698 58.861 1.00 28.20 420 THR B N 1
ATOM 6709 C CA . THR B 1 419 ? 123.438 58.131 58.136 1.00 28.71 420 THR B CA 1
ATOM 6710 C C . THR B 1 419 ? 124.196 59.214 57.382 1.00 29.18 420 THR B C 1
ATOM 6711 O O . THR B 1 419 ? 123.662 60.289 57.098 1.00 28.14 420 THR B O 1
ATOM 6715 N N . ALA B 1 420 ? 125.447 58.908 57.061 1.00 30.80 421 ALA B N 1
ATOM 6716 C CA . ALA B 1 420 ? 126.303 59.813 56.311 1.00 32.06 421 ALA B CA 1
ATOM 6717 C C . ALA B 1 420 ? 127.417 59.029 55.619 1.00 33.52 421 ALA B C 1
ATOM 6718 O O . ALA B 1 420 ? 128.328 58.515 56.274 1.00 33.93 421 ALA B O 1
ATOM 6720 N N . GLY B 1 421 ? 127.313 58.907 54.298 1.00 34.85 422 GLY B N 1
ATOM 6721 C CA . GLY B 1 421 ? 128.416 58.424 53.469 1.00 34.97 422 GLY B CA 1
ATOM 6722 C C . GLY B 1 421 ? 128.587 56.920 53.374 1.00 35.48 422 GLY B C 1
ATOM 6723 O O . GLY B 1 421 ? 127.817 56.149 53.946 1.00 35.91 422 GLY B O 1
ATOM 6724 N N . GLU B 1 422 ? 129.632 56.532 52.646 1.00 35.96 423 GLU B N 1
ATOM 6725 C CA . GLU B 1 422 ? 129.953 55.140 52.317 1.00 35.91 423 GLU B CA 1
ATOM 6726 C C . GLU B 1 422 ? 130.362 54.301 53.536 1.00 35.77 423 GLU B C 1
ATOM 6727 O O . GLU B 1 422 ? 130.070 53.101 53.598 1.00 35.71 423 GLU B O 1
ATOM 6733 N N . GLY B 1 423 ? 131.040 54.930 54.496 1.00 35.32 424 GLY B N 1
ATOM 6734 C CA . GLY B 1 423 ? 131.567 54.218 55.661 1.00 34.64 424 GLY B CA 1
ATOM 6735 C C . GLY B 1 423 ? 130.555 53.784 56.713 1.00 34.29 424 GLY B C 1
ATOM 6736 O O . GLY B 1 423 ? 130.854 52.919 57.531 1.00 34.21 424 GLY B O 1
ATOM 6737 N N . ASP B 1 424 ? 129.352 54.356 56.682 1.00 33.58 425 ASP B N 1
ATOM 6738 C CA . ASP B 1 424 ? 128.412 54.261 57.810 1.00 32.57 425 ASP B CA 1
ATOM 6739 C C . ASP B 1 424 ? 127.889 52.840 58.083 1.00 31.77 425 ASP B C 1
ATOM 6740 O O . ASP B 1 424 ? 127.991 51.952 57.233 1.00 31.47 425 ASP B O 1
ATOM 6745 N N . THR B 1 425 ? 127.331 52.653 59.281 1.00 30.68 426 THR B N 1
ATOM 6746 C CA . THR B 1 425 ? 126.904 51.341 59.778 1.00 29.98 426 THR B CA 1
ATOM 6747 C C . THR B 1 425 ? 125.706 51.483 60.726 1.00 29.39 426 THR B C 1
ATOM 6748 O O . THR B 1 425 ? 125.529 52.544 61.332 1.00 28.71 426 THR B O 1
ATOM 6752 N N . PRO B 1 426 ? 124.883 50.434 60.853 1.00 28.82 427 PRO B N 1
ATOM 6753 C CA . PRO B 1 426 ? 123.911 50.346 61.954 1.00 28.76 427 PRO B CA 1
ATOM 6754 C C . PRO B 1 426 ? 124.538 50.565 63.341 1.00 28.59 427 PRO B C 1
ATOM 6755 O O . PRO B 1 426 ? 123.964 51.270 64.172 1.00 28.58 427 PRO B O 1
ATOM 6759 N N . GLU B 1 427 ? 125.709 49.972 63.571 1.00 28.53 428 GLU B N 1
ATOM 6760 C CA . GLU B 1 427 ? 126.437 50.117 64.835 1.00 28.40 428 GLU B CA 1
ATOM 6761 C C . GLU B 1 427 ? 126.689 51.591 65.123 1.00 27.66 428 GLU B C 1
ATOM 6762 O O . GLU B 1 427 ? 126.339 52.096 66.190 1.00 27.17 428 GLU B O 1
ATOM 6768 N N . ALA B 1 428 ? 127.284 52.266 64.144 1.00 26.84 429 ALA B N 1
ATOM 6769 C CA . ALA B 1 428 ? 127.694 53.661 64.279 1.00 26.81 429 ALA B CA 1
ATOM 6770 C C . ALA B 1 428 ? 126.505 54.603 64.423 1.00 27.00 429 ALA B C 1
ATOM 6771 O O . ALA B 1 428 ? 126.565 55.575 65.182 1.00 26.89 429 ALA B O 1
ATOM 6773 N N . LEU B 1 429 ? 125.434 54.314 63.682 1.00 27.03 430 LEU B N 1
ATOM 6774 C CA . LEU B 1 429 ? 124.224 55.132 63.692 1.00 26.35 430 LEU B CA 1
ATOM 6775 C C . LEU B 1 429 ? 123.605 55.177 65.083 1.00 25.84 430 LEU B C 1
ATOM 6776 O O . LEU B 1 429 ? 123.379 56.256 65.638 1.00 25.04 430 LEU B O 1
ATOM 6781 N N . LEU B 1 430 ? 123.335 53.994 65.633 1.00 25.45 431 LEU B N 1
ATOM 6782 C CA . LEU B 1 430 ? 122.760 53.868 66.972 1.00 25.42 431 LEU B CA 1
ATOM 6783 C C . LEU B 1 430 ? 123.691 54.401 68.066 1.00 25.24 431 LEU B C 1
ATOM 6784 O O . LEU B 1 430 ? 123.224 55.024 69.019 1.00 25.36 431 LEU B O 1
ATOM 6789 N N . LYS B 1 431 ? 124.995 54.165 67.927 1.00 24.92 432 LYS B N 1
ATOM 6790 C CA . LYS B 1 431 ? 125.975 54.718 68.866 1.00 25.14 432 LYS B CA 1
ATOM 6791 C C . LYS B 1 431 ? 125.840 56.242 68.924 1.00 24.95 432 LYS B C 1
ATOM 6792 O O . LYS B 1 431 ? 125.755 56.819 70.007 1.00 24.40 432 LYS B O 1
ATOM 6798 N N . ARG B 1 432 ? 125.795 56.871 67.751 1.00 25.41 433 ARG B N 1
ATOM 6799 C CA . ARG B 1 432 ? 125.629 58.327 67.633 1.00 25.98 433 ARG B CA 1
ATOM 6800 C C . ARG B 1 432 ? 124.355 58.834 68.303 1.00 26.57 433 ARG B C 1
ATOM 6801 O O . ARG B 1 432 ? 124.376 59.866 68.983 1.00 27.41 433 ARG B O 1
ATOM 6809 N N . ALA B 1 433 ? 123.251 58.121 68.100 1.00 26.80 434 ALA B N 1
ATOM 6810 C CA . ALA B 1 433 ? 121.997 58.455 68.768 1.00 27.39 434 ALA B CA 1
ATOM 6811 C C . ALA B 1 433 ? 122.136 58.280 70.282 1.00 27.97 434 ALA B C 1
ATOM 6812 O O . ALA B 1 433 ? 121.647 59.107 71.054 1.00 28.39 434 ALA B O 1
ATOM 6814 N N . ASP B 1 434 ? 122.828 57.222 70.702 1.00 28.44 435 ASP B N 1
ATOM 6815 C CA . ASP B 1 434 ? 123.008 56.929 72.127 1.00 28.54 435 ASP B CA 1
ATOM 6816 C C . ASP B 1 434 ? 123.731 58.050 72.865 1.00 28.71 435 ASP B C 1
ATOM 6817 O O . ASP B 1 434 ? 123.430 58.332 74.025 1.00 28.98 435 ASP B O 1
ATOM 6822 N N . GLU B 1 435 ? 124.682 58.685 72.188 1.00 29.09 436 GLU B N 1
ATOM 6823 C CA . GLU B 1 435 ? 125.367 59.858 72.730 1.00 29.53 436 GLU B CA 1
ATOM 6824 C C . GLU B 1 435 ? 124.403 61.032 72.870 1.00 29.38 436 GLU B C 1
ATOM 6825 O O . GLU B 1 435 ? 124.529 61.834 73.793 1.00 29.54 436 GLU B O 1
ATOM 6831 N N . GLY B 1 436 ? 123.450 61.133 71.946 1.00 29.41 437 GLY B N 1
ATOM 6832 C CA . GLY B 1 436 ? 122.380 62.116 72.044 1.00 29.46 437 GLY B CA 1
ATOM 6833 C C . GLY B 1 436 ? 121.583 61.980 73.330 1.00 29.61 437 GLY B C 1
ATOM 6834 O O . GLY B 1 436 ? 121.346 62.970 74.024 1.00 29.88 437 GLY B O 1
ATOM 6835 N N . VAL B 1 437 ? 121.183 60.752 73.656 1.00 29.52 438 VAL B N 1
ATOM 6836 C CA . VAL B 1 437 ? 120.402 60.486 74.867 1.00 29.69 438 VAL B CA 1
ATOM 6837 C C . VAL B 1 437 ? 121.226 60.776 76.122 1.00 29.70 438 VAL B C 1
ATOM 6838 O O . VAL B 1 437 ? 120.705 61.328 77.092 1.00 30.01 438 VAL B O 1
ATOM 6842 N N . TYR B 1 438 ? 122.506 60.408 76.098 1.00 29.68 439 TYR B N 1
ATOM 6843 C CA . TYR B 1 438 ? 123.432 60.729 77.191 1.00 29.79 439 TYR B CA 1
ATOM 6844 C C . TYR B 1 438 ? 123.446 62.235 77.453 1.00 29.80 439 TYR B C 1
ATOM 6845 O O . TYR B 1 438 ? 123.252 62.679 78.584 1.00 29.76 439 TYR B O 1
ATOM 6854 N N . GLN B 1 439 ? 123.658 63.011 76.395 1.00 30.15 440 GLN B N 1
ATOM 6855 C CA . GLN B 1 439 ? 123.753 64.467 76.501 1.00 30.37 440 GLN B CA 1
ATOM 6856 C C . GLN B 1 439 ? 122.428 65.132 76.882 1.00 30.46 440 GLN B C 1
ATOM 6857 O O . GLN B 1 439 ? 122.422 66.108 77.631 1.00 30.49 440 GLN B O 1
ATOM 6863 N N . ALA B 1 440 ? 121.315 64.605 76.373 1.00 30.61 441 ALA B N 1
ATOM 6864 C CA . ALA B 1 440 ? 119.986 65.131 76.707 1.00 30.82 441 ALA B CA 1
ATOM 6865 C C . ALA B 1 440 ? 119.708 65.077 78.211 1.00 31.03 441 ALA B C 1
ATOM 6866 O O . ALA B 1 440 ? 119.097 65.990 78.765 1.00 31.35 441 ALA B O 1
ATOM 6868 N N . LYS B 1 441 ? 120.161 64.009 78.863 1.00 31.13 442 LYS B N 1
ATOM 6869 C CA . LYS B 1 441 ? 120.057 63.886 80.319 1.00 30.88 442 LYS B CA 1
ATOM 6870 C C . LYS B 1 441 ? 121.023 64.840 81.036 1.00 30.90 442 LYS B C 1
ATOM 6871 O O . LYS B 1 441 ? 120.716 65.346 82.117 1.00 31.17 442 LYS B O 1
ATOM 6877 N N . ALA B 1 442 ? 122.186 65.075 80.430 1.00 30.76 443 ALA B N 1
ATOM 6878 C CA . ALA B 1 442 ? 123.190 65.994 80.977 1.00 30.24 443 ALA B CA 1
ATOM 6879 C C . ALA B 1 442 ? 122.738 67.456 80.930 1.00 30.13 443 ALA B C 1
ATOM 6880 O O . ALA B 1 442 ? 123.298 68.301 81.631 1.00 30.84 443 ALA B O 1
ATOM 6882 N N . SER B 1 443 ? 121.741 67.754 80.099 1.00 30.01 444 SER B N 1
ATOM 6883 C CA . SER B 1 443 ? 121.123 69.081 80.065 1.00 29.84 444 SER B CA 1
ATOM 6884 C C . SER B 1 443 ? 120.000 69.223 81.104 1.00 29.89 444 SER B C 1
ATOM 6885 O O . SER B 1 443 ? 119.622 70.341 81.461 1.00 29.81 444 SER B O 1
ATOM 6888 N N . GLY B 1 444 ? 119.477 68.092 81.583 1.00 29.97 445 GLY B N 1
ATOM 6889 C CA . GLY B 1 444 ? 118.393 68.068 82.573 1.00 29.90 445 GLY B CA 1
ATOM 6890 C C . GLY B 1 444 ? 117.116 67.387 82.101 1.00 29.90 445 GLY B C 1
ATOM 6891 O O . GLY B 1 444 ? 116.026 67.741 82.548 1.00 29.65 445 GLY B O 1
ATOM 6892 N N . ARG B 1 445 ? 117.248 66.416 81.195 1.00 30.10 446 ARG B N 1
ATOM 6893 C CA . ARG B 1 445 ? 116.118 65.611 80.694 1.00 30.35 446 ARG B CA 1
ATOM 6894 C C . ARG B 1 445 ? 115.060 66.435 79.936 1.00 30.00 446 ARG B C 1
ATOM 6895 O O . ARG B 1 445 ? 115.240 67.635 79.722 1.00 30.20 446 ARG B O 1
ATOM 6903 N N . ASN B 1 446 ? 113.978 65.778 79.514 1.00 29.39 447 ASN B N 1
ATOM 6904 C CA . ASN B 1 446 ? 112.906 66.424 78.743 1.00 29.50 447 ASN B CA 1
ATOM 6905 C C . ASN B 1 446 ? 113.461 67.299 77.607 1.00 29.65 447 ASN B C 1
ATOM 6906 O O . ASN B 1 446 ? 113.163 68.492 77.518 1.00 29.40 447 ASN B O 1
ATOM 6911 N N . ALA B 1 447 ? 114.273 66.686 76.745 1.00 29.70 448 ALA B N 1
ATOM 6912 C CA . ALA B 1 447 ? 114.969 67.407 75.676 1.00 29.10 448 ALA B CA 1
ATOM 6913 C C . ALA B 1 447 ? 115.310 66.491 74.496 1.00 28.61 448 ALA B C 1
ATOM 6914 O O . ALA B 1 447 ? 115.098 65.283 74.551 1.00 27.86 448 ALA B O 1
ATOM 6916 N N . VAL B 1 448 ? 115.843 67.099 73.439 1.00 28.71 449 VAL B N 1
ATOM 6917 C CA . VAL B 1 448 ? 116.215 66.416 72.199 1.00 28.78 449 VAL B CA 1
ATOM 6918 C C . VAL B 1 448 ? 117.626 66.855 71.805 1.00 29.08 449 VAL B C 1
ATOM 6919 O O . VAL B 1 44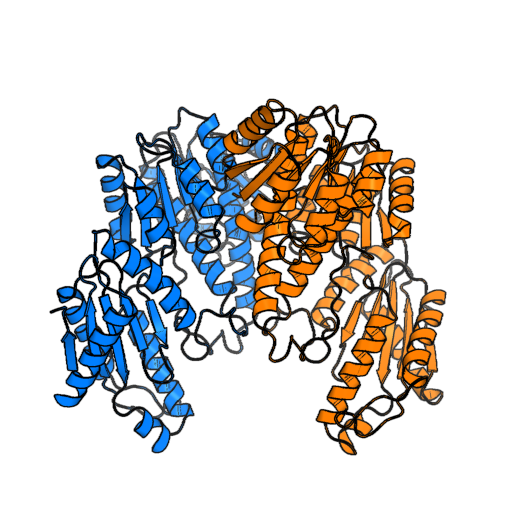8 ? 117.950 68.041 71.894 1.00 29.85 449 VAL B O 1
ATOM 6923 N N . VAL B 1 449 ? 118.462 65.918 71.364 1.00 29.04 450 VAL B N 1
ATOM 6924 C CA . VAL B 1 449 ? 119.849 66.238 71.002 1.00 29.24 450 VAL B CA 1
ATOM 6925 C C . VAL B 1 449 ? 120.324 65.414 69.808 1.00 29.19 450 VAL B C 1
ATOM 6926 O O . VAL B 1 449 ? 120.386 64.190 69.884 1.00 28.57 450 VAL B O 1
ATOM 6930 N N . GLY B 1 450 ? 120.676 66.098 68.721 1.00 29.74 451 GLY B N 1
ATOM 6931 C CA . GLY B 1 450 ? 121.164 65.448 67.503 1.00 30.55 451 GLY B CA 1
ATOM 6932 C C . GLY B 1 450 ? 122.679 65.341 67.442 1.00 31.13 451 GLY B C 1
ATOM 6933 O O . GLY B 1 450 ? 123.387 66.183 67.996 1.00 31.35 451 GLY B O 1
ATOM 6934 N N . LYS B 1 451 ? 123.172 64.305 66.760 1.00 32.13 452 LYS B N 1
ATOM 6935 C CA . LYS B 1 451 ? 124.616 64.050 66.631 1.00 33.02 452 LYS B CA 1
ATOM 6936 C C . LYS B 1 451 ? 125.018 63.767 65.179 1.00 33.76 452 LYS B C 1
ATOM 6937 O O . LYS B 1 451 ? 124.730 62.691 64.642 1.00 34.06 452 LYS B O 1
ATOM 6943 N N . ALA B 1 452 ? 125.705 64.739 64.571 1.00 34.55 453 ALA B N 1
ATOM 6944 C CA . ALA B 1 452 ? 126.081 64.703 63.152 1.00 34.70 453 ALA B CA 1
ATOM 6945 C C . ALA B 1 452 ? 127.422 64.002 62.917 1.00 35.06 453 ALA B C 1
ATOM 6946 O O . ALA B 1 452 ? 128.366 64.172 63.693 1.00 36.00 453 ALA B O 1
ATOM 6948 N N . ALA B 1 453 ? 127.502 63.230 61.834 1.00 35.04 454 ALA B N 1
ATOM 6949 C CA . ALA B 1 453 ? 128.734 62.529 61.457 1.00 34.90 454 ALA B CA 1
ATOM 6950 C C . ALA B 1 453 ? 129.818 63.506 60.979 1.00 34.57 454 ALA B C 1
ATOM 6951 O O . ALA B 1 453 ? 130.985 63.402 61.360 1.00 33.98 454 ALA B O 1
ATOM 6953 N N . HIS B 1 454 ? 130.041 64.483 61.704 0.0000 25.00 455 HIS B N 1
ATOM 6954 C CA . HIS B 1 454 ? 131.249 64.662 62.428 0.0000 25.00 455 HIS B CA 1
ATOM 6955 C C . HIS B 1 454 ? 131.706 66.103 62.428 0.0000 25.00 455 HIS B C 1
ATOM 6956 O O . HIS B 1 454 ? 131.882 66.709 63.478 0.0000 25.00 455 HIS B O 1
#

Sequence (908 aa):
SARILVVDDIEANVRLLEAKLTAEYYEVSTAMDGPTALAMAARDLPDIILLDVMMPGMDGFTVCRKLKDDPTTRHIPVVLITALDGRGDRIQGLESGASDFLTKPIDDVMLFARVRSLTRFKLVIDELRQREASGRRMGVIAGAAARLDGLGGRVLIVDDNERQAQRVAAELGVEHRPVIESDPEKAKISAGGPVDLVIVNAAAKNFDGLRFTAALRSEERTRQLPVLAMVDPDDRGRMVKALEIGVNDILSRPIDPQELSARVKTQIQRKRYTDYLRNNLDHSLELAVTDQLTGLHNRRYMTGQLDSLVKRATLGGDPVSALLIDIDFFKKINDTFGHDIGDEVLREFALRLASNVRAIDLPCRYGGEEFVVIMPDTALADALRIAERIRMHVSGSPFTVAHGREMLNVTISIGVSATAGEGDTPEALLKRADEGVYQAKASGRNAVVGKAAHSARILVVDDIEANVRLLEAKLTAEYYEVSTAMDGPTALAMAARDLPDIILLDVMMPGMDGFTVCRKLKDDPTTRHIPVVLITALDGRGDRIQGLESGASDFLTKPIDDVMLFARVRSLTRFKLVIDELRQREASGRRMGVIAGAAARLDGLGGRVLIVDDNERQAQRVAAELGVEHRPVIESDPEKAKISAGGPVDLVIVNAAAKNFDGLRFTAALRSEERTRQLPVLAMVDPDDRGRMVKALEIGVNDILSRPIDPQELSARVKTQIQRKRYTDYLRNNLDHSLELAVTDQLTGLHNRRYMTGQLDSLVKRATLGGDPVSALLIDIDFFKKINDTFGHDIGDEVLREFALRLASNVRAIDLPCRYGGEEFVVIMPDTALADALRIAERIRMHVSGSPFTVAHGREMLNVTISIGVSATAGEGDTPEALLKRADEGVYQAKASGRNAVVGKAAH

InterPro domains:
  IPR000160 GGDEF domain [PF00990] (289-447)
  IPR000160 GGDEF domain [PS50887] (319-454)
  IPR000160 GGDEF domain [SM00267] (271-452)
  IPR000160 GGDEF domain [TIGR00254] (288-451)
  IPR000160 GGDEF domain [cd01949] (291-450)
  IPR001789 Signal transduction response regulator, receiver domain [PF00072] (5-116)
  IPR001789 Signal transduction response regulator, receiver domain [PF00072] (156-266)
  IPR001789 Signal transduction response regulator, receiver domain [PS50110] (4-120)
  IPR001789 Signal transduction response regulator, receiver domain [PS50110] (155-269)
  IPR001789 Signal transduction response regulator, receiver domain [SM00448] (3-116)
  IPR001789 Signal transduction response regulator, receiver domain [SM00448] (154-265)
  IPR011006 CheY-like superfamily [SSF52172] (2-133)
  IPR011006 CheY-like superfamily [SSF52172] (153-283)
  IPR029787 Nucleotide cyclase [SSF55073] (294-450)
  IPR043128 Reverse transcriptase/Diguanylate cyclase domain [G3DSA:3.30.70.270] (289-453)
  IPR050469 Diguanylate cyclase Dgc-like, bacteria [PTHR45138] (24-451)

Organism: Caulobacter vibrioides (strain NA1000 / CB15N) (NCBI:txid565050)

Secondary structure (DSSP, 8-state):
--EEEEE-SSTTHHHHHHHHHHHTT-EEEEESSHHHHHHHHHHH--SEEEEES--SSS-HHHHHHHHHHSTTTTTS-EEEEE-SS-HHHHHHHHHHT--EEEESSPPHHHHHHHHHHHHHHHHHHHHHHHHHTTTTSSTTTT------SS-S-EEEEE-S-HHHHHHHHHHHTTTSEEEEE--HHHHHHHHHSS-SEEEEETT-SSS-HHHHHHHHHTSGGGTT--EEEEE-TT-HHHHHHHHHTT--EEEESSPPHHHHHHHHHHHHHHHHHHHHHHSSSS--STT--B-TTT--B-HHHHHHHHHHHHHHHHTSS---EEEEEEETTHHHHHHHS-HHHHHHHHHHHHHHHHHTS-TTSEEEE-SSSEEEEEETT--HHHHHHHHHHHHHHHHTS-EE-GGGS-EE---EEEEEEE--STT--HHHHHHHHHHHHHHHHHTTSS-EEE----/--EEEEE-SSTTHHHHHHHHHHHTT-EEEEESSHHHHHHHHHHH--SEEEEES--SSS-HHHHHHHHHHSTTTTTS-EEEEE-SS-HHHHHHHHHHT--EEEESSPPHHHHHHHHHHHHHHHHHHHHHHHHHTT-SS-TTTT------SS-S-EEEEE-S-HHHHHHHHHHHTTTSEEEEE--HHHHHHHHHSS-SEEEEETT-SSS-HHHHHHHHHTSTTTTT--EEEEE-TT-HHHHHHHHHHT--EEEESSPPHHHHHHHHHHHHHHHHHHHHHHSSSS--STT--B-TTT-SB-HHHHHHHHHHHHHHHHTSS---EEEEEEETTHHHHHHHS-HHHHHHHHHHHHHHHHHTS-TTSEEEE-SSSEEEEEETT--HHHHHHHHHHHHHHHHSS-EE-STTS-EE---EEEEEEE--STT--HHHHHHHHHHHHHHHHHTTSSEEEE----

Foldseek 3Di:
DWEEEEEAQDPPLQVVVVVLQCVVVYHYDYDNDQVRSLVCCLVPVTQAYEAEQDDPPAGRLNSLLVLCVDPSRVLHAYEYEAEPPCLVVLVSCVVSRHLAYAYPVGDSLQVVLVVQLSSLLSVLSVVLVVVCVPDPPCSCVLDDDADQFLFEFEEEEAALPPVLSVVLCVLNVVGYHYDYDPDLVLVLLVQLALGLEYEYECPHDPDHRLVSLLVLCVDPSRNLHAYEYEDEPVDVVSSVSSVVSPHSHYAYPPGDSSNSVNVSRSSSNSSRSVVVVLAPPDDDDPSHFADRLARAGELSNVVSNVQSLLQSVQVPDAKKKKKKKAKPCLVVCCPVPNVQLSSQVSNVLSNLLSVLDGPSWGWYPNDDGMIMIMGHRDAQVVQQVSVVVSQCSQQVAWGQGDVNPDTHGIGMAMFMEMHDYNPDDPVNNVVNRVVQSVVCVVVPGSHYGYGYDD/DWEEEEEAQDPPLQVVVVVLQCVVVYHYDYDNDQVRSLVCCLVPVTQAYEAEQDDPPAGRLNSLLVLCVDPSRVLHAYEYEAEPPCQVVLVSCVVSRHLAYAYPVGDSLQVVLVVQLSSLLSVLSVVLVVVCVPDPPCSCVLADDADQFLFEFEEEEAALPVVQSVVLCVLNVVGYHYDYDPDLVLVLLVQLALGLEYEYECPHDPDHRLVSLLVLCPDPSRVLHAYEYEDAPVDDVSSVSSVVSPHSHYAYPPGDSSNSVSVSRSRSNSSRSVVVVLAPPDDDDPSHFADRLARAGELSNVQSNVQSLQQSVQVPDAKKKKKKKAWPCLVVCCPVPPVQLSSQVSNVLSNLLSVLDGPSWGWYDNDPGMIMIMGHRDDQVVQQVSVVVSQCSQQVAWGQGDVNPDTHGIGMFMFMEMDDYNPDDPVNNVVQSVVQSVVCVVVPGSDGGYGYPD

Nearest PDB structures (foldseek):
  2v0n-assembly1_B  TM=5.576E-01  e=5.090E-74  Caulobacter vibrioides CB15
  2wb4-assembly1_B  TM=5.590E-01  e=1.258E-70  Caulobacter vibrioides CB15
  7e6g-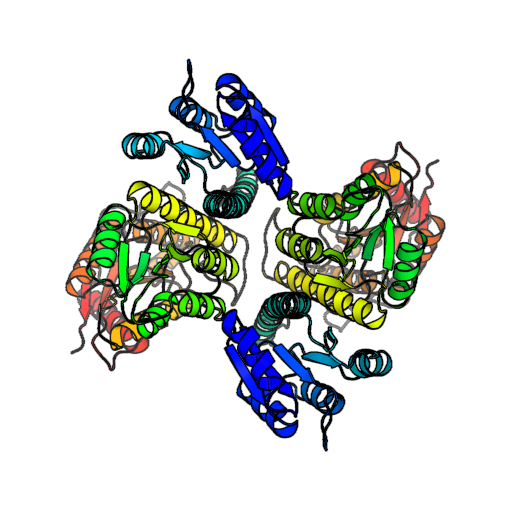assembly1_B  TM=8.745E-01  e=3.413E-13  Pseudomonas aeruginosa
  4zmu-assembly2_D  TM=7.613E-01  e=1.020E-14  Pseudomonas aeruginosa PAO1
  5xge-assembly1_A  TM=9.247E-01  e=5.167E-12  Pseudomonas aeruginosa PAO1

Solvent-accessible surface area: 40607 Å² total; per-residue (Å²): 38,2,72,1,2,1,2,9,52,84,103,57,57,0,104,111,17,46,60,57,0,41,56,38,26,19,115,23,37,31,4,67,60,2,80,54,2,37,64,27,0,42,172,52,73,3,21,0,1,1,0,4,8,129,17,108,96,42,53,0,15,42,0,0,101,96,3,49,104,53,94,59,2,127,31,1,4,0,0,0,7,0,51,137,133,1,152,50,39,22,63,65,0,46,136,3,31,4,25,2,0,5,47,50,114,38,48,64,33,28,0,24,2,3,1,119,9,1,24,134,13,8,69,18,14,54,79,9,102,100,51,116,88,42,36,225,199,97,62,61,108,83,33,48,44,64,112,49,67,5,58,10,0,9,0,0,0,0,2,38,57,123,180,30,0,96,141,2,14,70,73,6,39,137,78,4,91,38,30,57,9,67,54,32,111,61,0,76,30,8,1,8,6,17,7,24,0,0,0,1,3,2,43,22,190,123,27,51,0,1,125,4,0,3,28,3,38,23,104,113,118,10,60,108,13,1,0,0,0,0,1,42,72,120,69,110,47,63,4,62,53,0,42,114,15,29,8,18,1,0,0,30,64,128,32,26,53,25,25,1,23,1,2,0,66,8,2,0,46,19,42,26,34,37,50,58,12,155,44,54,41,45,88,31,147,102,53,26,46,45,23,98,41,4,27,6,53,35,132,93,66,0,57,26,16,0,77,10,13,2,116,44,9,22,86,44,59,95,42,3,0,0,0,11,0,17,3,7,121,11,146,132,17,32,117,96,81,36,127,110,29,1,43,41,1,10,101,45,0,2,84,38,0,31,85,28,11,118,52,14,10,7,14,0,42,59,20,51,34,58,0,0,0,0,0,5,60,18,43,41,60,69,0,67,155,26,0,74,112,2,36,113,96,1,42,65,51,71,2,64,4,23,153,52,180,89,146,30,124,7,42,0,0,0,0,0,0,11,14,45,46,158,74,20,54,28,128,40,0,22,122,28,0,73,80,0,10,174,80,0,68,81,86,57,72,49,26,32,24,29,53,68,12,220,40,2,71,0,2,1,2,9,52,84,104,57,57,0,101,110,16,48,58,56,0,43,56,46,26,18,114,22,37,32,4,65,58,1,79,54,2,37,63,26,0,43,176,51,72,3,20,0,2,1,0,3,8,130,16,109,96,43,53,0,15,43,0,0,102,96,4,50,105,54,96,59,2,129,34,1,3,0,0,0,8,0,50,138,132,1,157,50,38,22,62,67,0,45,135,3,30,5,26,2,0,4,48,50,115,38,48,62,31,28,0,34,1,3,0,119,9,1,21,124,13,8,76,19,16,55,83,10,102,107,51,116,90,44,37,226,193,92,65,59,105,85,39,43,47,67,112,47,66,3,54,11,0,10,0,2,0,0,1,35,58,132,200,26,1,96,138,2,13,58,65,4,42,134,82,9,92,40,26,59,11,67,47,31,110,67,0,75,32,8,2,8,6,17,8,23,0,0,0,1,2,3,41,22,195,126,27,52,0,0,128,4,0,4,30,4,38,27,106,115,120,8,62,101,12,1,0,0,0,0,2,49,64,124,68,105,50,65,2,62,57,0,28,111,13,26,6,21,2,0,2,31,61,131,35,25,50,25,21,1,26,2,2,0,68,8,2,0,42,20,39,27,34,36,51,57,12,154,41,51,41,45,84,27,144,97,51,30,44,39,30,98,49,3,25,5,50,43,127,90,61,0,56,26,16,0,81,17,13,3,120,40,11,24,85,42,60,95,42,3,0,0,0,11,0,14,3,8,120,12,140,130,18,34,114,94,86,38,126,106,31,1,42,34,3,10,89,42,0,1,85,38,0,30,84,30,12,119,54,14,9,7,14,0,40,57,21,52,40,56,0,0,0,0,1,4,66,17,46,42,62,68,0,65,155,28,0,73,114,2,35,108,94,1,42,67,50,75,1,59,9,29,136,44,182,105,137,34,125,7,41,0,0,0,0,0,0,11,14,46,53,157,73,18,54,19,128,37,0,24,128,31,0,69,81,0,6,171,78,0,76,81,85,57,73,55,26,34,29,32,65,72,14,212

CATH classification: 3.40.50.2300 (+2 more: 3.40.50.2300, 3.30.70.270)